Protein 7LGP (pdb70)

Sequence (751 aa):
SCPVIELTQQQLIRRRPSLSPDDAGCQALLIEERLQAIGFTVERMDFADTQNFWAWRGQQGETLAFAGHTDVVPPGDADRWINPPFEEPTIRRDDGMLFGRGAADMKGSLAAMVVAAERFVAQHPNHTGRLAFLITSDEEASAHNGTVKVVEALMARNNERLDYCLVGEPSSIEVVGDVVVKNGRRGSLTCNLTIIHGVQGHVAYPHLADNPVHRRAAPFLNELVAIEWDQGNEEFFPATSMMQIANIQQAGTGSNNVIPGELFVQFNFRFSTELTDEEMIKAQVLALLEEKHQLRRYTVDDWWLSSGQPFLTARGKKLVDAVVNAVEHYNEEIKPQLLTTGGTSDGRFIARMGAQVVELGPVNATIHKIINECVNAADLQLLARMYQRIMEQQLVANAMSCPVIELTQQQQLIRRRPSLSPDDAGCQALLIEERLQAIGFTVERMDFADDTQNFWAWWRGQGETLAFAGHTDVVPPGDADRWINPPFEPTIRDDGMLFGRGAADMKGSLAAMVVAAERFVAQHPNHTGRLAFLITSDEEASAHNGTVKVVEALMARNERLDYCLVGEPSSIEEVVGDVVVKNGRRRGSLTCNLTIHGVQGHVAYPHLADNPVHRAAPFLNEELVVAIIEEWDQQGNEFFPATSMMQIANIQAGTGSNNVIPGELFVQFNFRFSTELTDEEMIKAQVLLALLEEKHQLRRYTVDWWWLSSGQPFLTARGKLVDAVVNAVEHYNEIKPQLLTTGGTSDGRFIARMGAQVVELGPVNATIHKIINECVNAADLQLLARMYQRRIMEEQLVVA

Secondary structure (DSSP, 8-state):
--HHHHHHHHHHHS--BTT--TTHHHHHHHHHHTTT-EEEE--BTTB-EEEEEESSSSEEEEEEE--B---SSGGGSSS-TTS-EEETTEEESTTIIIIIHHHHHHHHHHHHHHHH-TT-SSEEEEEEES-SSS--SSSHHHHHHHHHHTT----EEEE-S--BSSSTTSEEE-EE-EEEEEEEEEE-B-EETT-GGG-B-HHHHHHHHHHHHHH-------SS----EEEEEEEEE--S-TTEE-SEEEEEEEEEE-TT--HHHHHHHHHHHHHHTT--EEEEEEEEE--EE--SSHHHHHHHHHHHHHHSSPPEEE--SS--THHHHGGGT-EEEE--SB-TTTTSTT-EEEHHHHHHHHHHHHHHHHHHH-/-TTT-HHHHHHHHHHTS--BTT--TTHHHHHHHHHHHTT-EEEE--BTTB-EEEEEES-SSEEEEEEE--B-----GGG-SS-TTS-EEETTEEESTTIIIIIHHHHHHHHHHHHHHHH-TT-SSEEEEEEES-SSS--TTSHHHHHHHHHHTT----EEEE-S--BSSSTTSEEE-EE-EEEEEEEEEE-B-EETTSGGG-B-HHHHHHHHHHHHHH-------SS-PPPEEEEEEEEES-S-TTEE-SEEEEEEEEEE-TTS-HHHHHHHHHHHHHHTT--EEEEEEEEE--EE--SSHHHHHHHHHHHHHHSSPPEEE--SS--SHHHHHTTT-EEEE--SB-TTTTSTT-EEEHHHHHHHHHHHHHHHHHHH-

Foldseek 3Di:
DQQLVVQLLVLQLQQLAPLRLSCNVVVLVVLLVVLPWDWDWQFDDRKTKIKIKDADDQEEEEEAESHFHDQPPQVPFPHRQSRWDDDPQKTWHTCQFRASLLSSLLSVLVVVLCVVCVPWNFMYMYIYMSDWDPLCPGGLLVVLVVCVVVVHDHAAYAYAHAQDAPAFQLAKAQKAFWKKKKWKKFFWAKDWQVCCVNTGQSCVLCVVLVVVVQPDQLDCADPADHGWDKDFPDKDFDDPDPTMRTGMIIIMMMIRHHPVDWPVRVVVVSVVSCVVSPTDMDIDMDTSFHMAGQPDDQLQVQLQCLSCVPVVDGHHHHHDDHDTSQRSNVVSVYRYMYGHHHCPQGPHRRDIGRSVSSNSSSSSSSSSCVSRTD/DCVPQQLVVQLLVLLLQQLAPQRLSCNVVVLVVLLVVLPKDKDWQFDPRKTKIKIKDADDAEEEEEAESHFHDQPDQVLFPHGQSRWDADPLKTWHTCQFRHSLLSSLLSVLVVVLCVVPVNWHFMYMYIYMSDPDPPCPGGSLVVLVVCVVVLNHHAAYEYAHAADAPAFQQAKAQKAFWKKKKWKKFFWAKDWQVCPVNIGASCVLCVVLVVVVQVDFQACADPADGGKDKDWPDKDFDDPDPTMRTGMIIIMMMIRHHPVDDPVRVVVVSVVSCVVSVTDMDIDMDTPFHMDGQPDDQLLVQLQVLSCVLPVDGHHHHHDDDDDPQRSNVVSVYRYMYGHFHCPQGPHHRRIGRSVSSNSSSSSSSSSCVSRTD

Structure (mmCIF, N/CA/C/O backbone):
data_7LGP
#
_entry.id   7LGP
#
_cell.length_a   180.141
_cell.length_b   180.141
_cell.length_c   200.091
_cell.angle_alpha   90.000
_cell.angle_beta   90.000
_cell.angle_gamma   120.000
#
_symmetry.space_group_name_H-M   'H 3 2'
#
loop_
_entity.id
_entity.type
_entity.pdbx_description
1 polymer 'Succinyl-diaminopimelate desuccinylase'
2 non-polymer 'ZINC ION'
3 non-polymer 'CHLORIDE ION'
4 non-polymer 'SODIUM ION'
5 water water
#
loop_
_atom_site.group_PDB
_atom_site.id
_atom_site.type_symbol
_atom_site.label_atom_id
_atom_site.label_alt_id
_atom_site.label_comp_id
_atom_site.label_asym_id
_atom_site.label_entity_id
_atom_site.label_seq_id
_atom_site.pdbx_PDB_ins_code
_atom_site.Cartn_x
_atom_site.Cartn_y
_atom_site.Cartn_z
_atom_site.occupancy
_atom_site.B_iso_or_equiv
_atom_site.auth_seq_id
_atom_site.auth_comp_id
_atom_site.auth_asym_id
_atom_site.auth_atom_id
_atom_site.pdbx_PDB_model_num
ATOM 1 N N . SER A 1 5 ? 25.053 -3.611 71.709 1.00 65.27 2 SER A N 1
ATOM 2 C CA . SER A 1 5 ? 23.980 -3.070 70.802 1.00 64.44 2 SER A CA 1
ATOM 3 C C . SER A 1 5 ? 24.483 -1.822 70.057 1.00 59.94 2 SER A C 1
ATOM 4 O O . SER A 1 5 ? 24.878 -0.829 70.695 1.00 57.79 2 SER A O 1
ATOM 7 N N . CYS A 1 6 ? 24.470 -1.888 68.729 1.00 53.90 3 CYS A N 1
ATOM 8 C CA . CYS A 1 6 ? 24.909 -0.799 67.836 1.00 48.74 3 CYS A CA 1
ATOM 9 C C . CYS A 1 6 ? 23.779 -0.520 66.865 1.00 44.21 3 CYS A C 1
ATOM 10 O O . CYS A 1 6 ? 23.828 -0.936 65.714 1.00 43.38 3 CYS A O 1
ATOM 13 N N . PRO A 1 7 ? 22.715 0.168 67.297 1.00 42.13 4 PRO A N 1
ATOM 14 C CA . PRO A 1 7 ? 21.507 0.269 66.485 1.00 41.52 4 PRO A CA 1
ATOM 15 C C . PRO A 1 7 ? 21.792 1.008 65.168 1.00 38.73 4 PRO A C 1
ATOM 16 O O . PRO A 1 7 ? 21.188 0.643 64.186 1.00 36.47 4 PRO A O 1
ATOM 20 N N . VAL A 1 8 ? 22.714 1.978 65.153 1.00 37.45 5 VAL A N 1
ATOM 21 C CA . VAL A 1 8 ? 23.014 2.735 63.902 1.00 35.85 5 VAL A CA 1
ATOM 22 C C . VAL A 1 8 ? 23.706 1.787 62.923 1.00 36.62 5 VAL A C 1
ATOM 23 O O . VAL A 1 8 ? 23.287 1.732 61.756 1.00 34.78 5 VAL A O 1
ATOM 27 N N . ILE A 1 9 ? 24.737 1.075 63.368 1.00 35.56 6 ILE A N 1
ATOM 28 C CA . ILE A 1 9 ? 25.460 0.125 62.486 1.00 37.26 6 ILE A CA 1
ATOM 29 C C . ILE A 1 9 ? 24.503 -0.980 62.033 1.00 36.78 6 ILE A C 1
ATOM 30 O O . ILE A 1 9 ? 24.510 -1.319 60.821 1.00 34.84 6 ILE A O 1
ATOM 35 N N . GLU A 1 10 ? 23.704 -1.524 62.949 1.00 37.79 7 GLU A N 1
ATOM 36 C CA . GLU A 1 10 ? 22.806 -2.661 62.643 1.00 40.06 7 GLU A CA 1
ATOM 37 C C . GLU A 1 10 ? 21.824 -2.211 61.558 1.00 38.02 7 GLU A C 1
ATOM 38 O O . GLU A 1 10 ? 21.678 -2.958 60.591 1.00 36.92 7 GLU A O 1
ATOM 44 N N . LEU A 1 11 ? 21.194 -1.042 61.703 1.00 34.26 8 LEU A N 1
ATOM 45 C CA . LEU A 1 11 ? 20.212 -0.548 60.698 1.00 34.21 8 LEU A CA 1
ATOM 46 C C . LEU A 1 11 ? 20.934 -0.253 59.368 1.00 33.19 8 LEU A C 1
ATOM 47 O O . LEU A 1 11 ? 20.379 -0.599 58.325 1.00 33.12 8 LEU A O 1
ATOM 52 N N . THR A 1 12 ? 22.163 0.287 59.373 1.00 32.43 9 THR A N 1
ATOM 53 C CA . THR A 1 12 ? 22.905 0.558 58.131 1.00 31.49 9 THR A CA 1
ATOM 54 C C . THR A 1 12 ? 23.134 -0.761 57.385 1.00 32.15 9 THR A C 1
ATOM 55 O O . THR A 1 12 ? 22.945 -0.842 56.154 1.00 31.79 9 THR A O 1
ATOM 59 N N . GLN A 1 13 ? 23.557 -1.788 58.099 1.00 32.89 10 GLN A N 1
ATOM 60 C CA . GLN A 1 13 ? 23.814 -3.117 57.500 1.00 34.42 10 GLN A CA 1
ATOM 61 C C . GLN A 1 13 ? 22.524 -3.671 56.874 1.00 35.25 10 GLN A C 1
ATOM 62 O O . GLN A 1 13 ? 22.604 -4.229 55.755 1.00 35.24 10 GLN A O 1
ATOM 68 N N . GLN A 1 14 ? 21.382 -3.516 57.541 1.00 34.19 11 GLN A N 1
ATOM 69 C CA A GLN A 1 14 ? 20.085 -4.008 57.006 0.60 35.94 11 GLN A CA 1
ATOM 70 C CA B GLN A 1 14 ? 20.062 -3.975 57.028 0.40 35.36 11 GLN A CA 1
ATOM 71 C C . GLN A 1 14 ? 19.779 -3.271 55.698 1.00 34.77 11 GLN A C 1
ATOM 72 O O . GLN A 1 14 ? 19.320 -3.939 54.751 1.00 33.31 11 GLN A O 1
ATOM 83 N N . LEU A 1 15 ? 20.066 -1.968 55.642 1.00 33.00 12 LEU A N 1
ATOM 84 C CA . LEU A 1 15 ? 19.788 -1.164 54.427 1.00 32.10 12 LEU A CA 1
ATOM 85 C C . LEU A 1 15 ? 20.746 -1.583 53.312 1.00 30.30 12 LEU A C 1
ATOM 86 O O . LEU A 1 15 ? 20.286 -1.805 52.189 1.00 30.38 12 LEU A O 1
ATOM 91 N N . ILE A 1 16 ? 22.031 -1.757 53.616 1.00 30.94 13 ILE A N 1
ATOM 92 C CA . ILE A 1 16 ? 23.051 -2.045 52.579 1.00 31.14 13 ILE A CA 1
ATOM 93 C C . ILE A 1 16 ? 22.723 -3.377 51.888 1.00 30.98 13 ILE A C 1
ATOM 94 O O . ILE A 1 16 ? 22.828 -3.439 50.642 1.00 31.15 13 ILE A O 1
ATOM 99 N N . ARG A 1 17 ? 22.252 -4.383 52.622 1.00 31.57 14 ARG A N 1
ATOM 100 C CA A ARG A 1 17 ? 22.033 -5.729 52.022 0.60 31.69 14 ARG A CA 1
ATOM 101 C CA B ARG A 1 17 ? 21.969 -5.740 52.073 0.40 31.97 14 ARG A CA 1
ATOM 102 C C . ARG A 1 17 ? 20.884 -5.664 50.997 1.00 31.31 14 ARG A C 1
ATOM 103 O O . ARG A 1 17 ? 20.824 -6.568 50.145 1.00 34.92 14 ARG A O 1
ATOM 118 N N . ARG A 1 18 ? 20.042 -4.650 51.064 1.00 32.12 15 ARG A N 1
ATOM 119 C CA . ARG A 1 18 ? 18.913 -4.483 50.119 1.00 33.28 15 ARG A CA 1
ATOM 120 C C . ARG A 1 18 ? 19.441 -3.762 48.887 1.00 33.05 15 ARG A C 1
ATOM 121 O O . ARG A 1 18 ? 19.859 -2.602 48.987 1.00 32.03 15 ARG A O 1
ATOM 129 N N . PRO A 1 19 ? 19.508 -4.431 47.722 1.00 32.54 16 PRO A N 1
ATOM 130 C CA . PRO A 1 19 ? 20.166 -3.841 46.552 1.00 32.31 16 PRO A CA 1
ATOM 131 C C . PRO A 1 19 ? 19.222 -2.875 45.821 1.00 34.08 16 PRO A C 1
ATOM 132 O O . PRO A 1 19 ? 18.692 -3.197 44.778 1.00 34.17 16 PRO A O 1
ATOM 136 N N . SER A 1 20 ? 19.105 -1.665 46.371 1.00 31.84 17 SER A N 1
ATOM 137 C CA . SER A 1 20 ? 18.137 -0.633 45.968 1.00 32.07 17 SER A CA 1
ATOM 138 C C . SER A 1 20 ? 18.710 0.176 44.796 1.00 32.92 17 SER A C 1
ATOM 139 O O . SER A 1 20 ? 18.849 1.414 44.953 1.00 31.02 17 SER A O 1
ATOM 142 N N . LEU A 1 21 ? 19.054 -0.468 43.668 1.00 32.94 18 LEU A N 1
ATOM 143 C CA . LEU A 1 21 ? 19.517 0.209 42.424 1.00 34.53 18 LEU A CA 1
ATOM 144 C C . LEU A 1 21 ? 18.373 1.093 41.904 1.00 35.22 18 LEU A C 1
ATOM 145 O O . LEU A 1 21 ? 17.268 0.565 41.718 1.00 33.79 18 LEU A O 1
ATOM 150 N N . SER A 1 22 ? 18.606 2.396 41.738 1.00 34.14 19 SER A N 1
ATOM 151 C CA . SER A 1 22 ? 17.551 3.376 41.394 1.00 35.29 19 SER A CA 1
ATOM 152 C C . SER A 1 22 ? 16.731 2.843 40.217 1.00 37.04 19 SER A C 1
ATOM 153 O O . SER A 1 22 ? 17.300 2.387 39.237 1.00 37.08 19 SER A O 1
ATOM 156 N N . PRO A 1 23 ? 15.391 2.930 40.204 1.00 37.44 20 PRO A N 1
ATOM 157 C CA . PRO A 1 23 ? 14.587 3.472 41.301 1.00 37.61 20 PRO A CA 1
ATOM 158 C C . PRO A 1 23 ? 13.990 2.466 42.285 1.00 38.07 20 PRO A C 1
ATOM 159 O O . PRO A 1 23 ? 13.006 2.756 42.931 1.00 38.35 20 PRO A O 1
ATOM 163 N N . ASP A 1 24 ? 14.545 1.260 42.320 1.00 38.53 21 ASP A N 1
ATOM 164 C CA . ASP A 1 24 ? 14.022 0.148 43.147 1.00 38.35 21 ASP A CA 1
ATOM 165 C C . ASP A 1 24 ? 14.385 0.383 44.615 1.00 36.43 21 ASP A C 1
ATOM 166 O O . ASP A 1 24 ? 15.589 0.382 44.926 1.00 36.62 21 ASP A O 1
ATOM 171 N N . ASP A 1 25 ? 13.391 0.484 45.486 1.00 36.23 22 ASP A N 1
ATOM 172 C CA . ASP A 1 25 ? 13.592 0.661 46.946 1.00 35.78 22 ASP A CA 1
ATOM 173 C C . ASP A 1 25 ? 14.148 -0.625 47.573 1.00 34.52 22 ASP A C 1
ATOM 174 O O . ASP A 1 25 ? 14.719 -0.546 48.683 1.00 34.84 22 ASP A O 1
ATOM 179 N N . ALA A 1 26 ? 13.830 -1.777 46.978 1.00 36.83 23 ALA A N 1
ATOM 180 C CA . ALA A 1 26 ? 14.181 -3.134 47.473 1.00 35.74 23 ALA A CA 1
ATOM 181 C C . ALA A 1 26 ? 13.861 -3.253 48.969 1.00 35.32 23 ALA A C 1
ATOM 182 O O . ALA A 1 26 ? 14.680 -3.776 49.713 1.00 35.91 23 ALA A O 1
ATOM 184 N N . GLY A 1 27 ? 12.721 -2.745 49.425 1.00 36.58 24 GLY A N 1
ATOM 185 C CA . GLY A 1 27 ? 12.267 -2.980 50.814 1.00 37.00 24 GLY A CA 1
ATOM 186 C C . GLY A 1 27 ? 12.884 -2.047 51.863 1.00 36.82 24 GLY A C 1
ATOM 187 O O . GLY A 1 27 ? 12.585 -2.212 53.048 1.00 38.07 24 GLY A O 1
ATOM 188 N N . CYS A 1 28 ? 13.724 -1.089 51.487 1.00 36.21 25 CYS A N 1
ATOM 189 C CA . CYS A 1 28 ? 14.323 -0.128 52.446 1.00 35.55 25 CYS A CA 1
ATOM 190 C C . CYS A 1 28 ? 13.231 0.700 53.149 1.00 37.64 25 CYS A C 1
ATOM 191 O O . CYS A 1 28 ? 13.262 0.817 54.402 1.00 38.39 25 CYS A O 1
ATOM 194 N N . GLN A 1 29 ? 12.234 1.186 52.411 1.00 37.06 26 GLN A N 1
ATOM 195 C CA . GLN A 1 29 ? 11.256 2.121 53.010 1.00 38.60 26 GLN A CA 1
ATOM 196 C C . GLN A 1 29 ? 10.348 1.333 53.950 1.00 38.44 26 GLN A C 1
ATOM 197 O O . GLN A 1 29 ? 10.028 1.879 55.000 1.00 39.88 26 GLN A O 1
ATOM 203 N N . ALA A 1 30 ? 10.042 0.067 53.641 1.00 39.58 27 ALA A N 1
ATOM 204 C CA . ALA A 1 30 ? 9.243 -0.797 54.540 1.00 41.66 27 ALA A CA 1
ATOM 205 C C . ALA A 1 30 ? 9.938 -0.902 55.906 1.00 41.94 27 ALA A C 1
ATOM 206 O O . ALA A 1 30 ? 9.254 -0.867 56.936 1.00 40.95 27 ALA A O 1
ATOM 208 N N . LEU A 1 31 ? 11.268 -0.988 55.916 1.00 40.46 28 LEU A N 1
ATOM 209 C CA . LEU A 1 31 ? 12.072 -1.051 57.162 1.00 42.32 28 LEU A CA 1
ATOM 210 C C . LEU A 1 31 ? 11.968 0.280 57.930 1.00 41.63 28 LEU A C 1
ATOM 211 O O . LEU A 1 31 ? 11.726 0.271 59.135 1.00 43.47 28 LEU A O 1
ATOM 216 N N . LEU A 1 32 ? 12.206 1.400 57.258 1.00 41.48 29 LEU A N 1
ATOM 217 C CA . LEU A 1 32 ? 12.214 2.739 57.900 1.00 39.73 29 LEU A CA 1
ATOM 218 C C . LEU A 1 32 ? 10.793 3.061 58.392 1.00 38.86 29 LEU A C 1
ATOM 219 O O . LEU A 1 32 ? 10.669 3.605 59.499 1.00 38.18 29 LEU A O 1
ATOM 224 N N . ILE A 1 33 ? 9.762 2.784 57.579 1.00 38.69 30 ILE A N 1
ATOM 225 C CA . ILE A 1 33 ? 8.336 3.096 57.939 1.00 37.52 30 ILE A CA 1
ATOM 226 C C . ILE A 1 33 ? 7.981 2.320 59.209 1.00 39.12 30 ILE A C 1
ATOM 227 O O . ILE A 1 33 ? 7.310 2.899 60.076 1.00 38.32 30 ILE A O 1
ATOM 232 N N . GLU A 1 34 ? 8.414 1.059 59.337 1.00 40.85 31 GLU A N 1
ATOM 233 C CA A GLU A 1 34 ? 8.145 0.248 60.557 0.70 43.09 31 GLU A CA 1
ATOM 234 C CA B GLU A 1 34 ? 8.135 0.248 60.555 0.30 40.92 31 GLU A CA 1
ATOM 235 C C . GLU A 1 34 ? 8.733 0.966 61.772 1.00 41.38 31 GLU A C 1
ATOM 236 O O . GLU A 1 34 ? 8.045 1.057 62.786 1.00 40.16 31 GLU A O 1
ATOM 247 N N . ARG A 1 35 ? 9.979 1.417 61.675 1.00 41.27 32 ARG A N 1
ATOM 248 C CA . ARG A 1 35 ? 10.688 2.067 62.813 1.00 41.42 32 ARG A CA 1
ATOM 249 C C . ARG A 1 35 ? 9.961 3.369 63.175 1.00 37.95 32 ARG A C 1
ATOM 250 O O . ARG A 1 35 ? 9.780 3.652 64.366 1.00 38.29 32 ARG A O 1
ATOM 258 N N . LEU A 1 36 ? 9.570 4.160 62.179 1.00 37.98 33 LEU A N 1
ATOM 259 C CA . LEU A 1 36 ? 8.970 5.505 62.432 1.00 36.96 33 LEU A CA 1
ATOM 260 C C . LEU A 1 36 ? 7.542 5.341 62.987 1.00 39.10 33 LEU A C 1
ATOM 261 O O . LEU A 1 36 ? 7.169 6.100 63.934 1.00 39.43 33 LEU A O 1
ATOM 266 N N . GLN A 1 37 ? 6.775 4.383 62.453 1.00 40.00 34 GLN A N 1
ATOM 267 C CA . GLN A 1 37 ? 5.397 4.072 62.940 1.00 43.22 34 GLN A CA 1
ATOM 268 C C . GLN A 1 37 ? 5.430 3.642 64.407 1.00 44.22 34 GLN A C 1
ATOM 269 O O . GLN A 1 37 ? 4.518 4.076 65.174 1.00 45.24 34 GLN A O 1
ATOM 275 N N . ALA A 1 38 ? 6.466 2.909 64.811 1.00 46.21 35 ALA A N 1
ATOM 276 C CA . ALA A 1 38 ? 6.649 2.392 66.188 1.00 47.75 35 ALA A CA 1
ATOM 277 C C . ALA A 1 38 ? 6.864 3.534 67.181 1.00 50.30 35 ALA A C 1
ATOM 278 O O . ALA A 1 38 ? 6.657 3.293 68.379 1.00 52.30 35 ALA A O 1
ATOM 280 N N . ILE A 1 39 ? 7.296 4.723 66.748 1.00 49.93 36 ILE A N 1
ATOM 281 C CA . ILE A 1 39 ? 7.499 5.873 67.684 1.00 48.59 36 ILE A CA 1
ATOM 282 C C . ILE A 1 39 ? 6.491 6.986 67.371 1.00 48.93 36 ILE A C 1
ATOM 283 O O . ILE A 1 39 ? 6.721 8.099 67.836 1.00 52.16 36 ILE A O 1
ATOM 288 N N . GLY A 1 40 ? 5.422 6.712 66.616 1.00 47.43 37 GLY A N 1
ATOM 289 C CA . GLY A 1 40 ? 4.240 7.600 66.567 1.00 46.51 37 GLY A CA 1
ATOM 290 C C . GLY A 1 40 ? 4.163 8.489 65.331 1.00 45.87 37 GLY A C 1
ATOM 291 O O . GLY A 1 40 ? 3.368 9.443 65.357 1.00 46.80 37 GLY A O 1
ATOM 292 N N . PHE A 1 41 ? 4.912 8.200 64.261 1.00 41.89 38 PHE A N 1
ATOM 293 C CA . PHE A 1 41 ? 4.849 8.990 63.004 1.00 42.13 38 PHE A CA 1
ATOM 294 C C . PHE A 1 41 ? 3.634 8.552 62.187 1.00 40.79 38 PHE A C 1
ATOM 295 O O . PHE A 1 41 ? 3.409 7.345 62.002 1.00 42.73 38 PHE A O 1
ATOM 303 N N . THR A 1 42 ? 2.937 9.523 61.617 1.00 41.98 39 THR A N 1
ATOM 304 C CA . THR A 1 42 ? 1.997 9.307 60.497 1.00 43.65 39 THR A CA 1
ATOM 305 C C . THR A 1 42 ? 2.824 9.230 59.222 1.00 43.10 39 THR A C 1
ATOM 306 O O . THR A 1 42 ? 3.669 10.131 59.010 1.00 39.84 39 THR A O 1
ATOM 310 N N . VAL A 1 43 ? 2.616 8.176 58.441 1.00 41.25 40 VAL A N 1
ATOM 311 C CA . VAL A 1 43 ? 3.339 7.948 57.161 1.00 41.79 40 VAL A CA 1
ATOM 312 C C . VAL A 1 43 ? 2.344 8.078 56.018 1.00 41.61 40 VAL A C 1
ATOM 313 O O . VAL A 1 43 ? 1.321 7.377 56.037 1.00 42.32 40 VAL A O 1
ATOM 317 N N . GLU A 1 44 ? 2.638 8.917 55.044 1.00 39.14 41 GLU A N 1
ATOM 318 C CA . GLU A 1 44 ? 1.932 8.926 53.749 1.00 39.86 41 GLU A CA 1
ATOM 319 C C . GLU A 1 44 ? 2.890 8.453 52.661 1.00 40.00 41 GLU A C 1
ATOM 320 O O . GLU A 1 44 ? 3.895 9.182 52.343 1.00 37.50 41 GLU A O 1
ATOM 326 N N . ARG A 1 45 ? 2.562 7.324 52.040 1.00 39.18 42 ARG A N 1
ATOM 327 C CA . ARG A 1 45 ? 3.363 6.799 50.914 1.00 40.70 42 ARG A CA 1
ATOM 328 C C . ARG A 1 45 ? 2.957 7.603 49.683 1.00 40.37 42 ARG A C 1
ATOM 329 O O . ARG A 1 45 ? 1.768 7.965 49.566 1.00 41.65 42 ARG A O 1
ATOM 337 N N . MET A 1 46 ? 3.916 7.942 48.839 1.00 38.79 43 MET A N 1
ATOM 338 C CA . MET A 1 46 ? 3.654 8.707 47.598 1.00 42.07 43 MET A CA 1
ATOM 339 C C . MET A 1 46 ? 4.463 8.075 46.480 1.00 42.28 43 MET A C 1
ATOM 340 O O . MET A 1 46 ? 5.582 8.538 46.162 1.00 40.57 43 MET A O 1
ATOM 345 N N . ASP A 1 47 ? 3.891 7.020 45.920 1.00 43.11 44 ASP A N 1
ATOM 346 C CA . ASP A 1 47 ? 4.536 6.175 44.898 1.00 46.78 44 ASP A CA 1
ATOM 347 C C . ASP A 1 47 ? 4.146 6.753 43.544 1.00 47.83 44 ASP A C 1
ATOM 348 O O . ASP A 1 47 ? 2.961 7.007 43.341 1.00 48.16 44 ASP A O 1
ATOM 353 N N . PHE A 1 48 ? 5.111 6.990 42.672 1.00 46.28 45 PHE A N 1
ATOM 354 C CA . PHE A 1 48 ? 4.892 7.463 41.287 1.00 48.52 45 PHE A CA 1
ATOM 355 C C . PHE A 1 48 ? 5.666 6.549 40.344 1.00 50.23 45 PHE A C 1
ATOM 356 O O . PHE A 1 48 ? 6.913 6.429 40.502 1.00 46.01 45 PHE A O 1
ATOM 364 N N . ALA A 1 49 ? 4.962 5.902 39.408 1.00 50.73 46 ALA A N 1
ATOM 365 C CA . ALA A 1 49 ? 5.583 4.969 38.442 1.00 50.76 46 ALA A CA 1
ATOM 366 C C . ALA A 1 49 ? 6.379 3.941 39.255 1.00 49.08 46 ALA A C 1
ATOM 367 O O . ALA A 1 49 ? 5.801 3.410 40.210 1.00 46.92 46 ALA A O 1
ATOM 369 N N . ASP A 1 50 ? 7.678 3.776 38.995 1.00 50.23 47 ASP A N 1
ATOM 370 C CA . ASP A 1 50 ? 8.516 2.724 39.642 1.00 51.09 47 ASP A CA 1
ATOM 371 C C . ASP A 1 50 ? 9.275 3.272 40.874 1.00 48.77 47 ASP A C 1
ATOM 372 O O . ASP A 1 50 ? 10.102 2.530 41.467 1.00 46.56 47 ASP A O 1
ATOM 377 N N . THR A 1 51 ? 8.977 4.501 41.296 1.00 46.29 48 THR A N 1
ATOM 378 C CA . THR A 1 51 ? 9.682 5.182 42.415 1.00 42.47 48 THR A CA 1
ATOM 379 C C . THR A 1 51 ? 8.786 5.118 43.650 1.00 41.20 48 THR A C 1
ATOM 380 O O . THR A 1 51 ? 7.567 5.393 43.536 1.00 42.51 48 THR A O 1
ATOM 384 N N . GLN A 1 52 ? 9.347 4.722 44.783 1.00 37.04 49 GLN A N 1
ATOM 385 C CA . GLN A 1 52 ? 8.641 4.762 46.078 1.00 37.72 49 GLN A CA 1
ATOM 386 C C . GLN A 1 52 ? 9.146 5.970 46.889 1.00 37.07 49 GLN A C 1
ATOM 387 O O . GLN A 1 52 ? 10.362 6.283 46.877 1.00 35.08 49 GLN A O 1
ATOM 393 N N . ASN A 1 53 ? 8.229 6.659 47.545 1.00 36.63 50 ASN A N 1
ATOM 394 C CA . ASN A 1 53 ? 8.592 7.797 48.412 1.00 36.19 50 ASN A CA 1
ATOM 395 C C . ASN A 1 53 ? 7.708 7.744 49.620 1.00 36.28 50 ASN A C 1
ATOM 396 O O . ASN A 1 53 ? 6.573 7.173 49.514 1.00 37.04 50 ASN A O 1
ATOM 401 N N . PHE A 1 54 ? 8.124 8.398 50.695 1.00 35.41 51 PHE A N 1
ATOM 402 C CA . PHE A 1 54 ? 7.182 8.684 51.784 1.00 35.33 51 PHE A CA 1
ATOM 403 C C . PHE A 1 54 ? 7.495 10.026 52.413 1.00 36.13 51 PHE A C 1
ATOM 404 O O . PHE A 1 54 ? 8.661 10.475 52.408 1.00 33.52 51 PHE A O 1
ATOM 412 N N . TRP A 1 55 ? 6.424 10.611 52.938 1.00 35.22 52 TRP A N 1
ATOM 413 C CA . TRP A 1 55 ? 6.404 11.791 53.822 1.00 34.71 52 TRP A CA 1
ATOM 414 C C . TRP A 1 55 ? 5.888 11.315 55.173 1.00 37.42 52 TRP A C 1
ATOM 415 O O . TRP A 1 55 ? 4.735 10.750 55.184 1.00 38.81 52 TRP A O 1
ATOM 426 N N . ALA A 1 56 ? 6.690 11.430 56.244 1.00 35.74 53 ALA A N 1
ATOM 427 C CA . ALA A 1 56 ? 6.307 10.975 57.601 1.00 35.89 53 ALA A CA 1
ATOM 428 C C . ALA A 1 56 ? 6.459 12.145 58.562 1.00 38.19 53 ALA A C 1
ATOM 429 O O . ALA A 1 56 ? 7.415 12.964 58.376 1.00 35.95 53 ALA A O 1
ATOM 431 N N . TRP A 1 57 ? 5.570 12.248 59.550 1.00 36.13 54 TRP A N 1
ATOM 432 C CA . TRP A 1 57 ? 5.613 13.399 60.475 1.00 37.94 54 TRP A CA 1
ATOM 433 C C . TRP A 1 57 ? 5.120 12.990 61.849 1.00 40.78 54 TRP A C 1
ATOM 434 O O . TRP A 1 57 ? 4.294 12.030 61.978 1.00 41.25 54 TRP A O 1
ATOM 445 N N . ARG A 1 58 ? 5.639 13.686 62.837 1.00 39.99 55 ARG A N 1
ATOM 446 C CA . ARG A 1 58 ? 5.236 13.507 64.245 1.00 43.02 55 ARG A CA 1
ATOM 447 C C . ARG A 1 58 ? 5.147 14.901 64.848 1.00 42.33 55 ARG A C 1
ATOM 448 O O . ARG A 1 58 ? 6.147 15.657 64.778 1.00 39.16 55 ARG A O 1
ATOM 456 N N . GLY A 1 59 ? 3.982 15.243 65.388 1.00 41.97 56 GLY A N 1
ATOM 457 C CA . GLY A 1 59 ? 3.783 16.544 66.047 1.00 40.64 56 GLY A CA 1
ATOM 458 C C . GLY A 1 59 ? 3.239 17.558 65.077 1.00 41.31 56 GLY A C 1
ATOM 459 O O . GLY A 1 59 ? 2.877 17.177 63.936 1.00 41.44 56 GLY A O 1
ATOM 460 N N . GLN A 1 60 ? 3.124 18.798 65.544 1.00 44.01 57 GLN A N 1
ATOM 461 C CA A GLN A 1 60 ? 2.432 19.903 64.837 0.60 46.58 57 GLN A CA 1
ATOM 462 C CA B GLN A 1 60 ? 2.466 19.897 64.780 0.40 45.19 57 GLN A CA 1
ATOM 463 C C . GLN A 1 60 ? 3.293 21.168 64.955 1.00 44.70 57 GLN A C 1
ATOM 464 O O . GLN A 1 60 ? 3.822 21.380 66.037 1.00 46.76 57 GLN A O 1
ATOM 475 N N . GLY A 1 61 ? 3.371 21.973 63.905 1.00 44.02 58 GLY A N 1
ATOM 476 C CA . GLY A 1 61 ? 3.897 23.341 63.993 1.00 45.76 58 GLY A CA 1
ATOM 477 C C . GLY A 1 61 ? 5.234 23.528 63.295 1.00 42.96 58 GLY A C 1
ATOM 478 O O . GLY A 1 61 ? 5.344 23.181 62.120 1.00 44.54 58 GLY A O 1
ATOM 479 N N . GLU A 1 62 ? 6.187 24.148 63.986 1.00 42.72 59 GLU A N 1
ATOM 480 C CA . GLU A 1 62 ? 7.535 24.480 63.453 1.00 42.25 59 GLU A CA 1
ATOM 481 C C . GLU A 1 62 ? 8.178 23.181 62.978 1.00 36.89 59 GLU A C 1
ATOM 482 O O . GLU A 1 62 ? 8.338 22.282 63.805 1.00 34.96 59 GLU A O 1
ATOM 488 N N . THR A 1 63 ? 8.442 23.053 61.684 1.00 35.05 60 THR A N 1
ATOM 489 C CA . THR A 1 63 ? 8.723 21.745 61.054 1.00 34.38 60 THR A CA 1
ATOM 490 C C . THR A 1 63 ? 10.191 21.627 60.633 1.00 33.31 60 THR A C 1
ATOM 491 O O . THR A 1 63 ? 10.644 22.413 59.784 1.00 31.27 60 THR A O 1
ATOM 495 N N . LEU A 1 64 ? 10.862 20.619 61.184 1.00 33.92 61 LEU A N 1
ATOM 496 C CA . LEU A 1 64 ? 12.189 20.130 60.748 1.00 32.23 61 LEU A CA 1
ATOM 497 C C . LEU A 1 64 ? 11.991 18.788 60.035 1.00 32.30 61 LEU A C 1
ATOM 498 O O . LEU A 1 64 ? 11.495 17.839 60.664 1.00 31.97 61 LEU A O 1
ATOM 503 N N . ALA A 1 65 ? 12.322 18.741 58.748 1.00 31.58 62 ALA A N 1
ATOM 504 C CA . ALA A 1 65 ? 12.301 17.516 57.928 1.00 30.67 62 ALA A CA 1
ATOM 505 C C . ALA A 1 65 ? 13.733 17.022 57.709 1.00 31.82 62 ALA A C 1
ATOM 506 O O . ALA A 1 65 ? 14.602 17.838 57.282 1.00 31.14 62 ALA A O 1
ATOM 508 N N . PHE A 1 66 ? 13.965 15.724 57.891 1.00 31.32 63 PHE A N 1
ATOM 509 C CA . PHE A 1 66 ? 15.189 15.062 57.375 1.00 32.30 63 PHE A CA 1
ATOM 510 C C . PHE A 1 66 ? 14.876 14.446 56.001 1.00 32.85 63 PHE A C 1
ATOM 511 O O . PHE A 1 66 ? 13.844 13.762 55.851 1.00 32.77 63 PHE A O 1
ATOM 519 N N . ALA A 1 67 ? 15.735 14.705 55.020 1.00 30.99 64 ALA A N 1
ATOM 520 C CA . ALA A 1 67 ? 15.573 14.202 53.645 1.00 30.38 64 ALA A CA 1
ATOM 521 C C . ALA A 1 67 ? 16.726 13.275 53.283 1.00 31.08 64 ALA A C 1
ATOM 522 O O . ALA A 1 67 ? 17.889 13.494 53.699 1.00 29.76 64 ALA A O 1
ATOM 524 N N . GLY A 1 68 ? 16.394 12.258 52.499 1.00 30.50 65 GLY A N 1
ATOM 525 C CA . GLY A 1 68 ? 17.369 11.282 52.004 1.00 29.70 65 GLY A CA 1
ATOM 526 C C . GLY A 1 68 ? 16.750 10.337 51.002 1.00 29.56 65 GLY A C 1
ATOM 527 O O . GLY A 1 68 ? 15.507 10.392 50.767 1.00 30.84 65 GLY A O 1
ATOM 528 N N . HIS A 1 69 ? 17.589 9.465 50.474 1.00 28.34 66 HIS A N 1
ATOM 529 C CA . HIS A 1 69 ? 17.246 8.520 49.405 1.00 29.03 66 HIS A CA 1
ATOM 530 C C . HIS A 1 69 ? 17.722 7.137 49.820 1.00 30.32 66 HIS A C 1
ATOM 531 O O . HIS A 1 69 ? 18.837 7.025 50.354 1.00 28.75 66 HIS A O 1
ATOM 538 N N . THR A 1 70 ? 16.908 6.128 49.527 1.00 30.25 67 THR A N 1
ATOM 539 C CA . THR A 1 70 ? 17.240 4.706 49.771 1.00 30.92 67 THR A CA 1
ATOM 540 C C . THR A 1 70 ? 17.980 4.110 48.587 1.00 30.23 67 THR A C 1
ATOM 541 O O . THR A 1 70 ? 18.609 3.059 48.774 1.00 32.61 67 THR A O 1
ATOM 545 N N . ASP A 1 71 ? 17.881 4.698 47.400 1.00 31.89 68 ASP A N 1
ATOM 546 C CA . ASP A 1 71 ? 18.540 4.124 46.206 1.00 30.47 68 ASP A CA 1
ATOM 547 C C . ASP A 1 71 ? 20.054 4.318 46.306 1.00 29.49 68 ASP A C 1
ATOM 548 O O . ASP A 1 71 ? 20.540 5.277 46.972 1.00 31.59 68 ASP A O 1
ATOM 553 N N . VAL A 1 72 ? 20.756 3.409 45.664 1.00 28.98 69 VAL A N 1
ATOM 554 C CA . VAL A 1 72 ? 22.227 3.408 45.495 1.00 30.12 69 VAL A CA 1
ATOM 555 C C . VAL A 1 72 ? 22.526 3.286 44.005 1.00 30.67 69 VAL A C 1
ATOM 556 O O . VAL A 1 72 ? 21.655 2.797 43.224 1.00 32.60 69 VAL A O 1
ATOM 560 N N . VAL A 1 73 ? 23.718 3.715 43.619 1.00 31.68 70 VAL A N 1
ATOM 561 C CA . VAL A 1 73 ? 24.177 3.531 42.228 1.00 31.10 70 VAL A CA 1
ATOM 562 C C . VAL A 1 73 ? 24.700 2.103 42.086 1.00 32.14 70 VAL A C 1
ATOM 563 O O . VAL A 1 73 ? 25.071 1.454 43.067 1.00 30.44 70 VAL A O 1
ATOM 567 N N . PRO A 1 74 ? 24.739 1.580 40.846 1.00 33.90 71 PRO A N 1
ATOM 568 C CA . PRO A 1 74 ? 25.191 0.216 40.598 1.00 34.92 71 PRO A CA 1
ATOM 569 C C . PRO A 1 74 ? 26.617 -0.017 41.071 1.00 34.12 71 PRO A C 1
ATOM 570 O O . PRO A 1 74 ? 27.444 0.897 41.110 1.00 34.63 71 PRO A O 1
ATOM 574 N N . PRO A 1 75 ? 26.934 -1.254 41.500 1.00 34.67 72 PRO A N 1
ATOM 575 C CA . PRO A 1 75 ? 28.241 -1.542 42.067 1.00 35.76 72 PRO A CA 1
ATOM 576 C C . PRO A 1 75 ? 29.379 -1.603 41.049 1.00 38.57 72 PRO A C 1
ATOM 577 O O . PRO A 1 75 ? 30.507 -1.582 41.474 1.00 40.47 72 PRO A O 1
ATOM 581 N N . GLY A 1 76 ? 29.051 -1.725 39.763 1.00 39.26 73 GLY A N 1
ATOM 582 C CA . GLY A 1 76 ? 30.031 -2.091 38.723 1.00 42.19 73 GLY A CA 1
ATOM 583 C C . GLY A 1 76 ? 30.258 -3.591 38.740 1.00 42.63 73 GLY A C 1
ATOM 584 O O . GLY A 1 76 ? 29.329 -4.324 39.142 1.00 46.48 73 GLY A O 1
ATOM 585 N N . ASP A 1 77 ? 31.461 -4.038 38.425 1.00 42.02 74 ASP A N 1
ATOM 586 C CA . ASP A 1 77 ? 31.813 -5.480 38.419 1.00 43.30 74 ASP A CA 1
ATOM 587 C C . ASP A 1 77 ? 31.929 -5.917 39.891 1.00 41.88 74 ASP A C 1
ATOM 588 O O . ASP A 1 77 ? 32.992 -5.670 40.520 1.00 37.43 74 ASP A O 1
ATOM 593 N N . ALA A 1 78 ? 30.883 -6.566 40.418 1.00 42.80 75 ALA A N 1
ATOM 594 C CA . ALA A 1 78 ? 30.779 -6.981 41.834 1.00 46.53 75 ALA A CA 1
ATOM 595 C C . ALA A 1 78 ? 31.977 -7.862 42.200 1.00 47.51 75 ALA A C 1
ATOM 596 O O . ALA A 1 78 ? 32.459 -7.781 43.334 1.00 45.41 75 ALA A O 1
ATOM 598 N N . ASP A 1 79 ? 32.500 -8.631 41.251 1.00 52.44 76 ASP A N 1
ATOM 599 C CA . ASP A 1 79 ? 33.540 -9.650 41.544 1.00 59.44 76 ASP A CA 1
ATOM 600 C C . ASP A 1 79 ? 34.875 -8.948 41.815 1.00 54.95 76 ASP A C 1
ATOM 601 O O . ASP A 1 79 ? 35.760 -9.573 42.387 1.00 60.98 76 ASP A O 1
ATOM 606 N N . ARG A 1 80 ? 35.005 -7.672 41.478 1.00 50.31 77 ARG A N 1
ATOM 607 C CA . ARG A 1 80 ? 36.240 -6.906 41.772 1.00 48.28 77 ARG A CA 1
ATOM 608 C C . ARG A 1 80 ? 36.215 -6.281 43.168 1.00 46.60 77 ARG A C 1
ATOM 609 O O . ARG A 1 80 ? 37.248 -5.751 43.565 1.00 48.33 77 ARG A O 1
ATOM 617 N N . TRP A 1 81 ? 35.063 -6.212 43.842 1.00 39.49 78 TRP A N 1
ATOM 618 C CA . TRP A 1 81 ? 35.005 -5.617 45.205 1.00 36.90 78 TRP A CA 1
ATOM 619 C C . TRP A 1 81 ? 35.738 -6.543 46.169 1.00 38.71 78 TRP A C 1
ATOM 620 O O . TRP A 1 81 ? 35.672 -7.802 45.965 1.00 36.82 78 TRP A O 1
ATOM 631 N N . ILE A 1 82 ? 36.285 -6.006 47.249 1.00 39.17 79 ILE A N 1
ATOM 632 C CA . ILE A 1 82 ? 36.956 -6.867 48.259 1.00 40.77 79 ILE A CA 1
ATOM 633 C C . ILE A 1 82 ? 35.902 -7.737 48.929 1.00 41.20 79 ILE A C 1
ATOM 634 O O . ILE A 1 82 ? 36.114 -8.952 49.047 1.00 40.14 79 ILE A O 1
ATOM 639 N N . ASN A 1 83 ? 34.786 -7.153 49.328 1.00 40.32 80 ASN A N 1
ATOM 640 C CA . ASN A 1 83 ? 33.620 -7.914 49.838 1.00 44.34 80 ASN A CA 1
ATOM 641 C C . ASN A 1 83 ? 32.446 -7.609 48.928 1.00 40.51 80 ASN A C 1
ATOM 642 O O . ASN A 1 83 ? 32.376 -6.526 48.361 1.00 38.56 80 ASN A O 1
ATOM 647 N N . PRO A 1 84 ? 31.513 -8.558 48.724 1.00 39.66 81 PRO A N 1
ATOM 648 C CA . PRO A 1 84 ? 30.367 -8.285 47.869 1.00 38.11 81 PRO A CA 1
ATOM 649 C C . PRO A 1 84 ? 29.724 -6.956 48.254 1.00 35.05 81 PRO A C 1
ATOM 650 O O . PRO A 1 84 ? 29.635 -6.599 49.432 1.00 33.05 81 PRO A O 1
ATOM 654 N N . PRO A 1 85 ? 29.372 -6.127 47.250 1.00 34.28 82 PRO A N 1
ATOM 655 C CA . PRO A 1 85 ? 28.833 -4.791 47.500 1.00 33.71 82 PRO A CA 1
ATOM 656 C C . PRO A 1 85 ? 27.573 -4.774 48.369 1.00 33.88 82 PRO A C 1
ATOM 657 O O . PRO A 1 85 ? 27.345 -3.770 49.014 1.00 34.14 82 PRO A O 1
ATOM 661 N N . PHE A 1 86 ? 26.775 -5.841 48.361 1.00 31.63 83 PHE A N 1
ATOM 662 C CA . PHE A 1 86 ? 25.545 -5.880 49.167 1.00 33.75 83 PHE A CA 1
ATOM 663 C C . PHE A 1 86 ? 25.705 -6.834 50.345 1.00 34.35 83 PHE A C 1
ATOM 664 O O . PHE A 1 86 ? 24.675 -7.212 50.894 1.00 32.77 83 PHE A O 1
ATOM 672 N N . GLU A 1 87 ? 26.943 -7.149 50.739 1.00 34.89 84 GLU A N 1
ATOM 673 C CA A GLU A 1 87 ? 27.227 -7.941 51.962 0.60 37.22 84 GLU A CA 1
ATOM 674 C CA B GLU A 1 87 ? 27.261 -7.955 51.952 0.40 37.23 84 GLU A CA 1
ATOM 675 C C . GLU A 1 87 ? 28.034 -7.055 52.904 1.00 37.91 84 GLU A C 1
ATOM 676 O O . GLU A 1 87 ? 29.261 -7.025 52.863 1.00 40.98 84 GLU A O 1
ATOM 687 N N . PRO A 1 88 ? 27.364 -6.257 53.762 1.00 39.59 85 PRO A N 1
ATOM 688 C CA . PRO A 1 88 ? 28.088 -5.276 54.560 1.00 39.65 85 PRO A CA 1
ATOM 689 C C . PRO A 1 88 ? 29.061 -6.042 55.450 1.00 40.58 85 PRO A C 1
ATOM 690 O O . PRO A 1 88 ? 28.708 -7.079 55.933 1.00 42.68 85 PRO A O 1
ATOM 694 N N . THR A 1 89 ? 30.274 -5.531 55.579 1.00 41.09 86 THR A N 1
ATOM 695 C CA . THR A 1 89 ? 31.365 -6.118 56.390 1.00 44.13 86 THR A CA 1
ATOM 696 C C . THR A 1 89 ? 32.017 -4.975 57.151 1.00 43.10 86 THR A C 1
ATOM 697 O O . THR A 1 89 ? 32.289 -3.921 56.525 1.00 38.56 86 THR A O 1
ATOM 701 N N . ILE A 1 90 ? 32.309 -5.177 58.420 1.00 44.58 87 ILE A N 1
ATOM 702 C CA . ILE A 1 90 ? 33.152 -4.228 59.198 1.00 46.99 87 ILE A CA 1
ATOM 703 C C . ILE A 1 90 ? 34.584 -4.771 59.197 1.00 47.42 87 ILE A C 1
ATOM 704 O O . ILE A 1 90 ? 34.737 -5.922 59.549 1.00 46.59 87 ILE A O 1
ATOM 709 N N . ARG A 1 91 ? 35.578 -4.024 58.724 1.00 47.14 88 ARG A N 1
ATOM 710 C CA A ARG A 1 91 ? 37.006 -4.361 58.977 0.60 50.90 88 ARG A CA 1
ATOM 711 C CA B ARG A 1 91 ? 36.997 -4.359 59.019 0.40 49.52 88 ARG A CA 1
ATOM 712 C C . ARG A 1 91 ? 37.753 -3.056 59.307 1.00 49.84 88 ARG A C 1
ATOM 713 O O . ARG A 1 91 ? 37.490 -2.044 58.634 1.00 46.25 88 ARG A O 1
ATOM 728 N N . ASP A 1 92 ? 38.582 -3.098 60.356 1.00 52.73 89 ASP A N 1
ATOM 729 C CA A ASP A 1 92 ? 39.422 -1.969 60.835 0.60 52.36 89 ASP A CA 1
ATOM 730 C CA B ASP A 1 92 ? 39.411 -1.966 60.862 0.40 51.07 89 ASP A CA 1
ATOM 731 C C . ASP A 1 92 ? 38.536 -0.717 60.986 1.00 49.73 89 ASP A C 1
ATOM 732 O O . ASP A 1 92 ? 38.925 0.334 60.474 1.00 48.07 89 ASP A O 1
ATOM 741 N N . GLY A 1 93 ? 37.378 -0.865 61.632 1.00 47.96 90 GLY A N 1
ATOM 742 C CA . GLY A 1 93 ? 36.479 0.251 61.995 1.00 47.68 90 GLY A CA 1
ATOM 743 C C . GLY A 1 93 ? 35.739 0.876 60.820 1.00 41.70 90 GLY A C 1
ATOM 744 O O . GLY A 1 93 ? 35.036 1.881 61.051 1.00 40.32 90 GLY A O 1
ATOM 745 N N . MET A 1 94 ? 35.879 0.319 59.617 1.00 38.14 91 MET A N 1
ATOM 746 C CA . MET A 1 94 ? 35.176 0.769 58.388 1.00 38.37 91 MET A CA 1
ATOM 747 C C . MET A 1 94 ? 34.058 -0.222 58.022 1.00 37.66 91 MET A C 1
ATOM 748 O O . MET A 1 94 ? 34.310 -1.467 58.051 1.00 37.09 91 MET A O 1
ATOM 753 N N . LEU A 1 95 ? 32.858 0.293 57.704 1.00 35.96 92 LEU A N 1
ATOM 754 C CA . LEU A 1 95 ? 31.723 -0.532 57.210 1.00 34.79 92 LEU A CA 1
ATOM 755 C C . LEU A 1 95 ? 31.712 -0.418 55.684 1.00 33.46 92 LEU A C 1
ATOM 756 O O . LEU A 1 95 ? 31.492 0.678 55.183 1.00 34.18 92 LEU A O 1
ATOM 761 N N . PHE A 1 96 ? 31.966 -1.515 54.990 1.00 33.22 93 PHE A N 1
ATOM 762 C CA . PHE A 1 96 ? 32.040 -1.623 53.518 1.00 35.45 93 PHE A CA 1
ATOM 763 C C . PHE A 1 96 ? 30.695 -2.053 52.918 1.00 34.89 93 PHE A C 1
ATOM 764 O O . PHE A 1 96 ? 30.046 -2.958 53.454 1.00 36.24 93 PHE A O 1
ATOM 772 N N . GLY A 1 97 ? 30.330 -1.448 51.792 1.00 33.05 94 GLY A N 1
ATOM 773 C CA . GLY A 1 97 ? 29.123 -1.808 51.045 1.00 32.32 94 GLY A CA 1
ATOM 774 C C . GLY A 1 97 ? 28.598 -0.641 50.256 1.00 32.42 94 GLY A C 1
ATOM 775 O O . GLY A 1 97 ? 28.845 0.533 50.635 1.00 29.22 94 GLY A O 1
ATOM 776 N N . ARG A 1 98 ? 27.974 -0.943 49.126 1.00 32.94 95 ARG A N 1
ATOM 777 C CA . ARG A 1 98 ? 27.330 0.092 48.308 1.00 31.80 95 ARG A CA 1
ATOM 778 C C . ARG A 1 98 ? 26.297 0.771 49.199 1.00 33.32 95 ARG A C 1
ATOM 779 O O . ARG A 1 98 ? 25.452 0.059 49.816 1.00 31.21 95 ARG A O 1
ATOM 787 N N . GLY A 1 99 ? 26.383 2.115 49.262 1.00 30.66 96 GLY A N 1
ATOM 788 C CA . GLY A 1 99 ? 25.475 2.978 50.022 1.00 29.67 96 GLY A CA 1
ATOM 789 C C . GLY A 1 99 ? 25.894 3.141 51.460 1.00 28.42 96 GLY A C 1
ATOM 790 O O . GLY A 1 99 ? 25.229 3.871 52.162 1.00 27.36 96 GLY A O 1
ATOM 791 N N . ALA A 1 100 ? 26.999 2.551 51.905 1.00 27.23 97 ALA A N 1
ATOM 792 C CA . ALA A 1 100 ? 27.491 2.785 53.278 1.00 27.01 97 ALA A CA 1
ATOM 793 C C . ALA A 1 100 ? 27.656 4.293 53.511 1.00 27.97 97 ALA A C 1
ATOM 794 O O . ALA A 1 100 ? 27.258 4.769 54.590 1.00 29.80 97 ALA A O 1
ATOM 796 N N . ALA A 1 101 ? 28.236 5.020 52.547 1.00 27.11 98 ALA A N 1
ATOM 797 C CA . ALA A 1 101 ? 28.476 6.477 52.640 1.00 27.10 98 ALA A CA 1
ATOM 798 C C . ALA A 1 101 ? 27.352 7.263 51.958 1.00 27.90 98 ALA A C 1
ATOM 799 O O . ALA A 1 101 ? 26.949 8.309 52.518 1.00 27.59 98 ALA A O 1
ATOM 801 N N . ASP A 1 102 ? 26.828 6.769 50.828 1.00 29.01 99 ASP A N 1
ATOM 802 C CA . ASP A 1 102 ? 25.793 7.499 50.051 1.00 29.44 99 ASP A CA 1
ATOM 803 C C . ASP A 1 102 ? 24.550 6.622 49.856 1.00 29.56 99 ASP A C 1
ATOM 804 O O . ASP A 1 102 ? 24.445 5.893 48.850 1.00 29.98 99 ASP A O 1
ATOM 809 N N . MET A 1 103 ? 23.608 6.667 50.808 1.00 29.02 100 MET A N 1
ATOM 810 C CA . MET A 1 103 ? 23.634 7.407 52.078 1.00 27.68 100 MET A CA 1
ATOM 811 C C . MET A 1 103 ? 22.864 6.611 53.149 1.00 27.93 100 MET A C 1
ATOM 812 O O . MET A 1 103 ? 22.212 7.191 54.018 1.00 27.73 100 MET A O 1
ATOM 817 N N . LYS A 1 104 ? 22.967 5.285 53.118 1.00 29.51 101 LYS A N 1
ATOM 818 C CA . LYS A 1 104 ? 22.221 4.416 54.060 1.00 28.95 101 LYS A CA 1
ATOM 819 C C . LYS A 1 104 ? 22.765 4.598 55.483 1.00 29.87 101 LYS A C 1
ATOM 820 O O . LYS A 1 104 ? 21.979 4.470 56.38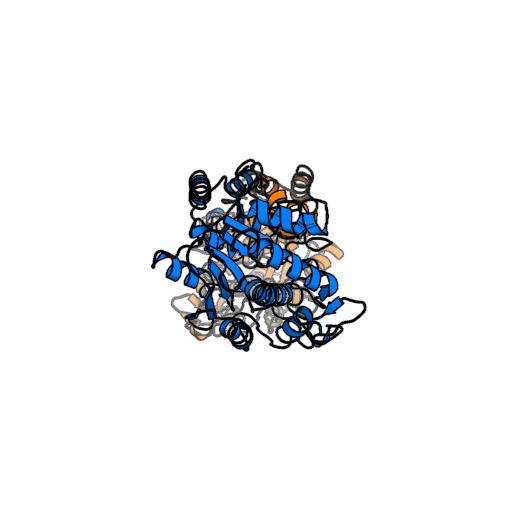6 1.00 28.23 101 LYS A O 1
ATOM 826 N N . GLY A 1 105 ? 24.048 4.908 55.676 1.00 28.39 102 GLY A N 1
ATOM 827 C CA . GLY A 1 105 ? 24.546 5.265 57.011 1.00 29.40 102 GLY A CA 1
ATOM 828 C C . GLY A 1 105 ? 23.788 6.467 57.551 1.00 30.54 102 GLY A C 1
ATOM 829 O O . GLY A 1 105 ? 23.319 6.419 58.709 1.00 31.16 102 GLY A O 1
ATOM 830 N N . SER A 1 106 ? 23.641 7.515 56.753 1.00 28.29 103 SER A N 1
ATOM 831 C CA . SER A 1 106 ? 22.892 8.742 57.142 1.00 28.85 103 SER A CA 1
ATOM 832 C C . SER A 1 106 ? 21.426 8.389 57.477 1.00 29.56 103 SER A C 1
ATOM 833 O O . SER A 1 106 ? 20.927 8.880 58.501 1.00 28.45 103 SER A O 1
ATOM 836 N N . LEU A 1 107 ? 20.775 7.564 56.664 1.00 28.57 104 LEU A N 1
ATOM 837 C CA . LEU A 1 107 ? 19.368 7.142 56.885 1.00 30.64 104 LEU A CA 1
ATOM 838 C C . LEU A 1 107 ? 19.288 6.479 58.264 1.00 31.39 104 LEU A C 1
ATOM 839 O O . LEU A 1 107 ? 18.372 6.799 59.035 1.00 30.97 104 LEU A O 1
ATOM 844 N N . ALA A 1 108 ? 20.208 5.555 58.566 1.00 31.81 105 ALA A N 1
ATOM 845 C CA . ALA A 1 108 ? 20.167 4.827 59.849 1.00 32.62 105 ALA A CA 1
ATOM 846 C C . ALA A 1 108 ? 20.374 5.841 60.974 1.00 32.18 105 ALA A C 1
ATOM 847 O O . ALA A 1 108 ? 19.691 5.756 61.997 1.00 30.67 105 ALA A O 1
ATOM 849 N N . ALA A 1 109 ? 21.347 6.732 60.829 1.00 30.77 106 ALA A N 1
ATOM 850 C CA . ALA A 1 109 ? 21.653 7.722 61.885 1.00 32.72 106 ALA A CA 1
ATOM 851 C C . ALA A 1 109 ? 20.444 8.643 62.130 1.00 31.23 106 ALA A C 1
ATOM 852 O O . ALA A 1 109 ? 20.169 8.976 63.305 1.00 33.03 106 ALA A O 1
ATOM 854 N N . MET A 1 110 ? 19.707 9.046 61.103 1.00 30.91 107 MET A N 1
ATOM 855 C CA . MET A 1 110 ? 18.560 9.977 61.293 1.00 31.98 107 MET A CA 1
ATOM 856 C C . MET A 1 110 ? 17.379 9.209 61.911 1.00 32.62 107 MET A C 1
ATOM 857 O O . MET A 1 110 ? 16.701 9.769 62.805 1.00 32.09 107 MET A O 1
ATOM 862 N N . VAL A 1 111 ? 17.165 7.942 61.568 1.00 33.67 108 VAL A N 1
ATOM 863 C CA . VAL A 1 111 ? 16.061 7.154 62.208 1.00 34.91 108 VAL A CA 1
ATOM 864 C C . VAL A 1 111 ? 16.368 6.928 63.698 1.00 34.32 108 VAL A C 1
ATOM 865 O O . VAL A 1 111 ? 15.459 7.094 64.517 1.00 37.00 108 VAL A O 1
ATOM 869 N N . VAL A 1 112 ? 17.576 6.496 64.043 1.00 35.34 109 VAL A N 1
ATOM 870 C CA . VAL A 1 112 ? 17.971 6.233 65.459 1.00 35.28 109 VAL A CA 1
ATOM 871 C C . VAL A 1 112 ? 17.979 7.545 66.250 1.00 36.44 109 VAL A C 1
ATOM 872 O O . VAL A 1 112 ? 17.466 7.561 67.395 1.00 37.67 109 VAL A O 1
ATOM 876 N N . ALA A 1 113 ? 18.482 8.633 65.665 1.00 34.40 110 ALA A N 1
ATOM 877 C CA . ALA A 1 113 ? 18.362 9.983 66.254 1.00 35.06 110 ALA A CA 1
ATOM 878 C C . ALA A 1 113 ? 16.889 10.271 66.588 1.00 35.31 110 ALA A C 1
ATOM 879 O O . ALA A 1 113 ? 16.630 10.680 67.718 1.00 36.37 110 ALA A O 1
ATOM 881 N N . ALA A 1 114 ? 15.954 10.045 65.668 1.00 36.96 111 ALA A N 1
ATOM 882 C CA . ALA A 1 114 ? 14.507 10.272 65.889 1.00 37.29 111 ALA A CA 1
ATOM 883 C C . ALA A 1 114 ? 14.001 9.401 67.055 1.00 39.22 111 ALA A C 1
ATOM 884 O O . ALA A 1 114 ? 13.239 9.925 67.858 1.00 37.60 111 ALA A O 1
ATOM 886 N N . GLU A 1 115 ? 14.404 8.125 67.128 1.00 39.34 112 GLU A N 1
ATOM 887 C CA . GLU A 1 115 ? 13.988 7.199 68.213 1.00 41.77 112 GLU A CA 1
ATOM 888 C C . GLU A 1 115 ? 14.495 7.751 69.544 1.00 43.01 112 GLU A C 1
ATOM 889 O O . GLU A 1 115 ? 13.697 7.837 70.478 1.00 41.74 112 GLU A O 1
ATOM 895 N N . ARG A 1 116 ? 15.759 8.175 69.615 1.00 41.54 113 ARG A N 1
ATOM 896 C CA . ARG A 1 116 ? 16.352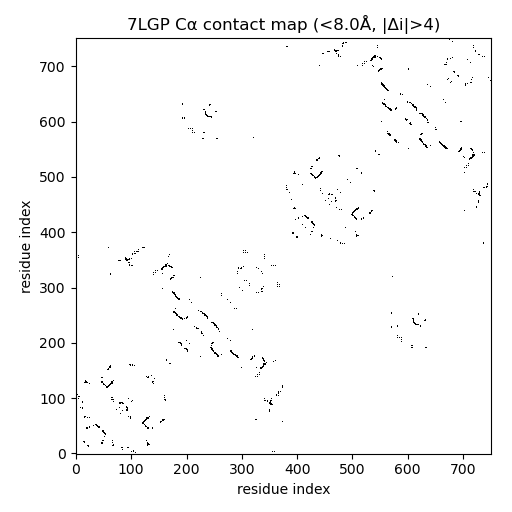 8.706 70.869 1.00 41.50 113 ARG A CA 1
ATOM 897 C C . ARG A 1 116 ? 15.713 10.060 71.222 1.00 43.46 113 ARG A C 1
ATOM 898 O O . ARG A 1 116 ? 15.396 10.307 72.415 1.00 43.71 113 ARG A O 1
ATOM 906 N N . PHE A 1 117 ? 15.433 10.889 70.219 1.00 40.64 114 PHE A N 1
ATOM 907 C CA . PHE A 1 117 ? 14.808 12.212 70.424 1.00 40.20 114 PHE A CA 1
ATOM 908 C C . PHE A 1 117 ? 13.375 12.056 70.965 1.00 42.19 114 PHE A C 1
ATOM 909 O O . PHE A 1 117 ? 12.998 12.822 71.867 1.00 43.31 114 PHE A O 1
ATOM 917 N N . VAL A 1 118 ? 12.578 11.159 70.399 1.00 41.40 115 VAL A N 1
ATOM 918 C CA . VAL A 1 118 ? 11.152 11.004 70.770 1.00 44.14 115 VAL A CA 1
ATOM 919 C C . VAL A 1 118 ? 11.055 10.389 72.180 1.00 47.43 115 VAL A C 1
ATOM 920 O O . VAL A 1 118 ? 10.142 10.781 72.922 1.00 46.72 115 VAL A O 1
ATOM 924 N N . ALA A 1 119 ? 11.978 9.492 72.531 1.00 48.04 116 ALA A N 1
ATOM 925 C CA . ALA A 1 119 ? 12.168 8.944 73.889 1.00 48.46 116 ALA A CA 1
ATOM 926 C C . ALA A 1 119 ? 12.462 10.087 74.860 1.00 49.67 116 ALA A C 1
ATOM 927 O O . ALA A 1 119 ? 11.913 10.049 75.931 1.00 51.96 116 ALA A O 1
ATOM 929 N N . GLN A 1 120 ? 13.302 11.055 74.507 1.00 49.40 117 GLN A N 1
ATOM 930 C CA . GLN A 1 120 ? 13.673 12.186 75.396 1.00 52.05 117 GLN A CA 1
ATOM 931 C C . GLN A 1 120 ? 12.539 13.215 75.443 1.00 51.97 117 GLN A C 1
ATOM 932 O O . GLN A 1 120 ? 12.403 13.889 76.467 1.00 51.41 117 GLN A O 1
ATOM 938 N N . HIS A 1 121 ? 11.773 13.375 74.371 1.00 48.77 118 HIS A N 1
ATOM 939 C CA . HIS A 1 121 ? 10.834 14.512 74.210 1.00 47.43 118 HIS A CA 1
ATOM 940 C C . HIS A 1 121 ? 9.570 13.965 73.581 1.00 49.49 118 HIS A C 1
ATOM 941 O O . HIS A 1 121 ? 9.271 14.278 72.428 1.00 48.27 118 HIS A O 1
ATOM 948 N N . PRO A 1 122 ? 8.821 13.100 74.315 1.00 49.30 119 PRO A N 1
ATOM 949 C CA . PRO A 1 122 ? 7.612 12.496 73.769 1.00 48.09 119 PRO A CA 1
ATOM 950 C C . PRO A 1 122 ? 6.536 13.533 73.399 1.00 49.12 119 PRO A C 1
ATOM 951 O O . PRO A 1 122 ? 5.718 13.221 72.548 1.00 52.15 119 PRO A O 1
ATOM 955 N N . ASN A 1 123 ? 6.545 14.723 74.001 1.00 48.08 120 ASN A N 1
ATOM 956 C CA . ASN A 1 123 ? 5.596 15.820 73.658 1.00 49.84 120 ASN A CA 1
ATOM 957 C C . ASN A 1 123 ? 6.373 17.031 73.166 1.00 48.55 120 ASN A C 1
ATOM 958 O O . ASN A 1 123 ? 6.027 18.157 73.554 1.00 46.17 120 ASN A O 1
ATOM 963 N N . HIS A 1 124 ? 7.359 16.801 72.299 1.00 46.90 121 HIS A N 1
ATOM 964 C CA . HIS A 1 124 ? 8.108 17.886 71.629 1.00 45.01 121 HIS A CA 1
ATOM 965 C C . HIS A 1 124 ? 7.097 18.887 71.070 1.00 43.19 121 HIS A C 1
ATOM 966 O O . HIS A 1 124 ? 6.085 18.452 70.505 1.00 43.18 121 HIS A O 1
ATOM 973 N N . THR A 1 125 ? 7.404 20.177 71.155 1.00 43.68 122 THR A N 1
ATOM 974 C CA . THR A 1 125 ? 6.479 21.270 70.772 1.00 45.54 122 THR A CA 1
ATOM 975 C C . THR A 1 125 ? 6.507 21.496 69.258 1.00 44.19 122 THR A C 1
ATOM 976 O O . THR A 1 125 ? 5.525 22.054 68.744 1.00 44.27 122 THR A O 1
ATOM 980 N N . GLY A 1 126 ? 7.568 21.095 68.552 1.00 41.92 123 GLY A N 1
ATOM 981 C CA . GLY A 1 126 ? 7.613 21.222 67.079 1.00 39.80 123 GLY A CA 1
ATOM 982 C C . GLY A 1 126 ? 7.166 19.955 66.361 1.00 38.66 123 GLY A C 1
ATOM 983 O O . GLY A 1 126 ? 6.659 19.006 67.009 1.00 39.14 123 GLY A O 1
ATOM 984 N N . ARG A 1 127 ? 7.320 19.945 65.039 1.00 38.04 124 ARG A N 1
ATOM 985 C CA . ARG A 1 127 ? 7.062 18.771 64.176 1.00 37.51 124 ARG A CA 1
ATOM 986 C C . ARG A 1 127 ? 8.384 18.262 63.591 1.00 35.67 124 ARG A C 1
ATOM 987 O O . ARG A 1 127 ? 9.172 19.063 63.090 1.00 34.56 124 ARG A O 1
ATOM 995 N N . LEU A 1 128 ? 8.587 16.955 63.661 1.00 35.60 125 LEU A N 1
ATOM 996 C CA . LEU A 1 128 ? 9.730 16.224 63.064 1.00 34.91 125 LEU A CA 1
ATOM 997 C C . LEU A 1 128 ? 9.181 15.405 61.911 1.00 35.52 125 LEU A C 1
ATOM 998 O O . LEU A 1 128 ? 8.108 14.760 62.098 1.00 34.34 125 LEU A O 1
ATOM 1003 N N . ALA A 1 129 ? 9.812 15.516 60.744 1.00 33.76 126 ALA A N 1
ATOM 1004 C CA . ALA A 1 129 ? 9.358 14.872 59.503 1.00 33.07 126 ALA A CA 1
ATOM 1005 C C . ALA A 1 129 ? 10.532 14.208 58.790 1.00 33.72 126 ALA A C 1
ATOM 1006 O O . ALA A 1 129 ? 11.708 14.618 58.985 1.00 33.54 126 ALA A O 1
ATOM 1008 N N . PHE A 1 130 ? 10.189 13.233 57.957 1.00 32.99 127 PHE A N 1
ATOM 1009 C CA . PHE A 1 130 ? 11.096 12.542 57.013 1.00 33.12 127 PHE A CA 1
ATOM 1010 C C . PHE A 1 130 ? 10.493 12.601 55.612 1.00 33.93 127 PHE A C 1
ATOM 1011 O O . PHE A 1 130 ? 9.247 12.398 55.428 1.00 33.13 127 PHE A O 1
ATOM 1019 N N . LEU A 1 131 ? 11.353 12.873 54.641 1.00 31.81 128 LEU A N 1
ATOM 1020 C CA . LEU A 1 131 ? 10.989 12.900 53.213 1.00 31.70 128 LEU A CA 1
ATOM 1021 C C . LEU A 1 131 ? 11.991 12.023 52.481 1.00 32.23 128 LEU A C 1
ATOM 1022 O O . LEU A 1 131 ? 13.140 12.447 52.270 1.00 30.41 128 LEU A O 1
ATOM 1027 N N . ILE A 1 132 ? 11.571 10.818 52.145 1.00 32.04 129 ILE A N 1
ATOM 1028 C CA . ILE A 1 132 ? 12.484 9.734 51.688 1.00 32.42 129 ILE A CA 1
ATOM 1029 C C . ILE A 1 132 ? 12.045 9.291 50.292 1.00 32.80 129 ILE A C 1
ATOM 1030 O O . ILE A 1 132 ? 10.850 9.066 50.121 1.00 33.41 129 ILE A O 1
ATOM 1035 N N . THR A 1 133 ? 12.981 9.203 49.356 1.00 31.45 130 THR A N 1
ATOM 1036 C CA . THR A 1 133 ? 12.787 8.791 47.951 1.00 31.46 130 THR A CA 1
ATOM 1037 C C . THR A 1 133 ? 13.626 7.539 47.653 1.00 33.92 130 THR A C 1
ATOM 1038 O O . THR A 1 133 ? 14.651 7.324 48.329 1.00 31.44 130 THR A O 1
ATOM 1042 N N . SER A 1 134 ? 13.178 6.724 46.692 1.00 34.22 131 SER A N 1
ATOM 1043 C CA . SER A 1 134 ? 13.928 5.573 46.152 1.00 34.96 131 SER A CA 1
ATOM 1044 C C . SER A 1 134 ? 14.535 5.981 44.813 1.00 34.33 131 SER A C 1
ATOM 1045 O O . SER A 1 134 ? 15.029 5.093 44.127 1.00 33.20 131 SER A O 1
ATOM 1048 N N . ASP A 1 135 ? 14.488 7.258 44.424 1.00 32.71 132 ASP A N 1
ATOM 1049 C CA . ASP A 1 135 ? 15.233 7.712 43.219 1.00 34.29 132 ASP A CA 1
ATOM 1050 C C . ASP A 1 135 ? 15.765 9.142 43.366 1.00 34.21 132 ASP A C 1
ATOM 1051 O O . ASP A 1 135 ? 15.183 10.092 42.837 1.00 36.32 132 ASP A O 1
ATOM 1056 N N . GLU A 1 136 ? 16.919 9.273 43.977 1.00 34.05 133 GLU A N 1
ATOM 1057 C CA . GLU A 1 136 ? 17.706 10.519 43.917 1.00 33.89 133 GLU A CA 1
ATOM 1058 C C . GLU A 1 136 ? 18.815 10.380 42.879 1.00 32.09 133 GLU A C 1
ATOM 1059 O O . GLU A 1 136 ? 19.204 11.417 42.361 1.00 31.35 133 GLU A O 1
ATOM 1065 N N . GLU A 1 137 ? 19.368 9.181 42.661 1.00 33.73 134 GLU A N 1
ATOM 1066 C CA . GLU A 1 137 ? 20.643 9.013 41.908 1.00 34.76 134 GLU A CA 1
ATOM 1067 C C . GLU A 1 137 ? 20.445 9.006 40.380 1.00 34.91 134 GLU A C 1
ATOM 1068 O O . GLU A 1 137 ? 21.404 9.311 39.690 1.00 35.55 134 GLU A O 1
ATOM 1074 N N . ALA A 1 138 ? 19.294 8.597 39.858 1.00 38.49 135 ALA A N 1
ATOM 1075 C CA . ALA A 1 138 ? 19.089 8.362 38.400 1.00 38.86 135 ALA A CA 1
ATOM 1076 C C . ALA A 1 138 ? 18.207 9.494 37.836 1.00 39.10 135 ALA A C 1
ATOM 1077 O O . ALA A 1 138 ? 18.506 10.633 38.121 1.00 40.55 135 ALA A O 1
ATOM 1079 N N . SER A 1 139 ? 17.171 9.218 37.057 1.00 40.73 136 SER A N 1
ATOM 1080 C CA . SER A 1 139 ? 16.399 10.290 36.369 1.00 45.60 136 SER A CA 1
ATOM 1081 C C . SER A 1 139 ? 15.731 11.210 37.407 1.00 43.61 136 SER A C 1
ATOM 1082 O O . SER A 1 139 ? 15.667 12.419 37.167 1.00 44.24 136 SER A O 1
ATOM 1085 N N . ALA A 1 140 ? 15.239 10.658 38.518 1.00 44.82 137 ALA A N 1
ATOM 1086 C CA . ALA A 1 140 ? 14.660 11.423 39.650 1.00 43.88 137 ALA A CA 1
ATOM 1087 C C . ALA A 1 140 ? 13.446 12.249 39.178 1.00 47.13 137 ALA A C 1
ATOM 1088 O O . ALA A 1 140 ? 13.252 13.370 39.710 1.00 45.76 137 ALA A O 1
ATOM 1090 N N . HIS A 1 141 ? 12.703 11.784 38.162 1.00 45.02 138 HIS A N 1
ATOM 1091 C CA . HIS A 1 141 ? 11.491 12.499 37.675 1.00 46.01 138 HIS A CA 1
ATOM 1092 C C . HIS A 1 141 ? 10.354 12.227 38.651 1.00 42.74 138 HIS A C 1
ATOM 1093 O O . HIS A 1 141 ? 9.420 13.037 38.692 1.00 42.63 138 HIS A O 1
ATOM 1100 N N . ASN A 1 142 ? 10.422 11.114 39.387 1.00 41.64 139 ASN A N 1
ATOM 1101 C CA . ASN A 1 142 ? 9.275 10.566 40.152 1.00 40.94 139 ASN A CA 1
ATOM 1102 C C . ASN A 1 142 ? 9.581 10.463 41.645 1.00 37.98 139 ASN A C 1
ATOM 1103 O O . ASN A 1 142 ? 8.862 9.747 42.341 1.00 35.19 139 ASN A O 1
ATOM 1108 N N . GLY A 1 143 ? 10.618 11.141 42.116 1.00 36.79 140 GLY A N 1
ATOM 1109 C CA . GLY A 1 143 ? 11.044 11.029 43.526 1.00 35.14 140 GLY A CA 1
ATOM 1110 C C . GLY A 1 143 ? 10.715 12.290 44.276 1.00 34.47 140 GLY A C 1
ATOM 1111 O O . GLY A 1 143 ? 9.578 12.738 44.195 1.00 34.74 140 GLY A O 1
ATOM 1112 N N . THR A 1 144 ? 11.695 12.885 44.931 1.00 34.21 141 THR A N 1
ATOM 1113 C CA . THR A 1 144 ? 11.468 14.037 45.844 1.00 32.76 141 THR A CA 1
ATOM 1114 C C . THR A 1 144 ? 10.694 15.147 45.118 1.00 32.18 141 THR A C 1
ATOM 1115 O O . THR A 1 144 ? 9.847 15.746 45.754 1.00 33.11 141 THR A O 1
ATOM 1119 N N . VAL A 1 145 ? 10.949 15.383 43.831 1.00 33.11 142 VAL A N 1
ATOM 1120 C CA . VAL A 1 145 ? 10.326 16.512 43.092 1.00 34.24 142 VAL A CA 1
ATOM 1121 C C . VAL A 1 145 ? 8.801 16.324 43.168 1.00 35.76 142 VAL A C 1
ATOM 1122 O O . VAL A 1 145 ? 8.073 17.302 43.335 1.00 32.53 142 VAL A O 1
ATOM 1126 N N . LYS A 1 146 ? 8.316 15.092 43.103 1.00 36.55 143 LYS A N 1
ATOM 1127 C CA . LYS A 1 146 ? 6.861 14.843 43.028 1.00 38.97 143 LYS A CA 1
ATOM 1128 C C . LYS A 1 146 ? 6.280 14.962 44.428 1.00 38.86 143 LYS A C 1
ATOM 1129 O O . LYS A 1 146 ? 5.129 15.463 44.549 1.00 36.21 143 LYS A O 1
ATOM 1135 N N . VAL A 1 147 ? 7.036 14.563 45.458 1.00 35.76 144 VAL A N 1
ATOM 1136 C CA . VAL A 1 147 ? 6.576 14.728 46.870 1.00 34.03 144 VAL A CA 1
ATOM 1137 C C . VAL A 1 147 ? 6.438 16.224 47.167 1.00 34.95 144 VAL A C 1
ATOM 1138 O O . VAL A 1 147 ? 5.439 16.642 47.787 1.00 35.43 144 VAL A O 1
ATOM 1142 N N . VAL A 1 148 ? 7.441 17.002 46.780 1.00 33.68 145 VAL A N 1
ATOM 1143 C CA . VAL A 1 148 ? 7.437 18.457 47.060 1.00 34.09 145 VAL A CA 1
ATOM 1144 C C . VAL A 1 148 ? 6.260 19.075 46.294 1.00 34.45 145 VAL A C 1
ATOM 1145 O O . VAL A 1 148 ? 5.578 19.894 46.894 1.00 34.28 145 VAL A O 1
ATOM 1149 N N . GLU A 1 149 ? 6.025 18.702 45.032 1.00 37.06 146 GLU A N 1
ATOM 1150 C CA . GLU A 1 149 ? 4.837 19.228 44.291 1.00 40.05 146 GLU A CA 1
ATOM 1151 C C . GLU A 1 149 ? 3.569 18.981 45.106 1.00 37.99 146 GLU A C 1
ATOM 1152 O O . GLU A 1 149 ? 2.749 19.927 45.254 1.00 38.24 146 GLU A O 1
ATOM 1158 N N . ALA A 1 150 ? 3.403 17.766 45.614 1.00 36.51 147 ALA A N 1
ATOM 1159 C CA . ALA A 1 150 ? 2.220 17.368 46.412 1.00 37.81 147 ALA A CA 1
ATOM 1160 C C . ALA A 1 150 ? 2.166 18.215 47.688 1.00 36.84 147 ALA A C 1
ATOM 1161 O O . ALA A 1 150 ? 1.062 18.728 48.007 1.00 35.55 147 ALA A O 1
ATOM 1163 N N . LEU A 1 151 ? 3.297 18.397 48.389 1.00 34.67 148 LEU A N 1
ATOM 1164 C CA . LEU A 1 151 ? 3.288 19.085 49.700 1.00 34.45 148 LEU A CA 1
ATOM 1165 C C . LEU A 1 151 ? 2.963 20.569 49.479 1.00 35.01 148 LEU A C 1
ATOM 1166 O O . LEU A 1 151 ? 2.123 21.100 50.224 1.00 35.45 148 LEU A O 1
ATOM 1171 N N . MET A 1 152 ? 3.516 21.188 48.430 1.00 35.01 149 MET A N 1
ATOM 1172 C CA . MET A 1 152 ? 3.251 22.618 48.116 1.00 36.35 149 MET A CA 1
ATOM 1173 C C . MET A 1 152 ? 1.788 22.771 47.672 1.00 36.59 149 MET A C 1
ATOM 1174 O O . MET A 1 152 ? 1.138 23.717 48.105 1.00 34.24 149 MET A O 1
ATOM 1179 N N . ALA A 1 153 ? 1.232 21.791 46.955 1.00 37.52 150 ALA A N 1
ATOM 1180 C CA . ALA A 1 153 ? -0.173 21.833 46.481 1.00 37.51 150 ALA A CA 1
ATOM 1181 C C . ALA A 1 153 ? -1.132 21.812 47.680 1.00 36.39 150 ALA A C 1
ATOM 1182 O O . ALA A 1 153 ? -2.252 22.289 47.508 1.00 37.14 150 ALA A O 1
ATOM 1184 N N . ARG A 1 154 ? -0.718 21.315 48.847 1.00 33.69 151 ARG A N 1
ATOM 1185 C CA . ARG A 1 154 ? -1.570 21.289 50.054 1.00 34.36 151 ARG A CA 1
ATOM 1186 C C . ARG A 1 154 ? -1.086 22.283 51.095 1.00 34.68 151 ARG A C 1
ATOM 1187 O O . ARG A 1 154 ? -1.553 22.208 52.229 1.00 33.75 151 ARG A O 1
ATOM 1195 N N . ASN A 1 155 ? -0.217 23.207 50.701 1.00 36.66 152 ASN A N 1
ATOM 1196 C CA A ASN A 1 155 ? 0.271 24.324 51.548 0.60 39.43 152 ASN A CA 1
ATOM 1197 C CA B ASN A 1 155 ? 0.220 24.335 51.569 0.40 37.93 152 ASN A CA 1
ATOM 1198 C C . ASN A 1 155 ? 0.947 23.776 52.806 1.00 38.87 152 ASN A C 1
ATOM 1199 O O . ASN A 1 155 ? 0.755 24.357 53.890 1.00 38.58 152 ASN A O 1
ATOM 1208 N N . GLU A 1 156 ? 1.748 22.717 52.637 1.00 37.57 153 GLU A N 1
ATOM 1209 C CA . GLU A 1 156 ? 2.433 22.032 53.764 1.00 39.34 153 GLU A CA 1
ATOM 1210 C C . GLU A 1 156 ? 3.442 22.989 54.404 1.00 38.90 153 GLU A C 1
ATOM 1211 O O . GLU A 1 156 ? 4.161 23.695 53.667 1.00 38.45 153 GLU A O 1
ATOM 1217 N N . ARG A 1 157 ? 3.502 23.017 55.722 1.00 37.80 154 ARG A N 1
ATOM 1218 C CA . ARG A 1 157 ? 4.537 23.819 56.395 1.00 39.11 154 ARG A CA 1
ATOM 1219 C C . ARG A 1 157 ? 5.844 23.008 56.447 1.00 36.88 154 ARG A C 1
ATOM 1220 O O . ARG A 1 157 ? 5.809 21.848 56.897 1.00 36.64 154 ARG A O 1
ATOM 1228 N N . LEU A 1 158 ? 6.959 23.597 56.014 1.00 36.66 155 LEU A N 1
ATOM 1229 C CA . LEU A 1 158 ? 8.290 22.943 56.133 1.00 35.15 155 LEU A CA 1
ATOM 1230 C C . LEU A 1 158 ? 9.338 24.049 56.294 1.00 34.87 155 LEU A C 1
ATOM 1231 O O . LEU A 1 158 ? 9.667 24.709 55.299 1.00 36.21 155 LEU A O 1
ATOM 1236 N N . ASP A 1 159 ? 9.741 24.321 57.534 1.00 33.90 156 ASP A N 1
ATOM 1237 C CA . ASP A 1 159 ? 10.592 25.488 57.875 1.00 33.96 156 ASP A CA 1
ATOM 1238 C C . ASP A 1 159 ? 12.059 25.137 57.610 1.00 32.03 156 ASP A C 1
ATOM 1239 O O . ASP A 1 159 ? 12.823 26.005 57.141 1.00 32.58 156 ASP A O 1
ATOM 1244 N N . TYR A 1 160 ? 12.451 23.915 57.946 1.00 30.47 157 TYR A N 1
ATOM 1245 C CA . TYR A 1 160 ? 13.878 23.522 57.964 1.00 29.73 157 TYR A CA 1
ATOM 1246 C C . TYR A 1 160 ? 14.022 22.122 57.397 1.00 28.30 157 TYR A C 1
ATOM 1247 O O . TYR A 1 160 ? 13.230 21.242 57.736 1.00 29.43 157 TYR A O 1
ATOM 1256 N N . CYS A 1 161 ? 15.009 21.911 56.554 1.00 28.77 158 CYS A N 1
ATOM 1257 C CA . CYS A 1 161 ? 15.300 20.584 55.990 1.00 28.18 158 CYS A CA 1
ATOM 1258 C C . CYS A 1 161 ? 16.788 20.275 56.130 1.00 28.53 158 CYS A C 1
ATOM 1259 O O . CYS A 1 161 ? 17.615 21.050 55.586 1.00 28.73 158 CYS A O 1
ATOM 1262 N N . LEU A 1 162 ? 17.103 19.194 56.825 1.00 27.55 159 LEU A N 1
ATOM 1263 C CA . LEU A 1 162 ? 18.475 18.617 56.906 1.00 27.97 159 LEU A CA 1
ATOM 1264 C C . LEU A 1 162 ? 18.556 17.483 55.882 1.00 27.86 159 LEU A C 1
ATOM 1265 O O . LEU A 1 162 ? 17.859 16.448 56.089 1.00 28.47 159 LEU A O 1
ATOM 1270 N N . VAL A 1 163 ? 19.304 17.695 54.787 1.00 26.02 160 VAL A N 1
ATOM 1271 C CA . VAL A 1 163 ? 19.547 16.639 53.780 1.00 26.69 160 VAL A CA 1
ATOM 1272 C C . VAL A 1 163 ? 20.767 15.824 54.224 1.00 27.11 160 VAL A C 1
ATOM 1273 O O . VAL A 1 163 ? 21.854 16.414 54.346 1.00 27.71 160 VAL A O 1
ATOM 1277 N N . GLY A 1 164 ? 20.610 14.508 54.402 1.00 25.94 161 GLY A N 1
ATOM 1278 C CA . GLY A 1 164 ? 21.660 13.624 54.951 1.00 27.21 161 GLY A CA 1
ATOM 1279 C C . GLY A 1 164 ? 22.753 13.204 53.966 1.00 28.20 161 GLY A C 1
ATOM 1280 O O . GLY A 1 164 ? 23.455 12.220 54.267 1.00 29.27 161 GLY A O 1
ATOM 1281 N N . GLU A 1 165 ? 22.867 13.850 52.798 1.00 27.58 162 GLU A N 1
ATOM 1282 C CA . GLU A 1 165 ? 23.874 13.528 51.774 1.00 27.65 162 GLU A CA 1
ATOM 1283 C C . GLU A 1 165 ? 25.260 13.654 52.400 1.00 27.41 162 GLU A C 1
ATOM 1284 O O . GLU A 1 165 ? 25.493 14.523 53.246 1.00 27.87 162 GLU A O 1
ATOM 1290 N N . PRO A 1 166 ? 26.195 12.753 52.059 1.00 27.30 163 PRO A N 1
ATOM 1291 C CA . PRO A 1 166 ? 27.538 12.786 52.662 1.00 27.02 163 PRO A CA 1
ATOM 1292 C C . PRO A 1 166 ? 28.303 14.068 52.280 1.00 26.89 163 PRO A C 1
ATOM 1293 O O . PRO A 1 166 ? 28.788 14.208 51.155 1.00 27.97 163 PRO A O 1
ATOM 1297 N N . SER A 1 167 ? 28.413 14.993 53.241 1.00 25.59 164 SER A N 1
ATOM 1298 C CA . SER A 1 167 ? 28.953 16.361 53.043 1.00 26.62 164 SER A CA 1
ATOM 1299 C C . SER A 1 167 ? 30.443 16.440 53.383 1.00 27.45 164 SER A C 1
ATOM 1300 O O . SER A 1 167 ? 31.073 17.440 53.024 1.00 29.44 164 SER A O 1
ATOM 1303 N N . SER A 1 168 ? 30.977 15.453 54.086 1.00 28.22 165 SER A N 1
ATOM 1304 C CA . SER A 1 168 ? 32.258 15.587 54.818 1.00 28.74 165 SER A CA 1
ATOM 1305 C C . SER A 1 168 ? 33.441 15.141 53.963 1.00 30.75 165 SER A C 1
ATOM 1306 O O . SER A 1 168 ? 33.280 14.292 53.037 1.00 32.18 165 SER A O 1
ATOM 1309 N N . ILE A 1 169 ? 34.607 15.724 54.244 1.00 30.55 166 ILE A N 1
ATOM 1310 C CA . ILE A 1 169 ? 35.814 15.515 53.403 1.00 31.07 166 ILE A CA 1
ATOM 1311 C C . ILE A 1 169 ? 36.700 14.466 54.061 1.00 31.02 166 ILE A C 1
ATOM 1312 O O . ILE A 1 169 ? 37.078 13.506 53.366 1.00 30.37 166 ILE A O 1
ATOM 1317 N N . GLU A 1 170 ? 36.994 14.623 55.347 1.00 32.09 167 GLU A N 1
ATOM 1318 C CA . GLU A 1 170 ? 37.995 13.776 56.034 1.00 33.95 167 GLU A CA 1
ATOM 1319 C C . GLU A 1 170 ? 37.429 13.260 57.354 1.00 33.13 167 GLU A C 1
ATOM 1320 O O . GLU A 1 170 ? 37.731 12.103 57.716 1.00 33.24 167 GLU A O 1
ATOM 1326 N N . VAL A 1 171 ? 36.681 14.079 58.090 1.00 31.87 168 VAL A N 1
ATOM 1327 C CA . VAL A 1 171 ? 35.971 13.637 59.321 1.00 32.96 168 VAL A CA 1
ATOM 1328 C C . VAL A 1 171 ? 34.536 14.150 59.268 1.00 32.64 168 VAL A C 1
ATOM 1329 O O . VAL A 1 171 ? 34.312 15.228 58.714 1.00 28.94 168 VAL A O 1
ATOM 1333 N N . VAL A 1 172 ? 33.597 13.415 59.864 1.00 31.83 169 VAL A N 1
ATOM 1334 C CA . VAL A 1 172 ? 32.179 13.835 59.806 1.00 31.51 169 VAL A CA 1
ATOM 1335 C C . VAL A 1 172 ? 32.046 15.251 60.399 1.00 30.74 169 VAL A C 1
ATOM 1336 O O . VAL A 1 172 ? 32.519 15.501 61.502 1.00 32.17 169 VAL A O 1
ATOM 1340 N N . GLY A 1 173 ? 31.381 16.142 59.671 1.00 29.58 170 GLY A N 1
ATOM 1341 C CA . GLY A 1 173 ? 31.123 17.516 60.129 1.00 30.12 170 GLY A CA 1
ATOM 1342 C C . GLY A 1 173 ? 32.229 18.518 59.811 1.00 29.86 170 GLY A C 1
ATOM 1343 O O . GLY A 1 173 ? 32.059 19.666 60.247 1.00 31.93 170 GLY A O 1
ATOM 1344 N N . ASP A 1 174 ? 33.323 18.145 59.136 1.00 29.43 171 ASP A N 1
ATOM 1345 C CA . ASP A 1 174 ? 34.346 19.161 58.726 1.00 28.93 171 ASP A CA 1
ATOM 1346 C C . ASP A 1 174 ? 33.701 20.143 57.736 1.00 29.72 171 ASP A C 1
ATOM 1347 O O . ASP A 1 174 ? 34.043 21.338 57.747 1.00 28.86 171 ASP A O 1
ATOM 1352 N N . VAL A 1 175 ? 32.757 19.650 56.941 1.00 28.21 172 VAL A N 1
ATOM 1353 C CA . VAL A 1 175 ? 32.036 20.421 55.893 1.00 27.37 172 VAL A CA 1
ATOM 1354 C C . VAL A 1 175 ? 30.539 20.118 55.989 1.00 27.54 172 VAL A C 1
ATOM 1355 O O . VAL A 1 175 ? 30.154 18.943 56.123 1.00 26.74 172 VAL A O 1
ATOM 1359 N N . VAL A 1 176 ? 29.748 21.171 55.857 1.00 27.25 173 VAL A N 1
ATOM 1360 C CA A VAL A 1 176 ? 28.292 21.039 55.593 0.60 28.14 173 VAL A CA 1
ATOM 1361 C CA B VAL A 1 176 ? 28.270 21.160 55.678 0.40 27.87 173 VAL A CA 1
ATOM 1362 C C . VAL A 1 176 ? 27.973 21.837 54.328 1.00 27.98 173 VAL A C 1
ATOM 1363 O O . VAL A 1 176 ? 28.699 22.785 53.990 1.00 28.72 173 VAL A O 1
ATOM 1370 N N . LYS A 1 177 ? 26.985 21.376 53.567 1.00 27.60 174 LYS A N 1
ATOM 1371 C CA . LYS A 1 177 ? 26.638 22.131 52.345 1.00 27.81 174 LYS A CA 1
ATOM 1372 C C . LYS A 1 177 ? 25.462 23.026 52.683 1.00 28.49 174 LYS A C 1
ATOM 1373 O O . LYS A 1 177 ? 24.398 22.488 53.074 1.00 28.31 174 LYS A O 1
ATOM 1379 N N . ASN A 1 178 ? 25.626 24.329 52.505 1.00 27.66 175 ASN A N 1
ATOM 1380 C CA . ASN A 1 178 ? 24.511 25.270 52.752 1.00 27.92 175 ASN A CA 1
ATOM 1381 C C . ASN A 1 178 ? 23.918 25.742 51.428 1.00 27.41 175 ASN A C 1
ATOM 1382 O O . ASN A 1 178 ? 23.021 26.591 51.432 1.00 30.34 175 ASN A O 1
ATOM 1387 N N . GLY A 1 179 ? 24.340 25.167 50.321 1.00 26.60 176 GLY A N 1
ATOM 1388 C CA . GLY A 1 179 ? 23.769 25.534 49.021 1.00 26.95 176 GLY A CA 1
ATOM 1389 C C . GLY A 1 179 ? 24.347 24.666 47.949 1.00 27.26 176 GLY A C 1
ATOM 1390 O O . GLY A 1 179 ? 25.313 23.883 48.233 1.00 27.16 176 GLY A O 1
ATOM 1391 N N . ARG A 1 180 ? 23.801 24.778 46.748 1.00 27.10 177 ARG A N 1
ATOM 1392 C CA . ARG A 1 180 ? 24.275 23.988 45.586 1.00 27.89 177 ARG A CA 1
ATOM 1393 C C . ARG A 1 180 ? 24.060 24.817 44.331 1.00 28.89 177 ARG A C 1
ATOM 1394 O O . ARG A 1 180 ? 23.080 25.619 44.282 1.00 29.17 177 ARG A O 1
ATOM 1402 N N . ARG A 1 181 ? 24.944 24.637 43.356 1.00 28.93 178 ARG A N 1
ATOM 1403 C CA . ARG A 1 181 ? 24.806 25.299 42.046 1.00 29.75 178 ARG A CA 1
ATOM 1404 C C . ARG A 1 181 ? 23.639 24.690 41.269 1.00 30.28 178 ARG A C 1
ATOM 1405 O O . ARG A 1 181 ? 23.309 23.500 41.462 1.00 29.36 178 ARG A O 1
ATOM 1413 N N . GLY A 1 182 ? 23.082 25.474 40.356 1.00 31.21 179 GLY A N 1
ATOM 1414 C CA . GLY A 1 182 ? 22.206 24.947 39.295 1.00 32.61 179 GLY A CA 1
ATOM 1415 C C . GLY A 1 182 ? 23.007 24.179 38.255 1.00 32.67 179 GLY A C 1
ATOM 1416 O O . GLY A 1 182 ? 24.243 24.379 38.149 1.00 31.56 179 GLY A O 1
ATOM 1417 N N . SER A 1 183 ? 22.321 23.381 37.446 1.00 30.91 180 SER A N 1
ATOM 1418 C CA . SER A 1 183 ? 22.910 22.711 36.271 1.00 29.93 180 SER A CA 1
ATOM 1419 C C . SER A 1 183 ? 21.972 22.917 35.085 1.00 29.98 180 SER A C 1
ATOM 1420 O O . SER A 1 183 ? 20.783 22.518 35.153 1.00 30.64 180 SER A O 1
ATOM 1423 N N . LEU A 1 184 ? 22.481 23.540 34.033 1.00 28.87 181 LEU A N 1
ATOM 1424 C CA . LEU A 1 184 ? 21.734 23.781 32.791 1.00 29.03 181 LEU A CA 1
ATOM 1425 C C . LEU A 1 184 ? 22.598 23.360 31.624 1.00 29.99 181 LEU A C 1
ATOM 1426 O O . LEU A 1 184 ? 23.762 23.853 31.523 1.00 29.28 181 LEU A O 1
ATOM 1431 N N . THR A 1 185 ? 22.071 22.494 30.774 1.00 30.40 182 THR A N 1
ATOM 1432 C CA . THR A 1 185 ? 22.788 22.022 29.593 1.00 29.83 182 THR A CA 1
ATOM 1433 C C . THR A 1 185 ? 22.119 22.554 28.334 1.00 30.87 182 THR A C 1
ATOM 1434 O O . THR A 1 185 ? 20.871 22.449 28.160 1.00 29.63 182 THR A O 1
ATOM 1438 N N . CYS A 1 186 ? 22.947 23.096 27.462 1.00 30.26 183 CYS A N 1
ATOM 1439 C CA . CYS A 1 186 ? 22.574 23.516 26.093 1.00 31.79 183 CYS A CA 1
ATOM 1440 C C . CYS A 1 186 ? 23.008 22.431 25.115 1.00 31.55 183 CYS A C 1
ATOM 1441 O O . CYS A 1 186 ? 24.222 22.160 25.044 1.00 31.33 183 CYS A O 1
ATOM 1444 N N . ASN A 1 187 ? 22.057 21.800 24.427 1.00 32.24 184 ASN A N 1
ATOM 1445 C CA . ASN A 1 187 ? 22.321 20.820 23.344 1.00 32.49 184 ASN A CA 1
ATOM 1446 C C . ASN A 1 187 ? 22.064 21.558 22.034 1.00 34.94 184 ASN A C 1
ATOM 1447 O O . ASN A 1 187 ? 20.848 21.793 21.684 1.00 35.11 184 ASN A O 1
ATOM 1452 N N . LEU A 1 188 ? 23.144 22.033 21.410 1.00 33.51 185 LEU A N 1
ATOM 1453 C CA . LEU A 1 188 ? 23.088 23.019 20.306 1.00 33.83 185 LEU A CA 1
ATOM 1454 C C . LEU A 1 188 ? 23.494 22.323 19.000 1.00 34.08 185 LEU A C 1
ATOM 1455 O O . LEU A 1 188 ? 24.540 21.652 18.961 1.00 31.98 185 LEU A O 1
ATOM 1460 N N . THR A 1 189 ? 22.678 22.465 17.958 1.00 34.03 186 THR A N 1
ATOM 1461 C CA . THR A 1 189 ? 22.991 21.949 16.602 1.00 34.91 186 THR A CA 1
ATOM 1462 C C . THR A 1 189 ? 23.075 23.144 15.670 1.00 35.81 186 THR A C 1
ATOM 1463 O O . THR A 1 189 ? 22.055 23.879 15.555 1.00 36.17 186 THR A O 1
ATOM 1467 N N . ILE A 1 190 ? 24.270 23.408 15.146 1.00 35.10 187 ILE A N 1
ATOM 1468 C CA A ILE A 1 190 ? 24.492 24.469 14.124 0.60 36.67 187 ILE A CA 1
ATOM 1469 C CA B ILE A 1 190 ? 24.481 24.472 14.126 0.40 36.47 187 ILE A CA 1
ATOM 1470 C C . ILE A 1 190 ? 24.351 23.821 12.745 1.00 37.04 187 ILE A C 1
ATOM 1471 O O . ILE A 1 190 ? 25.052 22.845 12.475 1.00 36.72 187 ILE A O 1
ATOM 1480 N N . HIS A 1 191 ? 23.426 24.344 11.951 1.00 38.83 188 HIS A N 1
ATOM 1481 C CA . HIS A 1 191 ? 23.049 23.811 10.625 1.00 39.88 188 HIS A CA 1
ATOM 1482 C C . HIS A 1 191 ? 23.887 24.503 9.555 1.00 40.46 188 HIS A C 1
ATOM 1483 O O . HIS A 1 191 ? 24.025 25.751 9.585 1.00 41.78 188 HIS A O 1
ATOM 1490 N N . GLY A 1 192 ? 24.443 23.697 8.668 1.00 40.73 189 GLY A N 1
ATOM 1491 C CA . GLY A 1 192 ? 25.113 24.170 7.459 1.00 42.01 189 GLY A CA 1
ATOM 1492 C C . GLY A 1 192 ? 24.534 23.440 6.269 1.00 44.11 189 GLY A C 1
ATOM 1493 O O . GLY A 1 192 ? 23.325 23.049 6.312 1.00 44.19 189 GLY A O 1
ATOM 1494 N N . VAL A 1 193 ? 25.366 23.243 5.256 1.00 43.54 190 VAL A N 1
ATOM 1495 C CA . VAL A 1 193 ? 25.004 22.478 4.032 1.00 44.81 190 VAL A CA 1
ATOM 1496 C C . VAL A 1 193 ? 26.115 21.461 3.779 1.00 43.80 190 VAL A C 1
ATOM 1497 O O . VAL A 1 193 ? 27.255 21.884 3.497 1.00 43.25 190 VAL A O 1
ATOM 1501 N N . GLN A 1 194 ? 25.773 20.182 3.891 1.00 45.00 191 GLN A N 1
ATOM 1502 C CA . GLN A 1 194 ? 26.700 19.051 3.668 1.00 46.88 191 GLN A CA 1
ATOM 1503 C C . GLN A 1 194 ? 27.217 19.122 2.233 1.00 48.35 191 GLN A C 1
ATOM 1504 O O . GLN A 1 194 ? 26.454 19.541 1.355 1.00 45.01 191 GLN A O 1
ATOM 1510 N N . GLY A 1 195 ? 28.446 18.684 1.997 1.00 46.19 192 GLY A N 1
ATOM 1511 C CA . GLY A 1 195 ? 28.968 18.593 0.626 1.00 46.59 192 GLY A CA 1
ATOM 1512 C C . GLY A 1 195 ? 30.306 17.886 0.578 1.00 44.92 192 GLY A C 1
ATOM 1513 O O . GLY A 1 195 ? 30.581 17.042 1.436 1.00 43.82 192 GLY A O 1
ATOM 1514 N N . HIS A 1 196 ? 31.109 18.232 -0.415 1.00 47.68 193 HIS A N 1
ATOM 1515 C CA . HIS A 1 196 ? 32.377 17.545 -0.770 1.00 50.13 193 HIS A CA 1
ATOM 1516 C C . HIS A 1 196 ? 33.482 18.593 -0.821 1.00 45.43 193 HIS A C 1
ATOM 1517 O O . HIS A 1 196 ? 33.202 19.703 -1.291 1.00 42.37 193 HIS A O 1
ATOM 1524 N N . VAL A 1 197 ? 34.690 18.241 -0.391 1.00 43.58 194 VAL A N 1
ATOM 1525 C CA . VAL A 1 197 ? 35.820 19.219 -0.313 1.00 44.55 194 VAL A CA 1
ATOM 1526 C C . VAL A 1 197 ? 36.236 19.680 -1.716 1.00 44.88 194 VAL A C 1
ATOM 1527 O O . VAL A 1 197 ? 36.765 20.793 -1.812 1.00 44.80 194 VAL A O 1
ATOM 1531 N N . ALA A 1 198 ? 36.017 18.879 -2.765 1.00 46.96 195 ALA A N 1
ATOM 1532 C CA . ALA A 1 198 ? 36.300 19.290 -4.161 1.00 49.78 195 ALA A CA 1
ATOM 1533 C C . ALA A 1 198 ? 35.436 20.500 -4.568 1.00 52.57 195 ALA A C 1
ATOM 1534 O O . ALA A 1 198 ? 35.891 21.256 -5.444 1.00 52.01 195 ALA A O 1
ATOM 1536 N N . TYR A 1 199 ? 34.254 20.710 -3.969 1.00 53.80 196 TYR A N 1
ATOM 1537 C CA . TYR A 1 199 ? 33.344 21.834 -4.338 1.00 57.16 196 TYR A CA 1
ATOM 1538 C C . TYR A 1 199 ? 32.830 22.559 -3.096 1.00 54.65 196 TYR A C 1
ATOM 1539 O O . TYR A 1 199 ? 31.650 22.468 -2.742 1.00 51.93 196 TYR A O 1
ATOM 1548 N N . PRO A 1 200 ? 33.701 23.345 -2.429 1.00 53.17 197 PRO A N 1
ATOM 1549 C CA . PRO A 1 200 ? 33.328 24.014 -1.184 1.00 53.94 197 PRO A CA 1
ATOM 1550 C C . PRO A 1 200 ? 32.281 25.125 -1.399 1.00 52.91 197 PRO A C 1
ATOM 1551 O O . PRO A 1 200 ? 31.543 25.403 -0.494 1.00 48.77 197 PRO A O 1
ATOM 1555 N N . HIS A 1 201 ? 32.221 25.727 -2.592 1.00 54.93 198 HIS A N 1
ATOM 1556 C CA . HIS A 1 201 ? 31.271 26.839 -2.881 1.00 56.43 198 HIS A CA 1
ATOM 1557 C C . HIS A 1 201 ? 29.832 26.298 -2.886 1.00 55.91 198 HIS A C 1
ATOM 1558 O O . HIS A 1 201 ? 28.924 27.120 -2.702 1.00 57.53 198 HIS A O 1
ATOM 1565 N N . LEU A 1 202 ? 29.631 24.984 -3.074 1.00 53.76 199 LEU A N 1
ATOM 1566 C CA . LEU A 1 202 ? 28.296 24.307 -3.029 1.00 53.01 199 LEU A CA 1
ATOM 1567 C C . LEU A 1 202 ? 27.929 23.869 -1.596 1.00 50.63 199 LEU A C 1
ATOM 1568 O O . LEU A 1 202 ? 26.842 23.285 -1.421 1.00 50.61 199 LEU A O 1
ATOM 1573 N N . ALA A 1 203 ? 28.799 24.082 -0.608 1.00 48.25 200 ALA A N 1
ATOM 1574 C CA . ALA A 1 203 ? 28.539 23.659 0.792 1.00 47.48 200 ALA A CA 1
ATOM 1575 C C . ALA A 1 203 ? 28.644 24.866 1.730 1.00 46.37 200 ALA A C 1
ATOM 1576 O O . ALA A 1 203 ? 29.117 25.939 1.303 1.00 50.54 200 ALA A O 1
ATOM 1578 N N . ASP A 1 204 ? 28.254 24.693 2.989 1.00 45.14 201 ASP A N 1
ATOM 1579 C CA . ASP A 1 204 ? 28.436 25.725 4.033 1.00 44.37 201 ASP A CA 1
ATOM 1580 C C . ASP A 1 204 ? 28.865 24.981 5.294 1.00 41.81 201 ASP A C 1
ATOM 1581 O O . ASP A 1 204 ? 28.019 24.231 5.854 1.00 40.48 201 ASP A O 1
ATOM 1586 N N . ASN A 1 205 ? 30.144 25.092 5.656 1.00 38.30 202 ASN A N 1
ATOM 1587 C CA . ASN A 1 205 ? 30.723 24.276 6.735 1.00 36.55 202 ASN A CA 1
ATOM 1588 C C . ASN A 1 205 ? 30.266 24.859 8.065 1.00 35.37 202 ASN A C 1
ATOM 1589 O O . ASN A 1 205 ? 30.664 25.958 8.436 1.00 34.99 202 ASN A O 1
ATOM 1594 N N . PRO A 1 206 ? 29.422 24.150 8.836 1.00 35.24 203 PRO A N 1
ATOM 1595 C CA . PRO A 1 206 ? 28.926 24.695 10.107 1.00 35.25 203 PRO A CA 1
ATOM 1596 C C . PRO A 1 206 ? 30.042 24.831 11.153 1.00 32.68 203 PRO A C 1
ATOM 1597 O O . PRO A 1 206 ? 29.927 25.667 12.030 1.00 32.97 203 PRO A O 1
ATOM 1601 N N . VAL A 1 207 ? 31.101 24.031 11.049 1.00 32.55 204 VAL A N 1
ATOM 1602 C CA . VAL A 1 207 ? 32.260 24.153 11.993 1.00 32.19 204 VAL A CA 1
ATOM 1603 C C . VAL A 1 207 ? 32.901 25.524 11.758 1.00 30.85 204 VAL A C 1
ATOM 1604 O O . VAL A 1 207 ? 33.207 26.208 12.721 1.00 30.24 204 VAL A O 1
ATOM 1608 N N . HIS A 1 208 ? 33.108 25.902 10.506 1.00 30.63 205 HIS A N 1
ATOM 1609 C CA . HIS A 1 208 ? 33.695 27.211 10.140 1.00 32.42 205 HIS A CA 1
ATOM 1610 C C . HIS A 1 208 ? 32.755 28.318 10.637 1.00 34.39 205 HIS A C 1
ATOM 1611 O O . HIS A 1 208 ? 33.253 29.263 11.272 1.00 31.78 205 HIS A O 1
ATOM 1618 N N . ARG A 1 209 ? 31.451 28.184 10.385 1.00 35.16 206 ARG A N 1
ATOM 1619 C CA A ARG A 1 209 ? 30.489 29.264 10.716 0.60 37.80 206 ARG A CA 1
ATOM 1620 C CA B ARG A 1 209 ? 30.407 29.184 10.732 0.40 37.51 206 ARG A CA 1
ATOM 1621 C C . ARG A 1 209 ? 30.421 29.401 12.243 1.00 36.81 206 ARG A C 1
ATOM 1622 O O . ARG A 1 209 ? 30.260 30.531 12.697 1.00 37.60 206 ARG A O 1
ATOM 1637 N N . ALA A 1 210 ? 30.559 28.304 12.974 1.00 35.10 207 ALA A N 1
ATOM 1638 C CA . ALA A 1 210 ? 30.445 28.285 14.452 1.00 35.88 207 ALA A CA 1
ATOM 1639 C C . ALA A 1 210 ? 31.722 28.819 15.131 1.00 34.55 207 ALA A C 1
ATOM 1640 O O . ALA A 1 210 ? 31.640 29.153 16.335 1.00 33.04 207 ALA A O 1
ATOM 1642 N N . ALA A 1 211 ? 32.876 28.838 14.451 1.00 34.63 208 ALA A N 1
ATOM 1643 C CA . ALA A 1 211 ? 34.172 29.102 15.124 1.00 32.87 208 ALA A CA 1
ATOM 1644 C C . ALA A 1 211 ? 34.145 30.466 15.831 1.00 32.16 208 ALA A C 1
ATOM 1645 O O . ALA A 1 211 ? 34.498 30.546 17.008 1.00 31.58 208 ALA A O 1
ATOM 1647 N N . PRO A 1 212 ? 33.676 31.580 15.237 1.00 34.26 209 PRO A N 1
ATOM 1648 C CA . PRO A 1 212 ? 33.621 32.853 15.968 1.00 33.58 209 PRO A CA 1
ATOM 1649 C C . PRO A 1 212 ? 32.696 32.824 17.201 1.00 33.60 209 PRO A C 1
ATOM 1650 O O . PRO A 1 212 ? 33.067 33.306 18.285 1.00 32.45 209 PRO A O 1
ATOM 1654 N N . PHE A 1 213 ? 31.554 32.158 17.064 1.00 33.34 210 PHE A N 1
ATOM 1655 C CA . PHE A 1 213 ? 30.599 31.943 18.168 1.00 32.75 210 PHE A CA 1
ATOM 1656 C C . PHE A 1 213 ? 31.284 31.160 19.290 1.00 31.75 210 PHE A C 1
ATOM 1657 O O . PHE A 1 213 ? 31.203 31.614 20.435 1.00 31.53 210 PHE A O 1
ATOM 1665 N N . LEU A 1 214 ? 31.932 30.028 18.996 1.00 30.76 211 LEU A N 1
ATOM 1666 C CA . LEU A 1 214 ? 32.595 29.202 20.046 1.00 31.66 211 LEU A CA 1
ATOM 1667 C C . LEU A 1 214 ? 33.699 30.024 20.729 1.00 30.98 211 LEU A C 1
ATOM 1668 O O . LEU A 1 214 ? 33.841 29.949 21.962 1.00 27.93 211 LEU A O 1
ATOM 1673 N N . ASN A 1 215 ? 34.478 30.765 19.955 1.00 30.07 212 ASN A N 1
ATOM 1674 C CA . ASN A 1 215 ? 35.585 31.590 20.511 1.00 30.56 212 ASN A CA 1
ATOM 1675 C C . ASN A 1 215 ? 35.004 32.604 21.513 1.00 29.87 212 ASN A C 1
ATOM 1676 O O . ASN A 1 215 ? 35.502 32.710 22.637 1.00 29.12 212 ASN A O 1
ATOM 1681 N N . GLU A 1 216 ? 33.933 33.304 21.159 1.00 30.78 213 GLU A N 1
ATOM 1682 C CA . GLU A 1 216 ? 33.287 34.280 22.072 1.00 31.61 213 GLU A CA 1
ATOM 1683 C C . GLU A 1 216 ? 32.664 33.552 23.271 1.00 31.11 213 GLU A C 1
ATOM 1684 O O . GLU A 1 216 ? 32.848 34.017 24.416 1.00 29.90 213 GLU A O 1
ATOM 1690 N N . LEU A 1 217 ? 31.984 32.421 23.046 1.00 29.02 214 LEU A N 1
ATOM 1691 C CA . LEU A 1 217 ? 31.281 31.694 24.141 1.00 29.71 214 LEU A CA 1
ATOM 1692 C C . LEU A 1 217 ? 32.290 31.325 25.241 1.00 29.30 214 LEU A C 1
ATOM 1693 O O . LEU A 1 217 ? 31.982 31.513 26.449 1.00 30.60 214 LEU A O 1
ATOM 1698 N N . VAL A 1 218 ? 33.448 30.767 24.879 1.00 29.17 215 VAL A N 1
ATOM 1699 C CA . VAL A 1 218 ? 34.354 30.206 25.911 1.00 29.83 215 VAL A CA 1
ATOM 1700 C C . VAL A 1 218 ? 35.026 31.370 26.637 1.00 30.76 215 VAL A C 1
ATOM 1701 O O . VAL A 1 218 ? 35.610 31.105 27.661 1.00 31.16 215 VAL A O 1
ATOM 1705 N N . ALA A 1 219 ? 35.010 32.584 26.094 1.00 32.31 216 ALA A N 1
ATOM 1706 C CA . ALA A 1 219 ? 35.666 33.746 26.742 1.00 33.35 216 ALA A CA 1
ATOM 1707 C C . ALA A 1 219 ? 34.690 34.476 27.674 1.00 33.23 216 ALA A C 1
ATOM 1708 O O . ALA A 1 219 ? 35.152 35.331 28.419 1.00 33.10 216 ALA A O 1
ATOM 1710 N N . ILE A 1 220 ? 33.386 34.186 27.639 1.00 31.82 217 ILE A N 1
ATOM 1711 C CA . ILE A 1 220 ? 32.405 34.962 28.446 1.00 32.89 217 ILE A CA 1
ATOM 1712 C C . ILE A 1 220 ? 32.658 34.717 29.952 1.00 33.64 217 ILE A C 1
ATOM 1713 O O . ILE A 1 220 ? 32.873 33.536 30.343 1.00 30.01 217 ILE A O 1
ATOM 1718 N N . GLU A 1 221 ? 32.579 35.780 30.764 1.00 31.61 218 GLU A N 1
ATOM 1719 C CA . GLU A 1 221 ? 32.484 35.673 32.247 1.00 34.90 218 GLU A CA 1
ATOM 1720 C C . GLU A 1 221 ? 31.005 35.797 32.607 1.00 34.40 218 GLU A C 1
ATOM 1721 O O . GLU A 1 221 ? 30.434 36.867 32.364 1.00 34.42 218 GLU A O 1
ATOM 1727 N N . TRP A 1 222 ? 30.364 34.709 33.057 1.00 32.95 219 TRP A N 1
ATOM 1728 C CA . TRP A 1 222 ? 28.891 34.675 33.203 1.00 33.32 219 TRP A CA 1
ATOM 1729 C C . TRP A 1 222 ? 28.461 35.469 34.451 1.00 34.86 219 TRP A C 1
ATOM 1730 O O . TRP A 1 222 ? 27.396 36.089 34.447 1.00 34.98 219 TRP A O 1
ATOM 1741 N N . ASP A 1 223 ? 29.249 35.420 35.516 1.00 36.69 220 ASP A N 1
ATOM 1742 C CA . ASP A 1 223 ? 29.021 36.222 36.750 1.00 39.47 220 ASP A CA 1
ATOM 1743 C C . ASP A 1 223 ? 30.348 36.206 37.496 1.00 42.18 220 ASP A C 1
ATOM 1744 O O . ASP A 1 223 ? 31.299 35.605 36.950 1.00 41.52 220 ASP A O 1
ATOM 1749 N N . GLN A 1 224 ? 30.410 36.780 38.695 1.00 42.41 221 GLN A N 1
ATOM 1750 C CA . GLN A 1 224 ? 31.675 36.860 39.462 1.00 44.93 221 GLN A CA 1
ATOM 1751 C C . GLN A 1 224 ? 31.477 36.082 40.755 1.00 44.53 221 GLN A C 1
ATOM 1752 O O . GLN A 1 224 ? 32.242 36.307 41.679 1.00 48.90 221 GLN A O 1
ATOM 1758 N N . GLY A 1 225 ? 30.481 35.196 40.808 1.00 40.82 222 GLY A N 1
ATOM 1759 C CA . GLY A 1 225 ? 30.081 34.502 42.045 1.00 41.50 222 GLY A CA 1
ATOM 1760 C C . GLY A 1 225 ? 29.616 35.460 43.141 1.00 43.31 222 GLY A C 1
ATOM 1761 O O . GLY A 1 225 ? 29.157 36.558 42.846 1.00 42.63 222 GLY A O 1
ATOM 1762 N N . ASN A 1 226 ? 29.649 35.020 44.386 1.00 40.94 223 ASN A N 1
ATOM 1763 C CA . ASN A 1 226 ? 29.239 35.872 45.524 1.00 41.02 223 ASN A CA 1
ATOM 1764 C C . ASN A 1 226 ? 29.923 35.294 46.759 1.00 40.81 223 ASN A C 1
ATOM 1765 O O . ASN A 1 226 ? 30.901 34.567 46.589 1.00 40.13 223 ASN A O 1
ATOM 1770 N N . GLU A 1 227 ? 29.409 35.577 47.956 1.00 41.68 224 GLU A N 1
ATOM 1771 C CA A GLU A 1 227 ? 30.023 35.173 49.246 0.60 40.95 224 GLU A CA 1
ATOM 1772 C CA B GLU A 1 227 ? 30.118 35.178 49.192 0.40 40.83 224 GLU A CA 1
ATOM 1773 C C . GLU A 1 227 ? 30.095 33.645 49.313 1.00 40.00 224 GLU A C 1
ATOM 1774 O O . GLU A 1 227 ? 31.040 33.126 49.887 1.00 38.63 224 GLU A O 1
ATOM 1785 N N . PHE A 1 228 ? 29.116 32.944 48.733 1.00 38.72 225 PHE A N 1
ATOM 1786 C CA . PHE A 1 228 ? 28.948 31.482 48.952 1.00 37.68 225 PHE A CA 1
ATOM 1787 C C . PHE A 1 228 ? 29.259 30.620 47.719 1.00 34.93 225 PHE A C 1
ATOM 1788 O O . PHE A 1 228 ? 29.472 29.406 47.893 1.00 35.52 225 PHE A O 1
ATOM 1796 N N . PHE A 1 229 ? 29.358 31.229 46.543 1.00 32.50 226 PHE A N 1
ATOM 1797 C CA . PHE A 1 229 ? 29.564 30.529 45.252 1.00 31.52 226 PHE A CA 1
ATOM 1798 C C . PHE A 1 229 ? 30.762 31.099 44.503 1.00 31.99 226 PHE A C 1
ATOM 1799 O O . PHE A 1 229 ? 31.010 32.297 44.524 1.00 29.97 226 PHE A O 1
ATOM 1807 N N . PRO A 1 230 ? 31.484 30.246 43.764 1.00 31.23 227 PRO A N 1
ATOM 1808 C CA . PRO A 1 230 ? 32.478 30.715 42.811 1.00 33.25 227 PRO A CA 1
ATOM 1809 C C . PRO A 1 230 ? 31.697 31.221 41.589 1.00 33.17 227 PRO A C 1
ATOM 1810 O O . PRO A 1 230 ? 30.476 31.090 41.553 1.00 32.88 227 PRO A O 1
ATOM 1814 N N . ALA A 1 231 ? 32.409 31.784 40.625 1.00 32.88 228 ALA A N 1
ATOM 1815 C CA . ALA A 1 231 ? 31.842 32.206 39.324 1.00 35.11 228 ALA A CA 1
ATOM 1816 C C . ALA A 1 231 ? 31.104 31.008 38.716 1.00 32.18 228 ALA A C 1
ATOM 1817 O O . ALA A 1 231 ? 31.598 29.876 38.838 1.00 30.68 228 ALA A O 1
ATOM 1819 N N . THR A 1 232 ? 29.942 31.260 38.117 1.00 31.40 229 THR A N 1
ATOM 1820 C CA . THR A 1 232 ? 29.257 30.317 37.211 1.00 30.82 229 THR A CA 1
ATOM 1821 C C . THR A 1 232 ? 30.284 29.752 36.239 1.00 30.14 229 THR A C 1
ATOM 1822 O O . THR A 1 232 ? 31.087 30.540 35.700 1.00 29.45 229 THR A O 1
ATOM 1826 N N . SER A 1 233 ? 30.276 28.430 36.036 1.00 28.91 230 SER A N 1
ATOM 1827 C CA . SER A 1 233 ? 31.263 27.718 35.193 1.00 29.05 230 SER A CA 1
ATOM 1828 C C . SER A 1 233 ? 30.564 27.139 33.960 1.00 28.43 230 SER A C 1
ATOM 1829 O O . SER A 1 233 ? 29.635 26.338 34.132 1.00 28.64 230 SER A O 1
ATOM 1832 N N . MET A 1 234 ? 31.003 27.541 32.775 1.00 27.30 231 MET A N 1
ATOM 1833 C CA A MET A 1 234 ? 30.521 27.003 31.475 0.60 28.16 231 MET A CA 1
ATOM 1834 C CA B MET A 1 234 ? 30.507 26.969 31.499 0.40 28.87 231 MET A CA 1
ATOM 1835 C C . MET A 1 234 ? 31.600 26.077 30.909 1.00 28.23 231 MET A C 1
ATOM 1836 O O . MET A 1 234 ? 32.738 26.556 30.752 1.00 27.22 231 MET A O 1
ATOM 1845 N N . GLN A 1 235 ? 31.258 24.828 30.626 1.00 25.72 232 GLN A N 1
ATOM 1846 C CA . GLN A 1 235 ? 32.191 23.865 30.001 1.00 27.02 232 GLN A CA 1
ATOM 1847 C C . GLN A 1 235 ? 31.528 23.212 28.799 1.00 26.62 232 GLN A C 1
ATOM 1848 O O . GLN A 1 235 ? 30.360 22.717 28.918 1.00 25.26 232 GLN A O 1
ATOM 1854 N N . ILE A 1 236 ? 32.247 23.188 27.681 1.00 26.77 233 ILE A N 1
ATOM 1855 C CA . ILE A 1 236 ? 31.820 22.406 26.498 1.00 26.67 233 ILE A CA 1
ATOM 1856 C C . ILE A 1 236 ? 32.155 20.939 26.801 1.00 27.98 233 ILE A C 1
ATOM 1857 O O . ILE A 1 236 ? 33.332 20.584 26.862 1.00 26.80 233 ILE A O 1
ATOM 1862 N N . ALA A 1 237 ? 31.156 20.122 27.123 1.00 26.82 234 ALA A N 1
ATOM 1863 C CA . ALA A 1 237 ? 31.364 18.694 27.427 1.00 26.41 234 ALA A CA 1
ATOM 1864 C C . ALA A 1 237 ? 31.539 17.879 26.145 1.00 25.45 234 ALA A C 1
ATOM 1865 O O . ALA A 1 237 ? 32.269 16.860 26.170 1.00 25.22 234 ALA A O 1
ATOM 1867 N N . ASN A 1 238 ? 30.852 18.225 25.061 1.00 25.28 235 ASN A N 1
ATOM 1868 C CA . ASN A 1 238 ? 30.911 17.384 23.837 1.00 26.90 235 ASN A CA 1
ATOM 1869 C C . ASN A 1 238 ? 30.834 18.260 22.584 1.00 26.81 235 ASN A C 1
ATOM 1870 O O . ASN A 1 238 ? 30.099 19.257 22.579 1.00 26.05 235 ASN A O 1
ATOM 1875 N N . ILE A 1 239 ? 31.572 17.882 21.547 1.00 26.34 236 ILE A N 1
ATOM 1876 C CA . ILE A 1 239 ? 31.460 18.556 20.238 1.00 27.20 236 ILE A CA 1
ATOM 1877 C C . ILE A 1 239 ? 31.666 17.484 19.190 1.00 27.63 236 ILE A C 1
ATOM 1878 O O . ILE A 1 239 ? 32.544 16.636 19.402 1.00 28.69 236 ILE A O 1
ATOM 1883 N N . GLN A 1 240 ? 30.866 17.501 18.119 1.00 29.14 237 GLN A N 1
ATOM 1884 C CA A GLN A 1 240 ? 30.960 16.483 17.047 0.60 30.95 237 GLN A CA 1
ATOM 1885 C CA B GLN A 1 240 ? 30.920 16.463 17.066 0.40 30.37 237 GLN A CA 1
ATOM 1886 C C . GLN A 1 240 ? 30.505 17.094 15.727 1.00 30.75 237 GLN A C 1
ATOM 1887 O O . GLN A 1 240 ? 29.440 17.742 15.691 1.00 31.39 237 GLN A O 1
ATOM 1898 N N . ALA A 1 241 ? 31.272 16.844 14.683 1.00 31.57 238 ALA A N 1
ATOM 1899 C CA . ALA A 1 241 ? 30.842 17.055 13.279 1.00 31.87 238 ALA A CA 1
ATOM 1900 C C . ALA A 1 241 ? 31.614 16.077 12.384 1.00 32.76 238 ALA A C 1
ATOM 1901 O O . ALA A 1 241 ? 32.787 15.750 12.714 1.00 32.10 238 ALA A O 1
ATOM 1903 N N . GLY A 1 242 ? 30.955 15.606 11.315 1.00 34.79 239 GLY A N 1
ATOM 1904 C CA . GLY A 1 242 ? 31.537 14.809 10.226 1.00 35.98 239 GLY A CA 1
ATOM 1905 C C . GLY A 1 242 ? 31.131 13.343 10.287 1.00 39.06 239 GLY A C 1
ATOM 1906 O O . GLY A 1 242 ? 30.635 12.892 11.346 1.00 37.88 239 GLY A O 1
ATOM 1907 N N . THR A 1 243 ? 31.433 12.628 9.200 1.00 39.61 240 THR A N 1
ATOM 1908 C CA . THR A 1 243 ? 31.107 11.194 8.947 1.00 43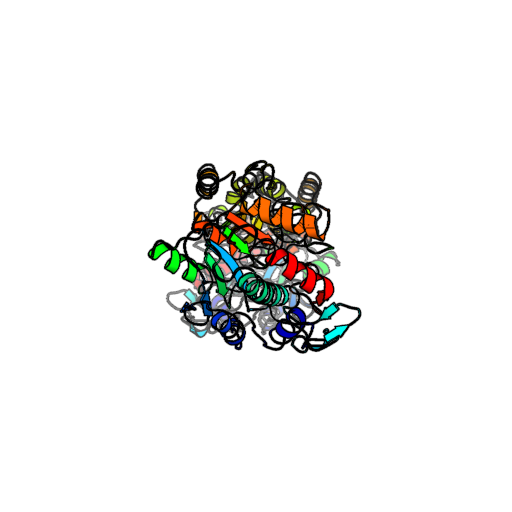.33 240 THR A CA 1
ATOM 1909 C C . THR A 1 243 ? 32.331 10.295 9.205 1.00 43.18 240 THR A C 1
ATOM 1910 O O . THR A 1 243 ? 32.169 9.046 9.156 1.00 45.54 240 THR A O 1
ATOM 1914 N N . GLY A 1 244 ? 33.510 10.892 9.431 1.00 41.13 241 GLY A N 1
ATOM 1915 C CA . GLY A 1 244 ? 34.798 10.182 9.585 1.00 41.88 241 GLY A CA 1
ATOM 1916 C C . GLY A 1 244 ? 35.574 10.148 8.277 1.00 42.90 241 GLY A C 1
ATOM 1917 O O . GLY A 1 244 ? 36.743 9.695 8.291 1.00 43.56 241 GLY A O 1
ATOM 1918 N N . SER A 1 245 ? 34.970 10.629 7.186 1.00 42.95 242 SER A N 1
ATOM 1919 C CA . SER A 1 245 ? 35.645 10.788 5.871 1.00 43.61 242 SER A CA 1
ATOM 1920 C C . SER A 1 245 ? 36.335 12.161 5.799 1.00 43.50 242 SER A C 1
ATOM 1921 O O . SER A 1 245 ? 35.719 13.175 6.226 1.00 41.71 242 SER A O 1
ATOM 1924 N N . ASN A 1 246 ? 37.562 12.211 5.269 1.00 42.41 243 ASN A N 1
ATOM 1925 C CA . ASN A 1 246 ? 38.313 13.483 5.092 1.00 43.50 243 ASN A CA 1
ATOM 1926 C C . ASN A 1 246 ? 37.898 14.245 3.813 1.00 43.00 243 ASN A C 1
ATOM 1927 O O . ASN A 1 246 ? 38.562 15.226 3.509 1.00 44.46 243 ASN A O 1
ATOM 1932 N N . ASN A 1 247 ? 36.877 13.838 3.064 1.00 43.68 244 ASN A N 1
ATOM 1933 C CA . ASN A 1 247 ? 36.478 14.550 1.809 1.00 46.27 244 ASN A CA 1
ATOM 1934 C C . ASN A 1 247 ? 35.033 15.087 1.886 1.00 43.89 244 ASN A C 1
ATOM 1935 O O . ASN A 1 247 ? 34.502 15.561 0.850 1.00 44.02 244 ASN A O 1
ATOM 1940 N N . VAL A 1 248 ? 34.405 15.001 3.054 1.00 44.11 245 VAL A N 1
ATOM 1941 C CA . VAL A 1 248 ? 33.007 15.457 3.295 1.00 45.60 245 VAL A CA 1
ATOM 1942 C C . VAL A 1 248 ? 33.065 16.781 4.061 1.00 42.37 245 VAL A C 1
ATOM 1943 O O . VAL A 1 248 ? 33.784 16.856 5.082 1.00 42.82 245 VAL A O 1
ATOM 1947 N N . ILE A 1 249 ? 32.372 17.804 3.573 1.00 40.55 246 ILE A N 1
ATOM 1948 C CA . ILE A 1 249 ? 32.081 19.025 4.375 1.00 39.62 246 ILE A CA 1
ATOM 1949 C C . ILE A 1 249 ? 30.835 18.701 5.184 1.00 39.68 246 ILE A C 1
ATOM 1950 O O . ILE A 1 249 ? 29.784 18.441 4.599 1.00 37.34 246 ILE A O 1
ATOM 1955 N N . PRO A 1 250 ? 30.902 18.688 6.538 1.00 37.10 247 PRO A N 1
ATOM 1956 C CA . PRO A 1 250 ? 29.755 18.260 7.332 1.00 36.73 247 PRO A CA 1
ATOM 1957 C C . PRO A 1 250 ? 28.562 19.204 7.166 1.00 36.52 247 PRO A C 1
ATOM 1958 O O . PRO A 1 250 ? 28.773 20.370 6.914 1.00 38.08 247 PRO A O 1
ATOM 1962 N N . GLY A 1 251 ? 27.355 18.677 7.356 1.00 37.07 248 GLY A N 1
ATOM 1963 C CA . GLY A 1 251 ? 26.096 19.441 7.258 1.00 38.93 248 GLY A CA 1
ATOM 1964 C C . GLY A 1 251 ? 25.641 19.981 8.604 1.00 38.44 248 GLY A C 1
ATOM 1965 O O . GLY A 1 251 ? 24.875 20.959 8.611 1.00 39.09 248 GLY A O 1
ATOM 1966 N N . GLU A 1 252 ? 26.161 19.437 9.706 1.00 36.32 249 GLU A N 1
ATOM 1967 C CA . GLU A 1 252 ? 25.698 19.770 11.077 1.00 37.39 249 GLU A CA 1
ATOM 1968 C C . GLU A 1 252 ? 26.906 19.782 12.000 1.00 34.52 249 GLU A C 1
ATOM 1969 O O . GLU A 1 252 ? 27.812 18.921 11.803 1.00 34.72 249 GLU A O 1
ATOM 1975 N N . LEU A 1 253 ? 26.901 20.694 12.968 1.00 34.03 250 LEU A N 1
ATOM 1976 C CA . LEU A 1 253 ? 27.807 20.666 14.135 1.00 33.94 250 LEU A CA 1
ATOM 1977 C C . LEU A 1 253 ? 26.960 20.538 15.403 1.00 35.01 250 LEU A C 1
ATOM 1978 O O . LEU A 1 253 ? 26.044 21.378 15.611 1.00 35.38 250 LEU A O 1
ATOM 1983 N N . PHE A 1 254 ? 27.321 19.588 16.261 1.00 34.47 251 PHE A N 1
ATOM 1984 C CA . PHE A 1 254 ? 26.684 19.403 17.585 1.00 33.70 251 PHE A CA 1
ATOM 1985 C C . PHE A 1 254 ? 27.670 19.891 18.631 1.00 32.64 251 PHE A C 1
ATOM 1986 O O . PHE A 1 254 ? 28.844 19.489 18.590 1.00 30.21 251 PHE A O 1
ATOM 1994 N N . VAL A 1 255 ? 27.198 20.768 19.509 1.00 33.61 252 VAL A N 1
ATOM 1995 C CA . VAL A 1 255 ? 27.966 21.237 20.685 1.00 32.12 252 VAL A CA 1
ATOM 1996 C C . VAL A 1 255 ? 27.079 21.077 21.893 1.00 31.50 252 VAL A C 1
ATOM 1997 O O . VAL A 1 255 ? 25.960 21.594 21.864 1.00 33.24 252 VAL A O 1
ATOM 2001 N N . GLN A 1 256 ? 27.581 20.433 22.929 1.00 30.27 253 GLN A N 1
ATOM 2002 C CA . GLN A 1 256 ? 26.864 20.383 24.223 1.00 30.47 253 GLN A CA 1
ATOM 2003 C C . GLN A 1 256 ? 27.698 21.136 25.256 1.00 29.37 253 GLN A C 1
ATOM 2004 O O . GLN A 1 256 ? 28.890 20.780 25.477 1.00 27.91 253 GLN A O 1
ATOM 2010 N N . PHE A 1 257 ? 27.097 22.135 25.897 1.00 29.96 254 PHE A N 1
ATOM 2011 C CA . PHE A 1 257 ? 27.787 22.876 26.968 1.00 28.80 254 PHE A CA 1
ATOM 2012 C C . PHE A 1 257 ? 26.903 22.926 28.199 1.00 28.46 254 PHE A C 1
ATOM 2013 O O . PHE A 1 257 ? 25.665 23.106 28.100 1.00 30.17 254 PHE A O 1
ATOM 2021 N N . ASN A 1 258 ? 27.561 22.794 29.337 1.00 27.58 255 ASN A N 1
ATOM 2022 C CA . ASN A 1 258 ? 26.929 22.739 30.676 1.00 27.96 255 ASN A CA 1
ATOM 2023 C C . ASN A 1 258 ? 27.289 24.013 31.434 1.00 29.09 255 ASN A C 1
ATOM 2024 O O . ASN A 1 258 ? 28.423 24.518 31.287 1.00 27.65 255 ASN A O 1
ATOM 2029 N N . PHE A 1 259 ? 26.342 24.496 32.226 1.00 27.50 256 PHE A N 1
ATOM 2030 C CA . PHE A 1 259 ? 26.529 25.591 33.190 1.00 27.43 256 PHE A CA 1
ATOM 2031 C C . PHE A 1 259 ? 26.283 25.013 34.578 1.00 27.34 256 PHE A C 1
ATOM 2032 O O . PHE A 1 259 ? 25.163 24.476 34.858 1.00 28.17 256 PHE A O 1
ATOM 2040 N N . ARG A 1 260 ? 27.280 25.112 35.440 1.00 26.40 257 ARG A N 1
ATOM 2041 C CA . ARG A 1 260 ? 27.081 24.971 36.903 1.00 26.84 257 ARG A CA 1
ATOM 2042 C C . ARG A 1 260 ? 27.044 26.391 37.452 1.00 27.43 257 ARG A C 1
ATOM 2043 O O . ARG A 1 260 ? 28.118 27.078 37.504 1.00 28.82 257 ARG A O 1
ATOM 2051 N N . PHE A 1 261 ? 25.847 26.856 37.778 1.00 26.81 258 PHE A N 1
ATOM 2052 C CA . PHE A 1 261 ? 25.580 28.295 37.946 1.00 27.61 258 PHE A CA 1
ATOM 2053 C C . PHE A 1 261 ? 25.185 28.625 39.384 1.00 29.18 258 PHE A C 1
ATOM 2054 O O . PHE A 1 261 ? 24.522 27.845 40.116 1.00 30.27 258 PHE A O 1
ATOM 2062 N N . SER A 1 262 ? 25.587 29.818 39.766 1.00 29.06 259 SER A N 1
ATOM 2063 C CA . SER A 1 262 ? 25.373 30.392 41.106 1.00 33.62 259 SER A CA 1
ATOM 2064 C C . SER A 1 262 ? 23.982 31.006 41.170 1.00 35.89 259 SER A C 1
ATOM 2065 O O . SER A 1 262 ? 23.311 31.139 40.126 1.00 33.17 259 SER A O 1
ATOM 2068 N N . THR A 1 263 ? 23.585 31.388 42.379 1.00 36.53 260 THR A N 1
ATOM 2069 C CA . THR A 1 263 ? 22.363 32.176 42.635 1.00 36.14 260 THR A CA 1
ATOM 2070 C C . THR A 1 263 ? 22.450 33.551 41.994 1.00 35.73 260 THR A C 1
ATOM 2071 O O . THR A 1 263 ? 21.434 34.217 42.013 1.00 37.98 260 THR A O 1
ATOM 2075 N N . GLU A 1 264 ? 23.580 33.975 41.420 1.00 36.93 261 GLU A N 1
ATOM 2076 C CA . GLU A 1 264 ? 23.645 35.272 40.706 1.00 37.93 261 GLU A CA 1
ATOM 2077 C C . GLU A 1 264 ? 22.887 35.180 39.362 1.00 38.57 261 GLU A C 1
ATOM 2078 O O . GLU A 1 264 ? 22.598 36.230 38.782 1.00 38.37 261 GLU A O 1
ATOM 2084 N N . LEU A 1 265 ? 22.641 33.980 38.837 1.00 35.89 262 LEU A N 1
ATOM 2085 C CA . LEU A 1 265 ? 21.998 33.800 37.513 1.00 35.06 262 LEU A CA 1
ATOM 2086 C C . LEU A 1 265 ? 20.790 32.891 37.655 1.00 35.21 262 LEU A C 1
ATOM 2087 O O . LEU A 1 265 ? 20.781 32.030 38.532 1.00 37.12 262 LEU A O 1
ATOM 2092 N N . THR A 1 266 ? 19.799 33.098 36.799 1.00 35.97 263 THR A N 1
ATOM 2093 C CA . THR A 1 266 ? 18.668 32.171 36.624 1.00 36.23 263 THR A CA 1
ATOM 2094 C C . THR A 1 266 ? 18.896 31.445 35.305 1.00 35.05 263 THR A C 1
ATOM 2095 O O . THR A 1 266 ? 19.665 31.969 34.458 1.00 31.91 263 THR A O 1
ATOM 2099 N N . ASP A 1 267 ? 18.232 30.317 35.113 1.00 35.79 264 ASP A N 1
ATOM 2100 C CA . ASP A 1 267 ? 18.293 29.606 33.818 1.00 39.37 264 ASP A CA 1
ATOM 2101 C C . ASP A 1 267 ? 17.814 30.546 32.695 1.00 40.69 264 ASP A C 1
ATOM 2102 O O . ASP A 1 267 ? 18.408 30.503 31.587 1.00 36.03 264 ASP A O 1
ATOM 2107 N N . GLU A 1 268 ? 16.818 31.406 32.949 1.00 40.91 265 GLU A N 1
ATOM 2108 C CA A GLU A 1 268 ? 16.261 32.241 31.847 0.60 40.96 265 GLU A CA 1
ATOM 2109 C CA B GLU A 1 268 ? 16.218 32.339 31.951 0.40 40.75 265 GLU A CA 1
ATOM 2110 C C . GLU A 1 268 ? 17.305 33.298 31.447 1.00 38.83 265 GLU A C 1
ATOM 2111 O O . GLU A 1 268 ? 17.419 33.552 30.237 1.00 38.40 265 GLU A O 1
ATOM 2122 N N . MET A 1 269 ? 18.081 33.829 32.378 1.00 38.15 266 MET A N 1
ATOM 2123 C CA . MET A 1 269 ? 19.165 34.802 32.084 1.00 38.46 266 MET A CA 1
ATOM 2124 C C . MET A 1 269 ? 20.228 34.141 31.202 1.00 36.94 266 MET A C 1
ATOM 2125 O O . MET A 1 269 ? 20.674 34.771 30.212 1.00 35.53 266 MET A O 1
ATOM 2130 N N . ILE A 1 270 ? 20.610 32.909 31.533 1.00 35.16 267 ILE A N 1
ATOM 2131 C CA . ILE A 1 270 ? 21.678 32.209 30.774 1.00 33.87 267 ILE A CA 1
ATOM 2132 C C . ILE A 1 270 ? 21.136 31.914 29.372 1.00 34.36 267 ILE A C 1
ATOM 2133 O O . ILE A 1 270 ? 21.850 32.197 28.362 1.00 33.28 267 ILE A O 1
ATOM 2138 N N . LYS A 1 271 ? 19.923 31.380 29.297 1.00 34.55 268 LYS A N 1
ATOM 2139 C CA . LYS A 1 271 ? 19.311 31.067 27.984 1.00 36.97 268 LYS A CA 1
ATOM 2140 C C . LYS A 1 271 ? 19.250 32.331 27.125 1.00 36.49 268 LYS A C 1
ATOM 2141 O O . LYS A 1 271 ? 19.601 32.232 25.940 1.00 36.44 268 LYS A O 1
ATOM 2147 N N . ALA A 1 272 ? 18.827 33.474 27.668 1.00 36.70 269 ALA A N 1
ATOM 2148 C CA . ALA A 1 272 ? 18.668 34.712 26.867 1.00 38.29 269 ALA A CA 1
ATOM 2149 C C . ALA A 1 272 ? 20.041 35.137 26.344 1.00 38.20 269 ALA A C 1
ATOM 2150 O O . ALA A 1 272 ? 20.151 35.511 25.173 1.00 38.24 269 ALA A O 1
ATOM 2152 N N . GLN A 1 273 ? 21.064 35.076 27.189 1.00 36.90 270 GLN A N 1
ATOM 2153 C CA . GLN A 1 273 ? 22.434 35.512 26.811 1.00 37.41 270 GLN A CA 1
ATOM 2154 C C . GLN A 1 273 ? 22.963 34.616 25.682 1.00 35.93 270 GLN A C 1
ATOM 2155 O O . GLN A 1 273 ? 23.602 35.146 24.756 1.00 37.16 270 GLN A O 1
ATOM 2161 N N . VAL A 1 274 ? 22.703 33.306 25.750 1.00 37.07 271 VAL A N 1
ATOM 2162 C CA . VAL A 1 274 ? 23.163 32.322 24.731 1.00 34.30 271 VAL A CA 1
ATOM 2163 C C . VAL A 1 274 ? 22.413 32.592 23.426 1.00 35.75 271 VAL A C 1
ATOM 2164 O O . VAL A 1 274 ? 23.069 32.731 22.377 1.00 34.53 271 VAL A O 1
ATOM 2168 N N . LEU A 1 275 ? 21.086 32.698 23.479 1.00 37.24 272 LEU A N 1
ATOM 2169 C CA . LEU A 1 275 ? 20.279 32.965 22.255 1.00 39.04 272 LEU A CA 1
ATOM 2170 C C . LEU A 1 275 ? 20.747 34.287 21.628 1.00 39.08 272 LEU A C 1
ATOM 2171 O O . LEU A 1 275 ? 20.932 34.323 20.383 1.00 39.72 272 LEU A O 1
ATOM 2176 N N . ALA A 1 276 ? 20.980 35.333 22.422 1.00 37.36 273 ALA A N 1
ATOM 2177 C CA . ALA A 1 276 ? 21.488 36.622 21.896 1.00 39.19 273 ALA A CA 1
ATOM 2178 C C . ALA A 1 276 ? 22.816 36.422 21.164 1.00 38.59 273 ALA A C 1
ATOM 2179 O O . ALA A 1 276 ? 23.045 37.064 20.110 1.00 36.68 273 ALA A O 1
ATOM 2181 N N . LEU A 1 277 ? 23.702 35.585 21.702 1.00 37.65 274 LEU A N 1
ATOM 2182 C CA . LEU A 1 277 ? 25.041 35.386 21.099 1.00 38.05 274 LEU A CA 1
ATOM 2183 C C . LEU A 1 277 ? 24.875 34.626 19.769 1.00 36.94 274 LEU A C 1
ATOM 2184 O O . LEU A 1 277 ? 25.551 34.974 18.780 1.00 35.76 274 LEU A O 1
ATOM 2189 N N . LEU A 1 278 ? 23.954 33.667 19.707 1.00 35.69 275 LEU A N 1
ATOM 2190 C CA . LEU A 1 278 ? 23.678 32.909 18.466 1.00 39.24 275 LEU A CA 1
ATOM 2191 C C . LEU A 1 278 ? 23.130 33.876 17.401 1.00 41.02 275 LEU A C 1
ATOM 2192 O O . LEU A 1 278 ? 23.504 33.751 16.222 1.00 41.42 275 LEU A O 1
ATOM 2197 N N . GLU A 1 279 ? 22.285 34.819 17.816 1.00 44.00 276 GLU A N 1
ATOM 2198 C CA A GLU A 1 279 ? 21.664 35.816 16.907 0.60 45.39 276 GLU A CA 1
ATOM 2199 C CA B GLU A 1 279 ? 21.655 35.837 16.917 0.40 45.32 276 GLU A CA 1
ATOM 2200 C C . GLU A 1 279 ? 22.744 36.787 16.416 1.00 46.28 276 GLU A C 1
ATOM 2201 O O . GLU A 1 279 ? 22.808 37.021 15.199 1.00 46.34 276 GLU A O 1
ATOM 2212 N N . LYS A 1 280 ? 23.578 37.292 17.318 1.00 45.36 277 LYS A N 1
ATOM 2213 C CA . LYS A 1 280 ? 24.705 38.175 16.935 1.00 47.12 277 LYS A CA 1
ATOM 2214 C C . LYS A 1 280 ? 25.575 37.492 15.874 1.00 45.04 277 LYS A C 1
ATOM 2215 O O . LYS A 1 280 ? 25.978 38.175 14.957 1.00 42.41 277 LYS A O 1
ATOM 2221 N N . HIS A 1 281 ? 25.831 36.184 15.967 1.00 43.59 278 HIS A N 1
ATOM 2222 C CA . HIS A 1 281 ? 26.699 35.464 14.996 1.00 41.99 278 HIS A CA 1
ATOM 2223 C C . HIS A 1 281 ? 25.893 34.959 13.800 1.00 43.78 278 HIS A C 1
ATOM 2224 O O . HIS A 1 281 ? 26.499 34.301 12.919 1.00 42.54 278 HIS A O 1
ATOM 2231 N N . GLN A 1 282 ? 24.579 35.197 13.794 1.00 44.61 279 GLN A N 1
ATOM 2232 C CA . GLN A 1 282 ? 23.695 34.915 12.640 1.00 47.73 279 GLN A CA 1
ATOM 2233 C C . GLN A 1 282 ? 23.747 33.421 12.307 1.00 45.81 279 GLN A C 1
ATOM 2234 O O . GLN A 1 282 ? 23.872 33.078 11.125 1.00 46.24 279 GLN A O 1
ATOM 2240 N N . LEU A 1 283 ? 23.708 32.551 13.307 1.00 41.86 280 LEU A N 1
ATOM 2241 C CA . LEU A 1 283 ? 23.768 31.095 13.047 1.00 42.00 280 LEU A CA 1
ATOM 2242 C C . LEU A 1 283 ? 22.355 30.560 12.798 1.00 43.02 280 LEU A C 1
ATOM 2243 O O . LEU A 1 283 ? 21.404 31.121 13.318 1.00 41.76 280 LEU A O 1
ATOM 2248 N N . ARG A 1 284 ? 22.252 29.545 11.954 1.00 44.01 281 ARG A N 1
ATOM 2249 C CA A ARG A 1 284 ? 21.058 28.676 11.832 0.60 46.29 281 ARG A CA 1
ATOM 2250 C CA B ARG A 1 284 ? 21.048 28.689 11.846 0.40 45.16 281 ARG A CA 1
ATOM 2251 C C . ARG A 1 284 ? 21.236 27.551 12.848 1.00 43.87 281 ARG A C 1
ATOM 2252 O O . ARG A 1 284 ? 22.243 26.839 12.749 1.00 43.08 281 ARG A O 1
ATOM 2267 N N . TYR A 1 285 ? 20.314 27.397 13.783 1.00 42.00 282 TYR A N 1
ATOM 2268 C CA . TYR A 1 285 ? 20.530 26.420 14.876 1.00 41.25 282 TYR A CA 1
ATOM 2269 C C . TYR A 1 285 ? 19.204 25.830 15.329 1.00 41.27 282 TYR A C 1
ATOM 2270 O O . TYR A 1 285 ? 18.179 26.452 15.107 1.00 39.14 282 TYR A O 1
ATOM 2279 N N . THR A 1 286 ? 19.282 24.664 15.951 1.00 39.54 283 THR A N 1
ATOM 2280 C CA . THR A 1 286 ? 18.234 24.046 16.784 1.00 41.44 283 THR A CA 1
ATOM 2281 C C . THR A 1 286 ? 18.867 23.833 18.154 1.00 41.13 283 THR A C 1
ATOM 2282 O O . THR A 1 286 ? 20.054 23.425 18.216 1.00 38.63 283 THR A O 1
ATOM 2286 N N . VAL A 1 287 ? 18.127 24.118 19.208 1.00 41.32 284 VAL A N 1
ATOM 2287 C CA . VAL A 1 287 ? 18.636 23.975 20.598 1.00 40.19 284 VAL A CA 1
ATOM 2288 C C . VAL A 1 287 ? 17.604 23.210 21.436 1.00 41.27 284 VAL A C 1
ATOM 2289 O O . VAL A 1 287 ? 16.391 23.370 21.196 1.00 38.93 284 VAL A O 1
ATOM 2293 N N . ASP A 1 288 ? 18.108 22.359 22.324 1.00 40.03 285 ASP A N 1
ATOM 2294 C CA A ASP A 1 288 ? 17.346 21.613 23.353 0.60 40.76 285 ASP A CA 1
ATOM 2295 C CA B ASP A 1 288 ? 17.342 21.631 23.364 0.40 40.73 285 ASP A CA 1
ATOM 2296 C C . ASP A 1 288 ? 18.030 21.917 24.696 1.00 40.06 285 ASP A C 1
ATOM 2297 O O . ASP A 1 288 ? 19.228 21.641 24.808 1.00 40.11 285 ASP A O 1
ATOM 2306 N N . TRP A 1 289 ? 17.321 22.503 25.638 1.00 37.03 286 TRP A N 1
ATOM 2307 C CA . TRP A 1 289 ? 17.888 22.818 26.966 1.00 36.77 286 TRP A CA 1
ATOM 2308 C C . TRP A 1 289 ? 17.540 21.705 27.948 1.00 36.38 286 TRP A C 1
ATOM 2309 O O . TRP A 1 289 ? 16.403 21.248 27.914 1.00 35.70 286 TRP A O 1
ATOM 2320 N N . TRP A 1 290 ? 18.428 21.343 28.860 1.00 34.34 287 TRP A N 1
ATOM 2321 C CA . TRP A 1 290 ? 18.090 20.449 29.994 1.00 35.82 287 TRP A CA 1
ATOM 2322 C C . TRP A 1 290 ? 18.325 21.252 31.260 1.00 36.39 287 TRP A C 1
ATOM 2323 O O . TRP A 1 290 ? 19.452 21.712 31.446 1.00 36.07 287 TRP A O 1
ATOM 2334 N N . LEU A 1 291 ? 17.324 21.434 32.104 1.00 37.47 288 LEU A N 1
ATOM 2335 C CA . LEU A 1 291 ? 17.543 22.053 33.436 1.00 38.53 288 LEU A CA 1
ATOM 2336 C C . LEU A 1 291 ? 17.525 20.937 34.458 1.00 38.91 288 LEU A C 1
ATOM 2337 O O . LEU A 1 291 ? 16.461 20.413 34.673 1.00 39.13 288 LEU A O 1
ATOM 2342 N N . SER A 1 292 ? 18.661 20.513 34.985 1.00 36.77 289 SER A N 1
ATOM 2343 C CA A SER A 1 292 ? 18.673 19.340 35.896 0.60 39.06 289 SER A CA 1
ATOM 2344 C CA B SER A 1 292 ? 18.749 19.346 35.896 0.40 39.37 289 SER A CA 1
ATOM 2345 C C . SER A 1 292 ? 18.575 19.813 37.346 1.00 40.46 289 SER A C 1
ATOM 2346 O O . SER A 1 292 ? 18.277 18.967 38.209 1.00 47.44 289 SER A O 1
ATOM 2351 N N . GLY A 1 293 ? 18.766 21.105 37.589 1.00 36.72 290 GLY A N 1
ATOM 2352 C CA . GLY A 1 293 ? 18.610 21.666 38.928 1.00 34.98 290 GLY A CA 1
ATOM 2353 C C . GLY A 1 293 ? 18.752 23.171 38.957 1.00 34.16 290 GLY A C 1
ATOM 2354 O O . GLY A 1 293 ? 19.496 23.756 38.154 1.00 31.75 290 GLY A O 1
ATOM 2355 N N . GLN A 1 294 ? 18.092 23.760 39.927 1.00 33.11 291 GLN A N 1
ATOM 2356 C CA . GLN A 1 294 ? 18.173 25.194 40.228 1.00 35.42 291 GLN A CA 1
ATOM 2357 C C . GLN A 1 294 ? 19.063 25.348 41.448 1.00 34.33 291 GLN A C 1
ATOM 2358 O O . GLN A 1 294 ? 19.065 24.481 42.318 1.00 34.09 291 GLN A O 1
ATOM 2364 N N . PRO A 1 295 ? 19.812 26.464 41.529 1.00 34.65 292 PRO A N 1
ATOM 2365 C CA . PRO A 1 295 ? 20.703 26.721 42.643 1.00 33.83 292 PRO A CA 1
ATOM 2366 C C . PRO A 1 295 ? 19.838 27.010 43.871 1.00 35.76 292 PRO A C 1
ATOM 2367 O O . PRO A 1 295 ? 18.741 27.467 43.704 1.00 35.66 292 PRO A O 1
ATOM 2371 N N . PHE A 1 296 ? 20.376 26.796 45.060 1.00 32.45 293 PHE A N 1
ATOM 2372 C CA . PHE A 1 296 ? 19.725 27.205 46.322 1.00 32.92 293 PHE A CA 1
ATOM 2373 C C . PHE A 1 296 ? 20.838 27.577 47.271 1.00 32.15 293 PHE A C 1
ATOM 2374 O O . PHE A 1 296 ? 21.981 27.123 47.078 1.00 30.83 293 PHE A O 1
ATOM 2382 N N . LEU A 1 297 ? 20.492 28.407 48.249 1.00 33.50 294 LEU A N 1
ATOM 2383 C CA . LEU A 1 297 ? 21.451 28.895 49.264 1.00 34.00 294 LEU A CA 1
ATOM 2384 C C . LEU A 1 297 ? 20.708 29.183 50.562 1.00 33.75 294 LEU A C 1
ATOM 2385 O O . LEU A 1 297 ? 19.673 29.865 50.532 1.00 34.05 294 LEU A O 1
ATOM 2390 N N . THR A 1 298 ? 21.226 28.665 51.657 1.00 31.52 295 THR A N 1
ATOM 2391 C CA . THR A 1 298 ? 20.745 28.994 53.019 1.00 32.99 295 THR A CA 1
ATOM 2392 C C . THR A 1 298 ? 21.914 29.688 53.717 1.00 33.21 295 THR A C 1
ATOM 2393 O O . THR A 1 298 ? 22.742 28.989 54.262 1.00 31.92 295 THR A O 1
ATOM 2397 N N . ALA A 1 299 ? 21.985 31.006 53.636 1.00 35.64 296 ALA A N 1
ATOM 2398 C CA . ALA A 1 299 ? 23.162 31.791 54.064 1.00 40.24 296 ALA A CA 1
ATOM 2399 C C . ALA A 1 299 ? 23.227 31.796 55.595 1.00 42.01 296 ALA A C 1
ATOM 2400 O O . ALA A 1 299 ? 24.327 31.717 56.123 1.00 46.84 296 ALA A O 1
ATOM 2402 N N . ARG A 1 300 ? 22.083 31.794 56.266 1.00 40.79 297 ARG A N 1
ATOM 2403 C CA . ARG A 1 300 ? 22.007 32.046 57.726 1.00 43.88 297 ARG A CA 1
ATOM 2404 C C . ARG A 1 300 ? 20.676 31.509 58.227 1.00 40.65 297 ARG A C 1
ATOM 2405 O O . ARG A 1 300 ? 19.853 31.084 57.392 1.00 39.95 297 ARG A O 1
ATOM 2413 N N . GLY A 1 301 ? 20.467 31.535 59.539 1.00 38.33 298 GLY A N 1
ATOM 2414 C CA . GLY A 1 301 ? 19.156 31.221 60.135 1.00 37.39 298 GLY A CA 1
ATOM 2415 C C . GLY A 1 301 ? 19.267 30.177 61.223 1.00 34.86 298 GLY A C 1
ATOM 2416 O O . GLY A 1 301 ? 20.405 29.731 61.546 1.00 34.47 298 GLY A O 1
ATOM 2417 N N . LYS A 1 302 ? 18.122 29.793 61.755 1.00 34.53 299 LYS A N 1
ATOM 2418 C CA A LYS A 1 302 ? 17.996 28.857 62.909 0.60 35.74 299 LYS A CA 1
ATOM 2419 C CA B LYS A 1 302 ? 18.075 28.887 62.926 0.40 34.44 299 LYS A CA 1
ATOM 2420 C C . LYS A 1 302 ? 18.587 27.495 62.511 1.00 34.09 299 LYS A C 1
ATOM 2421 O O . LYS A 1 302 ? 19.223 26.846 63.359 1.00 32.17 299 LYS A O 1
ATOM 2432 N N . LEU A 1 303 ? 18.409 27.079 61.249 1.00 31.50 300 LEU A N 1
ATOM 2433 C CA . LEU A 1 303 ? 18.884 25.728 60.862 1.00 31.73 300 LEU A CA 1
ATOM 2434 C C . LEU A 1 303 ? 20.419 25.744 60.803 1.00 31.41 300 LEU A C 1
ATOM 2435 O O . LEU A 1 303 ? 21.039 24.858 61.391 1.00 31.86 300 LEU A O 1
ATOM 2440 N N . VAL A 1 304 ? 21.002 26.713 60.116 1.00 31.69 301 VAL A N 1
ATOM 2441 C CA . VAL A 1 304 ? 22.483 26.868 60.060 1.00 33.24 301 VAL A CA 1
ATOM 2442 C C . VAL A 1 304 ? 23.037 26.908 61.492 1.00 34.56 301 VAL A C 1
ATOM 2443 O O . VAL A 1 304 ? 23.972 26.109 61.796 1.00 33.88 301 VAL A O 1
ATOM 2447 N N . ASP A 1 305 ? 22.502 27.792 62.339 1.00 34.43 302 ASP A N 1
ATOM 2448 C CA . ASP A 1 305 ? 22.936 27.891 63.751 1.00 35.11 302 ASP A CA 1
ATOM 2449 C C . ASP A 1 305 ? 22.869 26.510 64.405 1.00 35.02 302 ASP A C 1
ATOM 2450 O O . ASP A 1 305 ? 23.904 26.116 65.020 1.00 34.76 302 ASP A O 1
ATOM 2455 N N . ALA A 1 306 ? 21.756 25.774 64.266 1.00 32.00 303 ALA A N 1
ATOM 2456 C CA . ALA A 1 306 ? 21.579 24.478 64.942 1.00 33.39 303 ALA A CA 1
ATOM 2457 C C . ALA A 1 306 ? 22.617 23.466 64.433 1.00 33.15 303 ALA A C 1
ATOM 2458 O O . ALA A 1 306 ? 23.165 22.672 65.255 1.00 31.87 303 ALA A O 1
ATOM 2460 N N . VAL A 1 307 ? 22.861 23.440 63.127 1.00 31.35 304 VAL A N 1
ATOM 2461 C CA . VAL A 1 307 ? 23.803 22.463 62.538 1.00 31.60 304 VAL A CA 1
ATOM 2462 C C . VAL A 1 307 ? 25.216 22.818 63.003 1.00 30.37 304 VAL A C 1
ATOM 2463 O O . VAL A 1 307 ? 25.967 21.898 63.389 1.00 30.59 304 VAL A O 1
ATOM 2467 N N . VAL A 1 308 ? 25.581 24.094 62.928 1.00 29.34 305 VAL A N 1
ATOM 2468 C CA . VAL A 1 308 ? 26.929 24.559 63.340 1.00 31.84 305 VAL A CA 1
ATOM 2469 C C . VAL A 1 308 ? 27.114 24.188 64.830 1.00 33.26 305 VAL A C 1
ATOM 2470 O O . VAL A 1 308 ? 28.151 23.603 65.197 1.00 33.35 305 VAL A O 1
ATOM 2474 N N . ASN A 1 309 ? 26.112 24.432 65.664 1.00 34.72 306 ASN A N 1
ATOM 2475 C CA . ASN A 1 309 ? 26.221 24.177 67.128 1.00 36.76 306 ASN A CA 1
ATOM 2476 C C . ASN A 1 309 ? 26.348 22.663 67.398 1.00 36.64 306 ASN A C 1
ATOM 2477 O O . ASN A 1 309 ? 27.205 22.253 68.199 1.00 35.47 306 ASN A O 1
ATOM 2482 N N . ALA A 1 310 ? 25.564 21.839 66.723 1.00 34.08 307 ALA A N 1
ATOM 2483 C CA . ALA A 1 310 ? 25.595 20.373 66.931 1.00 34.71 307 ALA A CA 1
ATOM 2484 C C . ALA A 1 310 ? 26.984 19.851 66.548 1.00 34.39 307 ALA A C 1
ATOM 2485 O O . ALA A 1 310 ? 27.537 18.996 67.274 1.00 34.71 307 ALA A O 1
ATOM 2487 N N . VAL A 1 311 ? 27.494 20.289 65.401 1.00 32.76 308 VAL A N 1
ATOM 2488 C CA . VAL A 1 311 ? 28.822 19.851 64.911 1.00 32.00 308 VAL A CA 1
ATOM 2489 C C . VAL A 1 311 ? 29.886 20.317 65.916 1.00 33.38 308 VAL A C 1
ATOM 2490 O O . VAL A 1 311 ? 30.774 19.503 66.294 1.00 33.93 308 VAL A O 1
ATOM 2494 N N . GLU A 1 312 ? 29.850 21.591 66.276 1.00 34.53 309 GLU A N 1
ATOM 2495 C CA . GLU A 1 312 ? 30.853 22.214 67.166 1.00 36.74 309 GLU A CA 1
ATOM 2496 C C . GLU A 1 312 ? 30.850 21.464 68.495 1.00 36.32 309 GLU A C 1
ATOM 2497 O O . GLU A 1 312 ? 31.910 21.289 69.089 1.00 36.26 309 GLU A O 1
ATOM 2503 N N . HIS A 1 313 ? 29.678 21.059 68.954 1.00 37.33 310 HIS A N 1
ATOM 2504 C CA . HIS A 1 313 ? 29.537 20.384 70.261 1.00 38.04 310 HIS A CA 1
ATOM 2505 C C . HIS A 1 313 ? 30.589 19.269 70.324 1.00 39.64 310 HIS A C 1
ATOM 2506 O O . HIS A 1 313 ? 31.182 19.110 71.388 1.00 37.08 310 HIS A O 1
ATOM 2513 N N . TYR A 1 314 ? 30.778 18.500 69.242 1.00 36.13 311 TYR A N 1
ATOM 2514 C CA . TYR A 1 314 ? 31.705 17.341 69.242 1.00 37.37 311 TYR A CA 1
ATOM 2515 C C . TYR A 1 314 ? 33.074 17.749 68.695 1.00 37.23 311 TYR A C 1
ATOM 2516 O O . TYR A 1 314 ? 34.074 17.347 69.278 1.00 38.65 311 TYR A O 1
ATOM 2525 N N . ASN A 1 315 ? 33.110 18.505 67.601 1.00 35.37 312 ASN A N 1
ATOM 2526 C CA . ASN A 1 315 ? 34.349 18.747 66.828 1.00 35.76 312 ASN A CA 1
ATOM 2527 C C . ASN A 1 315 ? 35.115 19.978 67.338 1.00 38.41 312 ASN A C 1
ATOM 2528 O O . ASN A 1 315 ? 36.299 20.065 67.003 1.00 38.28 312 ASN A O 1
ATOM 2533 N N . GLU A 1 316 ? 34.436 20.859 68.080 1.00 41.06 313 GLU A N 1
ATOM 2534 C CA A GLU A 1 316 ? 34.921 22.200 68.538 0.60 44.34 313 GLU A CA 1
ATOM 2535 C CA B GLU A 1 316 ? 34.859 22.199 68.563 0.40 42.71 313 GLU A CA 1
ATOM 2536 C C . GLU A 1 316 ? 34.903 23.178 67.375 1.00 45.58 313 GLU A C 1
ATOM 2537 O O . GLU A 1 316 ? 34.330 24.287 67.510 1.00 54.16 313 GLU A O 1
ATOM 2548 N N . ILE A 1 317 ? 35.497 22.793 66.268 1.00 41.14 314 ILE A N 1
ATOM 2549 C CA . ILE A 1 317 ? 35.658 23.742 65.142 1.00 40.18 314 ILE A CA 1
ATOM 2550 C C . ILE A 1 317 ? 34.365 23.723 64.312 1.00 38.02 314 ILE A C 1
ATOM 2551 O O . ILE A 1 317 ? 33.764 22.642 64.158 1.00 36.15 314 ILE A O 1
ATOM 2556 N N . LYS A 1 318 ? 33.932 24.894 63.858 1.00 36.61 315 LYS A N 1
ATOM 2557 C CA . LYS A 1 318 ? 32.712 25.022 63.036 1.00 38.72 315 LYS A CA 1
ATOM 2558 C C . LYS A 1 318 ? 32.970 24.324 61.701 1.00 34.37 315 LYS A C 1
ATOM 2559 O O . LYS A 1 318 ? 34.049 24.386 61.122 1.00 33.20 315 LYS A O 1
ATOM 2565 N N . PRO A 1 319 ? 31.952 23.669 61.160 1.00 33.01 316 PRO A N 1
ATOM 2566 C CA . PRO A 1 319 ? 32.024 23.141 59.799 1.00 32.59 316 PRO A CA 1
ATOM 2567 C C . PRO A 1 319 ? 32.258 24.300 58.815 1.00 32.50 316 PRO A C 1
ATOM 2568 O O . PRO A 1 319 ? 31.780 25.383 59.061 1.00 32.08 316 PRO A O 1
ATOM 2572 N N . GLN A 1 320 ? 32.978 24.065 57.729 1.00 30.00 317 GLN A N 1
ATOM 2573 C CA . GLN A 1 320 ? 32.942 24.983 56.574 1.00 31.39 317 GLN A CA 1
ATOM 2574 C C . GLN A 1 320 ? 31.549 24.890 55.950 1.00 31.31 317 GLN A C 1
ATOM 2575 O O . GLN A 1 320 ? 31.017 23.762 55.852 1.00 30.42 317 GLN A O 1
ATOM 2581 N N . LEU A 1 321 ? 30.981 26.029 55.547 1.00 30.29 318 LEU A N 1
ATOM 2582 C CA . LEU A 1 321 ? 29.659 26.079 54.886 1.00 31.40 318 LEU A CA 1
ATOM 2583 C C . LEU A 1 321 ? 29.934 26.219 53.386 1.00 31.04 318 LEU A C 1
ATOM 2584 O O . LEU A 1 321 ? 30.330 27.304 52.945 1.00 29.74 318 LEU A O 1
ATOM 2589 N N . LEU A 1 322 ? 29.839 25.119 52.651 1.00 28.67 319 LEU A N 1
ATOM 2590 C CA . LEU A 1 322 ? 30.279 25.081 51.239 1.00 28.48 319 LEU A CA 1
ATOM 2591 C C . LEU A 1 322 ? 29.111 24.832 50.265 1.00 28.34 319 LEU A C 1
ATOM 2592 O O . LEU A 1 322 ? 28.000 24.382 50.667 1.00 27.03 319 LEU A O 1
ATOM 2597 N N . THR A 1 323 ? 29.385 25.054 48.985 1.00 28.82 320 THR A N 1
ATOM 2598 C CA . THR A 1 323 ? 28.443 24.864 47.860 1.00 29.67 320 THR A CA 1
ATOM 2599 C C . THR A 1 323 ? 29.091 23.984 46.797 1.00 30.32 320 THR A C 1
ATOM 2600 O O . THR A 1 323 ? 28.624 23.974 45.647 1.00 30.74 320 THR A O 1
ATOM 2604 N N . THR A 1 324 ? 30.133 23.247 47.178 1.00 30.80 321 THR A N 1
ATOM 2605 C CA . THR A 1 324 ? 30.980 22.464 46.255 1.00 29.65 321 THR A CA 1
ATOM 2606 C C . THR A 1 324 ? 30.246 21.227 45.759 1.00 30.62 321 THR A C 1
ATOM 2607 O O . THR A 1 324 ? 29.260 20.801 46.366 1.00 30.31 321 THR A O 1
ATOM 2611 N N . GLY A 1 325 ? 30.750 20.661 44.670 1.00 31.53 322 GLY A N 1
ATOM 2612 C CA . GLY A 1 325 ? 30.300 19.379 44.125 1.00 31.54 322 GLY A CA 1
ATOM 2613 C C . GLY A 1 325 ? 29.071 19.537 43.245 1.00 31.37 322 GLY A C 1
ATOM 2614 O O . GLY A 1 325 ? 28.928 20.564 42.558 1.00 30.08 322 GLY A O 1
ATOM 2615 N N . GLY A 1 326 ? 28.217 18.513 43.263 1.00 30.93 323 GLY A N 1
ATOM 2616 C CA . GLY A 1 326 ? 27.006 18.452 42.437 1.00 31.30 323 GLY A CA 1
ATOM 2617 C C . GLY A 1 326 ? 25.861 19.130 43.153 1.00 30.85 323 GLY A C 1
ATOM 2618 O O . GLY A 1 326 ? 26.017 20.294 43.590 1.00 30.04 323 GLY A O 1
ATOM 2619 N N . THR A 1 327 ? 24.763 18.405 43.325 1.00 31.23 324 THR A N 1
ATOM 2620 C CA . THR A 1 327 ? 23.552 18.916 44.013 1.00 31.83 324 THR A CA 1
ATOM 2621 C C . THR A 1 327 ? 22.913 17.737 44.760 1.00 31.11 324 THR A C 1
ATOM 2622 O O . THR A 1 327 ? 23.554 16.640 44.912 1.00 31.39 324 THR A O 1
ATOM 2626 N N . SER A 1 328 ? 21.710 17.948 45.263 1.00 29.06 325 SER A N 1
ATOM 2627 C CA . SER A 1 328 ? 20.950 16.947 46.029 1.00 28.93 325 SER A CA 1
ATOM 2628 C C . SER A 1 328 ? 19.484 17.273 45.846 1.00 30.47 325 SER A C 1
ATOM 2629 O O . SER A 1 328 ? 19.205 18.362 45.293 1.00 28.88 325 SER A O 1
ATOM 2632 N N . ASP A 1 329 ? 18.624 16.492 46.493 1.00 30.05 326 ASP A N 1
ATOM 2633 C CA . ASP A 1 329 ? 17.173 16.737 46.433 1.00 30.21 326 ASP A CA 1
ATOM 2634 C C . ASP A 1 329 ? 16.839 17.980 47.261 1.00 30.48 326 ASP A C 1
ATOM 2635 O O . ASP A 1 329 ? 15.719 18.462 47.137 1.00 30.54 326 ASP A O 1
ATOM 2640 N N . GLY A 1 330 ? 17.789 18.519 48.022 1.00 31.39 327 GLY A N 1
ATOM 2641 C CA . GLY A 1 330 ? 17.674 19.880 48.583 1.00 31.03 327 GLY A CA 1
ATOM 2642 C C . GLY A 1 330 ? 17.185 20.917 47.582 1.00 30.58 327 GLY A C 1
ATOM 2643 O O . GLY A 1 330 ? 16.509 21.867 47.988 1.00 31.81 327 GLY A O 1
ATOM 2644 N N . ARG A 1 331 ? 17.574 20.800 46.322 1.00 30.88 328 ARG A N 1
ATOM 2645 C CA . ARG A 1 331 ? 17.198 21.768 45.270 1.00 32.82 328 ARG A CA 1
ATOM 2646 C C . ARG A 1 331 ? 15.678 21.787 45.108 1.00 33.77 328 ARG A C 1
ATOM 2647 O O . ARG A 1 331 ? 15.155 22.836 44.800 1.00 36.37 328 ARG A O 1
ATOM 2655 N N . PHE A 1 332 ? 14.990 20.670 45.327 1.00 31.95 329 PHE A N 1
ATOM 2656 C CA . PHE A 1 332 ? 13.517 20.587 45.214 1.00 33.53 329 PHE A CA 1
ATOM 2657 C C . PHE A 1 332 ? 12.898 21.176 46.472 1.00 33.06 329 PHE A C 1
ATOM 2658 O O . PHE A 1 332 ? 11.911 21.950 46.397 1.00 33.77 329 PHE A O 1
ATOM 2666 N N . ILE A 1 333 ? 13.455 20.807 47.621 1.00 32.13 330 ILE A N 1
ATOM 2667 C CA . ILE A 1 333 ? 12.851 21.159 48.933 1.00 32.31 330 ILE A CA 1
ATOM 2668 C C . ILE A 1 333 ? 13.003 22.663 49.172 1.00 33.88 330 ILE A C 1
ATOM 2669 O O . ILE A 1 333 ? 12.106 23.252 49.785 1.00 33.97 330 ILE A O 1
ATOM 2674 N N . ALA A 1 334 ? 14.047 23.263 48.625 1.00 32.81 331 ALA A N 1
ATOM 2675 C CA . ALA A 1 334 ? 14.292 24.716 48.708 1.00 34.11 331 ALA A CA 1
ATOM 2676 C C . ALA A 1 334 ? 13.132 25.466 48.042 1.00 34.99 331 ALA A C 1
ATOM 2677 O O . ALA A 1 334 ? 12.862 26.566 48.457 1.00 34.11 331 ALA A O 1
ATOM 2679 N N . ARG A 1 335 ? 12.460 24.882 47.054 1.00 38.40 332 ARG A N 1
ATOM 2680 C CA . ARG A 1 335 ? 11.306 25.544 46.376 1.00 41.70 332 ARG A CA 1
ATOM 2681 C C . ARG A 1 335 ? 10.202 25.860 47.395 1.00 40.27 332 ARG A C 1
ATOM 2682 O O . ARG A 1 335 ? 9.386 26.718 47.113 1.00 41.19 332 ARG A O 1
ATOM 2690 N N . MET A 1 336 ? 10.145 25.158 48.518 1.00 36.36 333 MET A N 1
ATOM 2691 C CA . MET A 1 336 ? 9.065 25.346 49.519 1.00 38.27 333 MET A CA 1
ATOM 2692 C C . MET A 1 336 ? 9.370 26.564 50.406 1.00 39.01 333 MET A C 1
ATOM 2693 O O . MET A 1 336 ? 8.591 26.807 51.337 1.00 39.47 333 MET A O 1
ATOM 2698 N N . GLY A 1 337 ? 10.477 27.273 50.174 1.00 35.38 334 GLY A N 1
ATOM 2699 C CA . GLY A 1 337 ? 10.918 28.378 51.055 1.00 35.48 334 GLY A CA 1
ATOM 2700 C C . GLY A 1 337 ? 11.673 27.864 52.276 1.00 34.72 334 GLY A C 1
ATOM 2701 O O . GLY A 1 337 ? 12.059 28.675 53.132 1.00 35.43 334 GLY A O 1
ATOM 2702 N N . ALA A 1 338 ? 11.929 26.562 52.364 1.00 33.95 335 ALA A N 1
ATOM 2703 C CA . ALA A 1 338 ? 12.621 25.970 53.529 1.00 34.78 335 ALA A CA 1
ATOM 2704 C C . ALA A 1 338 ? 14.090 26.429 53.561 1.00 33.11 335 ALA A C 1
ATOM 2705 O O . ALA A 1 338 ? 14.703 26.633 52.500 1.00 31.70 335 ALA A O 1
ATOM 2707 N N . GLN A 1 339 ? 14.624 26.580 54.763 1.00 31.44 336 GLN A N 1
ATOM 2708 C CA . GLN A 1 339 ? 16.088 26.568 55.005 1.00 31.49 336 GLN A CA 1
ATOM 2709 C C . GLN A 1 339 ? 16.532 25.133 54.746 1.00 29.54 336 GLN A C 1
ATOM 2710 O O . GLN A 1 339 ? 15.839 24.211 55.255 1.00 30.31 336 GLN A O 1
ATOM 2716 N N . VAL A 1 340 ? 17.648 24.953 54.029 1.00 28.36 337 VAL A N 1
ATOM 2717 C CA . VAL A 1 340 ? 18.152 23.615 53.614 1.00 28.10 337 VAL A CA 1
ATOM 2718 C C . VAL A 1 340 ? 19.652 23.555 53.841 1.00 27.42 337 VAL A C 1
ATOM 2719 O O . VAL A 1 340 ? 20.379 24.404 53.307 1.00 29.32 337 VAL A O 1
ATOM 2723 N N . VAL A 1 341 ? 20.085 22.590 54.636 1.00 27.61 338 VAL A N 1
ATOM 2724 C CA . VAL A 1 341 ? 21.526 22.338 54.865 1.00 28.52 338 VAL A CA 1
ATOM 2725 C C . VAL A 1 341 ? 21.761 20.837 54.731 1.00 26.98 338 VAL A C 1
ATOM 2726 O O . VAL A 1 341 ? 20.846 20.068 55.051 1.00 27.94 338 VAL A O 1
ATOM 2730 N N . GLU A 1 342 ? 22.956 20.440 54.308 1.00 25.98 339 GLU A N 1
ATOM 2731 C CA . GLU A 1 342 ? 23.328 19.023 54.131 1.00 26.19 339 GLU A CA 1
ATOM 2732 C C . GLU A 1 342 ? 24.461 18.699 55.098 1.00 26.41 339 GLU A C 1
ATOM 2733 O O . GLU A 1 342 ? 25.484 19.406 55.104 1.00 27.03 339 GLU A O 1
ATOM 2739 N N . LEU A 1 343 ? 24.259 17.666 55.899 1.00 27.64 340 LEU A N 1
ATOM 2740 C CA . LEU A 1 343 ? 25.253 17.113 56.842 1.00 26.64 340 LEU A CA 1
ATOM 2741 C C . LEU A 1 343 ? 25.182 15.601 56.729 1.00 26.88 340 LEU A C 1
ATOM 2742 O O . LEU A 1 343 ? 24.059 15.007 56.857 1.00 28.17 340 LEU A O 1
ATOM 2747 N N . GLY A 1 344 ? 26.339 14.995 56.505 1.00 27.09 341 GLY A N 1
ATOM 2748 C CA . GLY A 1 344 ? 26.464 13.547 56.325 1.00 27.37 341 GLY A CA 1
ATOM 2749 C C . GLY A 1 344 ? 27.928 13.155 56.464 1.00 28.25 341 GLY A C 1
ATOM 2750 O O . GLY A 1 344 ? 28.800 13.989 56.741 1.00 27.61 341 GLY A O 1
ATOM 2751 N N . PRO A 1 345 ? 28.202 11.860 56.299 1.00 28.14 342 PRO A N 1
ATOM 2752 C CA . PRO A 1 345 ? 29.550 11.343 56.444 1.00 28.35 342 PRO A CA 1
ATOM 2753 C C . PRO A 1 345 ? 30.512 11.755 55.319 1.00 28.71 342 PRO A C 1
ATOM 2754 O O . PRO A 1 345 ? 30.169 12.477 54.380 1.00 27.65 342 PRO A O 1
ATOM 2758 N N . VAL A 1 346 ? 31.724 11.247 55.441 1.00 28.20 343 VAL A N 1
ATOM 2759 C CA . VAL A 1 346 ? 32.815 11.454 54.470 1.00 30.01 343 VAL A CA 1
ATOM 2760 C C . VAL A 1 346 ? 32.380 10.941 53.106 1.00 28.91 343 VAL A C 1
ATOM 2761 O O . VAL A 1 346 ? 31.816 9.808 52.983 1.00 29.56 343 VAL A O 1
ATOM 2765 N N . ASN A 1 347 ? 32.633 11.731 52.085 1.00 28.80 344 ASN A N 1
ATOM 2766 C CA . ASN A 1 347 ? 32.133 11.362 50.744 1.00 29.62 344 ASN A CA 1
ATOM 2767 C C . ASN A 1 347 ? 33.224 10.789 49.830 1.00 29.03 344 ASN A C 1
ATOM 2768 O O . ASN A 1 347 ? 32.897 10.567 48.666 1.00 29.35 344 ASN A O 1
ATOM 2773 N N . ALA A 1 348 ? 34.429 10.501 50.311 1.00 30.90 345 ALA A N 1
ATOM 2774 C CA . ALA A 1 348 ? 35.587 10.142 49.445 1.00 32.38 345 ALA A CA 1
ATOM 2775 C C . ALA A 1 348 ? 35.248 8.910 48.575 1.00 34.65 345 ALA A C 1
ATOM 2776 O O . ALA A 1 348 ? 35.621 8.879 47.404 1.00 33.02 345 ALA A O 1
ATOM 2778 N N . THR A 1 349 ? 34.484 7.941 49.087 1.00 32.14 346 THR A N 1
ATOM 2779 C CA . THR A 1 349 ? 34.308 6.649 48.378 1.00 32.79 346 THR A CA 1
ATOM 2780 C C . THR A 1 349 ? 32.930 6.523 47.733 1.00 33.03 346 THR A C 1
ATOM 2781 O O . THR A 1 349 ? 32.645 5.429 47.254 1.00 34.00 346 THR A O 1
ATOM 2785 N N . ILE A 1 350 ? 32.128 7.589 47.660 1.00 32.13 347 ILE A N 1
ATOM 2786 C CA . ILE A 1 350 ? 30.772 7.468 47.072 1.00 33.09 347 ILE A CA 1
ATOM 2787 C C . ILE A 1 350 ? 30.876 7.125 45.576 1.00 32.34 347 ILE A C 1
ATOM 2788 O O . ILE A 1 350 ? 31.808 7.600 44.890 1.00 28.48 347 ILE A O 1
ATOM 2793 N N . HIS A 1 351 ? 29.972 6.273 45.113 1.00 31.36 348 HIS A N 1
ATOM 2794 C CA . HIS A 1 351 ? 29.837 5.875 43.688 1.00 34.05 348 HIS A CA 1
ATOM 2795 C C . HIS A 1 351 ? 31.071 5.109 43.222 1.00 33.27 348 HIS A C 1
ATOM 2796 O O . HIS A 1 351 ? 31.197 4.936 41.992 1.00 37.30 348 HIS A O 1
ATOM 2803 N N . LYS A 1 352 ? 31.935 4.653 44.131 1.00 32.82 349 LYS A N 1
ATOM 2804 C CA . LYS A 1 352 ? 33.155 3.928 43.722 1.00 34.90 349 LYS A CA 1
ATOM 2805 C C . LYS A 1 352 ? 33.116 2.492 44.211 1.00 34.31 349 LYS A C 1
ATOM 2806 O O . LYS A 1 352 ? 32.349 2.167 45.117 1.00 33.58 349 LYS A O 1
ATOM 2812 N N . ILE A 1 353 ? 33.995 1.670 43.650 1.00 35.84 350 ILE A N 1
ATOM 2813 C CA A ILE A 1 353 ? 34.256 0.286 44.145 0.50 36.12 350 ILE A CA 1
ATOM 2814 C CA B ILE A 1 353 ? 34.259 0.286 44.143 0.50 36.43 350 ILE A CA 1
ATOM 2815 C C . ILE A 1 353 ? 34.705 0.379 45.607 1.00 35.22 350 ILE A C 1
ATOM 2816 O O . ILE A 1 353 ? 35.351 1.370 45.949 1.00 34.04 350 ILE A O 1
ATOM 2825 N N . ASN A 1 354 ? 34.328 -0.602 46.431 1.00 34.32 351 ASN A N 1
ATOM 2826 C CA . ASN A 1 354 ? 34.740 -0.720 47.861 1.00 34.16 351 ASN A CA 1
ATOM 2827 C C . ASN A 1 354 ? 34.324 0.537 48.633 1.00 33.26 351 ASN A C 1
ATOM 2828 O O . ASN A 1 354 ? 35.049 0.941 49.545 1.00 31.98 351 ASN A O 1
ATOM 2833 N N . GLU A 1 355 ? 33.156 1.098 48.306 1.00 31.73 352 GLU A N 1
ATOM 2834 C CA . GLU A 1 355 ? 32.539 2.186 49.096 1.00 31.74 352 GLU A CA 1
ATOM 2835 C C . GLU A 1 355 ? 32.543 1.761 50.557 1.00 29.78 352 GLU A C 1
ATOM 2836 O O . GLU A 1 355 ? 32.237 0.585 50.844 1.00 30.76 352 GLU A O 1
ATOM 2842 N N . CYS A 1 356 ? 32.839 2.676 51.464 1.00 30.57 353 CYS A N 1
ATOM 2843 C CA . CYS A 1 356 ? 32.831 2.371 52.910 1.00 32.03 353 CYS A CA 1
ATOM 2844 C C . CYS A 1 356 ? 32.628 3.635 53.714 1.00 33.76 353 CYS A C 1
ATOM 2845 O O . CYS A 1 356 ? 32.782 4.730 53.153 1.00 34.72 353 CYS A O 1
ATOM 2848 N N . VAL A 1 357 ? 32.340 3.457 55.004 1.00 34.00 354 VAL A N 1
ATOM 2849 C CA . VAL A 1 357 ? 32.143 4.599 55.924 1.00 34.25 354 VAL A CA 1
ATOM 2850 C C . VAL A 1 357 ? 32.664 4.200 57.302 1.00 35.20 354 VAL A C 1
ATOM 2851 O O . VAL A 1 357 ? 32.526 3.015 57.713 1.00 34.94 354 VAL A O 1
ATOM 2855 N N . ASN A 1 358 ? 33.270 5.157 57.970 1.00 33.85 355 ASN A N 1
ATOM 2856 C CA . ASN A 1 358 ? 33.842 4.967 59.328 1.00 34.74 355 ASN A CA 1
ATOM 2857 C C . ASN A 1 358 ? 32.667 4.709 60.272 1.00 35.47 355 ASN A C 1
ATOM 2858 O O . ASN A 1 358 ? 31.735 5.552 60.317 1.00 34.25 355 ASN A O 1
ATOM 2863 N N . ALA A 1 359 ? 32.677 3.592 60.991 1.00 36.36 356 ALA A N 1
ATOM 2864 C CA . ALA A 1 359 ? 31.526 3.186 61.831 1.00 38.81 356 ALA A CA 1
ATOM 2865 C C . ALA A 1 359 ? 31.365 4.176 62.994 1.00 39.83 356 ALA A C 1
ATOM 2866 O O . ALA A 1 359 ? 30.195 4.542 63.327 1.00 39.79 356 ALA A O 1
ATOM 2868 N N . ALA A 1 360 ? 32.469 4.608 63.609 1.00 39.28 357 ALA A N 1
ATOM 2869 C CA . ALA A 1 360 ? 32.433 5.608 64.715 1.00 39.18 357 ALA A CA 1
ATOM 2870 C C . ALA A 1 360 ? 31.841 6.938 64.208 1.00 38.31 357 ALA A C 1
ATOM 2871 O O . ALA A 1 360 ? 31.134 7.622 64.986 1.00 37.37 357 ALA A O 1
ATOM 2873 N N . ASP A 1 361 ? 32.119 7.299 62.950 1.00 35.87 358 ASP A N 1
ATOM 2874 C CA . ASP A 1 361 ? 31.605 8.551 62.333 1.00 36.68 358 ASP A CA 1
ATOM 2875 C C . ASP A 1 361 ? 30.089 8.422 62.197 1.00 34.56 358 ASP A C 1
ATOM 2876 O O . ASP A 1 361 ? 29.411 9.414 62.492 1.00 34.62 358 ASP A O 1
ATOM 2881 N N . LEU A 1 362 ? 29.549 7.259 61.820 1.00 32.49 359 LEU A N 1
ATOM 2882 C CA . LEU A 1 362 ? 28.068 7.103 61.734 1.00 33.72 359 LEU A CA 1
ATOM 2883 C C . LEU A 1 362 ? 27.471 7.312 63.123 1.00 33.46 359 LEU A C 1
ATOM 2884 O O . LEU A 1 362 ? 26.391 7.900 63.245 1.00 31.95 359 LEU A O 1
ATOM 2889 N N . GLN A 1 363 ? 28.121 6.773 64.145 1.00 35.36 360 GLN A N 1
ATOM 2890 C CA . GLN A 1 363 ? 27.567 6.835 65.518 1.00 34.58 360 GLN A CA 1
ATOM 2891 C C . GLN A 1 363 ? 27.556 8.316 65.913 1.00 34.18 360 GLN A C 1
ATOM 2892 O O . GLN A 1 363 ? 26.549 8.776 66.471 1.00 36.03 360 GLN A O 1
ATOM 2898 N N . LEU A 1 364 ? 28.635 9.039 65.612 1.00 34.75 361 LEU A N 1
ATOM 2899 C CA . LEU A 1 364 ? 28.785 10.482 65.940 1.00 34.30 361 LEU A CA 1
ATOM 2900 C C . LEU A 1 364 ? 27.721 11.305 65.185 1.00 32.86 361 LEU A C 1
ATOM 2901 O O . LEU A 1 364 ? 27.133 12.251 65.758 1.00 32.43 361 LEU A O 1
ATOM 2906 N N . LEU A 1 365 ? 27.479 10.964 63.927 1.00 31.81 362 LEU A N 1
ATOM 2907 C CA . LEU A 1 365 ? 26.520 11.677 63.057 1.00 31.38 362 LEU A CA 1
ATOM 2908 C C . LEU A 1 365 ? 25.137 11.551 63.695 1.00 30.87 362 LEU A C 1
ATOM 2909 O O . LEU A 1 365 ? 24.395 12.537 63.720 1.00 30.99 362 LEU A O 1
ATOM 2914 N N . ALA A 1 366 ? 24.796 10.372 64.199 1.00 32.07 363 ALA A N 1
ATOM 2915 C CA . ALA A 1 366 ? 23.482 10.133 64.841 1.00 33.33 363 ALA A CA 1
ATOM 2916 C C . ALA A 1 366 ? 23.332 11.073 66.041 1.00 34.71 363 ALA A C 1
ATOM 2917 O O . ALA A 1 366 ? 22.235 11.616 66.260 1.00 31.96 363 ALA A O 1
ATOM 2919 N N . ARG A 1 367 ? 24.401 11.263 66.805 1.00 35.94 364 ARG A N 1
ATOM 2920 C CA . ARG A 1 367 ? 24.373 12.192 67.968 1.00 37.10 364 ARG A CA 1
ATOM 2921 C C . ARG A 1 367 ? 24.209 13.638 67.491 1.00 35.57 364 ARG A C 1
ATOM 2922 O O . ARG A 1 367 ? 23.426 14.376 68.123 1.00 35.78 364 ARG A O 1
ATOM 2930 N N . MET A 1 368 ? 24.913 14.040 66.433 1.00 34.85 365 MET A N 1
ATOM 2931 C CA . MET A 1 368 ? 24.792 15.405 65.868 1.00 34.22 365 MET A CA 1
ATOM 2932 C C . MET A 1 368 ? 23.361 15.620 65.370 1.00 32.24 365 MET A C 1
ATOM 2933 O O . MET A 1 368 ? 22.810 16.681 65.642 1.00 33.32 365 MET A O 1
ATOM 2938 N N . TYR A 1 369 ? 22.790 14.682 64.616 1.00 32.59 366 TYR A N 1
ATOM 2939 C CA . TYR A 1 369 ? 21.383 14.784 64.125 1.00 31.68 366 TYR A CA 1
ATOM 2940 C C . TYR A 1 369 ? 20.436 14.967 65.327 1.00 34.45 366 TYR A C 1
ATOM 2941 O O . TYR A 1 369 ? 19.479 15.779 65.270 1.00 33.21 366 TYR A O 1
ATOM 2950 N N . GLN A 1 370 ? 20.648 14.204 66.403 1.00 33.59 367 GLN A N 1
ATOM 2951 C CA . GLN A 1 370 ? 19.721 14.278 67.553 1.00 35.90 367 GLN A CA 1
ATOM 2952 C C . GLN A 1 370 ? 19.799 15.681 68.148 1.00 34.71 367 GLN A C 1
ATOM 2953 O O . GLN A 1 370 ? 18.744 16.222 68.498 1.00 35.22 367 GLN A O 1
ATOM 2959 N N . ARG A 1 371 ? 21.001 16.261 68.216 1.00 34.84 368 ARG A N 1
ATOM 2960 C CA . ARG A 1 371 ? 21.183 17.619 68.771 1.00 35.32 368 ARG A CA 1
ATOM 2961 C C . ARG A 1 371 ? 20.448 18.624 67.890 1.00 34.77 368 ARG A C 1
ATOM 2962 O O . ARG A 1 371 ? 19.861 19.588 68.435 1.00 34.29 368 ARG A O 1
ATOM 2970 N N . ILE A 1 372 ? 20.456 18.437 66.573 1.00 32.98 369 ILE A N 1
ATOM 2971 C CA . ILE A 1 372 ? 19.729 19.370 65.668 1.00 32.55 369 ILE A CA 1
ATOM 2972 C C . ILE A 1 372 ? 18.226 19.258 65.966 1.00 32.69 369 ILE A C 1
ATOM 2973 O O . ILE A 1 372 ? 17.567 20.283 66.049 1.00 33.19 369 ILE A O 1
ATOM 2978 N N . MET A 1 373 ? 17.709 18.041 66.121 1.00 32.77 370 MET A N 1
ATOM 2979 C CA . MET A 1 373 ? 16.279 17.809 66.456 1.00 34.79 370 MET A CA 1
ATOM 2980 C C . MET A 1 373 ? 15.930 18.542 67.767 1.00 36.32 370 MET A C 1
ATOM 2981 O O . MET A 1 373 ? 14.903 19.229 67.818 1.00 36.27 370 MET A O 1
ATOM 2986 N N . GLU A 1 374 ? 16.774 18.399 68.783 1.00 37.64 371 GLU A N 1
ATOM 2987 C CA . GLU A 1 374 ? 16.516 18.952 70.136 1.00 41.52 371 GLU A CA 1
ATOM 2988 C C . GLU A 1 374 ? 16.446 20.480 70.016 1.00 40.18 371 GLU A C 1
ATOM 2989 O O . GLU A 1 374 ? 15.487 21.060 70.524 1.00 40.64 371 GLU A O 1
ATOM 2995 N N . GLN A 1 375 ? 17.371 21.107 69.292 1.00 39.46 372 GLN A N 1
ATOM 2996 C CA A GLN A 1 375 ? 17.459 22.590 69.179 0.60 39.56 372 GLN A CA 1
ATOM 2997 C CA B GLN A 1 375 ? 17.439 22.589 69.213 0.40 39.92 372 GLN A CA 1
ATOM 2998 C C . GLN A 1 375 ? 16.215 23.137 68.472 1.00 40.13 372 GLN A C 1
ATOM 2999 O O . GLN A 1 375 ? 15.737 24.218 68.886 1.00 39.58 372 GLN A O 1
ATOM 3010 N N . LEU A 1 376 ? 15.747 22.444 67.431 1.00 36.17 373 LEU A N 1
ATOM 3011 C CA . LEU A 1 376 ? 14.734 23.017 66.517 1.00 36.53 373 LEU A CA 1
ATOM 3012 C C . LEU A 1 376 ? 13.326 22.512 66.866 1.00 37.18 373 LEU A C 1
ATOM 3013 O O . LEU A 1 376 ? 12.407 23.256 66.624 1.00 36.76 373 LEU A O 1
ATOM 3018 N N . VAL A 1 377 ? 13.156 21.321 67.426 1.00 39.42 374 VAL A N 1
ATOM 3019 C CA . VAL A 1 377 ? 11.819 20.670 67.492 1.00 40.93 374 VAL A CA 1
ATOM 3020 C C . VAL A 1 377 ? 11.371 20.482 68.944 1.00 42.35 374 VAL A C 1
ATOM 3021 O O . VAL A 1 377 ? 10.173 20.264 69.152 1.00 43.93 374 VAL A O 1
ATOM 3025 N N . ALA A 1 378 ? 12.268 20.429 69.917 1.00 42.13 375 ALA A N 1
ATOM 3026 C CA . ALA A 1 378 ? 11.870 20.078 71.302 1.00 45.85 375 ALA A CA 1
ATOM 3027 C C . ALA A 1 378 ? 10.877 21.142 71.775 1.00 47.59 375 ALA A C 1
ATOM 3028 O O . ALA A 1 378 ? 11.143 22.303 71.557 1.00 51.27 375 ALA A O 1
ATOM 3031 N N . ASN B 1 2 ? 26.844 -5.262 -35.548 1.00 84.73 -1 ASN B N 1
ATOM 3032 C CA . ASN B 1 2 ? 27.709 -4.422 -36.432 1.00 82.38 -1 ASN B CA 1
ATOM 3033 C C . ASN B 1 2 ? 29.195 -4.489 -36.007 1.00 78.65 -1 ASN B C 1
ATOM 3034 O O . ASN B 1 2 ? 29.958 -3.567 -36.398 1.00 73.04 -1 ASN B O 1
ATOM 3039 N N . ALA B 1 3 ? 29.626 -5.534 -35.280 1.00 73.80 0 ALA B N 1
ATOM 3040 C CA . ALA B 1 3 ? 30.986 -5.654 -34.687 1.00 70.07 0 ALA B CA 1
ATOM 3041 C C . ALA B 1 3 ? 32.072 -5.493 -35.767 1.00 65.21 0 ALA B C 1
ATOM 3042 O O . ALA B 1 3 ? 33.118 -4.908 -35.467 1.00 56.45 0 ALA B O 1
ATOM 3044 N N . MET B 1 4 ? 31.816 -5.934 -37.001 1.00 65.36 1 MET B N 1
ATOM 3045 C CA . MET B 1 4 ? 32.812 -5.899 -38.110 1.00 67.73 1 MET B CA 1
ATOM 3046 C C . MET B 1 4 ? 33.102 -4.451 -38.563 1.00 62.51 1 MET B C 1
ATOM 3047 O O . MET B 1 4 ? 34.151 -4.238 -39.207 1.00 67.49 1 MET B O 1
ATOM 3052 N N . SER B 1 5 ? 32.199 -3.500 -38.304 1.00 51.85 2 SER B N 1
ATOM 3053 C CA . SER B 1 5 ? 32.337 -2.076 -38.724 1.00 48.37 2 SER B CA 1
ATOM 3054 C C . SER B 1 5 ? 32.335 -1.132 -37.503 1.00 44.02 2 SER B C 1
ATOM 3055 O O . SER B 1 5 ? 32.479 0.094 -37.696 1.00 44.24 2 SER B O 1
ATOM 3058 N N . CYS B 1 6 ? 32.195 -1.649 -36.276 1.00 41.99 3 CYS B N 1
ATOM 3059 C CA . CYS B 1 6 ? 32.135 -0.836 -35.027 1.00 41.15 3 CYS B CA 1
ATOM 3060 C C . CYS B 1 6 ? 33.124 -1.349 -33.986 1.00 39.85 3 CYS B C 1
ATOM 3061 O O . CYS B 1 6 ? 32.735 -1.771 -32.902 1.00 39.60 3 CYS B O 1
ATOM 3064 N N . PRO B 1 7 ? 34.447 -1.260 -34.230 1.00 37.39 4 PRO B N 1
ATOM 3065 C CA . PRO B 1 7 ? 35.420 -1.880 -33.329 1.00 35.98 4 PRO B CA 1
ATOM 3066 C C . PRO B 1 7 ? 35.507 -1.208 -31.951 1.00 35.40 4 PRO B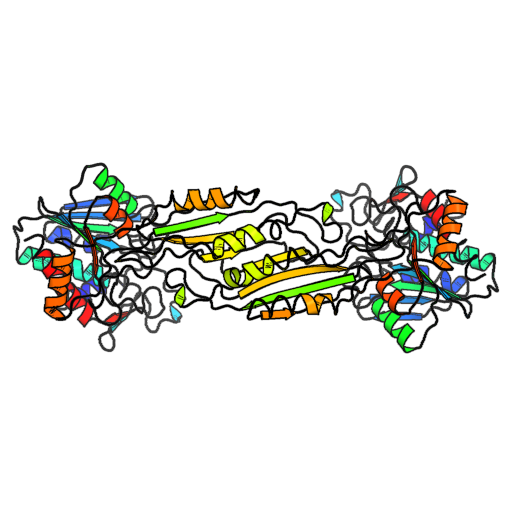 C 1
ATOM 3067 O O . PRO B 1 7 ? 35.819 -1.917 -31.014 1.00 35.20 4 PRO B O 1
ATOM 3071 N N . VAL B 1 8 ? 35.240 0.097 -31.826 1.00 34.17 5 VAL B N 1
ATOM 3072 C CA . VAL B 1 8 ? 35.318 0.775 -30.502 1.00 34.62 5 VAL B CA 1
ATOM 3073 C C . VAL B 1 8 ? 34.170 0.270 -29.632 1.00 36.70 5 VAL B C 1
ATOM 3074 O O . VAL B 1 8 ? 34.387 -0.002 -28.431 1.00 36.35 5 VAL B O 1
ATOM 3078 N N . ILE B 1 9 ? 32.957 0.235 -30.177 1.00 37.54 6 ILE B N 1
ATOM 3079 C CA . ILE B 1 9 ? 31.768 -0.130 -29.357 1.00 38.15 6 ILE B CA 1
ATOM 3080 C C . ILE B 1 9 ? 31.951 -1.584 -28.931 1.00 38.62 6 ILE B C 1
ATOM 3081 O O . ILE B 1 9 ? 31.712 -1.920 -27.753 1.00 37.68 6 ILE B O 1
ATOM 3086 N N . GLU B 1 10 ? 32.356 -2.412 -29.883 1.00 37.72 7 GLU B N 1
ATOM 3087 C CA . GLU B 1 10 ? 32.559 -3.864 -29.672 1.00 40.25 7 GLU B CA 1
ATOM 3088 C C . GLU B 1 10 ? 33.534 -4.102 -28.509 1.00 38.84 7 GLU B C 1
ATOM 3089 O O . GLU B 1 10 ? 33.201 -4.934 -27.625 1.00 38.21 7 GLU B O 1
ATOM 3095 N N . LEU B 1 11 ? 34.690 -3.424 -28.509 1.00 37.23 8 LEU B N 1
ATOM 3096 C CA . LEU B 1 11 ? 35.716 -3.628 -27.457 1.00 36.66 8 LEU B CA 1
ATOM 3097 C C . LEU B 1 11 ? 35.191 -3.017 -26.154 1.00 36.00 8 LEU B C 1
ATOM 3098 O O . LEU B 1 11 ? 35.448 -3.585 -25.105 1.00 36.09 8 LEU B O 1
ATOM 3103 N N . THR B 1 12 ? 34.471 -1.894 -26.204 1.00 36.02 9 THR B N 1
ATOM 3104 C CA . THR B 1 12 ? 33.864 -1.312 -24.983 1.00 35.48 9 THR B CA 1
ATOM 3105 C C . THR B 1 12 ? 32.921 -2.328 -24.320 1.00 36.29 9 THR B C 1
ATOM 3106 O O . THR B 1 12 ? 33.020 -2.532 -23.083 1.00 33.83 9 THR B O 1
ATOM 3110 N N . GLN B 1 13 ? 31.993 -2.887 -25.081 1.00 36.31 10 GLN B N 1
ATOM 3111 C CA A GLN B 1 13 ? 30.979 -3.814 -24.507 0.60 38.35 10 GLN B CA 1
ATOM 3112 C CA B GLN B 1 13 ? 30.968 -3.865 -24.605 0.40 38.08 10 GLN B CA 1
ATOM 3113 C C . GLN B 1 13 ? 31.712 -5.070 -24.007 1.00 38.10 10 GLN B C 1
ATOM 3114 O O . GLN B 1 13 ? 31.381 -5.548 -22.890 1.00 37.54 10 GLN B O 1
ATOM 3125 N N . GLN B 1 14 ? 32.720 -5.542 -24.713 1.00 36.70 11 GLN B N 1
ATOM 3126 C CA A GLN B 1 14 ? 33.473 -6.699 -24.178 0.60 36.88 11 GLN B CA 1
ATOM 3127 C CA B GLN B 1 14 ? 33.559 -6.670 -24.217 0.40 36.64 11 GLN B CA 1
ATOM 3128 C C . GLN B 1 14 ? 34.037 -6.378 -22.785 1.00 36.59 11 GLN B C 1
ATOM 3129 O O . GLN B 1 14 ? 33.841 -7.205 -21.892 1.00 36.93 11 GLN B O 1
ATOM 3140 N N . LEU B 1 15 ? 34.678 -5.229 -22.599 1.00 35.49 12 LEU B N 1
ATOM 3141 C CA . LEU B 1 15 ? 35.272 -4.814 -21.302 1.00 35.85 12 LEU B CA 1
ATOM 3142 C C . LEU B 1 15 ? 34.206 -4.670 -20.200 1.00 36.52 12 LEU B C 1
ATOM 3143 O O . LEU B 1 15 ? 34.468 -5.056 -19.018 1.00 34.74 12 LEU B O 1
ATOM 3148 N N . ILE B 1 16 ? 33.068 -4.068 -20.537 1.00 37.59 13 ILE B N 1
ATOM 3149 C CA . ILE B 1 16 ? 31.974 -3.790 -19.570 1.00 37.29 13 ILE B CA 1
ATOM 3150 C C . ILE B 1 16 ? 31.532 -5.113 -18.924 1.00 37.76 13 ILE B C 1
ATOM 3151 O O . ILE B 1 16 ? 31.207 -5.118 -17.714 1.00 38.59 13 ILE B O 1
ATOM 3156 N N . ARG B 1 17 ? 31.557 -6.198 -19.688 1.00 38.24 14 ARG B N 1
ATOM 3157 C CA . ARG B 1 17 ? 31.046 -7.531 -19.269 1.00 41.14 14 ARG B CA 1
ATOM 3158 C C . ARG B 1 17 ? 31.880 -8.096 -18.131 1.00 38.92 14 ARG B C 1
ATOM 3159 O O . ARG B 1 17 ? 31.368 -8.972 -17.440 1.00 36.92 14 ARG B O 1
ATOM 3167 N N . ARG B 1 18 ? 33.114 -7.611 -17.996 1.00 37.27 15 ARG B N 1
ATOM 3168 C CA A ARG B 1 18 ? 34.065 -8.078 -16.964 0.60 38.71 15 ARG B CA 1
ATOM 3169 C CA B ARG B 1 18 ? 34.085 -8.054 -16.969 0.40 36.46 15 ARG B CA 1
ATOM 3170 C C . ARG B 1 18 ? 33.806 -7.256 -15.702 1.00 38.73 15 ARG B C 1
ATOM 3171 O O . ARG B 1 18 ? 33.944 -6.030 -15.696 1.00 37.51 15 ARG B O 1
ATOM 3186 N N . PRO B 1 19 ? 33.399 -7.919 -14.601 1.00 39.39 16 PRO B N 1
ATOM 3187 C CA . PRO B 1 19 ? 33.103 -7.219 -13.353 1.00 40.19 16 PRO B CA 1
ATOM 3188 C C . PRO B 1 19 ? 34.409 -6.862 -12.632 1.00 39.99 16 PRO B C 1
ATOM 3189 O O . PRO B 1 19 ? 34.730 -7.473 -11.598 1.00 38.96 16 PRO B O 1
ATOM 3193 N N . SER B 1 20 ? 35.117 -5.864 -13.175 1.00 38.31 17 SER B N 1
ATOM 3194 C CA . SER B 1 20 ? 36.479 -5.471 -12.755 1.00 37.05 17 SER B CA 1
ATOM 3195 C C . SER B 1 20 ? 36.364 -4.530 -11.561 1.00 38.78 17 SER B C 1
ATOM 3196 O O . SER B 1 20 ? 36.896 -3.380 -11.619 1.00 36.58 17 SER B O 1
ATOM 3199 N N . LEU B 1 21 ? 35.664 -4.958 -10.503 1.00 40.86 18 LEU B N 1
ATOM 3200 C CA . LEU B 1 21 ? 35.539 -4.161 -9.254 1.00 40.82 18 LEU B CA 1
ATOM 3201 C C . LEU B 1 21 ? 36.933 -3.986 -8.650 1.00 39.20 18 LEU B C 1
ATOM 3202 O O . LEU B 1 21 ? 37.622 -4.988 -8.529 1.00 36.70 18 LEU B O 1
ATOM 3207 N N . SER B 1 22 ? 37.347 -2.754 -8.327 1.00 38.60 19 SER B N 1
ATOM 3208 C CA . SER B 1 22 ? 38.742 -2.466 -7.909 1.00 38.99 19 SER B CA 1
ATOM 3209 C C . SER B 1 22 ? 39.067 -3.400 -6.752 1.00 43.92 19 SER B C 1
ATOM 3210 O O . SER B 1 22 ? 38.238 -3.495 -5.847 1.00 44.60 19 SER B O 1
ATOM 3213 N N . PRO B 1 23 ? 40.258 -4.035 -6.687 1.00 44.32 20 PRO B N 1
ATOM 3214 C CA . PRO B 1 23 ? 41.264 -3.984 -7.749 1.00 42.58 20 PRO B CA 1
ATOM 3215 C C . PRO B 1 23 ? 41.356 -5.151 -8.733 1.00 41.33 20 PRO B C 1
ATOM 3216 O O . PRO B 1 23 ? 42.450 -5.297 -9.250 1.00 43.79 20 PRO B O 1
ATOM 3220 N N . ASP B 1 24 ? 40.301 -5.970 -8.940 1.00 41.78 21 ASP B N 1
ATOM 3221 C CA . ASP B 1 24 ? 40.352 -7.175 -9.827 1.00 42.59 21 ASP B CA 1
ATOM 3222 C C . ASP B 1 24 ? 40.190 -6.633 -11.246 1.00 39.59 21 ASP B C 1
ATOM 3223 O O . ASP B 1 24 ? 39.229 -5.904 -11.514 1.00 39.70 21 ASP B O 1
ATOM 3228 N N . ASP B 1 25 ? 41.144 -6.978 -12.088 1.00 39.56 22 ASP B N 1
ATOM 3229 C CA . ASP B 1 25 ? 41.138 -6.685 -13.534 1.00 39.29 22 ASP B CA 1
ATOM 3230 C C . ASP B 1 25 ? 40.066 -7.532 -14.223 1.00 40.71 22 ASP B C 1
ATOM 3231 O O . ASP B 1 25 ? 39.558 -7.117 -15.298 1.00 39.02 22 ASP B O 1
ATOM 3236 N N . ALA B 1 26 ? 39.759 -8.707 -13.665 1.00 42.18 23 ALA B N 1
ATOM 3237 C CA . ALA B 1 26 ? 38.729 -9.624 -14.197 1.00 40.28 23 ALA B CA 1
ATOM 3238 C C . ALA B 1 26 ? 39.055 -9.963 -15.653 1.00 40.31 23 ALA B C 1
ATOM 3239 O O . ALA B 1 26 ? 38.124 -10.146 -16.445 1.00 38.79 23 ALA B O 1
ATOM 3241 N N . GLY B 1 27 ? 40.338 -9.962 -16.014 1.00 38.14 24 GLY B N 1
ATOM 3242 C CA . GLY B 1 27 ? 40.784 -10.362 -17.357 1.00 38.30 24 GLY B CA 1
ATOM 3243 C C . GLY B 1 27 ? 40.781 -9.240 -18.388 1.00 38.48 24 GLY B C 1
ATOM 3244 O O . GLY B 1 27 ? 41.082 -9.546 -19.552 1.00 37.64 24 GLY B O 1
ATOM 3245 N N . CYS B 1 28 ? 40.484 -7.987 -18.009 1.00 36.56 25 CYS B N 1
ATOM 3246 C CA . CYS B 1 28 ? 40.428 -6.863 -18.986 1.00 35.32 25 CYS B CA 1
ATOM 3247 C C . CYS B 1 28 ? 41.795 -6.643 -19.617 1.00 33.11 25 CYS B C 1
ATOM 3248 O O . CYS B 1 28 ? 41.853 -6.424 -20.825 1.00 34.29 25 CYS B O 1
ATOM 3251 N N . GLN B 1 29 ? 42.867 -6.650 -18.839 1.00 34.21 26 GLN B N 1
ATOM 3252 C CA . GLN B 1 29 ? 44.201 -6.305 -19.399 1.00 32.93 26 GLN B CA 1
ATOM 3253 C C . GLN B 1 29 ? 44.626 -7.347 -20.444 1.00 35.61 26 GLN B C 1
ATOM 3254 O O . GLN B 1 29 ? 45.234 -6.946 -21.446 1.00 33.02 26 GLN B O 1
ATOM 3260 N N . ALA B 1 30 ? 44.227 -8.614 -20.292 1.00 36.14 27 ALA B N 1
ATOM 3261 C CA . ALA B 1 30 ? 44.603 -9.681 -21.249 1.00 37.06 27 ALA B CA 1
ATOM 3262 C C . ALA B 1 30 ? 44.013 -9.328 -22.606 1.00 35.12 27 ALA B C 1
ATOM 3263 O O . ALA B 1 30 ? 44.688 -9.546 -23.608 1.00 33.26 27 ALA B O 1
ATOM 3265 N N . LEU B 1 31 ? 42.808 -8.739 -22.628 1.00 34.99 28 LEU B N 1
ATOM 3266 C CA . LEU B 1 31 ? 42.181 -8.328 -23.907 1.00 34.14 28 LEU B CA 1
ATOM 3267 C C . LEU B 1 31 ? 42.977 -7.172 -24.512 1.00 34.00 28 LEU B C 1
ATOM 3268 O O . LEU B 1 31 ? 43.238 -7.195 -25.711 1.00 34.10 28 LEU B O 1
ATOM 3273 N N . LEU B 1 32 ? 43.358 -6.189 -23.710 1.00 33.50 29 LEU B N 1
ATOM 3274 C CA . LEU B 1 32 ? 44.092 -5.015 -24.240 1.00 33.22 29 LEU B CA 1
ATOM 3275 C C . LEU B 1 32 ? 45.461 -5.507 -24.724 1.00 32.78 29 LEU B C 1
ATOM 3276 O O . LEU B 1 32 ? 45.926 -5.108 -25.834 1.00 34.09 29 LEU B O 1
ATOM 3281 N N . ILE B 1 33 ? 46.103 -6.360 -23.938 1.00 32.89 30 ILE B N 1
ATOM 3282 C CA . ILE B 1 33 ? 47.485 -6.800 -24.273 1.00 34.56 30 ILE B CA 1
ATOM 3283 C C . ILE B 1 33 ? 47.477 -7.558 -25.607 1.00 36.16 30 ILE B C 1
ATOM 3284 O O . ILE B 1 33 ? 48.384 -7.295 -26.465 1.00 35.62 30 ILE B O 1
ATOM 3289 N N . GLU B 1 34 ? 46.519 -8.453 -25.834 1.00 36.43 31 GLU B N 1
ATOM 3290 C CA A GLU B 1 34 ? 46.473 -9.211 -27.118 0.60 37.10 31 GLU B CA 1
ATOM 3291 C CA B GLU B 1 34 ? 46.479 -9.215 -27.120 0.40 37.92 31 GLU B CA 1
ATOM 3292 C C . GLU B 1 34 ? 46.359 -8.224 -28.287 1.00 37.60 31 GLU B C 1
ATOM 3293 O O . GLU B 1 34 ? 47.023 -8.439 -29.333 1.00 37.08 31 GLU B O 1
ATOM 3304 N N . ARG B 1 35 ? 45.555 -7.172 -28.144 1.00 37.86 32 ARG B N 1
ATOM 3305 C CA . ARG B 1 35 ? 45.333 -6.228 -29.258 1.00 38.76 32 ARG B CA 1
ATOM 3306 C C . ARG B 1 35 ? 46.623 -5.438 -29.508 1.00 37.70 32 ARG B C 1
ATOM 3307 O O . ARG B 1 35 ? 46.959 -5.219 -30.681 1.00 35.91 32 ARG B O 1
ATOM 3315 N N . LEU B 1 36 ? 47.314 -4.995 -28.457 1.00 35.33 33 LEU B N 1
ATOM 3316 C CA . LEU B 1 36 ? 48.560 -4.194 -28.628 1.00 36.87 33 LEU B CA 1
ATOM 3317 C C . LEU B 1 36 ? 49.689 -5.089 -29.186 1.00 36.16 33 LEU B C 1
ATOM 3318 O O . LEU B 1 36 ? 50.428 -4.636 -30.113 1.00 35.53 33 LEU B O 1
ATOM 3323 N N . GLN B 1 37 ? 49.822 -6.321 -28.686 1.00 37.06 34 GLN B N 1
ATOM 3324 C CA . GLN B 1 37 ? 50.875 -7.272 -29.166 1.00 37.63 34 GLN B CA 1
ATOM 3325 C C . GLN B 1 37 ? 50.683 -7.524 -30.668 1.00 37.18 34 GLN B C 1
ATOM 3326 O O . GLN B 1 37 ? 51.687 -7.481 -31.382 1.00 36.58 34 GLN B O 1
ATOM 3332 N N . ALA B 1 38 ? 49.437 -7.626 -31.149 1.00 36.56 35 ALA B N 1
ATOM 3333 C CA . ALA B 1 38 ? 49.106 -7.879 -32.565 1.00 38.10 35 ALA B CA 1
ATOM 3334 C C . ALA B 1 38 ? 49.610 -6.737 -33.455 1.00 38.97 35 ALA B C 1
ATOM 3335 O O . ALA B 1 38 ? 49.798 -6.996 -34.656 1.00 40.68 35 ALA B O 1
ATOM 3337 N N . ILE B 1 39 ? 49.797 -5.515 -32.945 1.00 38.66 36 ILE B N 1
ATOM 3338 C CA . ILE B 1 39 ? 50.241 -4.376 -33.795 1.00 38.35 36 ILE B CA 1
ATOM 3339 C C . ILE B 1 39 ? 51.677 -3.977 -33.435 1.00 38.70 36 ILE B C 1
ATOM 3340 O O . ILE B 1 39 ? 52.110 -2.904 -33.814 1.00 42.03 36 ILE B O 1
ATOM 3345 N N . GLY B 1 40 ? 52.407 -4.868 -32.783 1.00 38.91 37 GLY B N 1
ATOM 3346 C CA . GLY B 1 40 ? 53.864 -4.735 -32.600 1.00 39.48 37 GLY B CA 1
ATOM 3347 C C . GLY B 1 40 ? 54.241 -4.027 -31.315 1.00 36.75 37 GLY B C 1
ATOM 3348 O O . GLY B 1 40 ? 55.406 -3.702 -31.192 1.00 38.45 37 GLY B O 1
ATOM 3349 N N . PHE B 1 41 ? 53.339 -3.863 -30.339 1.00 36.92 38 PHE B N 1
ATOM 3350 C CA . PHE B 1 41 ? 53.751 -3.356 -29.001 1.00 33.97 38 PHE B CA 1
ATOM 3351 C C . PHE B 1 41 ? 54.541 -4.430 -28.270 1.00 36.14 38 PHE B C 1
ATOM 3352 O O . PHE B 1 41 ? 54.205 -5.631 -28.380 1.00 37.26 38 PHE B O 1
ATOM 3360 N N . THR B 1 42 ? 55.518 -3.998 -27.476 1.00 35.79 39 THR B N 1
ATOM 3361 C CA . THR B 1 42 ? 56.135 -4.819 -26.409 1.00 38.02 39 THR B CA 1
ATOM 3362 C C . THR B 1 42 ? 55.371 -4.527 -25.131 1.00 38.23 39 THR B C 1
ATOM 3363 O O . THR B 1 42 ? 55.070 -3.330 -24.864 1.00 34.99 39 THR B O 1
ATOM 3367 N N . VAL B 1 43 ? 55.033 -5.570 -24.387 1.00 37.64 40 VAL B N 1
ATOM 3368 C CA . VAL B 1 43 ? 54.218 -5.429 -23.163 1.00 36.99 40 VAL B CA 1
ATOM 3369 C C . VAL B 1 43 ? 55.063 -5.890 -21.992 1.00 39.16 40 VAL B C 1
ATOM 3370 O O . VAL B 1 43 ? 55.652 -6.968 -22.075 1.00 38.60 40 VAL B O 1
ATOM 3374 N N . GLU B 1 44 ? 55.051 -5.113 -20.926 1.00 37.62 41 GLU B N 1
ATOM 3375 C CA . GLU B 1 44 ? 55.703 -5.459 -19.658 1.00 41.22 41 GLU B CA 1
ATOM 3376 C C . GLU B 1 44 ? 54.647 -5.401 -18.567 1.00 39.42 41 GLU B C 1
ATOM 3377 O O . GLU B 1 44 ? 54.250 -4.295 -18.164 1.00 38.52 41 GLU B O 1
ATOM 3383 N N . ARG B 1 45 ? 54.165 -6.568 -18.134 1.00 39.19 42 ARG B N 1
ATOM 3384 C CA . ARG B 1 45 ? 53.189 -6.634 -17.028 1.00 39.84 42 ARG B CA 1
ATOM 3385 C C . ARG B 1 45 ? 53.934 -6.257 -15.748 1.00 41.50 42 ARG B C 1
ATOM 3386 O O . ARG B 1 45 ? 55.087 -6.663 -15.599 1.00 39.66 42 ARG B O 1
ATOM 3394 N N . MET B 1 46 ? 53.308 -5.460 -14.898 1.00 38.98 43 MET B N 1
ATOM 3395 C CA . MET B 1 46 ? 53.882 -5.073 -13.586 1.00 42.59 43 MET B CA 1
ATOM 3396 C C . MET B 1 46 ? 52.812 -5.231 -12.515 1.00 41.40 43 MET B C 1
ATOM 3397 O O . MET B 1 46 ? 51.992 -4.325 -12.314 1.00 41.08 43 MET B O 1
ATOM 3402 N N . ASP B 1 47 ? 52.815 -6.378 -11.850 1.00 40.23 44 ASP B N 1
ATOM 3403 C CA . ASP B 1 47 ? 51.728 -6.741 -10.908 1.00 41.22 44 ASP B CA 1
ATOM 3404 C C . ASP B 1 47 ? 52.281 -6.568 -9.501 1.00 42.47 44 ASP B C 1
ATOM 3405 O O . ASP B 1 47 ? 53.404 -7.001 -9.245 1.00 44.54 44 ASP B O 1
ATOM 3410 N N . PHE B 1 48 ? 51.502 -5.942 -8.641 1.00 44.07 45 PHE B N 1
ATOM 3411 C CA . PHE B 1 48 ? 51.892 -5.683 -7.242 1.00 44.49 45 PHE B CA 1
ATOM 3412 C C . PHE B 1 48 ? 50.720 -6.134 -6.406 1.00 44.98 45 PHE B C 1
ATOM 3413 O O . PHE B 1 48 ? 49.632 -5.580 -6.516 1.00 46.70 45 PHE B O 1
ATOM 3421 N N . ALA B 1 49 ? 50.933 -7.236 -5.698 1.00 45.99 46 ALA B N 1
ATOM 3422 C CA . ALA B 1 49 ? 49.946 -7.837 -4.797 1.00 44.99 46 ALA B CA 1
ATOM 3423 C C . ALA B 1 49 ? 48.667 -8.113 -5.571 1.00 44.32 46 ALA B C 1
ATOM 3424 O O . ALA B 1 49 ? 48.702 -8.866 -6.540 1.00 44.39 46 ALA B O 1
ATOM 3426 N N . ASP B 1 50 ? 47.606 -7.419 -5.204 1.00 43.25 47 ASP B N 1
ATOM 3427 C CA A ASP B 1 50 ? 46.220 -7.696 -5.652 0.60 41.40 47 ASP B CA 1
ATOM 3428 C CA B ASP B 1 50 ? 46.193 -7.637 -5.610 0.40 41.86 47 ASP B CA 1
ATOM 3429 C C . ASP B 1 50 ? 45.960 -6.971 -6.979 1.00 39.70 47 ASP B C 1
ATOM 3430 O O . ASP B 1 50 ? 44.890 -7.146 -7.561 1.00 36.68 47 ASP B O 1
ATOM 3439 N N . THR B 1 51 ? 46.908 -6.162 -7.424 1.00 39.18 48 THR B N 1
ATOM 3440 C CA . THR B 1 51 ? 46.670 -5.208 -8.534 1.00 38.47 48 THR B CA 1
ATOM 3441 C C . THR B 1 51 ? 47.464 -5.643 -9.753 1.00 36.12 48 THR B C 1
ATOM 3442 O O . THR B 1 51 ? 48.671 -5.895 -9.624 1.00 38.83 48 THR B O 1
ATOM 3446 N N . GLN B 1 52 ? 46.835 -5.548 -10.918 1.00 35.57 49 GLN B N 1
ATOM 3447 C CA . GLN B 1 52 ? 47.509 -5.793 -12.211 1.00 35.47 49 GLN B CA 1
ATOM 3448 C C . GLN B 1 52 ? 47.718 -4.471 -12.962 1.00 34.25 49 GLN B C 1
ATOM 3449 O O . GLN B 1 52 ? 46.808 -3.625 -12.994 1.00 34.60 49 GLN B O 1
ATOM 3455 N N . ASN B 1 53 ? 48.893 -4.311 -13.542 1.00 35.11 50 ASN B N 1
ATOM 3456 C CA . ASN B 1 53 ? 49.251 -3.141 -14.382 1.00 34.72 50 ASN B CA 1
ATOM 3457 C C . ASN B 1 53 ? 50.049 -3.624 -15.583 1.00 34.62 50 ASN B C 1
ATOM 3458 O O . ASN B 1 53 ? 50.650 -4.723 -15.526 1.00 36.09 50 ASN B O 1
ATOM 3463 N N . PHE B 1 54 ? 50.096 -2.821 -16.630 1.00 33.30 51 PHE B N 1
ATOM 3464 C CA . PHE B 1 54 ? 51.086 -3.054 -17.690 1.00 32.75 51 PHE B CA 1
ATOM 3465 C C . PHE B 1 54 ? 51.557 -1.732 -18.253 1.00 32.30 51 PHE B C 1
ATOM 3466 O O . PHE B 1 54 ? 50.824 -0.685 -18.203 1.00 30.46 51 PHE B O 1
ATOM 3474 N N . TRP B 1 55 ? 52.806 -1.812 -18.706 1.00 33.13 52 TRP B N 1
ATOM 3475 C CA . TRP B 1 55 ? 53.499 -0.789 -19.507 1.00 32.15 52 TRP B CA 1
ATOM 3476 C C . TRP B 1 55 ? 53.731 -1.398 -20.870 1.00 33.09 52 TRP B C 1
ATOM 3477 O O . TRP B 1 55 ? 54.314 -2.483 -20.942 1.00 34.19 52 TRP B O 1
ATOM 3488 N N . ALA B 1 56 ? 53.221 -0.758 -21.912 1.00 32.01 53 ALA B N 1
ATOM 3489 C CA . ALA B 1 56 ? 53.371 -1.261 -23.288 1.00 32.40 53 ALA B CA 1
ATOM 3490 C C . ALA B 1 56 ? 53.865 -0.126 -24.160 1.00 34.95 53 ALA B C 1
ATOM 3491 O O . ALA B 1 56 ? 53.403 1.038 -23.981 1.00 32.70 53 ALA B O 1
ATOM 3493 N N . TRP B 1 57 ? 54.709 -0.448 -25.136 1.00 34.33 54 TRP B N 1
ATOM 3494 C CA A TRP B 1 57 ? 55.357 0.588 -25.979 0.60 34.32 54 TRP B CA 1
ATOM 3495 C CA B TRP B 1 57 ? 55.320 0.598 -25.996 0.40 33.55 54 TRP B CA 1
ATOM 3496 C C . TRP B 1 57 ? 55.610 0.048 -27.395 1.00 34.87 54 TRP B C 1
ATOM 3497 O O . TRP B 1 57 ? 55.772 -1.197 -27.556 1.00 33.16 54 TRP B O 1
ATOM 3518 N N . ARG B 1 58 ? 55.621 0.948 -28.363 1.00 33.48 55 ARG B N 1
ATOM 3519 C CA . ARG B 1 58 ? 55.987 0.710 -29.768 1.00 34.89 55 ARG B CA 1
ATOM 3520 C C . ARG B 1 58 ? 56.757 1.941 -30.239 1.00 35.57 55 ARG B C 1
ATOM 3521 O O . ARG B 1 58 ? 56.276 3.085 -29.999 1.00 33.34 55 ARG B O 1
ATOM 3529 N N . GLY B 1 59 ? 57.891 1.716 -30.903 1.00 36.99 56 GLY B N 1
ATOM 3530 C CA . GLY B 1 59 ? 58.787 2.791 -31.360 1.00 36.55 56 GLY B CA 1
ATOM 3531 C C . GLY B 1 59 ? 59.721 3.250 -30.258 1.00 36.84 56 GLY B C 1
ATOM 3532 O O . GLY B 1 59 ? 59.780 2.594 -29.165 1.00 36.43 56 GLY B O 1
ATOM 3533 N N . GLN B 1 60 ? 60.415 4.364 -30.516 1.00 36.64 57 GLN B N 1
ATOM 3534 C CA . GLN B 1 60 ? 61.600 4.761 -29.729 1.00 39.11 57 GLN B CA 1
ATOM 3535 C C . GLN B 1 60 ? 61.770 6.288 -29.751 1.00 36.44 57 GLN B C 1
ATOM 3536 O O . GLN B 1 60 ? 61.537 6.889 -30.782 1.00 38.19 57 GLN B O 1
ATOM 3542 N N . GLY B 1 61 ? 62.161 6.862 -28.624 1.00 35.75 58 GLY B N 1
ATOM 3543 C CA . GLY B 1 61 ? 62.474 8.299 -28.510 1.00 37.74 58 GLY B CA 1
ATOM 3544 C C . GLY B 1 61 ? 61.377 9.092 -27.814 1.00 37.06 58 GLY B C 1
ATOM 3545 O O . GLY B 1 61 ? 60.935 8.694 -26.711 1.00 36.37 58 GLY B O 1
ATOM 3546 N N . GLU B 1 62 ? 60.977 10.213 -28.400 1.00 37.00 59 GLU B N 1
ATOM 3547 C CA . GLU B 1 62 ? 59.964 11.126 -27.808 1.00 38.42 59 GLU B CA 1
ATOM 3548 C C . GLU B 1 62 ? 58.684 10.315 -27.554 1.00 34.56 59 GLU B C 1
ATOM 3549 O O . GLU B 1 62 ? 58.160 9.669 -28.490 1.00 33.62 59 GLU B O 1
ATOM 3555 N N . THR B 1 63 ? 58.222 10.284 -26.316 1.00 32.73 60 THR B N 1
ATOM 3556 C CA . THR B 1 63 ? 57.219 9.294 -25.865 1.00 31.45 60 THR B CA 1
ATOM 3557 C C . THR B 1 63 ? 55.910 9.982 -25.486 1.00 31.75 60 THR B C 1
ATOM 3558 O O . THR B 1 63 ? 55.931 10.877 -24.601 1.00 34.20 60 THR B O 1
ATOM 3562 N N . LEU B 1 64 ? 54.820 9.516 -26.093 1.00 31.38 61 LEU B N 1
ATOM 3563 C CA . LEU B 1 64 ? 53.413 9.786 -25.704 1.00 29.54 61 LEU B CA 1
ATOM 3564 C C . LEU B 1 64 ? 52.808 8.531 -25.097 1.00 29.15 61 LEU B C 1
ATOM 3565 O O . LEU B 1 64 ? 52.746 7.472 -25.778 1.00 28.58 61 LEU B O 1
ATOM 3570 N N . ALA B 1 65 ? 52.421 8.628 -23.828 1.00 28.15 62 ALA B N 1
ATOM 3571 C CA . ALA B 1 65 ? 51.711 7.531 -23.137 1.00 28.14 62 ALA B CA 1
ATOM 3572 C C . ALA B 1 65 ? 50.228 7.871 -23.007 1.00 28.28 62 ALA B C 1
ATOM 3573 O O . ALA B 1 65 ? 49.862 8.985 -22.586 1.00 30.90 62 ALA B O 1
ATOM 3575 N N . PHE B 1 66 ? 49.396 6.865 -23.201 1.00 29.23 63 PHE B N 1
ATOM 3576 C CA . PHE B 1 66 ? 47.970 6.902 -22.821 1.00 29.18 63 PHE B CA 1
ATOM 3577 C C . PHE B 1 66 ? 47.859 6.159 -21.494 1.00 30.40 63 PHE B C 1
ATOM 3578 O O . PHE B 1 66 ? 48.445 5.062 -21.341 1.00 30.78 63 PHE B O 1
ATOM 3586 N N . ALA B 1 67 ? 47.182 6.778 -20.540 1.00 30.34 64 ALA B N 1
ATOM 3587 C CA . ALA B 1 67 ? 46.955 6.194 -19.206 1.00 30.02 64 ALA B CA 1
ATOM 3588 C C . ALA B 1 67 ? 45.457 5.976 -18.965 1.00 29.14 64 ALA B C 1
ATOM 3589 O O . ALA B 1 67 ? 44.601 6.806 -19.365 1.00 28.10 64 ALA B O 1
ATOM 3591 N N . GLY B 1 68 ? 45.165 4.894 -18.282 1.00 28.99 65 GLY B N 1
ATOM 3592 C CA . GLY B 1 68 ? 43.801 4.625 -17.811 1.00 29.91 65 GLY B CA 1
ATOM 3593 C C . GLY B 1 68 ? 43.725 3.422 -16.915 1.00 29.19 65 GLY B C 1
ATOM 3594 O O . GLY B 1 68 ? 44.764 2.764 -16.671 1.00 28.43 65 GLY B O 1
ATOM 3595 N N . HIS B 1 69 ? 42.510 3.091 -16.502 1.00 29.27 66 HIS B N 1
ATOM 3596 C CA . HIS B 1 69 ? 42.291 1.997 -15.536 1.00 31.01 66 HIS B CA 1
ATOM 3597 C C . HIS B 1 69 ? 41.152 1.100 -16.006 1.00 30.71 66 HIS B C 1
ATOM 3598 O O . HIS B 1 69 ? 40.173 1.608 -16.587 1.00 31.39 66 HIS B O 1
ATOM 3605 N N . THR B 1 70 ? 41.324 -0.198 -15.782 1.00 31.60 67 THR B N 1
ATOM 3606 C CA . THR B 1 70 ? 40.338 -1.247 -16.118 1.00 31.40 67 THR B CA 1
ATOM 3607 C C . THR B 1 70 ? 39.311 -1.407 -14.997 1.00 32.37 67 THR B C 1
ATOM 3608 O O . THR B 1 70 ? 38.254 -1.998 -15.264 1.00 33.92 67 THR B O 1
ATOM 3612 N N . ASP B 1 71 ? 39.609 -0.952 -13.780 1.00 33.23 68 ASP B N 1
ATOM 3613 C CA . ASP B 1 71 ? 38.691 -1.157 -12.639 1.00 33.82 68 ASP B CA 1
ATOM 3614 C C . ASP B 1 71 ? 37.520 -0.188 -12.745 1.00 35.40 68 ASP B C 1
ATOM 3615 O O . ASP B 1 71 ? 37.666 0.920 -13.349 1.00 33.33 68 ASP B O 1
ATOM 3620 N N . VAL B 1 72 ? 36.405 -0.617 -12.151 1.00 34.97 69 VAL B N 1
ATOM 3621 C CA . VAL B 1 72 ? 35.156 0.166 -12.009 1.00 37.87 69 VAL B CA 1
ATOM 3622 C C . VAL B 1 72 ? 34.727 0.140 -10.545 1.00 39.03 69 VAL B C 1
ATOM 3623 O O . VAL B 1 72 ? 35.180 -0.739 -9.795 1.00 40.37 69 VAL B O 1
ATOM 3627 N N . VAL B 1 73 ? 33.917 1.109 -10.160 1.00 40.84 70 VAL B N 1
ATOM 3628 C CA . VAL B 1 73 ? 33.350 1.199 -8.784 1.00 41.85 70 VAL B CA 1
ATOM 3629 C C . VAL B 1 73 ? 32.158 0.247 -8.744 1.00 43.93 70 VAL B C 1
ATOM 3630 O O . VAL B 1 73 ? 31.623 -0.145 -9.790 1.00 42.59 70 VAL B O 1
ATOM 3634 N N . PRO B 1 74 ? 31.768 -0.219 -7.535 1.00 48.61 71 PRO B N 1
ATOM 3635 C CA . PRO B 1 74 ? 30.637 -1.136 -7.401 1.00 49.04 71 PRO B CA 1
ATOM 3636 C C . PRO B 1 74 ? 29.395 -0.622 -8.105 1.00 47.21 71 PRO B C 1
ATOM 3637 O O . PRO B 1 74 ? 29.144 0.574 -8.133 1.00 49.95 71 PRO B O 1
ATOM 3641 N N . PRO B 1 75 ? 28.570 -1.524 -8.659 1.00 50.49 72 PRO B N 1
ATOM 3642 C CA . PRO B 1 75 ? 27.360 -1.116 -9.364 1.00 53.97 72 PRO B CA 1
ATOM 3643 C C . PRO B 1 75 ? 26.298 -0.592 -8.396 1.00 59.92 72 PRO B C 1
ATOM 3644 O O . PRO B 1 75 ? 25.484 0.229 -8.807 1.00 57.94 72 PRO B O 1
ATOM 3648 N N . GLY B 1 76 ? 26.360 -1.064 -7.141 1.00 64.61 73 GLY B N 1
ATOM 3649 C CA . GLY B 1 76 ? 25.311 -0.880 -6.127 1.00 67.84 73 GLY B CA 1
ATOM 3650 C C . GLY B 1 76 ? 24.100 -1.743 -6.440 1.00 72.94 73 GLY B C 1
ATOM 3651 O O . GLY B 1 76 ? 24.287 -2.896 -6.900 1.00 70.43 73 GLY B O 1
ATOM 3652 N N . ASP B 1 77 ? 22.903 -1.177 -6.242 1.00 79.34 74 ASP B N 1
ATOM 3653 C CA . ASP B 1 77 ? 21.597 -1.889 -6.159 1.00 80.66 74 ASP B CA 1
ATOM 3654 C C . ASP B 1 77 ? 21.148 -2.359 -7.555 1.00 76.48 74 ASP B C 1
ATOM 3655 O O . ASP B 1 77 ? 20.477 -1.571 -8.261 1.00 75.73 74 ASP B O 1
ATOM 3660 N N . ALA B 1 78 ? 21.452 -3.611 -7.918 1.00 71.78 75 ALA B N 1
ATOM 3661 C CA . ALA B 1 78 ? 21.158 -4.212 -9.243 1.00 74.92 75 ALA B CA 1
ATOM 3662 C C . ALA B 1 78 ? 19.681 -4.018 -9.627 1.00 76.59 75 ALA B C 1
ATOM 3663 O O . ALA B 1 78 ? 19.402 -3.957 -10.836 1.00 76.74 75 ALA B O 1
ATOM 3665 N N . ASP B 1 79 ? 18.774 -3.926 -8.649 1.00 81.25 76 ASP B N 1
ATOM 3666 C CA . ASP B 1 79 ? 17.317 -3.693 -8.865 1.00 82.67 76 ASP B CA 1
ATOM 3667 C C . ASP B 1 79 ? 17.073 -2.292 -9.447 1.00 79.26 76 ASP B C 1
ATOM 3668 O O . ASP B 1 79 ? 16.077 -2.148 -10.181 1.00 76.02 76 ASP B O 1
ATOM 3673 N N . ARG B 1 80 ? 17.919 -1.295 -9.144 1.00 73.17 77 ARG B N 1
ATOM 3674 C CA . ARG B 1 80 ? 17.700 0.092 -9.638 1.00 72.53 77 ARG B CA 1
ATOM 3675 C C . ARG B 1 80 ? 18.253 0.255 -11.060 1.00 68.19 77 ARG B C 1
ATOM 3676 O O . ARG B 1 80 ? 17.972 1.295 -11.662 1.00 65.99 77 ARG B O 1
ATOM 3684 N N . TRP B 1 81 ? 18.969 -0.736 -11.593 1.00 63.56 78 TRP B N 1
ATOM 3685 C CA . TRP B 1 81 ? 19.532 -0.693 -12.970 1.00 61.63 78 TRP B CA 1
ATOM 3686 C C . TRP B 1 81 ? 18.459 -1.149 -13.954 1.00 61.71 78 TRP B C 1
ATOM 3687 O O . TRP B 1 81 ? 17.854 -2.175 -13.691 1.00 65.85 78 TRP B O 1
ATOM 3698 N N . ILE B 1 82 ? 18.303 -0.461 -15.081 1.00 60.05 79 ILE B N 1
ATOM 3699 C CA . ILE B 1 82 ? 17.337 -0.822 -16.154 1.00 58.87 79 ILE B CA 1
ATOM 3700 C C . ILE B 1 82 ? 17.785 -2.137 -16.818 1.00 61.66 79 ILE B C 1
ATOM 3701 O O . ILE B 1 82 ? 16.941 -3.015 -17.063 1.00 59.20 79 ILE B O 1
ATOM 3706 N N . ASN B 1 83 ? 19.067 -2.245 -17.162 1.00 58.00 80 ASN B N 1
ATOM 3707 C CA . ASN B 1 83 ? 19.705 -3.509 -17.601 1.00 58.03 80 ASN B CA 1
ATOM 3708 C C . ASN B 1 83 ? 20.811 -3.827 -16.613 1.00 53.45 80 ASN B C 1
ATOM 3709 O O . ASN B 1 83 ? 21.357 -2.922 -15.997 1.00 51.44 80 ASN B O 1
ATOM 3714 N N . PRO B 1 84 ? 21.143 -5.109 -16.371 1.00 52.80 81 PRO B N 1
ATOM 3715 C CA . PRO B 1 84 ? 22.188 -5.418 -15.397 1.00 52.48 81 PRO B CA 1
ATOM 3716 C C . PRO B 1 84 ? 23.460 -4.616 -15.703 1.00 50.12 81 PRO B C 1
ATOM 3717 O O . PRO B 1 84 ? 23.791 -4.350 -16.867 1.00 48.40 81 PRO B O 1
ATOM 3721 N N . PRO B 1 85 ? 24.194 -4.173 -14.664 1.00 47.78 82 PRO B N 1
ATOM 3722 C CA . PRO B 1 85 ? 25.350 -3.296 -14.860 1.00 46.58 82 PRO B CA 1
ATOM 3723 C C . PRO B 1 85 ? 26.488 -3.916 -15.689 1.00 44.71 82 PRO B C 1
ATOM 3724 O O . PRO B 1 85 ? 27.243 -3.155 -16.242 1.00 43.91 82 PRO B O 1
ATOM 3728 N N . PHE B 1 86 ? 26.571 -5.247 -15.796 1.00 43.38 83 PHE B N 1
ATOM 3729 C CA . PHE B 1 86 ? 27.640 -5.931 -16.558 1.00 41.81 83 PHE B CA 1
ATOM 3730 C C . PHE B 1 86 ? 27.060 -6.527 -17.821 1.00 43.91 83 PHE B C 1
ATOM 3731 O O . PHE B 1 86 ? 27.757 -7.330 -18.475 1.00 43.56 83 PHE B O 1
ATOM 3739 N N . GLU B 1 87 ? 25.868 -6.061 -18.208 1.00 46.22 84 GLU B N 1
ATOM 3740 C CA . GLU B 1 87 ? 25.183 -6.509 -19.448 1.00 50.45 84 GLU B CA 1
ATOM 3741 C C . GLU B 1 87 ? 25.056 -5.302 -20.358 1.00 49.39 84 GLU B C 1
ATOM 3742 O O . GLU B 1 87 ? 24.038 -4.612 -20.330 1.00 52.39 84 GLU B O 1
ATOM 3748 N N . PRO B 1 88 ? 26.107 -4.997 -21.155 1.00 47.30 85 PRO B N 1
ATOM 3749 C CA . PRO B 1 88 ? 26.115 -3.786 -21.961 1.00 46.56 85 PRO B CA 1
ATOM 3750 C C . PRO B 1 88 ? 24.939 -3.836 -22.944 1.00 46.48 85 PRO B C 1
ATOM 3751 O O . PRO B 1 88 ? 24.674 -4.881 -23.515 1.00 47.80 85 PRO B O 1
ATOM 3755 N N . THR B 1 89 ? 24.247 -2.715 -23.075 1.00 47.06 86 THR B N 1
ATOM 3756 C CA . THR B 1 89 ? 23.006 -2.541 -23.880 1.00 52.66 86 THR B CA 1
ATOM 3757 C C . THR B 1 89 ? 23.100 -1.207 -24.607 1.00 49.06 86 THR B C 1
ATOM 3758 O O . THR B 1 89 ? 23.422 -0.233 -23.941 1.00 47.74 86 THR B O 1
ATOM 3762 N N . ILE B 1 90 ? 22.741 -1.152 -25.880 1.00 50.17 87 ILE B N 1
ATOM 3763 C CA . ILE B 1 90 ? 22.614 0.146 -26.596 1.00 52.25 87 ILE B CA 1
ATOM 3764 C C . ILE B 1 90 ? 21.121 0.509 -26.625 1.00 53.31 87 ILE B C 1
ATOM 3765 O O . ILE B 1 90 ? 20.326 -0.325 -27.066 1.00 52.08 87 ILE B O 1
ATOM 3770 N N . ARG B 1 91 ? 20.763 1.677 -26.093 1.00 57.14 88 ARG B N 1
ATOM 3771 C CA . ARG B 1 91 ? 19.392 2.266 -26.147 1.00 61.63 88 ARG B CA 1
ATOM 3772 C C . ARG B 1 91 ? 19.521 3.746 -26.527 1.00 60.46 88 ARG B C 1
ATOM 3773 O O . ARG B 1 91 ? 20.244 4.465 -25.815 1.00 56.11 88 ARG B O 1
ATOM 3781 N N . ASP B 1 92 ? 18.873 4.150 -27.626 1.00 63.56 89 ASP B N 1
ATOM 3782 C CA A ASP B 1 92 ? 18.814 5.569 -28.069 0.60 64.74 89 ASP B CA 1
ATOM 3783 C CA B ASP B 1 92 ? 18.821 5.542 -28.165 0.40 62.37 89 ASP B CA 1
ATOM 3784 C C . ASP B 1 92 ? 20.240 6.119 -28.248 1.00 59.85 89 ASP B C 1
ATOM 3785 O O . ASP B 1 92 ? 20.490 7.199 -27.708 1.00 58.92 89 ASP B O 1
ATOM 3794 N N . GLY B 1 93 ? 21.117 5.393 -28.939 1.00 59.13 90 GLY B N 1
ATOM 3795 C CA . GLY B 1 93 ? 22.506 5.811 -29.233 1.00 57.23 90 GLY B CA 1
ATOM 3796 C C . GLY B 1 93 ? 23.398 5.863 -27.994 1.00 52.35 90 GLY B C 1
ATOM 3797 O O . GLY B 1 93 ? 24.516 6.406 -28.109 1.00 48.22 90 GLY B O 1
ATOM 3798 N N . MET B 1 94 ? 22.946 5.306 -26.867 1.00 50.19 91 MET B N 1
ATOM 3799 C CA . MET B 1 94 ? 23.690 5.286 -25.589 1.00 50.54 91 MET B CA 1
ATOM 3800 C C . MET B 1 94 ? 24.033 3.835 -25.230 1.00 49.85 91 MET B C 1
ATOM 3801 O O . MET B 1 94 ? 23.139 2.975 -25.289 1.00 48.32 91 MET B O 1
ATOM 3806 N N . LEU B 1 95 ? 25.295 3.593 -24.851 1.00 47.32 92 LEU B N 1
ATOM 3807 C CA . LEU B 1 95 ? 25.799 2.280 -24.374 1.00 43.45 92 LEU B CA 1
ATOM 3808 C C . LEU B 1 95 ? 25.760 2.304 -22.845 1.00 43.36 92 LEU B C 1
ATOM 3809 O O . LEU B 1 95 ? 26.473 3.112 -22.247 1.00 40.82 92 LEU B O 1
ATOM 3814 N N . PHE B 1 96 ? 24.897 1.481 -22.246 1.00 43.68 93 PHE B N 1
ATOM 3815 C CA . PHE B 1 96 ? 24.678 1.399 -20.778 1.00 43.67 93 PHE B CA 1
ATOM 3816 C C . PHE B 1 96 ? 25.540 0.274 -20.189 1.00 41.60 93 PHE B C 1
ATOM 3817 O O . PHE B 1 96 ? 25.605 -0.840 -20.791 1.00 43.90 93 PHE B O 1
ATOM 3825 N N . GLY B 1 97 ? 26.099 0.521 -19.010 1.00 39.41 94 GLY B N 1
ATOM 3826 C CA . GLY B 1 97 ? 26.888 -0.464 -18.253 1.00 39.69 94 GLY B CA 1
ATOM 3827 C C . GLY B 1 97 ? 27.904 0.224 -17.379 1.00 41.61 94 GLY B C 1
ATOM 3828 O O . GLY B 1 97 ? 28.337 1.349 -17.725 1.00 41.22 94 GLY B O 1
ATOM 3829 N N . ARG B 1 98 ? 28.234 -0.412 -16.257 1.00 41.43 95 ARG B N 1
ATOM 3830 C CA . ARG B 1 98 ? 29.302 0.029 -15.344 1.00 40.67 95 ARG B CA 1
ATOM 3831 C C . ARG B 1 98 ? 30.604 0.126 -16.151 1.00 39.20 95 ARG B C 1
ATOM 3832 O O . ARG B 1 98 ? 30.949 -0.837 -16.872 1.00 36.85 95 ARG B O 1
ATOM 3840 N N . GLY B 1 99 ? 31.273 1.271 -16.070 1.00 36.84 96 GLY B N 1
ATOM 3841 C CA . GLY B 1 99 ? 32.526 1.505 -16.798 1.00 36.65 96 GLY B CA 1
ATOM 3842 C C . GLY B 1 99 ? 32.330 2.076 -18.186 1.00 35.55 96 GLY B C 1
ATOM 3843 O O . GLY B 1 99 ? 33.365 2.410 -18.810 1.00 37.10 96 GLY B O 1
ATOM 3844 N N . ALA B 1 100 ? 31.101 2.247 -18.686 1.00 35.85 97 ALA B N 1
ATOM 3845 C CA . ALA B 1 100 ? 30.873 2.742 -20.070 1.00 36.07 97 ALA B CA 1
ATOM 3846 C C . ALA B 1 100 ? 31.535 4.112 -20.242 1.00 36.33 97 ALA B C 1
ATOM 3847 O O . ALA B 1 100 ? 32.160 4.373 -21.292 1.00 35.55 97 ALA B O 1
ATOM 3849 N N . ALA B 1 101 ? 31.430 4.941 -19.210 1.00 37.97 98 ALA B N 1
ATOM 3850 C CA . ALA B 1 101 ? 31.934 6.328 -19.182 1.00 37.65 98 ALA B CA 1
ATOM 3851 C C . ALA B 1 101 ? 33.255 6.379 -18.413 1.00 37.78 98 ALA B C 1
ATOM 3852 O O . ALA B 1 101 ? 34.154 7.110 -18.878 1.00 35.78 98 ALA B O 1
ATOM 3854 N N . ASP B 1 102 ? 33.377 5.634 -17.302 1.00 36.83 99 ASP B N 1
ATOM 3855 C CA . ASP B 1 102 ? 34.593 5.644 -16.447 1.00 36.95 99 ASP B CA 1
ATOM 3856 C C . ASP B 1 102 ? 35.179 4.235 -16.232 1.00 36.15 99 ASP B C 1
ATOM 3857 O O . ASP B 1 102 ? 34.857 3.583 -15.240 1.00 34.76 99 ASP B O 1
ATOM 3862 N N . MET B 1 103 ? 36.095 3.764 -17.102 1.00 34.35 100 MET B N 1
ATOM 3863 C CA . MET B 1 103 ? 36.519 4.447 -18.317 1.00 32.79 100 MET B CA 1
ATOM 3864 C C . MET B 1 103 ? 36.839 3.446 -19.444 1.00 32.00 100 MET B C 1
ATOM 3865 O O . MET B 1 103 ? 37.800 3.683 -20.227 1.00 30.86 100 MET B O 1
ATOM 3870 N N . LYS B 1 104 ? 35.999 2.426 -19.596 1.00 30.05 101 LYS B N 1
ATOM 3871 C CA . LYS B 1 104 ? 36.222 1.321 -20.542 1.00 31.53 101 LYS B CA 1
ATOM 3872 C C . LYS B 1 104 ? 35.980 1.814 -21.969 1.00 33.17 101 LYS B C 1
ATOM 3873 O O . LYS B 1 104 ? 36.667 1.297 -22.859 1.00 31.79 101 LYS B O 1
ATOM 3879 N N . GLY B 1 105 ? 35.088 2.793 -22.183 1.00 32.14 102 GLY B N 1
ATOM 3880 C CA . GLY B 1 105 ? 34.958 3.438 -23.505 1.00 33.21 102 GLY B CA 1
ATOM 3881 C C . GLY B 1 105 ? 36.274 4.068 -23.934 1.00 31.82 102 GLY B C 1
ATOM 3882 O O . GLY B 1 105 ? 36.714 3.858 -25.071 1.00 33.33 102 GLY B O 1
ATOM 3883 N N . SER B 1 106 ? 36.889 4.847 -23.061 1.00 31.36 103 SER B N 1
ATOM 3884 C CA . SER B 1 106 ? 38.203 5.488 -23.337 1.00 33.74 103 SER B CA 1
ATOM 3885 C C . SER B 1 106 ? 39.245 4.422 -23.657 1.00 30.88 103 SER B C 1
ATOM 3886 O O . SER B 1 106 ? 40.034 4.610 -24.619 1.00 31.38 103 SER B O 1
ATOM 3889 N N . LEU B 1 107 ? 39.276 3.349 -22.876 1.00 31.25 104 LEU B N 1
ATOM 3890 C CA . LEU B 1 107 ? 40.268 2.263 -23.092 1.00 31.39 104 LEU B CA 1
ATOM 3891 C C . LEU B 1 107 ? 40.079 1.725 -24.521 1.00 32.49 104 LEU B C 1
ATOM 3892 O O . LEU B 1 107 ? 41.065 1.618 -25.245 1.00 31.64 104 LEU B O 1
ATOM 3897 N N . ALA B 1 108 ? 38.858 1.392 -24.905 1.00 31.51 105 ALA B N 1
ATOM 3898 C CA . ALA B 1 108 ? 38.554 0.858 -26.255 1.00 31.23 105 ALA B CA 1
ATOM 3899 C C . ALA B 1 108 ? 38.998 1.882 -27.312 1.00 30.91 105 ALA B C 1
ATOM 3900 O O . ALA B 1 108 ? 39.614 1.501 -28.307 1.00 29.32 105 ALA B O 1
ATOM 3902 N N . ALA B 1 109 ? 38.629 3.156 -27.123 1.00 32.20 106 ALA B N 1
ATOM 3903 C CA . ALA B 1 109 ? 38.939 4.254 -28.062 1.00 31.70 106 ALA B CA 1
ATOM 3904 C C . ALA B 1 109 ? 40.452 4.363 -28.246 1.00 32.23 106 ALA B C 1
ATOM 3905 O O . ALA B 1 109 ? 40.909 4.509 -29.373 1.00 29.94 106 ALA B O 1
ATOM 3907 N N . MET B 1 110 ? 41.219 4.273 -27.167 1.00 31.23 107 MET B N 1
ATOM 3908 C CA . MET B 1 110 ? 42.684 4.502 -27.252 1.00 32.05 107 MET B CA 1
ATOM 3909 C C . MET B 1 110 ? 43.356 3.264 -27.880 1.00 30.57 107 MET B C 1
ATOM 3910 O O . MET B 1 110 ? 44.271 3.455 -28.693 1.00 31.88 107 MET B O 1
ATOM 3915 N N . VAL B 1 111 ? 42.826 2.057 -27.695 1.00 31.27 108 VAL B N 1
ATOM 3916 C CA . VAL B 1 111 ? 43.425 0.832 -28.305 1.00 31.41 108 VAL B CA 1
ATOM 3917 C C . VAL B 1 111 ? 43.114 0.851 -29.809 1.00 32.29 108 VAL B C 1
ATOM 3918 O O . VAL B 1 111 ? 44.023 0.618 -30.626 1.00 31.08 108 VAL B O 1
ATOM 3922 N N . VAL B 1 112 ? 41.875 1.147 -30.184 1.00 32.48 109 VAL B N 1
ATOM 3923 C CA . VAL B 1 112 ? 41.505 1.215 -31.624 1.00 32.37 109 VAL B CA 1
ATOM 3924 C C . VAL B 1 112 ? 42.270 2.380 -32.268 1.00 31.92 109 VAL B C 1
ATOM 3925 O O . VAL B 1 112 ? 42.745 2.215 -33.412 1.00 33.37 109 VAL B O 1
ATOM 3929 N N . ALA B 1 113 ? 42.400 3.529 -31.601 1.00 29.23 110 ALA B N 1
ATOM 3930 C CA . ALA B 1 113 ? 43.174 4.659 -32.148 1.00 30.36 110 ALA B CA 1
ATOM 3931 C C . ALA B 1 113 ? 44.605 4.198 -32.447 1.00 31.43 110 ALA B C 1
ATOM 3932 O O . ALA B 1 113 ? 45.135 4.513 -33.565 1.00 32.38 110 ALA B O 1
ATOM 3934 N N . ALA B 1 114 ? 45.217 3.443 -31.541 1.00 30.41 111 ALA B N 1
ATOM 3935 C CA . ALA B 1 114 ? 46.573 2.889 -31.749 1.00 32.53 111 ALA B CA 1
ATOM 3936 C C . ALA B 1 114 ? 46.629 1.978 -32.989 1.00 33.29 111 ALA B C 1
ATOM 3937 O O . ALA B 1 114 ? 47.622 2.056 -33.725 1.00 33.58 111 ALA B O 1
ATOM 3939 N N . GLU B 1 115 ? 45.662 1.082 -33.149 1.00 33.94 112 GLU B N 1
ATOM 3940 C CA . GLU B 1 115 ? 45.577 0.156 -34.317 1.00 35.56 112 GLU B CA 1
ATOM 3941 C C . GLU B 1 115 ? 45.537 0.976 -35.607 1.00 34.88 112 GLU B C 1
ATOM 3942 O O . GLU B 1 115 ? 46.263 0.619 -36.560 1.00 36.75 112 GLU B O 1
ATOM 3948 N N . ARG B 1 116 ? 44.748 2.052 -35.629 1.00 34.37 113 ARG B N 1
ATOM 3949 C CA . ARG B 1 116 ? 44.574 2.916 -36.832 1.00 36.00 113 ARG B CA 1
ATOM 3950 C C . ARG B 1 116 ? 45.863 3.710 -37.071 1.00 37.87 113 ARG B C 1
ATOM 3951 O O . ARG B 1 116 ? 46.312 3.830 -38.242 1.00 34.09 113 ARG B O 1
ATOM 3959 N N . PHE B 1 117 ? 46.419 4.247 -35.995 1.00 33.94 114 PHE B N 1
ATOM 3960 C CA . PHE B 1 117 ? 47.637 5.073 -36.056 1.00 35.27 114 PHE B CA 1
ATOM 3961 C C . PHE B 1 117 ? 48.757 4.194 -36.619 1.00 36.57 114 PHE B C 1
ATOM 3962 O O . PHE B 1 117 ? 49.493 4.698 -37.494 1.00 35.80 114 PHE B O 1
ATOM 3970 N N . VAL B 1 118 ? 48.918 2.968 -36.109 1.00 35.62 115 VAL B N 1
ATOM 3971 C CA . VAL B 1 118 ? 50.065 2.107 -36.521 1.00 38.51 115 VAL B CA 1
ATOM 3972 C C . VAL B 1 118 ? 49.863 1.704 -37.996 1.00 39.74 115 VAL B C 1
ATOM 3973 O O . VAL B 1 118 ? 50.846 1.722 -38.751 1.00 37.71 115 VAL B O 1
ATOM 3977 N N . ALA B 1 119 ? 48.623 1.457 -38.406 1.00 41.54 116 ALA B N 1
ATOM 3978 C CA . ALA B 1 119 ? 48.259 1.151 -39.812 1.00 42.36 116 ALA B CA 1
ATOM 3979 C C . ALA B 1 119 ? 48.672 2.323 -40.700 1.00 43.69 116 ALA B C 1
ATOM 3980 O O . ALA B 1 119 ? 49.204 2.057 -41.785 1.00 41.06 116 ALA B O 1
ATOM 3982 N N . GLN B 1 120 ? 48.443 3.560 -40.259 1.00 41.47 117 GLN B N 1
ATOM 3983 C CA . GLN B 1 120 ? 48.742 4.761 -41.057 1.00 41.93 117 GLN B CA 1
ATOM 3984 C C . GLN B 1 120 ? 50.233 5.095 -40.974 1.00 42.15 117 GLN B C 1
ATOM 3985 O O . GLN B 1 120 ? 50.738 5.651 -41.953 1.00 39.49 117 GLN B O 1
ATOM 3991 N N . HIS B 1 121 ? 50.905 4.823 -39.856 1.00 38.24 118 HIS B N 1
ATOM 3992 C CA . HIS B 1 121 ? 52.311 5.261 -39.622 1.00 40.75 118 HIS B CA 1
ATOM 3993 C C . HIS B 1 121 ? 53.133 4.101 -39.067 1.00 40.92 118 HIS B C 1
ATOM 3994 O O . HIS B 1 121 ? 53.586 4.139 -37.917 1.00 40.76 118 HIS B O 1
ATOM 4001 N N . PRO B 1 122 ? 53.325 3.005 -39.843 1.00 40.57 119 PRO B N 1
ATOM 4002 C CA . PRO B 1 122 ? 53.982 1.809 -39.319 1.00 41.10 119 PRO B CA 1
ATOM 4003 C C . PRO B 1 122 ? 55.416 2.032 -38.808 1.00 40.51 119 PRO B C 1
ATOM 4004 O O . PRO B 1 122 ? 55.860 1.266 -37.934 1.00 42.13 119 PRO B O 1
ATOM 4008 N N . ASN B 1 123 ? 56.115 3.040 -39.334 1.00 40.71 120 ASN B N 1
ATOM 4009 C CA . ASN B 1 123 ? 57.531 3.334 -38.975 1.00 42.14 120 ASN B CA 1
ATOM 4010 C C . ASN B 1 123 ? 57.521 4.719 -38.298 1.00 40.96 120 ASN B C 1
ATOM 4011 O O . ASN B 1 123 ? 58.457 5.519 -38.533 1.00 38.98 120 ASN B O 1
ATOM 4016 N N . HIS B 1 124 ? 56.501 4.997 -37.465 1.00 40.07 121 HIS B N 1
ATOM 4017 C CA . HIS B 1 124 ? 56.361 6.299 -36.748 1.00 37.80 121 HIS B CA 1
ATOM 4018 C C . HIS B 1 124 ? 57.674 6.645 -36.050 1.00 35.68 121 HIS B C 1
ATOM 4019 O O . HIS B 1 124 ? 58.398 5.707 -35.602 1.00 35.98 121 HIS B O 1
ATOM 4026 N N . THR B 1 125 ? 58.004 7.935 -35.981 1.00 34.30 122 THR B N 1
ATOM 4027 C CA . THR B 1 125 ? 59.345 8.369 -35.526 1.00 36.83 122 THR B CA 1
ATOM 4028 C C . THR B 1 125 ? 59.382 8.435 -33.990 1.00 35.94 122 THR B C 1
ATOM 4029 O O . THR B 1 125 ? 60.487 8.349 -33.438 1.00 39.46 122 THR B O 1
ATOM 4033 N N . GLY B 1 126 ? 58.244 8.577 -33.315 1.00 35.29 123 GLY B N 1
ATOM 4034 C CA . GLY B 1 126 ? 58.197 8.608 -31.833 1.00 33.92 123 GLY B CA 1
ATOM 4035 C C . GLY B 1 126 ? 57.822 7.268 -31.205 1.00 33.77 123 GLY B C 1
ATOM 4036 O O . GLY B 1 126 ? 57.667 6.253 -31.908 1.00 33.84 123 GLY B O 1
ATOM 4037 N N . ARG B 1 127 ? 57.707 7.251 -29.877 1.00 34.72 124 ARG B N 1
ATOM 4038 C CA . ARG B 1 127 ? 57.258 6.067 -29.116 1.00 33.69 124 ARG B CA 1
ATOM 4039 C C . ARG B 1 127 ? 55.829 6.337 -28.630 1.00 34.38 124 ARG B C 1
ATOM 4040 O O . ARG B 1 127 ? 55.588 7.402 -28.009 1.00 36.18 124 ARG B O 1
ATOM 4048 N N . LEU B 1 128 ? 54.934 5.394 -28.874 1.00 32.15 125 LEU B N 1
ATOM 4049 C CA . LEU B 1 128 ? 53.572 5.387 -28.323 1.00 31.86 125 LEU B CA 1
ATOM 4050 C C . LEU B 1 128 ? 53.520 4.332 -27.224 1.00 32.22 125 LEU B C 1
ATOM 4051 O O . LEU B 1 128 ? 53.992 3.198 -27.445 1.00 34.20 125 LEU B O 1
ATOM 4056 N N . ALA B 1 129 ? 52.978 4.683 -26.069 1.00 31.47 126 ALA B N 1
ATOM 4057 C CA . ALA B 1 129 ? 52.973 3.806 -24.881 1.00 30.98 126 ALA B CA 1
ATOM 4058 C C . ALA B 1 129 ? 51.586 3.797 -24.238 1.00 30.43 126 ALA B C 1
ATOM 4059 O O . ALA B 1 129 ? 50.798 4.776 -24.410 1.00 29.00 126 ALA B O 1
ATOM 4061 N N . PHE B 1 130 ? 51.340 2.753 -23.459 1.00 28.63 127 PHE B N 1
ATOM 4062 C CA . PHE B 1 130 ? 50.127 2.610 -22.615 1.00 30.10 127 PHE B CA 1
ATOM 4063 C C . PHE B 1 130 ? 50.581 2.255 -21.206 1.00 30.07 127 PHE B C 1
ATOM 4064 O O . PHE B 1 130 ? 51.526 1.417 -21.045 1.00 29.22 127 PHE B O 1
ATOM 4072 N N . LEU B 1 131 ? 49.959 2.891 -20.229 1.00 31.09 128 LEU B N 1
ATOM 4073 C CA . LEU B 1 131 ? 50.206 2.636 -18.778 1.00 29.90 128 LEU B CA 1
ATOM 4074 C C . LEU B 1 131 ? 48.840 2.406 -18.156 1.00 28.70 128 LEU B C 1
ATOM 4075 O O . LEU B 1 131 ? 48.095 3.370 -17.993 1.00 28.81 128 LEU B O 1
ATOM 4080 N N . ILE B 1 132 ? 48.490 1.142 -17.969 1.00 30.01 129 ILE B N 1
ATOM 4081 C CA . ILE B 1 132 ? 47.120 0.707 -17.559 1.00 29.91 129 ILE B CA 1
ATOM 4082 C C . ILE B 1 132 ? 47.218 0.058 -16.173 1.00 30.14 129 ILE B C 1
ATOM 4083 O O . ILE B 1 132 ? 48.129 -0.767 -15.959 1.00 31.35 129 ILE B O 1
ATOM 4088 N N . THR B 1 133 ? 46.260 0.368 -15.306 1.00 30.19 130 THR B N 1
ATOM 4089 C CA . THR B 1 133 ? 46.160 -0.169 -13.930 1.00 30.45 130 THR B CA 1
ATOM 4090 C C . THR B 1 133 ? 44.778 -0.788 -13.725 1.00 30.19 130 THR B C 1
ATOM 4091 O O . THR B 1 133 ? 43.801 -0.379 -14.407 1.00 29.98 130 THR B O 1
ATOM 4095 N N . SER B 1 134 ? 44.697 -1.717 -12.782 1.00 32.27 131 SER B N 1
ATOM 4096 C CA . SER B 1 134 ? 43.424 -2.332 -12.323 1.00 33.52 131 SER B CA 1
ATOM 4097 C C . SER B 1 134 ? 43.036 -1.733 -10.973 1.00 34.54 131 SER B C 1
ATOM 4098 O O . SER B 1 134 ? 42.016 -2.169 -10.435 1.00 35.15 131 SER B O 1
ATOM 4101 N N . ASP B 1 135 ? 43.715 -0.680 -10.507 1.00 33.44 132 ASP B N 1
ATOM 4102 C CA . ASP B 1 135 ? 43.197 0.051 -9.314 1.00 35.56 132 ASP B CA 1
ATOM 4103 C C . ASP B 1 135 ? 43.528 1.544 -9.322 1.00 33.52 132 ASP B C 1
ATOM 4104 O O . ASP B 1 135 ? 44.513 1.959 -8.658 1.00 36.07 132 ASP B O 1
ATOM 4109 N N . GLU B 1 136 ? 42.639 2.321 -9.925 1.00 33.38 133 GLU B N 1
ATOM 4110 C CA . GLU B 1 136 ? 42.638 3.783 -9.827 1.00 32.88 133 GLU B CA 1
ATOM 4111 C C . GLU B 1 136 ? 41.579 4.208 -8.818 1.00 32.82 133 GLU B C 1
ATOM 4112 O O . GLU B 1 136 ? 41.749 5.286 -8.278 1.00 32.33 133 GLU B O 1
ATOM 4118 N N . GLU B 1 137 ? 40.483 3.455 -8.691 1.00 33.63 134 GLU B N 1
ATOM 4119 C CA . GLU B 1 137 ? 39.269 3.943 -7.990 1.00 35.92 134 GLU B CA 1
ATOM 4120 C C . GLU B 1 137 ? 39.322 3.669 -6.473 1.00 37.43 134 GLU B C 1
ATOM 4121 O O . GLU B 1 137 ? 38.606 4.351 -5.770 1.00 38.33 134 GLU B O 1
ATOM 4127 N N . ALA B 1 138 ? 40.085 2.699 -5.976 1.00 38.27 135 ALA B N 1
ATOM 4128 C CA . ALA B 1 138 ? 40.052 2.326 -4.536 1.00 38.37 135 ALA B CA 1
ATOM 4129 C C . ALA B 1 138 ? 41.315 2.863 -3.849 1.00 39.38 135 ALA B C 1
ATOM 4130 O O . ALA B 1 138 ? 41.594 4.020 -4.048 1.00 36.76 135 ALA B O 1
ATOM 4132 N N . SER B 1 139 ? 42.081 2.030 -3.137 1.00 42.76 136 SER B N 1
ATOM 4133 C CA . SER B 1 139 ? 43.320 2.414 -2.407 1.00 42.11 136 SER B CA 1
ATOM 4134 C C . SER B 1 139 ? 44.347 2.943 -3.398 1.00 39.55 136 SER B C 1
ATOM 4135 O O . SER B 1 139 ? 45.005 3.942 -3.123 1.00 35.79 136 SER B O 1
ATOM 4138 N N . ALA B 1 140 ? 44.482 2.274 -4.536 1.00 40.93 137 ALA B N 1
ATOM 4139 C CA . ALA B 1 140 ? 45.462 2.633 -5.576 1.00 39.27 137 ALA B CA 1
ATOM 4140 C C . ALA B 1 140 ? 46.896 2.571 -5.018 1.00 39.26 137 ALA B C 1
ATOM 4141 O O . ALA B 1 140 ? 47.791 3.194 -5.603 1.00 40.92 137 ALA B O 1
ATOM 4143 N N . HIS B 1 141 ? 47.156 1.814 -3.952 1.00 39.70 138 HIS B N 1
ATOM 4144 C CA . HIS B 1 141 ? 48.534 1.642 -3.414 1.00 39.69 138 HIS B CA 1
ATOM 4145 C C . HIS B 1 141 ? 49.421 0.859 -4.385 1.00 37.45 138 HIS B C 1
ATOM 4146 O O . HIS B 1 141 ? 50.649 1.081 -4.362 1.00 36.75 138 HIS B O 1
ATOM 4153 N N . ASN B 1 142 ? 48.858 -0.062 -5.177 1.00 35.61 139 ASN B N 1
ATOM 4154 C CA . ASN B 1 142 ? 49.658 -1.015 -5.990 1.00 34.80 139 ASN B CA 1
ATOM 4155 C C . ASN B 1 142 ? 49.381 -0.803 -7.476 1.00 34.60 139 ASN B C 1
ATOM 4156 O O . ASN B 1 142 ? 49.716 -1.701 -8.247 1.00 33.76 139 ASN B O 1
ATOM 4161 N N . GLY B 1 143 ? 48.840 0.361 -7.849 1.00 35.40 140 GLY B N 1
ATOM 4162 C CA . GLY B 1 143 ? 48.506 0.679 -9.258 1.00 35.24 140 GLY B CA 1
ATOM 4163 C C . GLY B 1 143 ? 49.566 1.523 -9.942 1.00 34.97 140 GLY B C 1
ATOM 4164 O O . GLY B 1 143 ? 50.774 1.233 -9.799 1.00 33.21 140 GLY B O 1
ATOM 4165 N N . THR B 1 144 ? 49.115 2.546 -10.667 1.00 34.04 141 THR B N 1
ATOM 4166 C CA . THR B 1 144 ? 49.968 3.483 -11.432 1.00 33.70 141 THR B CA 1
ATOM 4167 C C . THR B 1 144 ? 51.155 3.954 -10.582 1.00 32.21 141 THR B C 1
ATOM 4168 O O . THR B 1 144 ? 52.226 4.097 -11.148 1.00 31.54 141 THR B O 1
ATOM 4172 N N . VAL B 1 145 ? 50.976 4.244 -9.289 1.00 33.34 142 VAL B N 1
ATOM 4173 C CA . VAL B 1 145 ? 52.075 4.814 -8.462 1.00 34.03 142 VAL B CA 1
ATOM 4174 C C . VAL B 1 145 ? 53.284 3.887 -8.516 1.00 34.63 142 VAL B C 1
ATOM 4175 O O . VAL B 1 145 ? 54.413 4.377 -8.620 1.00 32.25 142 VAL B O 1
ATOM 4179 N N . LYS B 1 146 ? 53.068 2.576 -8.437 1.00 36.31 143 LYS B N 1
ATOM 4180 C CA . LYS B 1 146 ? 54.185 1.590 -8.385 1.00 38.46 143 LYS B CA 1
ATOM 4181 C C . LYS B 1 146 ? 54.812 1.439 -9.767 1.00 35.12 143 LYS B C 1
ATOM 4182 O O . LYS B 1 146 ? 56.043 1.292 -9.845 1.00 35.21 143 LYS B O 1
ATOM 4188 N N . VAL B 1 147 ? 54.007 1.496 -10.824 1.00 33.02 144 VAL B N 1
ATOM 4189 C CA . VAL B 1 147 ? 54.537 1.495 -12.214 1.00 32.58 144 VAL B CA 1
ATOM 4190 C C . VAL B 1 147 ? 55.460 2.710 -12.385 1.00 34.31 144 VAL B C 1
ATOM 4191 O O . VAL B 1 147 ? 56.582 2.557 -12.881 1.00 34.35 144 VAL B O 1
ATOM 4195 N N . VAL B 1 148 ? 54.987 3.897 -11.996 1.00 34.40 145 VAL B N 1
ATOM 4196 C CA . VAL B 1 148 ? 55.769 5.150 -12.158 1.00 35.46 145 VAL B CA 1
ATOM 4197 C C . VAL B 1 148 ? 57.090 5.015 -11.382 1.00 36.44 145 VAL B C 1
ATOM 4198 O O . VAL B 1 148 ? 58.120 5.352 -11.961 1.00 35.93 145 VAL B O 1
ATOM 4202 N N . GLU B 1 149 ? 57.050 4.540 -10.128 1.00 38.84 146 GLU B N 1
ATOM 4203 C CA . GLU B 1 149 ? 58.269 4.292 -9.308 1.00 42.82 146 GLU B CA 1
ATOM 4204 C C . GLU B 1 149 ? 59.261 3.430 -10.075 1.00 41.37 146 GLU B C 1
ATOM 4205 O O . GLU B 1 149 ? 60.440 3.846 -10.144 1.00 42.13 146 GLU B O 1
ATOM 4211 N N . ALA B 1 150 ? 58.815 2.311 -10.660 1.00 40.22 147 ALA B N 1
ATOM 4212 C CA . ALA B 1 150 ? 59.656 1.422 -11.503 1.00 40.34 147 ALA B CA 1
ATOM 4213 C C . ALA B 1 150 ? 60.191 2.169 -12.731 1.00 40.38 147 ALA B C 1
ATOM 4214 O O . ALA B 1 150 ? 61.375 1.989 -13.068 1.00 37.34 147 ALA B O 1
ATOM 4216 N N . LEU B 1 151 ? 59.356 2.932 -13.439 1.00 38.93 148 LEU B N 1
ATOM 4217 C CA . LEU B 1 151 ? 59.827 3.642 -14.653 1.00 38.72 148 LEU B CA 1
ATOM 4218 C C . LEU B 1 151 ? 60.862 4.709 -14.250 1.00 39.30 148 LEU B C 1
ATOM 4219 O O . LEU B 1 151 ? 61.872 4.833 -14.925 1.00 40.46 148 LEU B O 1
ATOM 4224 N N . MET B 1 152 ? 60.614 5.463 -13.190 1.00 41.07 149 MET B N 1
ATOM 4225 C CA . MET B 1 152 ? 61.554 6.526 -12.734 1.00 44.14 149 MET B CA 1
ATOM 4226 C C . MET B 1 152 ? 62.868 5.880 -12.266 1.00 46.48 149 MET B C 1
ATOM 4227 O O . MET B 1 152 ? 63.951 6.371 -12.668 1.00 45.48 149 MET B O 1
ATOM 4232 N N . ALA B 1 153 ? 62.794 4.746 -11.566 1.00 48.31 150 ALA B N 1
ATOM 4233 C CA . ALA B 1 153 ? 63.994 4.006 -11.090 1.00 49.54 150 ALA B CA 1
ATOM 4234 C C . ALA B 1 153 ? 64.890 3.665 -12.279 1.00 49.04 150 ALA B C 1
ATOM 4235 O O . ALA B 1 153 ? 66.097 3.626 -12.093 1.00 50.50 150 ALA B O 1
ATOM 4237 N N . ARG B 1 154 ? 64.337 3.446 -13.472 1.00 46.68 151 ARG B N 1
ATOM 4238 C CA . ARG B 1 154 ? 65.191 3.100 -14.631 1.00 47.19 151 ARG B CA 1
ATOM 4239 C C . ARG B 1 154 ? 65.267 4.254 -15.631 1.00 45.40 151 ARG B C 1
ATOM 4240 O O . ARG B 1 154 ? 65.715 4.005 -16.771 1.00 46.09 151 ARG B O 1
ATOM 4248 N N . ASN B 1 155 ? 64.952 5.476 -15.202 1.00 47.65 152 ASN B N 1
ATOM 4249 C CA . ASN B 1 155 ? 65.069 6.695 -16.048 1.00 49.42 152 ASN B CA 1
ATOM 4250 C C . ASN B 1 155 ? 64.317 6.474 -17.359 1.00 45.24 152 ASN B C 1
ATOM 4251 O O . ASN B 1 155 ? 64.846 6.785 -18.414 1.00 42.56 152 ASN B O 1
ATOM 4256 N N . GLU B 1 156 ? 63.097 5.959 -17.281 1.00 44.01 153 GLU B N 1
ATOM 4257 C CA . GLU B 1 156 ? 62.249 5.770 -18.486 1.00 44.59 153 GLU B CA 1
ATOM 4258 C C . GLU B 1 156 ? 61.917 7.148 -19.064 1.00 43.35 153 GLU B C 1
ATOM 4259 O O . GLU B 1 156 ? 61.603 8.068 -18.301 1.00 39.69 153 GLU B O 1
ATOM 4265 N N . ARG B 1 157 ? 61.921 7.277 -20.380 1.00 43.01 154 ARG B N 1
ATOM 4266 C CA . ARG B 1 157 ? 61.479 8.531 -21.016 1.00 41.89 154 ARG B CA 1
ATOM 4267 C C . ARG B 1 157 ? 59.943 8.547 -21.141 1.00 39.26 154 ARG B C 1
ATOM 4268 O O . ARG B 1 157 ? 59.356 7.541 -21.614 1.00 37.03 154 ARG B O 1
ATOM 4276 N N . LEU B 1 158 ? 59.318 9.652 -20.736 1.00 36.22 155 LEU B N 1
ATOM 4277 C CA . LEU B 1 158 ? 57.852 9.852 -20.877 1.00 34.76 155 LEU B CA 1
ATOM 4278 C C . LEU B 1 158 ? 57.603 11.360 -20.940 1.00 35.28 155 LEU B C 1
ATOM 4279 O O . LEU B 1 158 ? 57.688 12.013 -19.920 1.00 36.77 155 LEU B O 1
ATOM 4284 N N . ASP B 1 159 ? 57.366 11.870 -22.134 1.00 34.74 156 ASP B N 1
ATOM 4285 C CA . ASP B 1 159 ? 57.327 13.321 -22.428 1.00 36.46 156 ASP B CA 1
ATOM 4286 C C . ASP B 1 159 ? 55.895 13.803 -22.251 1.00 33.28 156 ASP B C 1
ATOM 4287 O O . ASP B 1 159 ? 55.701 14.895 -21.730 1.00 32.39 156 ASP B O 1
ATOM 4292 N N . TYR B 1 160 ? 54.928 13.014 -22.705 1.00 30.38 157 TYR B N 1
ATOM 4293 C CA . TYR B 1 160 ? 53.514 13.427 -22.808 1.00 30.06 157 TYR B CA 1
ATOM 4294 C C . TYR B 1 160 ? 52.645 12.279 -22.350 1.00 30.50 157 TYR B C 1
ATOM 4295 O O . TYR B 1 160 ? 52.915 11.124 -22.759 1.00 30.09 157 TYR B O 1
ATOM 4304 N N . CYS B 1 161 ? 51.604 12.610 -21.600 1.00 31.62 158 CYS B N 1
ATOM 4305 C CA . CYS B 1 161 ? 50.623 11.624 -21.138 1.00 29.72 158 CYS B CA 1
ATOM 4306 C C . CYS B 1 161 ? 49.218 12.169 -21.314 1.00 29.80 158 CYS B C 1
ATOM 4307 O O . CYS B 1 161 ? 48.872 13.214 -20.737 1.00 30.25 158 CYS B O 1
ATOM 4310 N N . LEU B 1 162 ? 48.417 11.414 -22.041 1.00 28.73 159 LEU B N 1
ATOM 4311 C CA . LEU B 1 162 ? 46.980 11.641 -22.207 1.00 30.12 159 LEU B CA 1
ATOM 4312 C C . LEU B 1 162 ? 46.268 10.648 -21.299 1.00 28.41 159 LEU B C 1
ATOM 4313 O O . LEU B 1 162 ? 46.321 9.403 -21.552 1.00 27.72 159 LEU B O 1
ATOM 4318 N N . VAL B 1 163 ? 45.600 11.159 -20.285 1.00 29.35 160 VAL B N 1
ATOM 4319 C CA . VAL B 1 163 ? 44.808 10.328 -19.337 1.00 28.29 160 VAL B CA 1
ATOM 4320 C C . VAL B 1 163 ? 43.378 10.283 -19.837 1.00 29.12 160 VAL B C 1
ATOM 4321 O O . VAL B 1 163 ? 42.749 11.356 -19.983 1.00 30.64 160 VAL B O 1
ATOM 4325 N N . GLY B 1 164 ? 42.854 9.099 -20.113 1.00 27.81 161 GLY B N 1
ATOM 4326 C CA . GLY B 1 164 ? 41.518 8.989 -20.739 1.00 29.04 161 GLY B CA 1
ATOM 4327 C C . GLY B 1 164 ? 40.358 9.097 -19.747 1.00 31.31 161 GLY B C 1
ATOM 4328 O O . GLY B 1 164 ? 39.258 8.662 -20.096 1.00 33.25 161 GLY B O 1
ATOM 4329 N N . GLU B 1 165 ? 40.551 9.689 -18.564 1.00 32.08 162 GLU B N 1
ATOM 4330 C CA . GLU B 1 165 ? 39.439 9.889 -17.593 1.00 32.73 162 GLU B CA 1
ATOM 4331 C C . GLU B 1 165 ? 38.374 10.756 -18.257 1.00 32.31 162 GLU B C 1
ATOM 4332 O O . GLU B 1 165 ? 38.685 11.648 -19.049 1.00 33.09 162 GLU B O 1
ATOM 4338 N N . PRO B 1 166 ? 37.075 10.468 -18.029 1.00 30.25 163 PRO B N 1
ATOM 4339 C CA . PRO B 1 166 ? 36.004 11.222 -18.671 1.00 32.72 163 PRO B CA 1
ATOM 4340 C C . PRO B 1 166 ? 36.028 12.682 -18.198 1.00 33.54 163 PRO B C 1
ATOM 4341 O O . PRO B 1 166 ? 35.720 12.932 -17.048 1.00 36.69 163 PRO B O 1
ATOM 4345 N N . SER B 1 167 ? 36.440 13.578 -19.086 1.00 33.99 164 SER B N 1
ATOM 4346 C CA . SER B 1 167 ? 36.691 15.012 -18.813 1.00 34.74 164 SER B CA 1
ATOM 4347 C C . SER B 1 167 ? 35.459 15.860 -19.154 1.00 35.95 164 SER B C 1
ATOM 4348 O O . SER B 1 167 ? 35.389 16.978 -18.685 1.00 37.42 164 SER B O 1
ATOM 4351 N N . SER B 1 168 ? 34.545 15.370 -19.982 1.00 38.37 165 SER B N 1
ATOM 4352 C CA . SER B 1 168 ? 33.579 16.229 -20.712 1.00 38.97 165 SER B CA 1
ATOM 4353 C C . SER B 1 168 ? 32.293 16.450 -19.904 1.00 43.47 165 SER B C 1
ATOM 4354 O O . SER B 1 168 ? 31.941 15.604 -19.061 1.00 42.71 165 SER B O 1
ATOM 4357 N N . ILE B 1 169 ? 31.615 17.577 -20.151 1.00 46.50 166 ILE B N 1
ATOM 4358 C CA . ILE B 1 169 ? 30.371 17.975 -19.426 1.00 47.99 166 ILE B CA 1
ATOM 4359 C C . ILE B 1 169 ? 29.139 17.524 -20.228 1.00 48.20 166 ILE B C 1
ATOM 4360 O O . ILE B 1 169 ? 28.352 16.766 -19.675 1.00 49.59 166 ILE B O 1
ATOM 4365 N N . GLU B 1 170 ? 28.990 17.972 -21.480 1.00 48.42 167 GLU B N 1
ATOM 4366 C CA A GLU B 1 170 ? 27.785 17.747 -22.323 0.60 51.65 167 GLU B CA 1
ATOM 4367 C CA B GLU B 1 170 ? 27.775 17.707 -22.301 0.40 51.55 167 GLU B CA 1
ATOM 4368 C C . GLU B 1 170 ? 28.172 17.047 -23.623 1.00 49.97 167 GLU B C 1
ATOM 4369 O O . GLU B 1 170 ? 27.434 16.167 -24.050 1.00 51.54 167 GLU B O 1
ATOM 4380 N N . VAL B 1 171 ? 29.272 17.484 -24.240 1.00 49.23 168 VAL B N 1
ATOM 4381 C CA . VAL B 1 171 ? 29.755 16.942 -25.541 1.00 49.19 168 VAL B CA 1
ATOM 4382 C C . VAL B 1 171 ? 31.254 16.622 -25.409 1.00 46.71 168 VAL B C 1
ATOM 4383 O O . VAL B 1 171 ? 32.003 17.397 -24.762 1.00 39.50 168 VAL B O 1
ATOM 4387 N N . VAL B 1 172 ? 31.673 15.501 -25.998 1.00 45.68 169 VAL B N 1
ATOM 4388 C CA . VAL B 1 172 ? 33.065 14.979 -25.868 1.00 43.37 169 VAL B CA 1
ATOM 4389 C C . VAL B 1 172 ? 34.023 16.077 -26.325 1.00 41.66 169 VAL B C 1
ATOM 4390 O O . VAL B 1 172 ? 33.906 16.540 -27.454 1.00 42.33 169 VAL B O 1
ATOM 4394 N N . GLY B 1 173 ? 34.910 16.514 -25.439 1.00 40.39 170 GLY B N 1
ATOM 4395 C CA . GLY B 1 173 ? 35.990 17.455 -25.776 1.00 41.68 170 GLY B CA 1
ATOM 4396 C C . GLY B 1 173 ? 35.624 18.881 -25.386 1.00 41.32 170 GLY B C 1
ATOM 4397 O O . GLY B 1 173 ? 36.455 19.763 -25.611 1.00 42.47 170 GLY B O 1
ATOM 4398 N N . ASP B 1 174 ? 34.438 19.119 -24.809 1.00 41.33 171 ASP B N 1
ATOM 4399 C CA . ASP B 1 174 ? 34.048 20.491 -24.370 1.00 42.82 171 ASP B CA 1
ATOM 4400 C C . ASP B 1 174 ? 34.942 20.917 -23.203 1.00 40.77 171 ASP B C 1
ATOM 4401 O O . ASP B 1 174 ? 35.178 22.114 -23.046 1.00 39.12 171 ASP B O 1
ATOM 4406 N N . VAL B 1 175 ? 35.434 19.957 -22.419 1.00 39.76 172 VAL B N 1
ATOM 4407 C CA . VAL B 1 175 ? 36.381 20.199 -21.300 1.00 38.36 172 VAL B CA 1
ATOM 4408 C C . VAL B 1 175 ? 37.502 19.173 -21.385 1.00 38.62 172 VAL B C 1
ATOM 4409 O O . VAL B 1 175 ? 37.215 17.991 -21.655 1.00 39.61 172 VAL B O 1
ATOM 4413 N N . VAL B 1 176 ? 38.723 19.661 -21.207 1.00 36.03 173 VAL B N 1
ATOM 4414 C CA A VAL B 1 176 ? 39.969 18.880 -20.997 0.60 36.37 173 VAL B CA 1
ATOM 4415 C CA B VAL B 1 176 ? 39.897 18.793 -20.925 0.40 36.30 173 VAL B CA 1
ATOM 4416 C C . VAL B 1 176 ? 40.515 19.281 -19.616 1.00 36.87 173 VAL B C 1
ATOM 4417 O O . VAL B 1 176 ? 40.401 20.496 -19.289 1.00 37.75 173 VAL B O 1
ATOM 4424 N N . LYS B 1 177 ? 41.075 18.344 -18.854 1.00 34.96 174 LYS B N 1
ATOM 4425 C CA . LYS B 1 177 ? 41.670 18.686 -17.543 1.00 33.07 174 LYS B CA 1
ATOM 4426 C C . LYS B 1 177 ? 43.165 18.818 -17.776 1.00 31.91 174 LYS B C 1
ATOM 4427 O O . LYS B 1 177 ? 43.780 17.856 -18.224 1.00 33.66 174 LYS B O 1
ATOM 4433 N N . ASN B 1 178 ? 43.748 19.976 -17.494 1.00 30.63 175 ASN B N 1
ATOM 4434 C CA . ASN B 1 178 ? 45.195 20.174 -17.718 1.00 31.84 175 ASN B CA 1
ATOM 4435 C C . ASN B 1 178 ? 45.890 20.336 -16.383 1.00 31.30 175 ASN B C 1
ATOM 4436 O O . ASN B 1 178 ? 47.062 20.691 -16.366 1.00 33.86 175 ASN B O 1
ATOM 4441 N N . GLY B 1 179 ? 45.216 19.990 -15.307 1.00 32.00 176 GLY B N 1
ATOM 4442 C CA . GLY B 1 179 ? 45.873 19.980 -13.992 1.00 31.81 176 GLY B CA 1
ATOM 4443 C C . GLY B 1 179 ? 44.925 19.530 -12.912 1.00 30.98 176 GLY B C 1
ATOM 444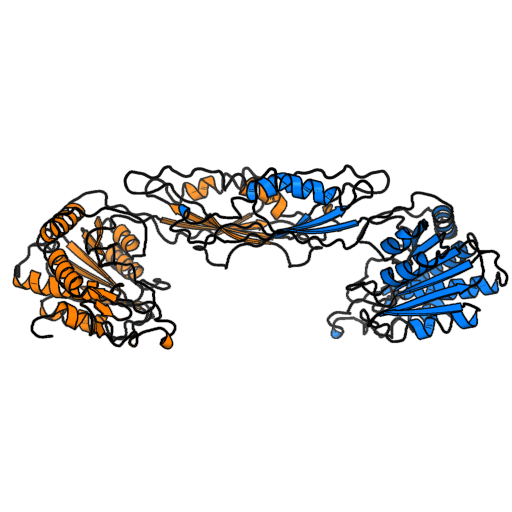4 O O . GLY B 1 179 ? 43.724 19.469 -13.156 1.00 29.72 176 GLY B O 1
ATOM 4445 N N . ARG B 1 180 ? 45.457 19.259 -11.730 1.00 31.76 177 ARG B N 1
ATOM 4446 C CA . ARG B 1 180 ? 44.623 18.921 -10.554 1.00 34.29 177 ARG B CA 1
ATOM 4447 C C . ARG B 1 180 ? 45.234 19.523 -9.293 1.00 33.39 177 ARG B C 1
ATOM 4448 O O . ARG B 1 180 ? 46.470 19.727 -9.253 1.00 30.80 177 ARG B O 1
ATOM 4456 N N . ARG B 1 181 ? 44.397 19.741 -8.301 1.00 33.44 178 ARG B N 1
ATOM 4457 C CA A ARG B 1 181 ? 44.841 20.325 -7.008 0.60 33.99 178 ARG B CA 1
ATOM 4458 C CA B ARG B 1 181 ? 44.836 20.320 -7.007 0.40 33.93 178 ARG B CA 1
ATOM 4459 C C . ARG B 1 181 ? 45.548 19.233 -6.201 1.00 33.72 178 ARG B C 1
ATOM 4460 O O . ARG B 1 181 ? 45.241 18.070 -6.399 1.00 32.96 178 ARG B O 1
ATOM 4475 N N . GLY B 1 182 ? 46.481 19.624 -5.344 1.00 33.46 179 GLY B N 1
ATOM 4476 C CA . GLY B 1 182 ? 47.017 18.715 -4.326 1.00 34.43 179 GLY B CA 1
ATOM 4477 C C . GLY B 1 182 ? 45.977 18.467 -3.249 1.00 32.53 179 GLY B C 1
ATOM 4478 O O . GLY B 1 182 ? 45.024 19.248 -3.134 1.00 32.49 179 GLY B O 1
ATOM 4479 N N . SER B 1 183 ? 46.169 17.426 -2.451 1.00 33.42 180 SER B N 1
ATOM 4480 C CA . SER B 1 183 ? 45.319 17.153 -1.275 1.00 32.49 180 SER B CA 1
ATOM 4481 C C . SER B 1 183 ? 46.229 16.834 -0.105 1.00 30.37 180 SER B C 1
ATOM 4482 O O . SER B 1 183 ? 47.052 15.911 -0.191 1.00 30.22 180 SER B O 1
ATOM 4485 N N . LEU B 1 184 ? 46.046 17.597 0.967 1.00 29.96 181 LEU B N 1
ATOM 4486 C CA . LEU B 1 184 ? 46.843 17.472 2.207 1.00 29.73 181 LEU B CA 1
ATOM 4487 C C . LEU B 1 184 ? 45.887 17.472 3.402 1.00 29.11 181 LEU B C 1
ATOM 4488 O O . LEU B 1 184 ? 45.064 18.411 3.526 1.00 29.62 181 LEU B O 1
ATOM 4493 N N . THR B 1 185 ? 46.029 16.496 4.287 1.00 29.06 182 THR B N 1
ATOM 4494 C CA . THR B 1 185 ? 45.134 16.345 5.451 1.00 29.60 182 THR B CA 1
ATOM 4495 C C . THR B 1 185 ? 45.963 16.436 6.729 1.00 27.63 182 THR B C 1
ATOM 4496 O O . THR B 1 185 ? 47.059 15.855 6.803 1.00 28.02 182 THR B O 1
ATOM 4500 N N . CYS B 1 186 ? 45.445 17.178 7.689 1.00 28.64 183 CYS B N 1
ATOM 4501 C CA . CYS B 1 186 ? 46.021 17.287 9.050 1.00 27.92 183 CYS B CA 1
ATOM 4502 C C . CYS B 1 186 ? 45.081 16.560 10.024 1.00 27.30 183 CYS B C 1
ATOM 4503 O O . CYS B 1 186 ? 43.916 16.981 10.119 1.00 27.45 183 CYS B O 1
ATOM 4506 N N . ASN B 1 187 ? 45.550 15.497 10.671 1.00 26.88 184 ASN B N 1
ATOM 4507 C CA . ASN B 1 187 ? 44.870 14.829 11.811 1.00 29.94 184 ASN B CA 1
ATOM 4508 C C . ASN B 1 187 ? 45.461 15.452 13.059 1.00 27.59 184 ASN B C 1
ATOM 4509 O O . ASN B 1 187 ? 46.610 15.130 13.365 1.00 27.49 184 ASN B O 1
ATOM 4514 N N . LEU B 1 188 ? 44.733 16.366 13.681 1.00 27.95 185 LEU B N 1
ATOM 4515 C CA . LEU B 1 188 ? 45.253 17.172 14.800 1.00 26.68 185 LEU B CA 1
ATOM 4516 C C . LEU B 1 188 ? 44.621 16.667 16.083 1.00 27.01 185 LEU B C 1
ATOM 4517 O O . LEU B 1 188 ? 43.394 16.579 16.141 1.00 27.94 185 LEU B O 1
ATOM 4522 N N . THR B 1 189 ? 45.423 16.401 17.091 1.00 26.68 186 THR B N 1
ATOM 4523 C CA . THR B 1 189 ? 44.926 16.227 18.462 1.00 27.21 186 THR B CA 1
ATOM 4524 C C . THR B 1 189 ? 45.393 17.402 19.308 1.00 28.14 186 THR B C 1
ATOM 4525 O O . THR B 1 189 ? 46.628 17.627 19.365 1.00 29.10 186 THR B O 1
ATOM 4529 N N . ILE B 1 190 ? 44.460 18.092 19.955 1.00 27.15 187 ILE B N 1
ATOM 4530 C CA . ILE B 1 190 ? 44.754 19.075 21.033 1.00 26.87 187 ILE B CA 1
ATOM 4531 C C . ILE B 1 190 ? 44.581 18.366 22.381 1.00 27.41 187 ILE B C 1
ATOM 4532 O O . ILE B 1 190 ? 43.478 17.807 22.658 1.00 27.71 187 ILE B O 1
ATOM 4537 N N . HIS B 1 191 ? 45.660 18.327 23.178 1.00 26.74 188 HIS B N 1
ATOM 4538 C CA . HIS B 1 191 ? 45.722 17.627 24.470 1.00 27.90 188 HIS B CA 1
ATOM 4539 C C . HIS B 1 191 ? 45.233 18.538 25.582 1.00 28.83 188 HIS B C 1
ATOM 4540 O O . HIS B 1 191 ? 45.717 19.663 25.652 1.00 29.65 188 HIS B O 1
ATOM 4547 N N . GLY B 1 192 ? 44.368 18.023 26.450 1.00 28.73 189 GLY B N 1
ATOM 4548 C CA . GLY B 1 192 ? 43.997 18.742 27.667 1.00 29.06 189 GLY B CA 1
ATOM 4549 C C . GLY B 1 192 ? 44.075 17.825 28.851 1.00 29.80 189 GLY B C 1
ATOM 4550 O O . GLY B 1 192 ? 44.873 16.903 28.827 1.00 28.99 189 GLY B O 1
ATOM 4551 N N . VAL B 1 193 ? 43.253 18.078 29.863 1.00 28.59 190 VAL B N 1
ATOM 4552 C CA . VAL B 1 193 ? 43.204 17.213 31.065 1.00 28.43 190 VAL B CA 1
ATOM 4553 C C . VAL B 1 193 ? 41.728 16.931 31.339 1.00 27.77 190 VAL B C 1
ATOM 4554 O O . VAL B 1 193 ? 40.965 17.891 31.627 1.00 26.22 190 VAL B O 1
ATOM 4558 N N . GLN B 1 194 ? 41.350 15.675 31.256 1.00 27.54 191 GLN B N 1
ATOM 4559 C CA . GLN B 1 194 ? 39.930 15.261 31.398 1.00 29.27 191 GLN B CA 1
ATOM 4560 C C . GLN B 1 194 ? 39.525 15.492 32.847 1.00 29.15 191 GLN B C 1
ATOM 4561 O O . GLN B 1 194 ? 40.364 15.304 33.737 1.00 27.89 191 GLN B O 1
ATOM 4567 N N . GLY B 1 195 ? 38.289 15.847 33.103 1.00 28.59 192 GLY B N 1
ATOM 4568 C CA . GLY B 1 195 ? 37.837 15.957 34.505 1.00 29.41 192 GLY B CA 1
ATOM 4569 C C . GLY B 1 195 ? 36.328 16.003 34.551 1.00 30.55 192 GLY B C 1
ATOM 4570 O O . GLY B 1 195 ? 35.724 15.474 33.636 1.00 28.38 192 GLY B O 1
ATOM 4571 N N . HIS B 1 196 ? 35.781 16.668 35.554 1.00 31.71 193 HIS B N 1
ATOM 4572 C CA . HIS B 1 196 ? 34.338 16.709 35.883 1.00 32.61 193 HIS B CA 1
ATOM 4573 C C . HIS B 1 196 ? 33.923 18.175 35.986 1.00 29.87 193 HIS B C 1
ATOM 4574 O O . HIS B 1 196 ? 34.694 18.984 36.560 1.00 27.52 193 HIS B O 1
ATOM 4581 N N . VAL B 1 197 ? 32.731 18.491 35.479 1.00 27.78 194 VAL B N 1
ATOM 4582 C CA . VAL B 1 197 ? 32.240 19.885 35.434 1.00 28.60 194 VAL B CA 1
ATOM 4583 C C . VAL B 1 197 ? 32.080 20.419 36.850 1.00 27.51 194 VAL B C 1
ATOM 4584 O O . VAL B 1 197 ? 32.117 21.610 37.005 1.00 28.78 194 VAL B O 1
ATOM 4588 N N . ALA B 1 198 ? 31.884 19.590 37.866 1.00 28.69 195 ALA B N 1
ATOM 4589 C CA . ALA B 1 198 ? 31.792 20.096 39.257 1.00 28.89 195 ALA B CA 1
ATOM 4590 C C . ALA B 1 198 ? 33.125 20.666 39.754 1.00 27.39 195 ALA B C 1
ATOM 4591 O O . ALA B 1 198 ? 33.110 21.418 40.759 1.00 28.00 195 ALA B O 1
ATOM 4593 N N . TYR B 1 199 ? 34.238 20.317 39.125 1.00 28.15 196 TYR B N 1
ATOM 4594 C CA . TYR B 1 199 ? 35.603 20.642 39.618 1.00 28.74 196 TYR B CA 1
ATOM 4595 C C . TYR B 1 199 ? 36.437 21.087 38.430 1.00 28.01 196 TYR B C 1
ATOM 4596 O O . TYR B 1 199 ? 37.464 20.484 38.089 1.00 27.63 196 TYR B O 1
ATOM 4605 N N . PRO B 1 200 ? 36.023 22.179 37.771 1.00 28.25 197 PRO B N 1
ATOM 4606 C CA . PRO B 1 200 ? 36.633 22.562 36.497 1.00 27.45 197 PRO B CA 1
ATOM 4607 C C . PRO B 1 200 ? 38.093 23.001 36.676 1.00 27.45 197 PRO B C 1
ATOM 4608 O O . PRO B 1 200 ? 38.810 22.852 35.734 1.00 25.92 197 PRO B O 1
ATOM 4612 N N . HIS B 1 201 ? 38.543 23.425 37.860 1.00 27.51 198 HIS B N 1
ATOM 4613 C CA . HIS B 1 201 ? 39.947 23.901 38.019 1.00 30.04 198 HIS B CA 1
ATOM 4614 C C . HIS B 1 201 ? 40.924 22.727 38.008 1.00 29.78 198 HIS B C 1
ATOM 4615 O O . HIS B 1 201 ? 42.122 22.968 37.838 1.00 30.36 198 HIS B O 1
ATOM 4622 N N . LEU B 1 202 ? 40.443 21.500 38.119 1.00 28.57 199 LEU B N 1
ATOM 4623 C CA . LEU B 1 202 ? 41.305 20.302 38.057 1.00 29.79 199 LEU B CA 1
ATOM 4624 C C . LEU B 1 202 ? 41.406 19.803 36.616 1.00 30.21 199 LEU B C 1
ATOM 4625 O O . LEU B 1 202 ? 42.050 18.752 36.397 1.00 31.77 199 LEU B O 1
ATOM 4630 N N . ALA B 1 203 ? 40.717 20.446 35.687 1.00 26.87 200 ALA B N 1
ATOM 4631 C CA . ALA B 1 203 ? 40.676 19.974 34.288 1.00 27.43 200 ALA B CA 1
ATOM 4632 C C . ALA B 1 203 ? 41.274 21.028 33.361 1.00 26.94 200 ALA B C 1
ATOM 4633 O O . ALA B 1 203 ? 41.466 22.175 33.777 1.00 26.78 200 ALA B O 1
ATOM 4635 N N . ASP B 1 204 ? 41.447 20.685 32.096 1.00 27.37 201 ASP B N 1
ATOM 4636 C CA . ASP B 1 204 ? 41.904 21.669 31.101 1.00 27.55 201 ASP B CA 1
ATOM 4637 C C . ASP B 1 204 ? 41.224 21.291 29.791 1.00 26.60 201 ASP B C 1
ATOM 4638 O O . ASP B 1 204 ? 41.567 20.253 29.205 1.00 25.35 201 ASP B O 1
ATOM 4643 N N . ASN B 1 205 ? 40.176 22.031 29.442 1.00 26.60 202 ASN B N 1
ATOM 4644 C CA . ASN B 1 205 ? 39.262 21.658 28.356 1.00 26.79 202 ASN B CA 1
ATOM 4645 C C . ASN B 1 205 ? 39.961 22.014 27.059 1.00 26.51 202 ASN B C 1
ATOM 4646 O O . ASN B 1 205 ? 40.064 23.202 26.728 1.00 27.04 202 ASN B O 1
ATOM 4651 N N . PRO B 1 206 ? 40.341 21.025 26.223 1.00 27.01 203 PRO B N 1
ATOM 4652 C CA . PRO B 1 206 ? 41.031 21.331 24.972 1.00 26.99 203 PRO B CA 1
ATOM 4653 C C . PRO B 1 206 ? 40.133 22.011 23.927 1.00 26.61 203 PRO B C 1
ATOM 4654 O O . PRO B 1 206 ? 40.646 22.671 23.029 1.00 25.61 203 PRO B O 1
ATOM 4658 N N . VAL B 1 207 ? 38.821 21.832 24.018 1.00 25.43 204 VAL B N 1
ATOM 4659 C CA . VAL B 1 207 ? 37.863 22.545 23.121 1.00 25.15 204 VAL B CA 1
ATOM 4660 C C . VAL B 1 207 ? 37.985 24.046 23.402 1.00 25.13 204 VAL B C 1
ATOM 4661 O O . VAL B 1 207 ? 38.017 24.849 22.448 1.00 26.90 204 VAL B O 1
ATOM 4665 N N . HIS B 1 208 ? 38.006 24.428 24.664 1.00 24.83 205 HIS B N 1
ATOM 4666 C CA . HIS B 1 208 ? 38.119 25.855 25.057 1.00 25.72 205 HIS B CA 1
ATOM 4667 C C . HIS B 1 208 ? 39.483 26.392 24.589 1.00 27.18 205 HIS B C 1
ATOM 4668 O O . HIS B 1 208 ? 39.506 27.457 23.959 1.00 24.10 205 HIS B O 1
ATOM 4675 N N . ARG B 1 209 ? 40.560 25.631 24.805 1.00 27.15 206 ARG B N 1
ATOM 4676 C CA . ARG B 1 209 ? 41.911 26.099 24.415 1.00 29.89 206 ARG B CA 1
ATOM 4677 C C . ARG B 1 209 ? 41.985 26.229 22.891 1.00 28.77 206 ARG B C 1
ATOM 4678 O O . ARG B 1 209 ? 42.635 27.153 22.414 1.00 29.32 206 ARG B O 1
ATOM 4686 N N . ALA B 1 210 ? 41.369 25.321 22.161 1.00 26.13 207 ALA B N 1
ATOM 4687 C CA . ALA B 1 210 ? 41.457 25.278 20.690 1.00 27.80 207 ALA B CA 1
ATOM 4688 C C . ALA B 1 210 ? 40.571 26.346 20.028 1.00 28.28 207 ALA B C 1
ATOM 4689 O O . ALA B 1 210 ? 40.825 26.669 18.855 1.00 27.87 207 ALA B O 1
ATOM 4691 N N . ALA B 1 211 ? 39.553 26.868 20.700 1.00 28.67 208 ALA B N 1
ATOM 4692 C CA . ALA B 1 211 ? 38.558 27.743 20.035 1.00 28.32 208 ALA B CA 1
ATOM 4693 C C . ALA B 1 211 ? 39.237 28.933 19.344 1.00 29.08 208 ALA B C 1
ATOM 4694 O O . ALA B 1 211 ? 38.933 29.204 18.182 1.00 29.77 208 ALA B O 1
ATOM 4696 N N . PRO B 1 212 ? 40.150 29.687 19.989 1.00 29.72 209 PRO B N 1
ATOM 4697 C CA . PRO B 1 212 ? 40.824 30.809 19.313 1.00 30.54 209 PRO B CA 1
ATOM 4698 C C . PRO B 1 212 ? 41.633 30.353 18.103 1.00 29.42 209 PRO B C 1
ATOM 4699 O O . PRO B 1 212 ? 41.622 30.998 17.061 1.00 30.88 209 PRO B O 1
ATOM 4703 N N . PHE B 1 213 ? 42.304 29.209 18.240 1.00 28.12 210 PHE B N 1
ATOM 4704 C CA . PHE B 1 213 ? 43.077 28.611 17.136 1.00 27.07 210 PHE B CA 1
ATOM 4705 C C . PHE B 1 213 ? 42.157 28.304 15.952 1.00 26.56 210 PHE B C 1
ATOM 4706 O O . PHE B 1 213 ? 42.470 28.666 14.791 1.00 24.79 210 PHE B O 1
ATOM 4714 N N . LEU B 1 214 ? 41.037 27.622 16.201 1.00 27.36 211 LEU B N 1
ATOM 4715 C CA . LEU B 1 214 ? 40.092 27.252 15.107 1.00 28.70 211 LEU B CA 1
ATOM 4716 C C . LEU B 1 214 ? 39.537 28.514 14.444 1.00 28.32 211 LEU B C 1
ATOM 4717 O O . LEU B 1 214 ? 39.397 28.555 13.199 1.00 28.59 211 LEU B O 1
ATOM 4722 N N . ASN B 1 215 ? 39.205 29.501 15.249 1.00 27.52 212 ASN B N 1
ATOM 4723 C CA . ASN B 1 215 ? 38.670 30.793 14.769 1.00 30.03 212 ASN B CA 1
ATOM 4724 C C . ASN B 1 215 ? 39.684 31.427 13.798 1.00 31.36 212 ASN B C 1
ATOM 4725 O O . ASN B 1 215 ? 39.297 31.787 12.648 1.00 29.23 212 ASN B O 1
ATOM 4730 N N . GLU B 1 216 ? 40.959 31.432 14.166 1.00 29.91 213 GLU B N 1
ATOM 4731 C CA A GLU B 1 216 ? 42.027 32.010 13.297 0.60 32.00 213 GLU B CA 1
ATOM 4732 C CA B GLU B 1 216 ? 42.025 32.007 13.299 0.40 30.06 213 GLU B CA 1
ATOM 4733 C C . GLU B 1 216 ? 42.259 31.093 12.085 1.00 30.30 213 GLU B C 1
ATOM 4734 O O . GLU B 1 216 ? 42.392 31.614 10.973 1.00 30.32 213 GLU B O 1
ATOM 4745 N N . LEU B 1 217 ? 42.288 29.774 12.282 1.00 29.43 214 LEU B N 1
ATOM 4746 C CA . LEU B 1 217 ? 42.574 28.825 11.184 1.00 30.53 214 LEU B CA 1
ATOM 4747 C C . LEU B 1 217 ? 41.557 29.024 10.060 1.00 31.60 214 LEU B C 1
ATOM 4748 O O . LEU B 1 217 ? 41.982 29.074 8.884 1.00 30.69 214 LEU B O 1
ATOM 4753 N N . VAL B 1 218 ? 40.271 29.083 10.404 1.00 31.14 215 VAL B N 1
ATOM 4754 C CA A VAL B 1 218 ? 39.193 29.155 9.375 0.60 33.04 215 VAL B CA 1
ATOM 4755 C CA B VAL B 1 218 ? 39.141 29.189 9.433 0.40 32.69 215 VAL B CA 1
ATOM 4756 C C . VAL B 1 218 ? 39.182 30.530 8.695 1.00 33.69 215 VAL B C 1
ATOM 4757 O O . VAL B 1 218 ? 38.643 30.589 7.595 1.00 36.00 215 VAL B O 1
ATOM 4764 N N . ALA B 1 219 ? 39.761 31.574 9.298 1.00 34.93 216 ALA B N 1
ATOM 4765 C CA . ALA B 1 219 ? 39.850 32.923 8.684 1.00 36.53 216 ALA B CA 1
ATOM 4766 C C . ALA B 1 219 ? 41.081 33.082 7.772 1.00 39.29 216 ALA B C 1
ATOM 4767 O O . ALA B 1 219 ? 41.078 34.027 7.015 1.00 39.94 216 ALA B O 1
ATOM 4769 N N . ILE B 1 220 ? 42.102 32.226 7.815 1.00 39.88 217 ILE B N 1
ATOM 4770 C CA A ILE B 1 220 ? 43.316 32.373 6.952 0.60 40.33 217 ILE B CA 1
ATOM 4771 C CA B ILE B 1 220 ? 43.321 32.360 6.954 0.40 40.44 217 ILE B CA 1
ATOM 4772 C C . ILE B 1 220 ? 42.928 32.299 5.471 1.00 42.76 217 ILE B C 1
ATOM 4773 O O . ILE B 1 220 ? 42.125 31.408 5.106 1.00 43.04 217 ILE B O 1
ATOM 4782 N N . GLU B 1 221 ? 43.539 33.172 4.661 1.00 46.04 218 GLU B N 1
ATOM 4783 C CA A GLU B 1 221 ? 43.450 33.125 3.171 0.70 48.75 218 GLU B CA 1
ATOM 4784 C CA B GLU B 1 221 ? 43.497 33.208 3.171 0.30 45.87 218 GLU B CA 1
ATOM 4785 C C . GLU B 1 221 ? 44.767 32.513 2.661 1.00 45.78 218 GLU B C 1
ATOM 4786 O O . GLU B 1 221 ? 45.846 33.019 2.962 1.00 45.35 218 GLU B O 1
ATOM 4797 N N . TRP B 1 222 ? 44.674 31.384 1.970 1.00 44.00 219 TRP B N 1
ATOM 4798 C CA . TRP B 1 222 ? 45.870 30.547 1.668 1.00 42.59 219 TRP B CA 1
ATOM 4799 C C . TRP B 1 222 ? 46.573 31.027 0.375 1.00 44.04 219 TRP B C 1
ATOM 4800 O O . TRP B 1 222 ? 47.782 31.249 0.397 1.00 43.04 219 TRP B O 1
ATOM 4811 N N . ASP B 1 223 ? 45.835 31.216 -0.714 1.00 46.05 220 ASP B N 1
ATOM 4812 C CA . ASP B 1 223 ? 46.331 31.844 -1.961 1.00 49.96 220 ASP B CA 1
ATOM 4813 C C . ASP B 1 223 ? 45.088 32.411 -2.656 1.00 53.34 220 ASP B C 1
ATOM 4814 O O . ASP B 1 223 ? 43.993 32.334 -2.061 1.00 57.07 220 ASP B O 1
ATOM 4819 N N . GLN B 1 224 ? 45.212 32.962 -3.855 1.00 57.53 221 GLN B N 1
ATOM 4820 C CA A GLN B 1 224 ? 44.079 33.442 -4.685 0.60 58.91 221 GLN B CA 1
ATOM 4821 C CA B GLN B 1 224 ? 43.996 33.351 -4.629 0.40 57.65 221 GLN B CA 1
ATOM 4822 C C . GLN B 1 224 ? 44.044 32.611 -5.971 1.00 58.35 221 GLN B C 1
ATOM 4823 O O . GLN B 1 224 ? 43.477 33.104 -6.959 1.00 61.76 221 GLN B O 1
ATOM 4834 N N . GLY B 1 225 ? 44.682 31.440 -5.963 1.00 54.71 222 GLY B N 1
ATOM 4835 C CA . GLY B 1 225 ? 44.770 30.546 -7.135 1.00 55.88 222 GLY B CA 1
ATOM 4836 C C . GLY B 1 225 ? 45.456 31.244 -8.299 1.00 55.60 222 GLY B C 1
ATOM 4837 O O . GLY B 1 225 ? 46.292 32.139 -8.070 1.00 50.76 222 GLY B O 1
ATOM 4838 N N . ASN B 1 226 ? 45.127 30.870 -9.527 1.00 55.31 223 ASN B N 1
ATOM 4839 C CA . ASN B 1 226 ? 45.859 31.402 -10.705 1.00 53.16 223 ASN B CA 1
ATOM 4840 C C . ASN B 1 226 ? 44.918 31.350 -11.902 1.00 52.04 223 ASN B C 1
ATOM 4841 O O . ASN B 1 226 ? 43.686 31.219 -11.669 1.00 44.18 223 ASN B O 1
ATOM 4846 N N . GLU B 1 227 ? 45.462 31.378 -13.120 1.00 52.31 224 GLU B N 1
ATOM 4847 C CA . GLU B 1 227 ? 44.638 31.345 -14.353 1.00 54.89 224 GLU B CA 1
ATOM 4848 C C . GLU B 1 227 ? 43.842 30.025 -14.379 1.00 52.79 224 GLU B C 1
ATOM 4849 O O . GLU B 1 227 ? 42.666 30.063 -14.788 1.00 50.43 224 GLU B O 1
ATOM 4855 N N . PHE B 1 228 ? 44.422 28.901 -13.930 1.00 49.34 225 PHE B N 1
ATOM 4856 C CA . PHE B 1 228 ? 43.812 27.550 -14.094 1.00 51.16 225 PHE B CA 1
ATOM 4857 C C . PHE B 1 228 ? 43.223 26.987 -12.788 1.00 47.94 225 PHE B C 1
ATOM 4858 O O . PHE B 1 228 ? 42.394 26.055 -12.913 1.00 46.93 225 PHE B O 1
ATOM 4866 N N . PHE B 1 229 ? 43.601 27.509 -11.613 1.00 45.07 226 PHE B N 1
ATOM 4867 C CA . PHE B 1 229 ? 43.149 27.009 -10.277 1.00 43.61 226 PHE B CA 1
ATOM 4868 C C . PHE B 1 229 ? 42.329 28.029 -9.485 1.00 43.30 226 PHE B C 1
ATOM 4869 O O . PHE B 1 229 ? 42.676 29.204 -9.408 1.00 42.42 226 PHE B O 1
ATOM 4877 N N . PRO B 1 230 ? 41.289 27.581 -8.751 1.00 43.16 227 PRO B N 1
ATOM 4878 C CA . PRO B 1 230 ? 40.627 28.438 -7.771 1.00 45.70 227 PRO B CA 1
ATOM 4879 C C . PRO B 1 230 ? 41.534 28.604 -6.543 1.00 45.53 227 PRO B C 1
ATOM 4880 O O . PRO B 1 230 ? 42.511 27.917 -6.472 1.00 43.34 227 PRO B O 1
ATOM 4884 N N . ALA B 1 231 ? 41.176 29.483 -5.601 1.00 43.04 228 ALA B N 1
ATOM 4885 C CA . ALA B 1 231 ? 41.925 29.663 -4.339 1.00 42.53 228 ALA B CA 1
ATOM 4886 C C . ALA B 1 231 ? 42.035 28.304 -3.615 1.00 40.74 228 ALA B C 1
ATOM 4887 O O . ALA B 1 231 ? 41.096 27.468 -3.660 1.00 37.37 228 ALA B O 1
ATOM 4889 N N . THR B 1 232 ? 43.181 28.077 -3.000 1.00 39.68 229 THR B N 1
ATOM 4890 C CA . THR B 1 232 ? 43.432 26.950 -2.080 1.00 38.60 229 THR B CA 1
ATOM 4891 C C . THR B 1 232 ? 42.315 26.970 -1.032 1.00 34.64 229 THR B C 1
ATOM 4892 O O . THR B 1 232 ? 41.951 28.032 -0.574 1.00 33.20 229 THR B O 1
ATOM 4896 N N . SER B 1 233 ? 41.747 25.813 -0.784 1.00 34.15 230 SER B N 1
ATOM 4897 C CA . SER B 1 233 ? 40.546 25.599 0.030 1.00 36.00 230 SER B CA 1
ATOM 4898 C C . SER B 1 233 ? 40.928 24.769 1.256 1.00 33.47 230 SER B C 1
ATOM 4899 O O . SER B 1 233 ? 41.440 23.658 1.096 1.00 34.60 230 SER B O 1
ATOM 4902 N N . MET B 1 234 ? 40.615 25.265 2.443 1.00 31.66 231 MET B N 1
ATOM 4903 C CA A MET B 1 234 ? 40.800 24.535 3.731 0.60 30.87 231 MET B CA 1
ATOM 4904 C CA B MET B 1 234 ? 40.789 24.462 3.677 0.40 29.96 231 MET B CA 1
ATOM 4905 C C . MET B 1 234 ? 39.408 24.174 4.274 1.00 29.80 231 MET B C 1
ATOM 4906 O O . MET B 1 234 ? 38.617 25.108 4.448 1.00 31.00 231 MET B O 1
ATOM 4915 N N . GLN B 1 235 ? 39.134 22.906 4.543 1.00 29.85 232 GLN B N 1
ATOM 4916 C CA . GLN B 1 235 ? 37.854 22.492 5.170 1.00 30.75 232 GLN B CA 1
ATOM 4917 C C . GLN B 1 235 ? 38.115 21.586 6.374 1.00 28.90 232 GLN B C 1
ATOM 4918 O O . GLN B 1 235 ? 38.803 20.569 6.257 1.00 27.92 232 GLN B O 1
ATOM 4924 N N . ILE B 1 236 ? 37.478 21.901 7.488 1.00 29.56 233 ILE B N 1
ATOM 4925 C CA . ILE B 1 236 ? 37.410 20.996 8.654 1.00 29.82 233 ILE B CA 1
ATOM 4926 C C . ILE B 1 236 ? 36.360 19.920 8.347 1.00 30.54 233 ILE B C 1
ATOM 4927 O O . ILE B 1 236 ? 35.149 20.229 8.274 1.00 31.25 233 ILE B O 1
ATOM 4932 N N . ALA B 1 237 ? 36.811 18.699 8.158 1.00 31.21 234 ALA B N 1
ATOM 4933 C CA . ALA B 1 237 ? 35.973 17.555 7.743 1.00 31.59 234 ALA B CA 1
ATOM 4934 C C . ALA B 1 237 ? 35.389 16.901 8.982 1.00 33.27 234 ALA B C 1
ATOM 4935 O O . ALA B 1 237 ? 34.252 16.414 8.911 1.00 35.03 234 ALA B O 1
ATOM 4937 N N . ASN B 1 238 ? 36.135 16.900 10.090 1.00 31.84 235 ASN B N 1
ATOM 4938 C CA . ASN B 1 238 ? 35.723 16.177 11.318 1.00 30.41 235 ASN B CA 1
ATOM 4939 C C . ASN B 1 238 ? 36.205 16.924 12.558 1.00 29.24 235 ASN B C 1
ATOM 4940 O O . ASN B 1 238 ? 37.323 17.457 12.576 1.00 28.85 235 ASN B O 1
ATOM 4945 N N . ILE B 1 239 ? 35.416 16.862 13.599 1.00 29.27 236 ILE B N 1
ATOM 4946 C CA . ILE B 1 239 ? 35.824 17.340 14.935 1.00 27.96 236 ILE B CA 1
ATOM 4947 C C . ILE B 1 239 ? 35.087 16.522 15.960 1.00 28.57 236 ILE B C 1
ATOM 4948 O O . ILE B 1 239 ? 33.904 16.200 15.760 1.00 29.70 236 ILE B O 1
ATOM 4953 N N . GLN B 1 240 ? 35.800 16.116 17.007 1.00 29.45 237 GLN B N 1
ATOM 4954 C CA . GLN B 1 240 ? 35.230 15.238 18.045 1.00 30.20 237 GLN B CA 1
ATOM 4955 C C . GLN B 1 240 ? 35.914 15.527 19.366 1.00 27.00 237 GLN B C 1
ATOM 4956 O O . GLN B 1 240 ? 37.187 15.506 19.435 1.00 26.74 237 GLN B O 1
ATOM 4962 N N . ALA B 1 241 ? 35.121 15.638 20.407 1.00 25.63 238 ALA B N 1
ATOM 4963 C CA . ALA B 1 241 ? 35.631 15.556 21.790 1.00 25.12 238 ALA B CA 1
ATOM 4964 C C . ALA B 1 241 ? 34.474 15.169 22.684 1.00 26.76 238 ALA B C 1
ATOM 4965 O O . ALA B 1 241 ? 33.341 15.622 22.383 1.00 27.44 238 ALA B O 1
ATOM 4967 N N . GLY B 1 242 ? 34.807 14.516 23.798 1.00 27.64 239 GLY B N 1
ATOM 4968 C CA . GLY B 1 242 ? 33.908 14.222 24.898 1.00 29.22 239 GLY B CA 1
ATOM 4969 C C . GLY B 1 242 ? 33.571 12.753 24.945 1.00 30.94 239 GLY B C 1
ATOM 4970 O O . GLY B 1 242 ? 33.920 12.014 24.002 1.00 32.89 239 GLY B O 1
ATOM 4971 N N . THR B 1 243 ? 32.897 12.372 26.012 1.00 32.16 240 THR B N 1
ATOM 4972 C CA . THR B 1 243 ? 32.539 10.977 26.329 1.00 32.65 240 THR B CA 1
ATOM 4973 C C . THR B 1 243 ? 31.072 10.729 26.038 1.00 35.53 240 THR B C 1
ATOM 4974 O O . THR B 1 243 ? 30.659 9.559 26.197 1.00 35.10 240 THR B O 1
ATOM 4978 N N . GLY B 1 244 ? 30.320 11.774 25.672 1.00 33.88 241 GLY B N 1
ATOM 4979 C CA . GLY B 1 244 ? 28.854 11.700 25.536 1.00 34.69 241 GLY B CA 1
ATOM 4980 C C . GLY B 1 244 ? 28.124 12.170 26.787 1.00 34.91 241 GLY B C 1
ATOM 4981 O O . GLY B 1 244 ? 26.903 12.396 26.702 1.00 37.54 241 GLY B O 1
ATOM 4982 N N . SER B 1 245 ? 28.792 12.275 27.928 1.00 33.05 242 SER B N 1
ATOM 4983 C CA . SER B 1 245 ? 28.187 12.763 29.196 1.00 32.69 242 SER B CA 1
ATOM 4984 C C . SER B 1 245 ? 28.309 14.295 29.313 1.00 32.15 242 SER B C 1
ATOM 4985 O O . SER B 1 245 ? 29.387 14.873 29.017 1.00 30.14 242 SER B O 1
ATOM 4988 N N . ASN B 1 246 ? 27.251 14.946 29.794 1.00 30.79 243 ASN B N 1
ATOM 4989 C CA . ASN B 1 246 ? 27.234 16.411 30.007 1.00 30.94 243 ASN B CA 1
ATOM 4990 C C . ASN B 1 246 ? 27.942 16.781 31.308 1.00 32.08 243 ASN B C 1
ATOM 4991 O O . ASN B 1 246 ? 27.938 17.976 31.615 1.00 33.09 243 ASN B O 1
ATOM 4996 N N . ASN B 1 247 ? 28.521 15.839 32.065 1.00 31.93 244 ASN B N 1
ATOM 4997 C CA . ASN B 1 247 ? 29.233 16.182 33.320 1.00 33.33 244 ASN B CA 1
ATOM 4998 C C . ASN B 1 247 ? 30.748 15.936 33.205 1.00 30.71 244 ASN B C 1
ATOM 4999 O O . ASN B 1 247 ? 31.436 16.119 34.221 1.00 28.77 244 ASN B O 1
ATOM 5004 N N . VAL B 1 248 ? 31.252 15.620 32.018 1.00 30.05 245 VAL B N 1
ATOM 5005 C CA . VAL B 1 248 ? 32.691 15.327 31.801 1.00 30.68 245 VAL B CA 1
ATOM 5006 C C . VAL B 1 248 ? 33.310 16.479 31.003 1.00 30.18 245 VAL B C 1
ATOM 5007 O O . VAL B 1 248 ? 32.757 16.892 29.975 1.00 31.72 245 VAL B O 1
ATOM 5011 N N . ILE B 1 249 ? 34.452 16.945 31.479 1.00 29.03 246 ILE B N 1
ATOM 5012 C CA . ILE B 1 249 ? 35.361 17.856 30.721 1.00 27.83 246 ILE B CA 1
ATOM 5013 C C . ILE B 1 249 ? 36.296 16.985 29.914 1.00 27.24 246 ILE B C 1
ATOM 5014 O O . ILE B 1 249 ? 37.083 16.228 30.457 1.00 27.97 246 ILE B O 1
ATOM 5019 N N . PRO B 1 250 ? 36.258 17.085 28.575 1.00 26.92 247 PRO B N 1
ATOM 5020 C CA . PRO B 1 250 ? 37.058 16.198 27.750 1.00 27.49 247 PRO B CA 1
ATOM 5021 C C . PRO B 1 250 ? 38.564 16.439 27.959 1.00 29.09 247 PRO B C 1
ATOM 5022 O O . PRO B 1 250 ? 38.948 17.534 28.316 1.00 27.50 247 PRO B O 1
ATOM 5026 N N . GLY B 1 251 ? 39.360 15.402 27.692 1.00 28.68 248 GLY B N 1
ATOM 5027 C CA . GLY B 1 251 ? 40.838 15.417 27.785 1.00 28.60 248 GLY B CA 1
ATOM 5028 C C . GLY B 1 251 ? 41.531 15.567 26.449 1.00 28.59 248 GLY B C 1
ATOM 5029 O O . GLY B 1 251 ? 42.707 15.893 26.446 1.00 28.61 248 GLY B O 1
ATOM 5030 N N . GLU B 1 252 ? 40.837 15.343 25.325 1.00 27.79 249 GLU B N 1
ATOM 5031 C CA . GLU B 1 252 ? 41.460 15.300 23.986 1.00 28.09 249 GLU B CA 1
ATOM 5032 C C . GLU B 1 252 ? 40.439 15.862 23.017 1.00 28.49 249 GLU B C 1
ATOM 5033 O O . GLU B 1 252 ? 39.236 15.512 23.144 1.00 27.57 249 GLU B O 1
ATOM 5039 N N . LEU B 1 253 ? 40.901 16.661 22.071 1.00 27.28 250 LEU B N 1
ATOM 5040 C CA . LEU B 1 253 ? 40.074 17.137 20.952 1.00 27.54 250 LEU B CA 1
ATOM 5041 C C . LEU B 1 253 ? 40.728 16.669 19.657 1.00 29.04 250 LEU B C 1
ATOM 5042 O O . LEU B 1 253 ? 41.973 16.828 19.481 1.00 28.50 250 LEU B O 1
ATOM 5047 N N . PHE B 1 254 ? 39.917 16.079 18.797 1.00 27.58 251 PHE B N 1
ATOM 5048 C CA . PHE B 1 254 ? 40.329 15.651 17.457 1.00 26.77 251 PHE B CA 1
ATOM 5049 C C . PHE B 1 254 ? 39.755 16.638 16.474 1.00 27.95 251 PHE B C 1
ATOM 5050 O O . PHE B 1 254 ? 38.532 16.936 16.523 1.00 27.88 251 PHE B O 1
ATOM 5058 N N . VAL B 1 255 ? 40.622 17.128 15.592 1.00 27.34 252 VAL B N 1
ATOM 5059 C CA . VAL B 1 255 ? 40.223 17.971 14.448 1.00 28.54 252 VAL B CA 1
ATOM 5060 C C . VAL B 1 255 ? 40.924 17.421 13.215 1.00 28.79 252 VAL B C 1
ATOM 5061 O O . VAL B 1 255 ? 42.178 17.279 13.251 1.00 29.30 252 VAL B O 1
ATOM 5065 N N . GLN B 1 256 ? 40.165 17.249 12.138 1.00 28.99 253 GLN B N 1
ATOM 5066 C CA . GLN B 1 256 ? 40.719 16.847 10.828 1.00 27.82 253 GLN B CA 1
ATOM 5067 C C . GLN B 1 256 ? 40.349 17.912 9.820 1.00 29.08 253 GLN B C 1
ATOM 5068 O O . GLN B 1 256 ? 39.132 18.236 9.640 1.00 29.87 253 GLN B O 1
ATOM 5074 N N . PHE B 1 257 ? 41.360 18.485 9.188 1.00 29.10 254 PHE B N 1
ATOM 5075 C CA . PHE B 1 257 ? 41.133 19.481 8.130 1.00 29.25 254 PHE B CA 1
ATOM 5076 C C . PHE B 1 257 ? 41.935 19.068 6.897 1.00 29.09 254 PHE B C 1
ATOM 5077 O O . PHE B 1 257 ? 43.036 18.478 6.974 1.00 30.02 254 PHE B O 1
ATOM 5085 N N . ASN B 1 258 ? 41.343 19.381 5.766 1.00 30.28 255 ASN B N 1
ATOM 5086 C CA . ASN B 1 258 ? 41.877 19.006 4.436 1.00 31.42 255 ASN B CA 1
ATOM 5087 C C . ASN B 1 258 ? 42.157 20.282 3.651 1.00 30.81 255 ASN B C 1
ATOM 5088 O O . ASN B 1 258 ? 41.340 21.259 3.731 1.00 29.87 255 ASN B O 1
ATOM 5093 N N . PHE B 1 259 ? 43.237 20.252 2.880 1.00 29.77 256 PHE B N 1
ATOM 5094 C CA . PHE B 1 259 ? 43.583 21.324 1.929 1.00 30.18 256 PHE B CA 1
ATOM 5095 C C . PHE B 1 259 ? 43.518 20.760 0.513 1.00 30.10 256 PHE B C 1
ATOM 5096 O O . PHE B 1 259 ? 44.168 19.753 0.247 1.00 30.88 256 PHE B O 1
ATOM 5104 N N . ARG B 1 260 ? 42.771 21.430 -0.348 1.00 30.48 257 ARG B N 1
ATOM 5105 C CA . ARG B 1 260 ? 42.862 21.246 -1.822 1.00 32.96 257 ARG B CA 1
ATOM 5106 C C . ARG B 1 260 ? 43.623 22.451 -2.343 1.00 32.90 257 ARG B C 1
ATOM 5107 O O . ARG B 1 260 ? 43.053 23.550 -2.342 1.00 37.02 257 ARG B O 1
ATOM 5115 N N . PHE B 1 261 ? 44.893 22.266 -2.664 1.00 31.85 258 PHE B N 1
ATOM 5116 C CA . PHE B 1 261 ? 45.826 23.382 -2.909 1.00 32.22 258 PHE B CA 1
ATOM 5117 C C . PHE B 1 261 ? 46.326 23.387 -4.351 1.00 35.39 258 PHE B C 1
ATOM 5118 O O . PHE B 1 261 ? 46.514 22.350 -5.014 1.00 33.24 258 PHE B O 1
ATOM 5126 N N . SER B 1 262 ? 46.575 24.593 -4.804 1.00 37.28 259 SER B N 1
ATOM 5127 C CA . SER B 1 262 ? 47.006 24.905 -6.183 1.00 38.81 259 SER B CA 1
ATOM 5128 C C . SER B 1 262 ? 48.524 24.786 -6.277 1.00 38.73 259 SER B C 1
ATOM 5129 O O . SER B 1 262 ? 49.198 24.604 -5.225 1.00 35.33 259 SER B O 1
ATOM 5132 N N . THR B 1 263 ? 49.051 24.861 -7.496 1.00 37.15 260 THR B N 1
ATOM 5133 C CA . THR B 1 263 ? 50.513 24.848 -7.768 1.00 39.58 260 THR B CA 1
ATOM 5134 C C . THR B 1 263 ? 51.160 26.113 -7.168 1.00 40.72 260 THR B C 1
ATOM 5135 O O . THR B 1 263 ? 52.376 26.120 -7.102 1.00 40.63 260 THR B O 1
ATOM 5139 N N . GLU B 1 264 ? 50.386 27.124 -6.739 1.00 44.47 261 GLU B N 1
ATOM 5140 C CA . GLU B 1 264 ? 50.913 28.401 -6.163 1.00 48.96 261 GLU B CA 1
ATOM 5141 C C . GLU B 1 264 ? 51.483 28.218 -4.737 1.00 47.14 261 GLU B C 1
ATOM 5142 O O . GLU B 1 264 ? 52.211 29.118 -4.302 1.00 50.17 261 GLU B O 1
ATOM 5148 N N . LEU B 1 265 ? 51.154 27.134 -4.032 1.00 43.97 262 LEU B N 1
ATOM 5149 C CA . LEU B 1 265 ? 51.525 26.885 -2.603 1.00 44.39 262 LEU B CA 1
ATOM 5150 C C . LEU B 1 265 ? 52.127 25.497 -2.482 1.00 41.55 262 LEU B C 1
ATOM 5151 O O . LEU B 1 265 ? 51.578 24.581 -3.096 1.00 42.83 262 LEU B O 1
ATOM 5156 N N . THR B 1 266 ? 53.166 25.329 -1.675 1.00 39.11 263 THR B N 1
ATOM 5157 C CA . THR B 1 266 ? 53.719 23.987 -1.364 1.00 37.90 263 THR B CA 1
ATOM 5158 C C . THR B 1 266 ? 53.037 23.455 -0.094 1.00 38.54 263 THR B C 1
ATOM 5159 O O . THR B 1 266 ? 52.554 24.274 0.754 1.00 34.17 263 THR B O 1
ATOM 5163 N N . ASP B 1 267 ? 53.036 22.141 0.065 1.00 37.23 264 ASP B N 1
ATOM 5164 C CA . ASP B 1 267 ? 52.562 21.488 1.304 1.00 37.77 264 ASP B CA 1
ATOM 5165 C C . ASP B 1 267 ? 53.418 21.986 2.477 1.00 36.27 264 ASP B C 1
ATOM 5166 O O . ASP B 1 267 ? 52.859 22.165 3.580 1.00 33.44 264 ASP B O 1
ATOM 5171 N N . GLU B 1 268 ? 54.726 22.186 2.283 1.00 34.39 265 GLU B N 1
ATOM 5172 C CA A GLU B 1 268 ? 55.665 22.708 3.311 0.60 34.69 265 GLU B CA 1
ATOM 5173 C CA B GLU B 1 268 ? 55.573 22.633 3.422 0.40 34.25 265 GLU B CA 1
ATOM 5174 C C . GLU B 1 268 ? 55.143 24.040 3.855 1.00 33.87 265 GLU B C 1
ATOM 5175 O O . GLU B 1 268 ? 55.158 24.266 5.080 1.00 33.61 265 GLU B O 1
ATOM 5186 N N . MET B 1 269 ? 54.700 24.913 2.954 1.00 32.85 266 MET B N 1
ATOM 5187 C CA . MET B 1 269 ? 54.266 26.266 3.375 1.00 34.45 266 MET B CA 1
ATOM 5188 C C . MET B 1 269 ? 52.980 26.123 4.187 1.00 32.30 266 MET B C 1
ATOM 5189 O O . MET B 1 269 ? 52.828 26.828 5.198 1.00 31.65 266 MET B O 1
ATOM 5194 N N . ILE B 1 270 ? 52.077 25.257 3.752 1.00 31.08 267 ILE B N 1
ATOM 5195 C CA . ILE B 1 270 ? 50.781 25.056 4.472 1.00 30.71 267 ILE B CA 1
ATOM 5196 C C . ILE B 1 270 ? 51.096 24.543 5.882 1.00 29.88 267 ILE B C 1
ATOM 5197 O O . ILE B 1 270 ? 50.550 25.063 6.859 1.00 27.79 267 ILE B O 1
ATOM 5202 N N . LYS B 1 271 ? 51.919 23.504 5.988 1.00 29.79 268 LYS B N 1
ATOM 5203 C CA . LYS B 1 271 ? 52.249 22.921 7.306 1.00 29.79 268 LYS B CA 1
ATOM 5204 C C . LYS B 1 271 ? 52.890 23.962 8.218 1.00 28.92 268 LYS B C 1
ATOM 5205 O O . LYS B 1 271 ? 52.545 24.031 9.400 1.00 27.50 268 LYS B O 1
ATOM 5211 N N . ALA B 1 272 ? 53.832 24.742 7.708 1.00 28.96 269 ALA B N 1
ATOM 5212 C CA . ALA B 1 272 ? 54.493 25.798 8.496 1.00 29.78 269 ALA B CA 1
ATOM 5213 C C . ALA B 1 272 ? 53.448 26.772 9.058 1.00 28.53 269 ALA B C 1
ATOM 5214 O O . ALA B 1 272 ? 53.532 27.165 10.236 1.00 27.72 269 ALA B O 1
ATOM 5216 N N . GLN B 1 273 ? 52.524 27.244 8.227 1.00 28.41 270 GLN B N 1
ATOM 5217 C CA . GLN B 1 273 ? 51.535 28.242 8.698 1.00 28.40 270 GLN B CA 1
ATOM 5218 C C . GLN B 1 273 ? 50.696 27.605 9.812 1.00 27.88 270 GLN B C 1
ATOM 5219 O O . GLN B 1 273 ? 50.429 28.259 10.809 1.00 25.91 270 GLN B O 1
ATOM 5225 N N . VAL B 1 274 ? 50.337 26.330 9.681 1.00 28.12 271 VAL B N 1
ATOM 5226 C CA . VAL B 1 274 ? 49.503 25.669 10.717 1.00 27.81 271 VAL B CA 1
ATOM 5227 C C . VAL B 1 274 ? 50.319 25.534 11.994 1.00 28.01 271 VAL B C 1
ATOM 5228 O O . VAL B 1 274 ? 49.762 25.793 13.033 1.00 27.16 271 VAL B O 1
ATOM 5232 N N . LEU B 1 275 ? 51.584 25.098 11.920 1.00 29.36 272 LEU B N 1
ATOM 5233 C CA A LEU B 1 275 ? 52.445 24.943 13.120 0.60 29.14 272 LEU B CA 1
ATOM 5234 C CA B LEU B 1 275 ? 52.456 24.950 13.120 0.40 28.43 272 LEU B CA 1
ATOM 5235 C C . LEU B 1 275 ? 52.641 26.329 13.758 1.00 27.51 272 LEU B C 1
ATOM 5236 O O . LEU B 1 275 ? 52.584 26.422 14.995 1.00 27.75 272 LEU B O 1
ATOM 5245 N N . ALA B 1 276 ? 52.846 27.370 12.955 1.00 26.92 273 ALA B N 1
ATOM 5246 C CA . ALA B 1 276 ? 52.984 28.749 13.485 1.00 29.24 273 ALA B CA 1
ATOM 5247 C C . ALA B 1 276 ? 51.732 29.117 14.273 1.00 29.14 273 ALA B C 1
ATOM 5248 O O . ALA B 1 276 ? 51.865 29.640 15.409 1.00 29.05 273 ALA B O 1
ATOM 5250 N N . LEU B 1 277 ? 50.546 28.787 13.747 1.00 29.50 274 LEU B N 1
ATOM 5251 C CA . LEU B 1 277 ? 49.286 29.102 14.458 1.00 29.44 274 LEU B CA 1
ATOM 5252 C C . LEU B 1 277 ? 49.192 28.279 15.737 1.00 27.81 274 LEU B C 1
ATOM 5253 O O . LEU B 1 277 ? 48.803 28.843 16.741 1.00 27.64 274 LEU B O 1
ATOM 5258 N N . LEU B 1 278 ? 49.510 26.986 15.701 1.00 27.02 275 LEU B N 1
ATOM 5259 C CA . LEU B 1 278 ? 49.466 26.141 16.933 1.00 27.41 275 LEU B CA 1
ATOM 5260 C C . LEU B 1 278 ? 50.374 26.726 18.020 1.00 28.02 275 LEU B C 1
ATOM 5261 O O . LEU B 1 278 ? 49.940 26.773 19.213 1.00 28.70 275 LEU B O 1
ATOM 5266 N N . GLU B 1 279 ? 51.606 27.128 17.641 1.00 27.63 276 GLU B N 1
ATOM 5267 C CA A GLU B 1 279 ? 52.622 27.653 18.584 0.60 29.07 276 GLU B CA 1
ATOM 5268 C CA B GLU B 1 279 ? 52.624 27.647 18.586 0.40 28.87 276 GLU B CA 1
ATOM 5269 C C . GLU B 1 279 ? 52.173 29.020 19.089 1.00 28.40 276 GLU B C 1
ATOM 5270 O O . GLU B 1 279 ? 52.264 29.255 20.287 1.00 28.37 276 GLU B O 1
ATOM 5281 N N . LYS B 1 280 ? 51.669 29.861 18.198 1.00 28.57 277 LYS B N 1
ATOM 5282 C CA . LYS B 1 280 ? 51.099 31.183 18.595 1.00 28.57 277 LYS B CA 1
ATOM 5283 C C . LYS B 1 280 ? 50.042 30.994 19.688 1.00 27.65 277 LYS B C 1
ATOM 5284 O O . LYS B 1 280 ? 49.991 31.763 20.653 1.00 26.54 277 LYS B O 1
ATOM 5290 N N . HIS B 1 281 ? 49.213 29.976 19.576 1.00 26.69 278 HIS B N 1
ATOM 5291 C CA . HIS B 1 281 ? 48.108 29.749 20.530 1.00 27.37 278 HIS B CA 1
ATOM 5292 C C . HIS B 1 281 ? 48.550 28.935 21.753 1.00 27.83 278 HIS B C 1
ATOM 5293 O O . HIS B 1 281 ? 47.667 28.636 22.571 1.00 26.69 278 HIS B O 1
ATOM 5300 N N . GLN B 1 282 ? 49.846 28.609 21.878 1.00 25.80 279 GLN B N 1
ATOM 5301 C CA . GLN B 1 282 ? 50.401 27.967 23.092 1.00 25.77 279 GLN B CA 1
ATOM 5302 C C . GLN B 1 282 ? 49.571 26.710 23.409 1.00 26.40 279 GLN B C 1
ATOM 5303 O O . GLN B 1 282 ? 49.126 26.541 24.528 1.00 25.12 279 GLN B O 1
ATOM 5309 N N . LEU B 1 283 ? 49.398 25.854 22.426 1.00 25.85 280 LEU B N 1
ATOM 5310 C CA . LEU B 1 283 ? 48.630 24.601 22.584 1.00 27.14 280 LEU B CA 1
ATOM 5311 C C . LEU B 1 283 ? 49.599 23.437 22.766 1.00 27.62 280 LEU B C 1
ATOM 5312 O O . LEU B 1 283 ? 50.749 23.508 22.278 1.00 26.75 280 LEU B O 1
ATOM 5317 N N . ARG B 1 284 ? 49.124 22.422 23.469 1.00 27.31 281 ARG B N 1
ATOM 5318 C CA A ARG B 1 284 ? 49.746 21.073 23.504 0.60 28.50 281 ARG B CA 1
ATOM 5319 C CA B ARG B 1 284 ? 49.733 21.070 23.506 0.40 27.78 281 ARG B CA 1
ATOM 5320 C C . ARG B 1 284 ? 49.046 20.236 22.422 1.00 28.10 281 ARG B C 1
ATOM 5321 O O . ARG B 1 284 ? 47.776 20.165 22.427 1.00 27.08 281 ARG B O 1
ATOM 5336 N N . TYR B 1 285 ? 49.803 19.676 21.498 1.00 28.10 282 TYR B N 1
ATOM 5337 C CA . TYR B 1 285 ? 49.173 19.043 20.317 1.00 28.96 282 TYR B CA 1
ATOM 5338 C C . TYR B 1 285 ? 50.030 17.894 19.826 1.00 29.18 282 TYR B C 1
ATOM 5339 O O . TYR B 1 285 ? 51.221 17.848 20.108 1.00 27.06 282 TYR B O 1
ATOM 5348 N N . THR B 1 286 ? 49.406 17.049 19.023 1.00 29.54 283 THR B N 1
ATOM 5349 C CA . THR B 1 286 ? 50.081 16.070 18.135 1.00 29.52 283 THR B CA 1
ATOM 5350 C C . THR B 1 286 ? 49.455 16.232 16.756 1.00 29.22 283 THR B C 1
ATOM 5351 O O . THR B 1 286 ? 48.204 16.323 16.686 1.00 28.29 283 THR B O 1
ATOM 5355 N N . VAL B 1 287 ? 50.280 16.359 15.721 1.00 28.40 284 VAL B N 1
ATOM 5356 C CA . VAL B 1 287 ? 49.813 16.483 14.316 1.00 30.49 284 VAL B CA 1
ATOM 5357 C C . VAL B 1 287 ? 50.233 15.214 13.586 1.00 29.75 284 VAL B C 1
ATOM 5358 O O . VAL B 1 287 ? 51.394 14.778 13.745 1.00 28.97 284 VAL B O 1
ATOM 5362 N N . ASP B 1 288 ? 49.373 14.759 12.703 1.00 29.04 285 ASP B N 1
ATOM 5363 C CA . ASP B 1 288 ? 49.698 13.680 11.740 1.00 29.44 285 ASP B CA 1
ATOM 5364 C C . ASP B 1 288 ? 49.274 14.209 10.379 1.00 29.83 285 ASP B C 1
ATOM 5365 O O . ASP B 1 288 ? 48.059 14.373 10.167 1.00 30.60 285 ASP B O 1
ATOM 5370 N N . TRP B 1 289 ? 50.235 14.535 9.526 1.00 28.72 286 TRP B N 1
ATOM 5371 C CA . TRP B 1 289 ? 49.973 15.034 8.158 1.00 30.99 286 TRP B CA 1
ATOM 5372 C C . TRP B 1 289 ? 49.959 13.868 7.174 1.00 31.52 286 TRP B C 1
ATOM 5373 O O . TRP B 1 289 ? 50.785 12.975 7.325 1.00 29.89 286 TRP B O 1
ATOM 5384 N N . TRP B 1 290 ? 49.093 13.908 6.170 1.00 32.84 287 TRP B N 1
ATOM 5385 C CA A TRP B 1 290 ? 49.116 12.936 5.035 0.60 35.51 287 TRP B CA 1
ATOM 5386 C CA B TRP B 1 290 ? 49.166 12.957 5.033 0.40 34.95 287 TRP B CA 1
ATOM 5387 C C . TRP B 1 290 ? 48.842 13.695 3.732 1.00 35.06 287 TRP B C 1
ATOM 5388 O O . TRP B 1 290 ? 47.789 14.337 3.644 1.00 33.16 287 TRP B O 1
ATOM 5409 N N . LEU B 1 291 ? 49.792 13.631 2.812 1.00 35.73 288 LEU B N 1
ATOM 5410 C CA . LEU B 1 291 ? 49.693 14.201 1.458 1.00 36.95 288 LEU B CA 1
ATOM 5411 C C . LEU B 1 291 ? 49.172 13.072 0.585 1.00 38.11 288 LEU B C 1
ATOM 5412 O O . LEU B 1 291 ? 49.900 12.099 0.433 1.00 36.48 288 LEU B O 1
ATOM 5417 N N . SER B 1 292 ? 47.919 13.168 0.153 1.00 38.11 289 SER B N 1
A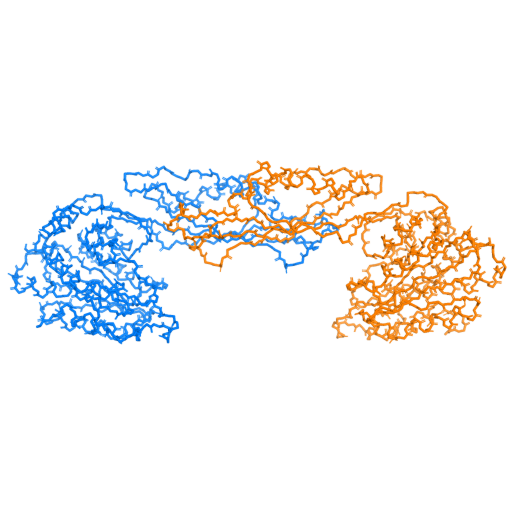TOM 5418 C CA A SER B 1 292 ? 47.265 12.237 -0.802 0.60 39.35 289 SER B CA 1
ATOM 5419 C CA B SER B 1 292 ? 47.315 12.192 -0.787 0.40 39.21 289 SER B CA 1
ATOM 5420 C C . SER B 1 292 ? 47.787 12.507 -2.215 1.00 40.77 289 SER B C 1
ATOM 5421 O O . SER B 1 292 ? 47.808 11.588 -3.022 1.00 43.29 289 SER B O 1
ATOM 5426 N N . GLY B 1 293 ? 48.165 13.750 -2.496 1.00 38.46 290 GLY B N 1
ATOM 5427 C CA . GLY B 1 293 ? 48.709 14.089 -3.823 1.00 37.19 290 GLY B CA 1
ATOM 5428 C C . GLY B 1 293 ? 49.227 15.497 -3.892 1.00 37.36 290 GLY B C 1
ATOM 5429 O O . GLY B 1 293 ? 48.691 16.368 -3.173 1.00 36.06 290 GLY B O 1
ATOM 5430 N N . GLN B 1 294 ? 50.224 15.707 -4.755 1.00 34.73 291 GLN B N 1
ATOM 5431 C CA . GLN B 1 294 ? 50.747 17.034 -5.128 1.00 35.70 291 GLN B CA 1
ATOM 5432 C C . GLN B 1 294 ? 49.898 17.586 -6.271 1.00 36.39 291 GLN B C 1
ATOM 5433 O O . GLN B 1 294 ? 49.360 16.833 -7.093 1.00 34.55 291 GLN B O 1
ATOM 5439 N N . PRO B 1 295 ? 49.760 18.917 -6.362 1.00 35.32 292 PRO B N 1
ATOM 5440 C CA . PRO B 1 295 ? 49.138 19.531 -7.527 1.00 35.21 292 PRO B CA 1
ATOM 5441 C C . PRO B 1 295 ? 50.004 19.300 -8.776 1.00 34.82 292 PRO B C 1
ATOM 5442 O O . PRO B 1 295 ? 51.198 19.092 -8.667 1.00 35.49 292 PRO B O 1
ATOM 5446 N N . PHE B 1 296 ? 49.394 19.345 -9.948 1.00 32.23 293 PHE B N 1
ATOM 5447 C CA . PHE B 1 296 ? 50.139 19.363 -11.231 1.00 32.19 293 PHE B CA 1
ATOM 5448 C C . PHE B 1 296 ? 49.387 20.269 -12.181 1.00 32.05 293 PHE B C 1
ATOM 5449 O O . PHE B 1 296 ? 48.163 20.441 -12.041 1.00 32.23 293 PHE B O 1
ATOM 5457 N N . LEU B 1 297 ? 50.131 20.860 -13.106 1.00 33.91 294 LEU B N 1
ATOM 5458 C CA . LEU B 1 297 ? 49.569 21.792 -14.103 1.00 35.46 294 LEU B CA 1
ATOM 5459 C C . LEU B 1 297 ? 50.387 21.678 -15.391 1.00 34.81 294 LEU B C 1
ATOM 5460 O O . LEU B 1 297 ? 51.636 21.720 -15.303 1.00 32.77 294 LEU B O 1
ATOM 5465 N N . THR B 1 298 ? 49.697 21.460 -16.500 1.00 33.28 295 THR B N 1
ATOM 5466 C CA . THR B 1 298 ? 50.271 21.541 -17.866 1.00 35.96 295 THR B CA 1
ATOM 5467 C C . THR B 1 298 ? 49.617 22.756 -18.510 1.00 36.24 295 THR B C 1
ATOM 5468 O O . THR B 1 298 ? 48.483 22.615 -18.991 1.00 38.29 295 THR B O 1
ATOM 5472 N N . ALA B 1 299 ? 50.219 23.946 -18.377 1.00 40.81 296 ALA B N 1
ATOM 5473 C CA . ALA B 1 299 ? 49.553 25.211 -18.778 1.00 42.21 296 ALA B CA 1
ATOM 5474 C C . ALA B 1 299 ? 49.639 25.350 -20.295 1.00 46.01 296 ALA B C 1
ATOM 5475 O O . ALA B 1 299 ? 48.737 25.953 -20.879 1.00 52.50 296 ALA B O 1
ATOM 5477 N N . ARG B 1 300 ? 50.695 24.816 -20.900 1.00 46.97 297 ARG B N 1
ATOM 5478 C CA . ARG B 1 300 ? 50.975 25.019 -22.338 1.00 49.67 297 ARG B CA 1
ATOM 5479 C C . ARG B 1 300 ? 51.933 23.919 -22.801 1.00 47.39 297 ARG B C 1
ATOM 5480 O O . ARG B 1 300 ? 52.335 23.112 -21.945 1.00 44.23 297 ARG B O 1
ATOM 5488 N N . GLY B 1 301 ? 52.203 23.874 -24.112 1.00 43.55 298 GLY B N 1
ATOM 5489 C CA . GLY B 1 301 ? 53.199 22.988 -24.738 1.00 42.82 298 GLY B CA 1
ATOM 5490 C C . GLY B 1 301 ? 52.588 22.115 -25.826 1.00 40.46 298 GLY B C 1
ATOM 5491 O O . GLY B 1 301 ? 51.413 22.303 -26.212 1.00 39.45 298 GLY B O 1
ATOM 5492 N N . LYS B 1 302 ? 53.371 21.169 -26.308 1.00 39.81 299 LYS B N 1
ATOM 5493 C CA . LYS B 1 302 ? 53.028 20.391 -27.513 1.00 41.29 299 LYS B CA 1
ATOM 5494 C C . LYS B 1 302 ? 51.795 19.546 -27.198 1.00 37.79 299 LYS B C 1
ATOM 5495 O O . LYS B 1 302 ? 50.935 19.402 -28.079 1.00 33.41 299 LYS B O 1
ATOM 5501 N N . LEU B 1 303 ? 51.689 19.006 -25.979 1.00 33.82 300 LEU B N 1
ATOM 5502 C CA . LEU B 1 303 ? 50.551 18.093 -25.709 1.00 33.28 300 LEU B CA 1
ATOM 5503 C C . LEU B 1 303 ? 49.257 18.897 -25.688 1.00 33.19 300 LEU B C 1
ATOM 5504 O O . LEU B 1 303 ? 48.275 18.445 -26.330 1.00 33.83 300 LEU B O 1
ATOM 5509 N N . VAL B 1 304 ? 49.233 20.020 -24.956 1.00 34.98 301 VAL B N 1
ATOM 5510 C CA . VAL B 1 304 ? 48.035 20.894 -24.883 1.00 36.75 301 VAL B CA 1
ATOM 5511 C C . VAL B 1 304 ? 47.635 21.320 -26.305 1.00 37.72 301 VAL B C 1
ATOM 5512 O O . VAL B 1 304 ? 46.457 21.161 -26.650 1.00 36.16 301 VAL B O 1
ATOM 5516 N N . ASP B 1 305 ? 48.591 21.795 -27.102 1.00 39.76 302 ASP B N 1
ATOM 5517 C CA . ASP B 1 305 ? 48.343 22.188 -28.523 1.00 41.67 302 ASP B CA 1
ATOM 5518 C C . ASP B 1 305 ? 47.713 21.026 -29.299 1.00 41.39 302 ASP B C 1
ATOM 5519 O O . ASP B 1 305 ? 46.669 21.253 -29.971 1.00 42.53 302 ASP B O 1
ATOM 5524 N N . ALA B 1 306 ? 48.303 19.825 -29.233 1.00 38.75 303 ALA B N 1
ATOM 5525 C CA . ALA B 1 306 ? 47.806 18.654 -29.995 1.00 37.39 303 ALA B CA 1
ATOM 5526 C C . ALA B 1 306 ? 46.377 18.302 -29.555 1.00 36.16 303 ALA B C 1
ATOM 5527 O O . ALA B 1 306 ? 45.523 18.005 -30.416 1.00 35.82 303 ALA B O 1
ATOM 5529 N N . VAL B 1 307 ? 46.092 18.327 -28.251 1.00 35.08 304 VAL B N 1
ATOM 5530 C CA . VAL B 1 307 ? 44.742 17.967 -27.724 1.00 33.54 304 VAL B CA 1
ATOM 5531 C C . VAL B 1 307 ? 43.727 19.010 -28.192 1.00 35.47 304 VAL B C 1
ATOM 5532 O O . VAL B 1 307 ? 42.675 18.619 -28.706 1.00 35.65 304 VAL B O 1
ATOM 5536 N N . VAL B 1 308 ? 44.034 20.295 -28.002 1.00 35.08 305 VAL B N 1
ATOM 5537 C CA . VAL B 1 308 ? 43.182 21.426 -28.433 1.00 39.18 305 VAL B CA 1
ATOM 5538 C C . VAL B 1 308 ? 42.963 21.325 -29.950 1.00 40.84 305 VAL B C 1
ATOM 5539 O O . VAL B 1 308 ? 41.816 21.411 -30.393 1.00 41.50 305 VAL B O 1
ATOM 5543 N N . ASN B 1 309 ? 44.019 21.082 -30.716 1.00 43.54 306 ASN B N 1
ATOM 5544 C CA . ASN B 1 309 ? 43.919 20.997 -32.203 1.00 46.95 306 ASN B CA 1
ATOM 5545 C C . ASN B 1 309 ? 43.005 19.822 -32.582 1.00 46.85 306 ASN B C 1
ATOM 5546 O O . ASN B 1 309 ? 42.098 20.024 -33.407 1.00 43.66 306 ASN B O 1
ATOM 5551 N N . ALA B 1 310 ? 43.165 18.658 -31.946 1.00 44.07 307 ALA B N 1
ATOM 5552 C CA . ALA B 1 310 ? 42.385 17.444 -32.277 1.00 42.33 307 ALA B CA 1
ATOM 5553 C C . ALA B 1 310 ? 40.914 17.672 -31.956 1.00 42.17 307 ALA B C 1
ATOM 5554 O O . ALA B 1 310 ? 40.056 17.251 -32.730 1.00 40.43 307 ALA B O 1
ATOM 5556 N N . VAL B 1 311 ? 40.626 18.277 -30.809 1.00 42.17 308 VAL B N 1
ATOM 5557 C CA . VAL B 1 311 ? 39.221 18.493 -30.379 1.00 42.32 308 VAL B CA 1
ATOM 5558 C C . VAL B 1 311 ? 38.594 19.491 -31.359 1.00 45.66 308 VAL B C 1
ATOM 5559 O O . VAL B 1 311 ? 37.447 19.270 -31.776 1.00 44.39 308 VAL B O 1
ATOM 5563 N N . GLU B 1 312 ? 39.315 20.562 -31.687 1.00 44.86 309 GLU B N 1
ATOM 5564 C CA . GLU B 1 312 ? 38.790 21.630 -32.575 1.00 47.99 309 GLU B CA 1
ATOM 5565 C C . GLU B 1 312 ? 38.550 21.028 -33.963 1.00 50.16 309 GLU B C 1
ATOM 5566 O O . GLU B 1 312 ? 37.505 21.296 -34.554 1.00 50.77 309 GLU B O 1
ATOM 5572 N N . HIS B 1 313 ? 39.492 20.234 -34.466 1.00 48.59 310 HIS B N 1
ATOM 5573 C CA . HIS B 1 313 ? 39.366 19.562 -35.778 1.00 50.81 310 HIS B CA 1
ATOM 5574 C C . HIS B 1 313 ? 38.017 18.851 -35.873 1.00 51.55 310 HIS B C 1
ATOM 5575 O O . HIS B 1 313 ? 37.440 18.877 -36.945 1.00 50.60 310 HIS B O 1
ATOM 5582 N N . TYR B 1 314 ? 37.559 18.196 -34.812 1.00 51.41 311 TYR B N 1
ATOM 5583 C CA . TYR B 1 314 ? 36.386 17.289 -34.862 1.00 54.20 311 TYR B CA 1
ATOM 5584 C C . TYR B 1 314 ? 35.148 17.970 -34.266 1.00 59.62 311 TYR B C 1
ATOM 5585 O O . TYR B 1 314 ? 34.067 17.431 -34.527 1.00 68.94 311 TYR B O 1
ATOM 5594 N N . ASN B 1 315 ? 35.285 19.089 -33.538 1.00 59.23 312 ASN B N 1
ATOM 5595 C CA . ASN B 1 315 ? 34.157 19.809 -32.873 1.00 59.55 312 ASN B CA 1
ATOM 5596 C C . ASN B 1 315 ? 34.080 21.286 -33.263 1.00 61.25 312 ASN B C 1
ATOM 5597 O O . ASN B 1 315 ? 33.084 21.923 -32.886 1.00 62.94 312 ASN B O 1
ATOM 5602 N N . GLU B 1 316 ? 35.146 21.840 -33.840 1.00 62.20 313 GLU B N 1
ATOM 5603 C CA . GLU B 1 316 ? 35.281 23.278 -34.214 1.00 68.42 313 GLU B CA 1
ATOM 5604 C C . GLU B 1 316 ? 34.963 24.190 -33.013 1.00 66.44 313 GLU B C 1
ATOM 5605 O O . GLU B 1 316 ? 34.652 25.376 -33.232 1.00 66.49 313 GLU B O 1
ATOM 5611 N N . ILE B 1 317 ? 35.041 23.672 -31.788 1.00 62.83 314 ILE B N 1
ATOM 5612 C CA . ILE B 1 317 ? 35.009 24.502 -30.549 1.00 63.15 314 ILE B CA 1
ATOM 5613 C C . ILE B 1 317 ? 36.182 24.062 -29.667 1.00 59.56 314 ILE B C 1
ATOM 5614 O O . ILE B 1 317 ? 36.522 22.852 -29.651 1.00 52.09 314 ILE B O 1
ATOM 5619 N N . LYS B 1 318 ? 36.848 25.037 -29.052 1.00 57.51 315 LYS B N 1
ATOM 5620 C CA . LYS B 1 318 ? 38.097 24.797 -28.299 1.00 58.44 315 LYS B CA 1
ATOM 5621 C C . LYS B 1 318 ? 37.680 24.329 -26.912 1.00 51.37 315 LYS B C 1
ATOM 5622 O O . LYS B 1 318 ? 36.774 24.874 -26.290 1.00 49.33 315 LYS B O 1
ATOM 5628 N N . PRO B 1 319 ? 38.308 23.263 -26.411 1.00 44.03 316 PRO B N 1
ATOM 5629 C CA . PRO B 1 319 ? 37.981 22.769 -25.079 1.00 45.17 316 PRO B CA 1
ATOM 5630 C C . PRO B 1 319 ? 38.265 23.854 -24.038 1.00 42.88 316 PRO B C 1
ATOM 5631 O O . PRO B 1 319 ? 39.216 24.580 -24.239 1.00 42.14 316 PRO B O 1
ATOM 5635 N N . GLN B 1 320 ? 37.475 23.939 -22.968 1.00 44.15 317 GLN B N 1
ATOM 5636 C CA . GLN B 1 320 ? 37.934 24.630 -21.737 1.00 45.82 317 GLN B CA 1
ATOM 5637 C C . GLN B 1 320 ? 39.025 23.776 -21.072 1.00 43.51 317 GLN B C 1
ATOM 5638 O O . GLN B 1 320 ? 38.852 22.555 -20.975 1.00 43.49 317 GLN B O 1
ATOM 5644 N N . LEU B 1 321 ? 40.069 24.404 -20.568 1.00 40.65 318 LEU B N 1
ATOM 5645 C CA . LEU B 1 321 ? 41.151 23.745 -19.813 1.00 39.36 318 LEU B CA 1
ATOM 5646 C C . LEU B 1 321 ? 40.901 23.950 -18.325 1.00 38.96 318 LEU B C 1
ATOM 5647 O O . LEU B 1 321 ? 41.244 25.038 -17.839 1.00 37.84 318 LEU B O 1
ATOM 5652 N N . LEU B 1 322 ? 40.328 22.964 -17.644 1.00 36.94 319 LEU B N 1
ATOM 5653 C CA . LEU B 1 322 ? 39.954 23.051 -16.206 1.00 38.40 319 LEU B CA 1
ATOM 5654 C C . LEU B 1 322 ? 40.825 22.132 -15.329 1.00 39.70 319 LEU B C 1
ATOM 5655 O O . LEU B 1 322 ? 41.576 21.274 -15.845 1.00 35.60 319 LEU B O 1
ATOM 5660 N N . THR B 1 323 ? 40.708 22.294 -14.009 1.00 39.47 320 THR B N 1
ATOM 5661 C CA . THR B 1 323 ? 41.577 21.605 -13.029 1.00 39.29 320 THR B CA 1
ATOM 5662 C C . THR B 1 323 ? 40.757 21.058 -11.867 1.00 41.52 320 THR B C 1
ATOM 5663 O O . THR B 1 323 ? 41.382 20.705 -10.864 1.00 42.41 320 THR B O 1
ATOM 5667 N N . THR B 1 324 ? 39.437 20.936 -11.980 1.00 42.37 321 THR B N 1
ATOM 5668 C CA . THR B 1 324 ? 38.625 20.341 -10.889 1.00 47.91 321 THR B CA 1
ATOM 5669 C C . THR B 1 324 ? 37.674 19.289 -11.439 1.00 50.86 321 THR B C 1
ATOM 5670 O O . THR B 1 324 ? 37.296 19.421 -12.644 1.00 51.11 321 THR B O 1
ATOM 5674 N N . GLY B 1 325 ? 37.219 18.378 -10.571 1.00 50.44 322 GLY B N 1
ATOM 5675 C CA . GLY B 1 325 ? 36.138 17.406 -10.890 1.00 52.49 322 GLY B CA 1
ATOM 5676 C C . GLY B 1 325 ? 36.668 16.035 -11.321 1.00 52.30 322 GLY B C 1
ATOM 5677 O O . GLY B 1 325 ? 37.675 16.004 -12.071 1.00 49.04 322 GLY B O 1
ATOM 5678 N N . GLY B 1 326 ? 36.038 14.946 -10.856 1.00 49.72 323 GLY B N 1
ATOM 5679 C CA . GLY B 1 326 ? 36.444 13.555 -11.147 1.00 51.01 323 GLY B CA 1
ATOM 5680 C C . GLY B 1 326 ? 37.769 13.231 -10.471 1.00 51.09 323 GLY B C 1
ATOM 5681 O O . GLY B 1 326 ? 38.232 14.045 -9.667 1.00 44.41 323 GLY B O 1
ATOM 5682 N N . THR B 1 327 ? 38.359 12.068 -10.738 1.00 48.74 324 THR B N 1
ATOM 5683 C CA . THR B 1 327 ? 39.732 11.735 -10.258 1.00 50.26 324 THR B CA 1
ATOM 5684 C C . THR B 1 327 ? 40.566 11.161 -11.408 1.00 48.29 324 THR B C 1
ATOM 5685 O O . THR B 1 327 ? 39.957 10.742 -12.452 1.00 43.72 324 THR B O 1
ATOM 5689 N N . SER B 1 328 ? 41.894 11.141 -11.214 1.00 47.95 325 SER B N 1
ATOM 5690 C CA . SER B 1 328 ? 42.849 10.482 -12.153 1.00 43.18 325 SER B CA 1
ATOM 5691 C C . SER B 1 328 ? 44.165 10.095 -11.462 1.00 41.75 325 SER B C 1
ATOM 5692 O O . SER B 1 328 ? 44.415 10.562 -10.341 1.00 42.39 325 SER B O 1
ATOM 5695 N N . ASP B 1 329 ? 44.958 9.286 -12.186 1.00 36.00 326 ASP B N 1
ATOM 5696 C CA . ASP B 1 329 ? 46.349 8.902 -11.873 1.00 33.40 326 ASP B CA 1
ATOM 5697 C C . ASP B 1 329 ? 47.350 9.893 -12.477 1.00 30.90 326 ASP B C 1
ATOM 5698 O O . ASP B 1 329 ? 48.572 9.632 -12.394 1.00 30.09 326 ASP B O 1
ATOM 5703 N N . GLY B 1 330 ? 46.860 10.977 -13.076 1.00 32.49 327 GLY B N 1
ATOM 5704 C CA . GLY B 1 330 ? 47.713 12.019 -13.661 1.00 31.24 327 GLY B CA 1
ATOM 5705 C C . GLY B 1 330 ? 48.795 12.480 -12.725 1.00 31.30 327 GLY B C 1
ATOM 5706 O O . GLY B 1 330 ? 49.949 12.700 -13.189 1.00 30.50 327 GLY B O 1
ATOM 5707 N N . ARG B 1 331 ? 48.474 12.629 -11.440 1.00 32.52 328 ARG B N 1
ATOM 5708 C CA . ARG B 1 331 ? 49.451 13.210 -10.475 1.00 33.25 328 ARG B CA 1
ATOM 5709 C C . ARG B 1 331 ? 50.690 12.319 -10.385 1.00 32.15 328 ARG B C 1
ATOM 5710 O O . ARG B 1 331 ? 51.804 12.865 -10.233 1.00 32.29 328 ARG B O 1
ATOM 5718 N N . PHE B 1 332 ? 50.532 10.995 -10.529 1.00 30.55 329 PHE B N 1
ATOM 5719 C CA . PHE B 1 332 ? 51.663 10.048 -10.410 1.00 31.94 329 PHE B CA 1
ATOM 5720 C C . PHE B 1 332 ? 52.544 10.226 -11.633 1.00 32.59 329 PHE B C 1
ATOM 5721 O O . PHE B 1 332 ? 53.773 10.276 -11.535 1.00 34.65 329 PHE B O 1
ATOM 5729 N N . ILE B 1 333 ? 51.921 10.322 -12.800 1.00 33.87 330 ILE B N 1
ATOM 5730 C CA . ILE B 1 333 ? 52.707 10.401 -14.056 1.00 33.10 330 ILE B CA 1
ATOM 5731 C C . ILE B 1 333 ? 53.372 11.776 -14.122 1.00 33.24 330 ILE B C 1
ATOM 5732 O O . ILE B 1 333 ? 54.502 11.867 -14.641 1.00 33.72 330 ILE B O 1
ATOM 5737 N N . ALA B 1 334 ? 52.722 12.818 -13.606 1.00 34.43 331 ALA B N 1
ATOM 5738 C CA . ALA B 1 334 ? 53.320 14.178 -13.519 1.00 35.80 331 ALA B CA 1
ATOM 5739 C C . ALA B 1 334 ? 54.636 14.137 -12.742 1.00 36.83 331 ALA B C 1
ATOM 5740 O O . ALA B 1 334 ? 55.512 14.947 -13.047 1.00 36.53 331 ALA B O 1
ATOM 5742 N N . ARG B 1 335 ? 54.822 13.189 -11.820 1.00 39.33 332 ARG B N 1
ATOM 5743 C CA . ARG B 1 335 ? 56.113 13.071 -11.074 1.00 40.91 332 ARG B CA 1
ATOM 5744 C C . ARG B 1 335 ? 57.254 12.836 -12.053 1.00 39.35 332 ARG B C 1
ATOM 5745 O O . ARG B 1 335 ? 58.368 13.187 -11.723 1.00 37.90 332 ARG B O 1
ATOM 5753 N N . MET B 1 336 ? 57.000 12.256 -13.234 1.00 38.09 333 MET B N 1
ATOM 5754 C CA . MET B 1 336 ? 58.081 11.966 -14.200 1.00 37.88 333 MET B CA 1
ATOM 5755 C C . MET B 1 336 ? 58.463 13.244 -14.963 1.00 40.29 333 MET B C 1
ATOM 5756 O O . MET B 1 336 ? 59.375 13.166 -15.798 1.00 41.14 333 MET B O 1
ATOM 5761 N N . GLY B 1 337 ? 57.797 14.380 -14.711 1.00 40.13 334 GLY B N 1
ATOM 5762 C CA . GLY B 1 337 ? 58.065 15.635 -15.446 1.00 40.93 334 GLY B CA 1
ATOM 5763 C C . GLY B 1 337 ? 57.323 15.678 -16.775 1.00 39.17 334 GLY B C 1
ATOM 5764 O O . GLY B 1 337 ? 57.563 16.591 -17.559 1.00 39.45 334 GLY B O 1
ATOM 5765 N N . ALA B 1 338 ? 56.400 14.748 -17.003 1.00 36.61 335 ALA B N 1
ATOM 5766 C CA . ALA B 1 338 ? 55.628 14.670 -18.258 1.00 35.24 335 ALA B CA 1
ATOM 5767 C C . ALA B 1 338 ? 54.633 15.828 -18.301 1.00 33.28 335 ALA B C 1
ATOM 5768 O O . ALA B 1 338 ? 54.179 16.276 -17.259 1.00 31.53 335 ALA B O 1
ATOM 5770 N N . GLN B 1 339 ? 54.276 16.245 -19.506 1.00 32.39 336 GLN B N 1
ATOM 5771 C CA . GLN B 1 339 ? 53.066 17.044 -19.761 1.00 31.46 336 GLN B CA 1
ATOM 5772 C C . GLN B 1 339 ? 51.901 16.094 -19.599 1.00 31.80 336 GLN B C 1
ATOM 5773 O O . GLN B 1 339 ? 52.051 14.924 -20.056 1.00 29.91 336 GLN B O 1
ATOM 5779 N N . VAL B 1 340 ? 50.852 16.523 -18.901 1.00 30.18 337 VAL B N 1
ATOM 5780 C CA . VAL B 1 340 ? 49.728 15.612 -18.558 1.00 30.92 337 VAL B CA 1
ATOM 5781 C C . VAL B 1 340 ? 48.414 16.334 -18.810 1.00 31.73 337 VAL B C 1
ATOM 5782 O O . VAL B 1 340 ? 48.191 17.395 -18.238 1.00 32.62 337 VAL B O 1
ATOM 5786 N N . VAL B 1 341 ? 47.552 15.722 -19.609 1.00 29.31 338 VAL B N 1
ATOM 5787 C CA . VAL B 1 341 ? 46.222 16.280 -19.917 1.00 31.43 338 VAL B CA 1
ATOM 5788 C C . VAL B 1 341 ? 45.238 15.111 -19.904 1.00 32.36 338 VAL B C 1
ATOM 5789 O O . VAL B 1 341 ? 45.657 13.955 -20.226 1.00 31.27 338 VAL B O 1
ATOM 5793 N N . GLU B 1 342 ? 43.989 15.384 -19.557 1.00 31.54 339 GLU B N 1
ATOM 5794 C CA . GLU B 1 342 ? 42.924 14.358 -19.501 1.00 30.97 339 GLU B CA 1
ATOM 5795 C C . GLU B 1 342 ? 41.857 14.730 -20.517 1.00 31.32 339 GLU B C 1
ATOM 5796 O O . GLU B 1 342 ? 41.399 15.863 -20.496 1.00 30.94 339 GLU B O 1
ATOM 5802 N N . LEU B 1 343 ? 41.533 13.810 -21.408 1.00 30.81 340 LEU B N 1
ATOM 5803 C CA . LEU B 1 343 ? 40.451 13.951 -22.410 1.00 31.07 340 LEU B CA 1
ATOM 5804 C C . LEU B 1 343 ? 39.702 12.631 -22.413 1.00 31.67 340 LEU B C 1
ATOM 5805 O O . LEU B 1 343 ? 40.348 11.575 -22.588 1.00 31.15 340 LEU B O 1
ATOM 5810 N N . GLY B 1 344 ? 38.399 12.688 -22.223 1.00 32.85 341 GLY B N 1
ATOM 5811 C CA . GLY B 1 344 ? 37.542 11.499 -22.220 1.00 34.29 341 GLY B CA 1
ATOM 5812 C C . GLY B 1 344 ? 36.077 11.885 -22.383 1.00 35.39 341 GLY B C 1
ATOM 5813 O O . GLY B 1 344 ? 35.753 13.055 -22.585 1.00 33.29 341 GLY B O 1
ATOM 5814 N N . PRO B 1 345 ? 35.171 10.894 -22.291 1.00 35.42 342 PRO B N 1
ATOM 5815 C CA . PRO B 1 345 ? 33.755 11.110 -22.552 1.00 36.43 342 PRO B CA 1
ATOM 5816 C C . PRO B 1 345 ? 33.094 12.003 -21.503 1.00 36.75 342 PRO B C 1
ATOM 5817 O O . PRO B 1 345 ? 33.735 12.368 -20.539 1.00 35.19 342 PRO B O 1
ATOM 5821 N N . VAL B 1 346 ? 31.805 12.272 -21.718 1.00 39.15 343 VAL B N 1
ATOM 5822 C CA . VAL B 1 346 ? 30.899 12.957 -20.754 1.00 40.43 343 VAL B CA 1
ATOM 5823 C C . VAL B 1 346 ? 30.913 12.171 -19.447 1.00 41.05 343 VAL B C 1
ATOM 5824 O O . VAL B 1 346 ? 30.811 10.931 -19.483 1.00 40.07 343 VAL B O 1
ATOM 5828 N N . ASN B 1 347 ? 31.033 12.885 -18.329 1.00 40.30 344 ASN B N 1
ATOM 5829 C CA . ASN B 1 347 ? 31.226 12.270 -17.002 1.00 41.08 344 ASN B CA 1
ATOM 5830 C C . ASN B 1 347 ? 29.954 12.345 -16.137 1.00 40.98 344 ASN B C 1
ATOM 5831 O O . ASN B 1 347 ? 30.059 11.935 -14.987 1.00 39.73 344 ASN B O 1
ATOM 5836 N N . ALA B 1 348 ? 28.802 12.763 -16.671 1.00 44.13 345 ALA B N 1
ATOM 5837 C CA . ALA B 1 348 ? 27.543 12.978 -15.902 1.00 47.89 345 ALA B CA 1
ATOM 5838 C C . ALA B 1 348 ? 27.174 11.720 -15.100 1.00 48.52 345 ALA B C 1
ATOM 5839 O O . ALA B 1 348 ? 26.816 11.869 -13.925 1.00 46.64 345 ALA B O 1
ATOM 5841 N N . THR B 1 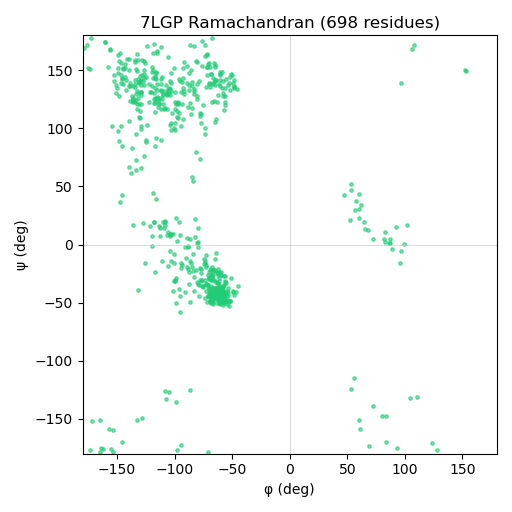349 ? 27.283 10.526 -15.702 1.00 47.14 346 THR B N 1
ATOM 5842 C CA . THR B 1 349 ? 26.719 9.257 -15.169 1.00 45.35 346 THR B CA 1
ATOM 5843 C C . THR B 1 349 ? 27.788 8.437 -14.433 1.00 45.21 346 THR B C 1
ATOM 5844 O O . THR B 1 349 ? 27.455 7.331 -13.974 1.00 43.39 346 THR B O 1
ATOM 5848 N N . ILE B 1 350 ? 29.020 8.922 -14.289 1.00 42.30 347 ILE B N 1
ATOM 5849 C CA . ILE B 1 350 ? 30.090 8.087 -13.682 1.00 44.58 347 ILE B CA 1
ATOM 5850 C C . ILE B 1 350 ? 29.692 7.809 -12.227 1.00 46.31 347 ILE B C 1
ATOM 5851 O O . ILE B 1 350 ? 29.114 8.696 -11.598 1.00 46.33 347 ILE B O 1
ATOM 5856 N N . HIS B 1 351 ? 29.955 6.597 -11.744 1.00 44.60 348 HIS B N 1
ATOM 5857 C CA . HIS B 1 351 ? 29.731 6.155 -10.340 1.00 48.70 348 HIS B CA 1
ATOM 5858 C C . HIS B 1 351 ? 28.235 6.174 -9.996 1.00 49.66 348 HIS B C 1
ATOM 5859 O O . HIS B 1 351 ? 27.934 6.184 -8.828 1.00 50.49 348 HIS B O 1
ATOM 5866 N N . LYS B 1 352 ? 27.346 6.173 -10.982 1.00 49.14 349 LYS B N 1
ATOM 5867 C CA . LYS B 1 352 ? 25.884 6.179 -10.762 1.00 51.84 349 LYS B CA 1
ATOM 5868 C C . LYS B 1 352 ? 25.242 4.925 -11.351 1.00 51.40 349 LYS B C 1
ATOM 5869 O O . LYS B 1 352 ? 25.863 4.225 -12.195 1.00 48.90 349 LYS B O 1
ATOM 5875 N N . ILE B 1 353 ? 24.007 4.673 -10.937 1.00 48.95 350 ILE B N 1
ATOM 5876 C CA A ILE B 1 353 ? 23.145 3.651 -11.592 0.60 50.93 350 ILE B CA 1
ATOM 5877 C CA B ILE B 1 353 ? 23.111 3.669 -11.587 0.40 49.63 350 ILE B CA 1
ATOM 5878 C C . ILE B 1 353 ? 22.941 4.065 -13.054 1.00 48.14 350 ILE B C 1
ATOM 5879 O O . ILE B 1 353 ? 22.835 5.259 -13.318 1.00 47.12 350 ILE B O 1
ATOM 5888 N N . ASN B 1 354 ? 22.870 3.090 -13.944 1.00 45.20 351 ASN B N 1
ATOM 5889 C CA . ASN B 1 354 ? 22.571 3.301 -15.381 1.00 47.25 351 ASN B CA 1
ATOM 5890 C C . ASN B 1 354 ? 23.665 4.176 -16.004 1.00 46.64 351 ASN B C 1
ATOM 5891 O O . ASN B 1 354 ? 23.366 4.937 -16.935 1.00 47.08 351 ASN B O 1
ATOM 5896 N N . GLU B 1 355 ? 24.910 4.030 -15.544 1.00 46.03 352 GLU B N 1
ATOM 5897 C CA . GLU B 1 355 ? 26.076 4.683 -16.200 1.00 42.67 352 GLU B CA 1
ATOM 5898 C C . GLU B 1 355 ? 25.963 4.383 -17.692 1.00 41.94 352 GLU B C 1
ATOM 5899 O O . GLU B 1 355 ? 25.621 3.223 -18.057 1.00 41.56 352 GLU B O 1
ATOM 5905 N N . CYS B 1 356 ? 26.160 5.390 -18.533 1.00 39.94 353 CYS B N 1
ATOM 5906 C CA . CYS B 1 356 ? 26.086 5.209 -19.998 1.00 42.79 353 CYS B CA 1
ATOM 5907 C C . CYS B 1 356 ? 27.066 6.158 -20.682 1.00 42.90 353 CYS B C 1
ATOM 5908 O O . CYS B 1 356 ? 27.574 7.094 -20.032 1.00 42.83 353 CYS B O 1
ATOM 5911 N N . VAL B 1 357 ? 27.323 5.884 -21.954 1.00 41.26 354 VAL B N 1
ATOM 5912 C CA . VAL B 1 357 ? 28.145 6.767 -22.811 1.00 41.83 354 VAL B CA 1
ATOM 5913 C C . VAL B 1 357 ? 27.526 6.764 -24.205 1.00 40.97 354 VAL B C 1
ATOM 5914 O O . VAL B 1 357 ? 27.012 5.700 -24.662 1.00 43.33 354 VAL B O 1
ATOM 5918 N N . ASN B 1 358 ? 27.539 7.927 -24.840 1.00 41.50 355 ASN B N 1
ATOM 5919 C CA . ASN B 1 358 ? 27.041 8.110 -26.222 1.00 42.76 355 ASN B CA 1
ATOM 5920 C C . ASN B 1 358 ? 27.959 7.357 -27.195 1.00 42.55 355 ASN B C 1
ATOM 5921 O O . ASN B 1 358 ? 29.160 7.676 -27.223 1.00 41.72 355 ASN B O 1
ATOM 5926 N N . ALA B 1 359 ? 27.412 6.429 -27.978 1.00 41.87 356 ALA B N 1
ATOM 5927 C CA . ALA B 1 359 ? 28.175 5.509 -28.849 1.00 44.55 356 ALA B CA 1
ATOM 5928 C C . ALA B 1 359 ? 28.947 6.308 -29.905 1.00 43.96 356 ALA B C 1
ATOM 5929 O O . ALA B 1 359 ? 30.128 5.996 -30.156 1.00 43.84 356 ALA B O 1
ATOM 5931 N N . ALA B 1 360 ? 28.304 7.303 -30.500 1.00 44.70 357 ALA B N 1
ATOM 5932 C CA . ALA B 1 360 ? 28.900 8.166 -31.546 1.00 47.19 357 ALA B CA 1
ATOM 5933 C C . ALA B 1 360 ? 30.038 9.000 -30.932 1.00 44.81 357 ALA B C 1
ATOM 5934 O O . ALA B 1 360 ? 31.061 9.163 -31.603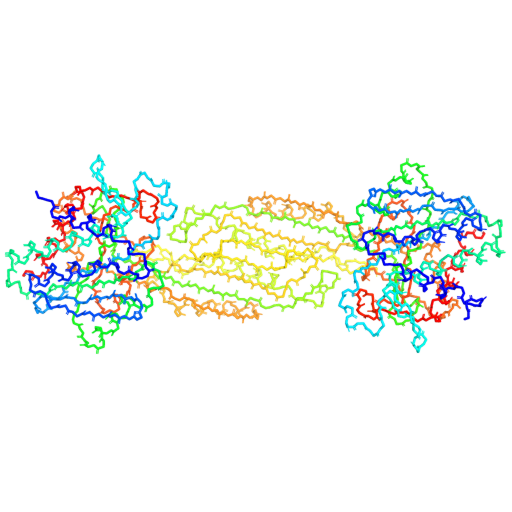 1.00 44.04 357 ALA B O 1
ATOM 5936 N N . ASP B 1 361 ? 29.878 9.458 -29.694 1.00 43.00 358 ASP B N 1
ATOM 5937 C CA . ASP B 1 361 ? 30.944 10.159 -28.924 1.00 43.53 358 ASP B CA 1
ATOM 5938 C C . ASP B 1 361 ? 32.168 9.247 -28.725 1.00 41.47 358 ASP B C 1
ATOM 5939 O O . ASP B 1 361 ? 33.286 9.773 -28.790 1.00 37.86 358 ASP B O 1
ATOM 5944 N N . LEU B 1 362 ? 31.987 7.939 -28.503 1.00 39.47 359 LEU B N 1
ATOM 5945 C CA . LEU B 1 362 ? 33.152 7.026 -28.352 1.00 39.84 359 LEU B CA 1
ATOM 5946 C C . LEU B 1 362 ? 33.895 6.958 -29.679 1.00 38.02 359 LEU B C 1
ATOM 5947 O O . LEU B 1 362 ? 35.134 6.875 -29.668 1.00 38.22 359 LEU B O 1
ATOM 5952 N N . GLN B 1 363 ? 33.147 6.889 -30.775 1.00 37.09 360 GLN B N 1
ATOM 5953 C CA . GLN B 1 363 ? 33.752 6.785 -32.124 1.00 37.04 360 GLN B CA 1
ATOM 5954 C C . GLN B 1 363 ? 34.562 8.062 -32.364 1.00 37.24 360 GLN B C 1
ATOM 5955 O O . GLN B 1 363 ? 35.723 7.954 -32.816 1.00 38.34 360 GLN B O 1
ATOM 5961 N N . LEU B 1 364 ? 33.998 9.220 -32.003 1.00 37.17 361 LEU B N 1
ATOM 5962 C CA . LEU B 1 364 ? 34.653 10.540 -32.177 1.00 38.37 361 LEU B CA 1
ATOM 5963 C C . LEU B 1 364 ? 35.902 10.605 -31.284 1.00 35.30 361 LEU B C 1
ATOM 5964 O O . LEU B 1 364 ? 36.935 11.065 -31.750 1.00 35.06 361 LEU B O 1
ATOM 5969 N N . LEU B 1 365 ? 35.802 10.174 -30.022 1.00 34.34 362 LEU B N 1
ATOM 5970 C CA . LEU B 1 365 ? 36.948 10.191 -29.090 1.00 32.74 362 LEU B CA 1
ATOM 5971 C C . LEU B 1 365 ? 38.107 9.387 -29.687 1.00 31.80 362 LEU B C 1
ATOM 5972 O O . LEU B 1 365 ? 39.260 9.833 -29.607 1.00 31.65 362 LEU B O 1
ATOM 5977 N N . ALA B 1 366 ? 37.833 8.209 -30.251 1.00 32.65 363 ALA B N 1
ATOM 5978 C CA . ALA B 1 366 ? 38.878 7.380 -30.870 1.00 32.30 363 ALA B CA 1
ATOM 5979 C C . ALA B 1 366 ? 39.581 8.179 -31.966 1.00 33.69 363 ALA B C 1
ATOM 5980 O O . ALA B 1 366 ? 40.823 8.054 -32.075 1.00 32.10 363 ALA B O 1
ATOM 5982 N N . ARG B 1 367 ? 38.834 8.959 -32.763 1.00 34.49 364 ARG B N 1
ATOM 5983 C CA . ARG B 1 367 ? 39.438 9.769 -33.855 1.00 35.85 364 ARG B CA 1
ATOM 5984 C C . ARG B 1 367 ? 40.280 10.910 -33.247 1.00 33.07 364 ARG B C 1
ATOM 5985 O O . ARG B 1 367 ? 41.390 11.185 -33.751 1.00 32.58 364 ARG B O 1
ATOM 5993 N N . MET B 1 368 ? 39.803 11.552 -32.187 1.00 33.44 365 MET B N 1
ATOM 5994 C CA . MET B 1 368 ? 40.585 12.589 -31.454 1.00 33.63 365 MET B CA 1
ATOM 5995 C C . MET B 1 368 ? 41.898 11.974 -30.932 1.00 33.08 365 MET B C 1
ATOM 5996 O O . MET B 1 368 ? 42.982 12.559 -31.164 1.00 32.51 365 MET B O 1
ATOM 6001 N N . TYR B 1 369 ? 41.817 10.823 -30.262 1.00 33.61 366 TYR B N 1
ATOM 6002 C CA . TYR B 1 369 ? 43.016 10.104 -29.746 1.00 32.21 366 TYR B CA 1
ATOM 6003 C C . TYR B 1 369 ? 43.980 9.815 -30.900 1.00 32.89 366 TYR B C 1
ATOM 6004 O O . TYR B 1 369 ? 45.202 10.036 -30.776 1.00 32.12 366 TYR B O 1
ATOM 6013 N N . GLN B 1 370 ? 43.458 9.278 -31.998 1.00 33.61 367 GLN B N 1
ATOM 6014 C CA . GLN B 1 370 ? 44.314 8.985 -33.168 1.00 33.55 367 GLN B CA 1
ATOM 6015 C C . GLN B 1 370 ? 45.007 10.268 -33.654 1.00 33.47 367 GLN B C 1
ATOM 6016 O O . GLN B 1 370 ? 46.240 10.234 -33.892 1.00 33.07 367 GLN B O 1
ATOM 6022 N N . ARG B 1 371 ? 44.301 11.386 -33.776 1.00 34.90 368 ARG B N 1
ATOM 6023 C CA A ARG B 1 371 ? 44.908 12.665 -34.229 0.60 36.30 368 ARG B CA 1
ATOM 6024 C CA B ARG B 1 371 ? 44.939 12.646 -34.249 0.40 35.29 368 ARG B CA 1
ATOM 6025 C C . ARG B 1 371 ? 45.993 13.112 -33.240 1.00 35.03 368 ARG B C 1
ATOM 6026 O O . ARG B 1 371 ? 47.013 13.673 -33.667 1.00 33.36 368 ARG B O 1
ATOM 6041 N N . ILE B 1 372 ? 45.775 12.905 -31.948 1.00 33.57 369 ILE B N 1
ATOM 6042 C CA . ILE B 1 372 ? 46.805 13.295 -30.953 1.00 32.76 369 ILE B CA 1
ATOM 6043 C C . ILE B 1 372 ? 48.056 12.435 -31.176 1.00 31.47 369 ILE B C 1
ATOM 6044 O O . ILE B 1 372 ? 49.165 12.993 -31.161 1.00 31.36 369 ILE B O 1
ATOM 6049 N N . MET B 1 373 ? 47.887 11.136 -31.374 1.00 29.98 370 MET B N 1
ATOM 6050 C CA . MET B 1 373 ? 49.018 10.222 -31.663 1.00 32.15 370 MET B CA 1
ATOM 6051 C C . MET B 1 373 ? 49.729 10.723 -32.928 1.00 33.54 370 MET B C 1
ATOM 6052 O O . MET B 1 373 ? 50.958 10.839 -32.918 1.00 34.04 370 MET B O 1
ATOM 6057 N N . GLU B 1 374 ? 49.002 11.058 -33.984 1.00 35.82 371 GLU B N 1
ATOM 6058 C CA A GLU B 1 374 ? 49.658 11.464 -35.258 0.60 38.35 371 GLU B CA 1
ATOM 6059 C CA B GLU B 1 374 ? 49.636 11.479 -35.267 0.40 36.94 371 GLU B CA 1
ATOM 6060 C C . GLU B 1 374 ? 50.444 12.765 -35.035 1.00 37.97 371 GLU B C 1
ATOM 6061 O O . GLU B 1 374 ? 51.583 12.815 -35.470 1.00 37.93 371 GLU B O 1
ATOM 6072 N N . GLN B 1 375 ? 49.877 13.752 -34.344 1.00 38.70 372 GLN B N 1
ATOM 6073 C CA . GLN B 1 375 ? 50.562 15.048 -34.105 1.00 40.72 372 GLN B CA 1
ATOM 6074 C C . GLN B 1 375 ? 51.858 14.842 -33.330 1.00 39.20 372 GLN B C 1
ATOM 6075 O O . GLN B 1 375 ? 52.814 15.552 -33.627 1.00 40.40 372 GLN B O 1
ATOM 6081 N N . LEU B 1 376 ? 51.892 13.967 -32.326 1.00 36.87 373 LEU B N 1
ATOM 6082 C CA . LEU B 1 376 ? 53.025 13.919 -31.376 1.00 35.87 373 LEU B CA 1
ATOM 6083 C C . LEU B 1 376 ? 54.023 12.800 -31.722 1.00 36.69 373 LEU B C 1
ATOM 6084 O O . LEU B 1 376 ? 55.221 12.988 -31.395 1.00 37.67 373 LEU B O 1
ATOM 6089 N N . VAL B 1 377 ? 53.615 11.674 -32.313 1.00 34.10 374 VAL B N 1
ATOM 6090 C CA A VAL B 1 377 ? 54.632 10.594 -32.470 0.60 36.28 374 VAL B CA 1
ATOM 6091 C CA B VAL B 1 377 ? 54.422 10.417 -32.435 0.40 35.17 374 VAL B CA 1
ATOM 6092 C C . VAL B 1 377 ? 54.729 10.061 -33.905 1.00 36.28 374 VAL B C 1
ATOM 6093 O O . VAL B 1 377 ? 55.593 9.201 -34.105 1.00 37.56 374 VAL B O 1
ATOM 6100 N N . ALA B 1 378 ? 53.990 10.588 -34.884 1.00 35.82 375 ALA B N 1
ATOM 6101 C CA . ALA B 1 378 ? 54.185 10.156 -36.301 1.00 38.50 375 ALA B CA 1
ATOM 6102 C C . ALA B 1 378 ? 55.664 10.366 -36.679 1.00 41.35 375 ALA B C 1
ATOM 6103 O O . ALA B 1 378 ? 56.268 11.364 -36.342 1.00 40.71 375 ALA B O 1
#

B-factor: mean 39.71, std 9.77, range [21.81, 95.28]

InterPro domains:
  IPR001261 ArgE/DapE/ACY1/CPG2/YscS, conserved site [PS00758] (61-70)
  IPR001261 ArgE/DapE/ACY1/CPG2/YscS, conserved site [PS00759] (97-136)
  IPR002933 Peptidase M20 [PF01546] (62-371)
  IPR005941 Succinyl-diaminopimelate desuccinylase, proteobacteria [MF_01690] (3-375)
  IPR005941 Succinyl-diaminopimelate desuccinylase, proteobacteria [NF009557] (2-374)
  IPR005941 Succinyl-diaminopimelate desuccinylase, proteobacteria [TIGR01246] (6-373)
  IPR011650 Peptidase M20, dimerisation domain [PF07687] (175-282)
  IPR036264 Bacterial exopeptidase dimerisation domain [SSF55031] (179-286)
  IPR050072 Peptidase M20A family, bacterial cell wall biosynthesis [PTHR43808] (5-373)

Nearest PDB structures (foldseek):
  7lgp-assembly1_A  TM=1.003E+00  e=8.340E-86  Shigella flexneri 2a str. 301
  4ppz-assembly1_A  TM=9.730E-01  e=8.791E-60  Neisseria meningitidis MC58
  5vo3-assembly1_A-2  TM=8.447E-01  e=3.583E-63  Haemophilus influenzae
  1vgy-assembly1_B  TM=9.549E-01  e=4.188E-59  Neisseria meningitidis MC58
  8f8o-assembly1_A  TM=8.440E-01  e=2.081E-60  Acinetobacter baumannii ATCC 17978

Radius of gyration: 38.29 Å; Cα contacts (8 Å, |Δi|>4): 1931; chains: 2; bounding box: 67×48×116 Å

Solvent-accessible surface area: 29981 Å² total; per-residue (Å²): 142,56,44,2,10,92,3,0,48,71,0,0,130,47,69,0,64,27,47,79,2,30,34,0,5,68,44,2,8,103,60,0,94,76,34,51,9,74,22,63,139,12,78,59,89,118,4,74,1,0,0,0,61,47,20,149,32,65,0,0,0,0,3,8,1,0,0,0,27,84,22,60,88,45,140,160,15,111,44,64,4,41,105,31,44,85,103,134,41,58,0,20,0,5,0,0,0,9,0,0,0,0,1,0,0,0,2,2,0,0,41,58,1,12,78,126,56,76,133,15,114,3,23,0,0,2,1,2,0,0,5,26,44,61,77,7,127,38,0,4,19,68,0,1,90,35,0,86,93,100,140,35,125,10,39,12,0,0,2,0,13,9,1,0,101,140,80,1,1,34,6,0,11,0,0,18,16,0,10,0,2,0,14,0,34,1,47,9,71,110,13,113,2,24,100,26,176,140,19,44,3,0,3,13,114,0,4,52,0,6,44,52,0,33,78,40,134,19,19,140,11,56,150,40,8,69,50,8,20,15,24,0,0,15,2,67,0,20,96,63,38,40,65,17,0,4,12,86,0,70,0,7,0,1,0,33,0,0,55,84,15,70,17,112,102,1,43,61,73,0,64,61,12,0,107,133,45,163,17,137,58,83,42,79,50,119,76,61,7,68,26,13,59,10,25,173,24,131,0,11,83,2,1,16,75,0,0,56,102,87,41,142,126,108,1,113,38,49,6,62,5,33,43,0,9,0,32,17,0,26,125,32,70,10,53,0,0,0,0,0,0,33,33,63,37,44,89,121,68,32,1,15,4,54,14,64,24,0,76,50,0,0,107,0,0,32,96,0,0,80,76,17,0,45,147,57,195,95,19,42,3,13,64,2,0,36,58,0,0,118,77,72,0,66,29,40,83,2,24,29,0,8,63,37,2,6,102,59,0,90,77,36,47,10,70,25,52,142,18,79,58,97,93,1,73,1,0,0,0,66,50,36,143,16,63,0,0,0,0,3,8,1,0,0,0,25,87,24,53,84,66,140,174,16,114,44,64,9,42,96,20,36,96,70,146,41,54,2,28,1,5,0,0,0,8,0,0,0,0,1,0,0,1,2,2,0,0,41,79,0,13,75,124,55,87,142,14,112,4,24,0,0,1,1,2,0,0,4,14,36,61,71,13,119,26,0,5,21,73,0,1,93,34,0,84,91,102,137,37,121,10,39,10,0,0,2,0,7,10,2,0,89,138,77,3,0,29,1,0,9,0,0,30,33,0,16,0,4,0,45,0,38,1,49,10,74,112,13,111,2,16,112,23,173,145,18,45,7,0,3,32,105,0,3,49,0,8,39,64,0,33,77,45,169,31,20,166,14,50,150,33,7,55,51,10,18,16,20,0,0,6,0,82,11,36,83,62,40,34,69,20,0,2,10,93,0,69,0,19,0,1,0,50,0,0,56,101,30,70,9,107,109,0,61,50,95,0,61,61,15,0,121,130,42,145,16,128,65,79,42,77,46,143,54,32,7,85,25,14,54,10,23,173,26,131,0,10,82,3,0,25,75,0,0,59,98,52,35,161,107,139,1,100,43,58,4,41,13,45,84,8,11,0,68,13,0,24,121,34,70,12,52,0,0,1,0,0,1,35,37,68,35,30,84,119,42,32,1,15,5,50,16,64,29,0,74,44,0,0,127,0,0,38,89,0,0,74,71,19,1,45

Organism: Shigella flexneri (NCBI:txid623)